Protein AF-A0A661M3M5-F1 (afdb_monomer_lite)

pLDDT: mean 86.03, std 17.31, range [30.67, 98.44]

Sequence (868 aa):
MASKERTRSYPPKNGAVYESPPLAVKIISILSEKGYLQGLFSDLDRVLALYLLRVMGHEEALSYLDKREQRIVAYLKSKNFLAIFRKFARQEGPCRNLLEFWYGSILVKEGVLSPNEFLDKDQVQDTETSFERYMKFAKQFTGTEELLRAYLTLSALLTDESFHGIVEESDLDQFLRNFQLLSASFLNEFLDTLKSRFHEGLFGVKCRIAKLYETFDSLSKEYEAAAKELAGHGKIPSNHLFHRTESAATEFNAIREKIFRVCKALKGFQHKARDYDTLEDLVGLIEEIEKFRGKKAIAKRERAMRILETAEKLHIDGDQKAIPGLFFEKLLETKKELKSSEKLAEELIIGKHPISTLINLIEENKEPSKTILGNLLESLSNYCGSEAANALFASFMKGELTLGKEEKSPSAGRELNGMKRPDDSKDKSKEHHEGGEYKHDVGEERQEEEKRVLPSESGARKRVEKPERCLKTISEVLPSHSPASLALESGGDVVWRSLIWALVYEDDLPAAYWLAQSLKDKIWCPWLLAAVQGASWIVPESETFISDLLEIARNHQPGDDEVQMILGLSAALRASLVAPASGMIGWLRTPPNLPQLGKLTEPVRNFAKLGFAISAEDLDGVSGVDNLRGSLEEAAENTKQWLKDARSRRLQFKTATEVWRRLLSPENELYEMLNLIASNELSKLERVEELNSLLRDREYIEKRIDTITRDISKPKPRRIVGSPRNHLRRCIDEARNLGSRWCNLARRYAELTSRGNWLYEQVSRLRASVEEALSELAGIVQEAVDPSQPAPFAAAFACLARSVNQILSDLAIGRKLECKIPLNSWPWITVDATDLQAGMCRRLLLAPEISFSDDGQPKDKSDSITKA

Radius of gyration: 38.05 Å; chains: 1; bounding box: 105×125×90 Å

Structure (mmCIF, N/CA/C/O backbone):
data_AF-A0A661M3M5-F1
#
_entry.id   AF-A0A661M3M5-F1
#
loop_
_atom_site.group_PDB
_atom_site.id
_atom_site.type_symbol
_atom_site.label_atom_id
_atom_site.label_alt_id
_atom_site.label_comp_id
_atom_site.label_asym_id
_atom_site.label_entity_id
_atom_site.label_seq_id
_atom_site.pdbx_PDB_ins_code
_atom_site.Cartn_x
_atom_site.Cartn_y
_atom_site.Cartn_z
_atom_site.occupancy
_atom_site.B_iso_or_equiv
_atom_site.auth_seq_id
_atom_site.auth_comp_id
_atom_site.auth_asym_id
_atom_site.auth_atom_id
_atom_site.pdbx_PDB_model_num
ATOM 1 N N . MET A 1 1 ? -3.303 62.095 -31.418 1.00 37.84 1 MET A N 1
ATOM 2 C CA . MET A 1 1 ? -2.281 62.927 -30.747 1.00 37.84 1 MET A CA 1
ATOM 3 C C . MET A 1 1 ? -1.305 61.995 -30.050 1.00 37.84 1 MET A C 1
ATOM 5 O O . MET A 1 1 ? -1.695 61.325 -29.107 1.00 37.84 1 MET A O 1
ATOM 9 N N . ALA A 1 2 ? -0.095 61.859 -30.592 1.00 36.94 2 ALA A N 1
ATOM 10 C CA . ALA A 1 2 ? 0.934 60.947 -30.102 1.00 36.94 2 ALA A CA 1
ATOM 11 C C . ALA A 1 2 ? 1.912 61.708 -29.192 1.00 36.94 2 ALA A C 1
ATOM 13 O O . ALA A 1 2 ? 2.622 62.589 -29.675 1.00 36.94 2 ALA A O 1
ATOM 14 N N . SER A 1 3 ? 1.966 61.375 -27.900 1.00 31.56 3 SER A N 1
ATOM 15 C CA . SER A 1 3 ? 3.011 61.860 -26.991 1.00 31.56 3 SER A CA 1
ATOM 16 C C . SER A 1 3 ? 4.093 60.792 -26.837 1.00 31.56 3 SER A C 1
ATOM 18 O O . SER A 1 3 ? 3.882 59.750 -26.221 1.00 31.56 3 SER A O 1
ATOM 20 N N . LYS A 1 4 ? 5.266 61.056 -27.421 1.00 40.75 4 LYS A N 1
ATOM 21 C CA . LYS A 1 4 ? 6.504 60.308 -27.172 1.00 40.75 4 LYS A CA 1
ATOM 22 C C . LYS A 1 4 ? 7.002 60.627 -25.758 1.00 40.75 4 LYS A C 1
ATOM 24 O O . LYS A 1 4 ? 7.622 61.669 -25.557 1.00 40.75 4 LYS A O 1
ATOM 29 N N . GLU A 1 5 ? 6.780 59.732 -24.802 1.00 36.34 5 GLU A N 1
ATOM 30 C CA . GLU A 1 5 ? 7.523 59.748 -23.539 1.00 36.34 5 GLU A CA 1
ATOM 31 C C . GLU A 1 5 ? 8.952 59.250 -23.790 1.00 36.34 5 GLU A C 1
ATOM 33 O O . GLU A 1 5 ? 9.195 58.090 -24.117 1.00 36.34 5 GLU A O 1
ATOM 38 N N . ARG A 1 6 ? 9.916 60.169 -23.680 1.00 34.00 6 ARG A N 1
ATOM 39 C CA . ARG A 1 6 ? 11.346 59.855 -23.640 1.00 34.00 6 ARG A CA 1
ATOM 40 C C . ARG A 1 6 ? 11.685 59.334 -22.245 1.00 34.00 6 ARG A C 1
ATOM 42 O O . ARG A 1 6 ? 11.820 60.119 -21.309 1.00 34.00 6 ARG A O 1
ATOM 49 N N . THR A 1 7 ? 11.881 58.028 -22.115 1.00 34.75 7 THR A N 1
ATOM 50 C CA . THR A 1 7 ? 12.533 57.422 -20.950 1.00 34.75 7 THR A CA 1
ATOM 51 C C . THR A 1 7 ? 13.979 57.912 -20.859 1.00 34.75 7 THR A C 1
ATOM 53 O O . THR A 1 7 ? 14.803 57.615 -21.725 1.00 34.75 7 THR A O 1
ATOM 56 N N . ARG A 1 8 ? 14.289 58.693 -19.816 1.00 33.78 8 ARG A N 1
ATOM 57 C CA . ARG A 1 8 ? 15.660 59.074 -19.453 1.00 33.78 8 ARG A CA 1
ATOM 58 C C . ARG A 1 8 ? 16.412 57.829 -18.977 1.00 33.78 8 ARG A C 1
ATOM 60 O O . ARG A 1 8 ? 16.106 57.283 -17.923 1.00 33.78 8 ARG A O 1
ATOM 67 N N . SER A 1 9 ? 17.389 57.399 -19.769 1.00 31.44 9 SER A N 1
ATOM 68 C CA . SER A 1 9 ? 18.417 56.436 -19.371 1.00 31.44 9 SER A CA 1
ATOM 69 C C . SER A 1 9 ? 19.346 57.113 -18.359 1.00 31.44 9 SER A C 1
ATOM 71 O O . SER A 1 9 ? 20.005 58.100 -18.682 1.00 31.44 9 SER A O 1
ATOM 73 N N . TYR A 1 10 ? 19.361 56.612 -17.124 1.00 34.22 10 TYR A N 1
ATOM 74 C CA . TYR A 1 10 ? 20.444 56.875 -16.180 1.00 34.22 10 TYR A CA 1
ATOM 75 C C . TYR A 1 10 ? 21.512 55.789 -16.372 1.00 34.22 10 TYR A C 1
ATOM 77 O O . TYR A 1 10 ? 21.146 54.614 -16.471 1.00 34.22 10 TYR A O 1
ATOM 85 N N . PRO A 1 11 ? 22.810 56.135 -16.423 1.00 37.81 11 PRO A N 1
ATOM 86 C CA . PRO A 1 11 ? 23.864 55.132 -16.431 1.00 37.81 11 PRO A CA 1
ATOM 87 C C . PRO A 1 11 ? 23.862 54.381 -15.086 1.00 37.81 11 PRO A C 1
ATOM 89 O O . PRO A 1 11 ? 23.717 55.020 -14.036 1.00 37.81 11 PRO A O 1
ATOM 92 N N . PRO A 1 12 ? 23.989 53.043 -15.086 1.00 45.94 12 PRO A N 1
ATOM 93 C CA . PRO A 1 12 ? 24.015 52.271 -13.854 1.00 45.94 12 PRO A CA 1
ATOM 94 C C . PRO A 1 12 ? 25.252 52.643 -13.032 1.00 45.94 12 PRO A C 1
ATOM 96 O O . PRO A 1 12 ? 26.365 52.734 -13.550 1.00 45.94 12 PRO A O 1
ATOM 99 N N . LYS A 1 13 ? 25.048 52.879 -11.732 1.00 49.69 13 LYS A N 1
ATOM 100 C CA . LYS A 1 13 ? 26.139 53.029 -10.768 1.00 49.69 13 LYS A CA 1
ATOM 101 C C . LYS A 1 13 ? 26.906 51.704 -10.701 1.00 49.69 13 LYS A C 1
ATOM 103 O O . LYS A 1 13 ? 26.310 50.656 -10.470 1.00 49.69 13 LYS A O 1
ATOM 108 N N . ASN A 1 14 ? 28.215 51.780 -10.922 1.00 49.91 14 ASN A N 1
ATOM 109 C CA . ASN A 1 14 ? 29.146 50.654 -10.919 1.00 49.91 14 ASN A CA 1
ATOM 110 C C . ASN A 1 14 ? 29.024 49.819 -9.630 1.00 49.91 14 ASN A C 1
ATOM 112 O O . ASN A 1 14 ? 29.210 50.359 -8.541 1.00 49.91 14 ASN A O 1
ATOM 116 N N . GLY A 1 15 ? 28.753 48.515 -9.766 1.00 56.19 15 GLY A N 1
ATOM 117 C CA . GLY A 1 15 ? 28.936 47.523 -8.695 1.00 56.19 15 GLY A CA 1
ATOM 118 C C . GLY A 1 15 ? 27.721 46.678 -8.292 1.00 56.19 15 GLY A C 1
ATOM 119 O O . GLY A 1 15 ? 27.880 45.804 -7.448 1.00 56.19 15 GLY A O 1
ATOM 120 N N . ALA A 1 16 ? 26.528 46.885 -8.862 1.00 56.03 16 ALA A N 1
ATOM 121 C CA . ALA A 1 16 ? 25.397 45.995 -8.589 1.00 56.03 16 ALA A CA 1
ATOM 122 C C . ALA A 1 16 ? 25.599 44.651 -9.309 1.00 56.03 16 ALA A C 1
ATOM 124 O O . ALA A 1 16 ? 25.611 44.602 -10.541 1.00 56.03 16 ALA A O 1
ATOM 125 N N . VAL A 1 17 ? 25.772 43.570 -8.546 1.00 63.59 17 VAL A N 1
ATOM 126 C CA . VAL A 1 17 ? 25.662 42.202 -9.065 1.00 63.59 17 VAL A CA 1
ATOM 127 C C . VAL A 1 17 ? 24.239 42.066 -9.603 1.00 63.59 17 VAL A C 1
ATOM 129 O O . VAL A 1 17 ? 23.280 42.166 -8.843 1.00 63.59 17 VAL A O 1
ATOM 132 N N . TYR A 1 18 ? 24.091 41.946 -10.922 1.00 69.62 18 TYR A N 1
ATOM 133 C CA . TYR A 1 18 ? 22.787 41.720 -11.538 1.00 69.62 18 TYR A CA 1
ATOM 134 C C . TYR A 1 18 ? 22.333 40.310 -11.165 1.00 69.62 18 TYR A C 1
ATOM 136 O O . TYR A 1 18 ? 22.787 39.334 -11.760 1.00 69.62 18 TYR A O 1
ATOM 144 N N . GLU A 1 19 ? 21.469 40.207 -10.158 1.00 85.19 19 GLU A N 1
ATOM 145 C CA . GLU A 1 19 ? 20.791 38.955 -9.841 1.00 85.19 19 GLU A CA 1
ATOM 146 C C . GLU A 1 19 ? 19.987 38.502 -11.065 1.00 85.19 19 GLU A C 1
ATOM 148 O O . GLU A 1 19 ? 19.267 39.285 -11.699 1.00 85.19 19 GLU A O 1
ATOM 153 N N . SER A 1 20 ? 20.167 37.235 -11.439 1.00 88.62 20 SER A N 1
ATOM 154 C CA . SER A 1 20 ? 19.424 36.613 -12.533 1.00 88.62 20 SER A CA 1
ATOM 155 C C . SER A 1 20 ? 17.926 36.700 -12.217 1.00 88.62 20 SER A C 1
ATOM 157 O O . SER A 1 20 ? 17.541 36.392 -11.089 1.00 88.62 20 SER A O 1
ATOM 159 N N . PRO A 1 21 ? 17.063 37.116 -13.162 1.00 92.94 21 PRO A N 1
ATOM 160 C CA . PRO A 1 21 ? 15.637 37.222 -12.882 1.00 92.94 21 PRO A CA 1
ATOM 161 C C . PRO A 1 21 ? 15.054 35.854 -12.472 1.00 92.94 21 PRO A C 1
ATOM 163 O O . PRO A 1 21 ? 15.493 34.829 -13.008 1.00 92.94 21 PRO A O 1
ATOM 166 N N . PRO A 1 22 ? 14.046 35.813 -11.581 1.00 94.56 22 PRO A N 1
ATOM 167 C CA . PRO A 1 22 ? 13.404 34.564 -11.174 1.00 94.56 22 PRO A CA 1
ATOM 168 C C . PRO A 1 22 ? 12.825 33.775 -12.354 1.00 94.56 22 PRO A C 1
ATOM 170 O O . PRO A 1 22 ? 12.451 34.353 -13.382 1.00 94.56 22 PRO A O 1
ATOM 173 N N . LEU A 1 23 ? 12.714 32.450 -12.209 1.00 94.94 23 LEU A N 1
ATOM 174 C CA . LEU A 1 23 ? 12.281 31.546 -13.282 1.00 94.94 23 LEU A CA 1
ATOM 175 C C . LEU A 1 23 ? 10.922 31.950 -13.874 1.00 94.94 23 LEU A C 1
ATOM 177 O O . LEU A 1 23 ? 10.799 32.066 -15.094 1.00 94.94 23 LEU A O 1
ATOM 181 N N . ALA A 1 24 ? 9.932 32.251 -13.029 1.00 96.69 24 ALA A N 1
ATOM 182 C CA . ALA A 1 24 ? 8.611 32.686 -13.482 1.00 96.69 24 ALA A CA 1
ATOM 183 C C . ALA A 1 24 ? 8.693 33.946 -14.364 1.00 96.69 24 ALA A C 1
ATOM 185 O O . ALA A 1 24 ? 8.051 34.019 -15.410 1.00 96.69 24 ALA A O 1
ATOM 186 N N . VAL A 1 25 ? 9.541 34.916 -14.001 1.00 97.19 25 VAL A N 1
ATOM 187 C CA . VAL A 1 25 ? 9.754 36.146 -14.784 1.00 97.19 25 VAL A CA 1
ATOM 188 C C . VAL A 1 25 ? 10.404 35.831 -16.135 1.00 97.19 25 VAL A C 1
ATOM 190 O O . VAL A 1 25 ? 9.976 36.368 -17.158 1.00 97.19 25 VAL A O 1
ATOM 193 N N . LYS A 1 26 ? 11.393 34.926 -16.171 1.00 96.75 26 LYS A N 1
ATOM 194 C CA . LYS A 1 26 ? 12.029 34.468 -17.422 1.00 96.75 26 LYS A CA 1
ATOM 195 C C . LYS A 1 26 ? 11.010 33.815 -18.364 1.00 96.75 26 LYS A C 1
ATOM 197 O O . LYS A 1 26 ? 10.957 34.167 -19.542 1.00 96.75 26 LYS A O 1
ATOM 202 N N . ILE A 1 27 ? 10.165 32.924 -17.844 1.00 96.75 27 ILE A N 1
ATOM 203 C CA . ILE A 1 27 ? 9.110 32.230 -18.603 1.00 96.75 27 ILE A CA 1
ATOM 204 C C . ILE A 1 27 ? 8.098 33.233 -19.167 1.00 96.75 27 ILE A C 1
ATOM 206 O O . ILE A 1 27 ? 7.797 33.212 -20.362 1.00 96.75 27 ILE A O 1
ATOM 210 N N . ILE A 1 28 ? 7.620 34.164 -18.338 1.00 97.44 28 ILE A N 1
ATOM 211 C CA . ILE A 1 28 ? 6.695 35.218 -18.764 1.00 97.44 28 ILE A CA 1
ATOM 212 C C . ILE A 1 28 ? 7.324 36.142 -19.821 1.00 97.44 28 ILE A C 1
ATOM 214 O O . ILE A 1 28 ? 6.625 36.546 -20.754 1.00 97.44 28 ILE A O 1
ATOM 218 N N . SER A 1 29 ? 8.624 36.449 -19.732 1.00 96.25 29 SER A N 1
ATOM 219 C CA . SER A 1 29 ? 9.333 37.217 -20.770 1.00 96.25 29 SER A CA 1
ATOM 220 C C . SER A 1 29 ? 9.302 36.488 -22.113 1.00 96.25 29 SER A C 1
ATOM 222 O O . SER A 1 29 ? 8.896 37.081 -23.112 1.00 96.25 29 SER A O 1
ATOM 224 N N . ILE A 1 30 ? 9.616 35.185 -22.124 1.00 96.06 30 ILE A N 1
ATOM 225 C CA . ILE A 1 30 ? 9.567 34.347 -23.334 1.00 96.06 30 ILE A CA 1
ATOM 226 C C . ILE A 1 30 ? 8.154 34.353 -23.937 1.00 96.06 30 ILE A C 1
ATOM 228 O O . ILE A 1 30 ? 7.987 34.580 -25.137 1.00 96.06 30 ILE A O 1
ATOM 232 N N . LEU A 1 31 ? 7.117 34.168 -23.112 1.00 95.81 31 LEU A N 1
ATOM 233 C CA . LEU A 1 31 ? 5.721 34.209 -23.564 1.00 95.81 31 LEU A CA 1
ATOM 234 C C . LEU A 1 31 ? 5.323 35.581 -24.119 1.00 95.81 31 LEU A C 1
ATOM 236 O O . LEU A 1 31 ? 4.575 35.659 -25.096 1.00 95.81 31 LEU A O 1
ATOM 240 N N . SER A 1 32 ? 5.802 36.666 -23.504 1.00 94.81 32 SER A N 1
ATOM 241 C CA . SER A 1 32 ? 5.544 38.031 -23.964 1.00 94.81 32 SER A CA 1
ATOM 242 C C . SER A 1 32 ? 6.203 38.301 -25.315 1.00 94.81 32 SER A C 1
ATOM 244 O O . SER A 1 32 ? 5.562 38.867 -26.197 1.00 94.81 32 SER A O 1
ATOM 246 N N . GLU A 1 33 ? 7.463 37.898 -25.484 1.00 95.50 33 GLU A N 1
ATOM 247 C CA . GLU A 1 33 ? 8.237 38.070 -26.721 1.00 95.50 33 GLU A CA 1
ATOM 248 C C . GLU A 1 33 ? 7.633 37.286 -27.890 1.00 95.50 33 GLU A C 1
ATOM 250 O O . GLU A 1 33 ? 7.596 37.780 -29.015 1.00 95.50 33 GLU A O 1
ATOM 255 N N . LYS A 1 34 ? 7.094 36.093 -27.618 1.00 95.12 34 LYS A N 1
ATOM 256 C CA . LYS A 1 34 ? 6.420 35.247 -28.614 1.00 95.12 34 LYS A CA 1
ATOM 257 C C . LYS A 1 34 ? 4.950 35.618 -28.856 1.00 95.12 34 LYS A C 1
ATOM 259 O O . LYS A 1 34 ? 4.314 35.033 -29.726 1.00 95.12 34 LYS A O 1
ATOM 264 N N . GLY A 1 35 ? 4.394 36.574 -28.107 1.00 95.44 35 GLY A N 1
ATOM 265 C CA . GLY A 1 35 ? 2.999 37.006 -28.249 1.00 95.44 35 GLY A CA 1
ATOM 266 C C . GLY A 1 35 ? 1.957 36.034 -27.677 1.00 95.44 35 GLY A C 1
ATOM 267 O O . GLY A 1 35 ? 0.771 36.175 -27.967 1.00 95.44 35 GLY A O 1
ATOM 268 N N . TYR A 1 36 ? 2.360 35.077 -26.838 1.00 95.56 36 TYR A N 1
ATOM 269 C CA . TYR A 1 36 ? 1.475 34.038 -26.293 1.00 95.56 36 TYR A CA 1
ATOM 270 C C . TYR A 1 36 ? 0.667 34.475 -25.063 1.00 95.56 36 TYR A C 1
ATOM 272 O O . TYR A 1 36 ? -0.348 33.854 -24.748 1.00 95.56 36 TYR A O 1
ATOM 280 N N . LEU A 1 37 ? 1.050 35.568 -24.389 1.00 94.62 37 LEU A N 1
ATOM 281 C CA . LEU A 1 37 ? 0.359 36.029 -23.174 1.00 94.62 37 LEU A CA 1
ATOM 282 C C . LEU A 1 37 ? -1.138 36.294 -23.379 1.00 94.62 37 LEU A C 1
ATOM 284 O O . LEU A 1 37 ? -1.933 36.040 -22.480 1.00 94.62 37 LEU A O 1
ATOM 288 N N . GLN A 1 38 ? -1.544 36.793 -24.550 1.00 93.31 38 GLN A N 1
ATOM 289 C CA . GLN A 1 38 ? -2.959 37.064 -24.812 1.00 93.31 38 GLN A CA 1
ATOM 290 C C . GLN A 1 38 ? -3.793 35.775 -24.853 1.00 93.31 38 GLN A C 1
ATOM 292 O O . GLN A 1 38 ? -4.890 35.760 -24.297 1.00 93.31 38 GLN A O 1
ATOM 297 N N . GLY A 1 39 ? -3.257 34.708 -25.457 1.00 92.75 39 GLY A N 1
ATOM 298 C CA . GLY A 1 39 ? -3.891 33.387 -25.479 1.00 92.75 39 GLY A CA 1
ATOM 299 C C . GLY A 1 39 ? -4.006 32.782 -24.078 1.00 92.75 39 GLY A C 1
ATOM 300 O O . GLY A 1 39 ? -5.035 32.217 -23.718 1.00 92.75 39 GLY A O 1
ATOM 301 N N . LEU A 1 40 ? -2.985 32.996 -23.245 1.00 94.00 40 LEU A N 1
ATOM 302 C CA . LEU A 1 40 ? -2.978 32.514 -21.868 1.00 94.00 40 LEU A CA 1
ATOM 303 C C . LEU A 1 40 ? -4.102 33.145 -21.029 1.00 94.00 40 LEU A C 1
ATOM 305 O O . LEU A 1 40 ? -4.821 32.436 -20.331 1.00 94.00 40 LEU A O 1
ATOM 309 N N . PHE A 1 41 ? -4.327 34.458 -21.161 1.00 94.06 41 PHE A N 1
ATOM 310 C CA . PHE A 1 41 ? -5.442 35.128 -20.482 1.00 94.06 41 PHE A CA 1
ATOM 311 C C . PHE A 1 41 ? -6.818 34.707 -21.007 1.00 94.06 41 PHE A C 1
ATOM 313 O O . PHE A 1 41 ? -7.771 34.689 -20.230 1.00 94.06 41 PHE A O 1
ATOM 320 N N . SER A 1 42 ? -6.953 34.383 -22.299 1.00 91.88 42 SER A N 1
ATOM 321 C CA . SER A 1 42 ? -8.223 33.869 -22.832 1.00 91.88 42 SER A CA 1
ATOM 322 C C . SER A 1 42 ? -8.533 32.445 -22.373 1.00 91.88 42 SER A C 1
ATOM 324 O O . SER A 1 42 ? -9.704 32.075 -22.321 1.00 91.88 42 SER A O 1
ATOM 326 N N . ASP A 1 43 ? -7.504 31.676 -22.013 1.00 93.94 43 ASP A N 1
ATOM 327 C CA . ASP A 1 43 ? -7.643 30.306 -21.524 1.00 93.94 43 ASP A CA 1
ATOM 328 C C . ASP A 1 43 ? -7.959 30.225 -20.019 1.00 93.94 43 ASP A C 1
ATOM 330 O O . ASP A 1 43 ? -8.306 29.140 -19.547 1.00 93.94 43 ASP A O 1
ATOM 334 N N . LEU A 1 44 ? -7.911 31.335 -19.275 1.00 96.06 44 LEU A N 1
ATOM 335 C CA . LEU A 1 44 ? -8.249 31.347 -17.851 1.00 96.06 44 LEU A CA 1
ATOM 336 C C . LEU A 1 44 ? -9.737 31.066 -17.605 1.00 96.06 44 LEU A C 1
ATOM 338 O O . LEU A 1 44 ? -10.623 31.634 -18.251 1.00 96.06 44 LEU A O 1
ATOM 342 N N . ASP A 1 45 ? -10.007 30.232 -16.603 1.00 96.50 45 ASP A N 1
ATOM 343 C CA . ASP A 1 45 ? -11.318 30.137 -15.984 1.00 96.50 45 ASP A CA 1
ATOM 344 C C . ASP A 1 45 ? -11.696 31.499 -15.392 1.00 96.50 45 ASP A C 1
ATOM 346 O O . ASP A 1 45 ? -10.862 32.261 -14.899 1.00 96.50 45 ASP A O 1
ATOM 350 N N . ARG A 1 46 ? -12.980 31.836 -15.464 1.00 95.50 46 ARG A N 1
ATOM 351 C CA . ARG A 1 46 ? -13.442 33.187 -15.142 1.00 95.50 46 ARG A CA 1
ATOM 352 C C . ARG A 1 46 ? -13.367 33.486 -13.655 1.00 95.50 46 ARG A C 1
ATOM 354 O O . ARG A 1 46 ? -13.112 34.636 -13.307 1.00 95.50 46 ARG A O 1
ATOM 361 N N . VAL A 1 47 ? -13.576 32.486 -12.800 1.00 95.31 47 VAL A N 1
ATOM 362 C CA . VAL A 1 47 ? -13.424 32.636 -11.351 1.00 95.31 47 VAL A CA 1
ATOM 363 C C . VAL A 1 47 ? -11.950 32.870 -11.047 1.00 95.31 47 VAL A C 1
ATOM 365 O O . VAL A 1 47 ? -11.606 33.890 -10.451 1.00 95.31 47 VAL A O 1
ATOM 368 N N . LEU A 1 48 ? -11.065 32.015 -11.562 1.00 96.06 48 LEU A N 1
ATOM 369 C CA . LEU A 1 48 ? -9.620 32.148 -11.352 1.00 96.06 48 LEU A CA 1
ATOM 370 C C . LEU A 1 48 ? -9.058 33.463 -11.922 1.00 96.06 48 LEU A C 1
ATOM 372 O O . LEU A 1 48 ? -8.205 34.095 -11.301 1.00 96.06 48 LEU A O 1
ATOM 376 N N . ALA A 1 49 ? -9.598 33.957 -13.039 1.00 96.44 49 ALA A N 1
ATOM 377 C CA . ALA A 1 49 ? -9.243 35.260 -13.596 1.00 96.44 49 ALA A CA 1
ATOM 378 C C . ALA A 1 49 ? -9.598 36.433 -12.658 1.00 96.44 49 ALA A C 1
ATOM 380 O O . ALA A 1 49 ? -8.839 37.403 -12.576 1.00 96.44 49 ALA A O 1
ATOM 381 N N . LEU A 1 50 ? -10.723 36.364 -11.933 1.00 96.75 50 LEU A N 1
ATOM 382 C CA . LEU A 1 50 ? -11.086 37.373 -10.926 1.00 96.75 50 LEU A CA 1
ATOM 383 C C . LEU A 1 50 ? -10.136 37.332 -9.720 1.00 96.75 50 LEU A C 1
ATOM 385 O O . LEU A 1 50 ? -9.727 38.389 -9.235 1.00 96.75 50 LEU A O 1
ATOM 389 N N . TYR A 1 51 ? -9.729 36.141 -9.275 1.00 96.06 51 TYR A N 1
ATOM 390 C CA . TYR A 1 51 ? -8.733 35.994 -8.207 1.00 96.06 51 TYR A CA 1
ATOM 391 C C . TYR A 1 51 ? -7.353 36.505 -8.628 1.00 96.06 51 TYR A C 1
ATOM 393 O O . TYR A 1 51 ? -6.713 37.232 -7.868 1.00 96.06 51 TYR A O 1
ATOM 401 N N . LEU A 1 52 ? -6.923 36.227 -9.860 1.00 95.56 52 LEU A N 1
ATOM 402 C CA . LEU A 1 52 ? -5.687 36.783 -10.404 1.00 95.56 52 LEU A CA 1
ATOM 403 C C . LEU A 1 52 ? -5.720 38.322 -10.442 1.00 95.56 52 LEU A C 1
ATOM 405 O O . LEU A 1 52 ? -4.734 38.968 -10.090 1.00 95.56 52 LEU A O 1
ATOM 409 N N . LEU A 1 53 ? -6.846 38.935 -10.830 1.00 96.25 53 LEU A N 1
ATOM 410 C CA . LEU A 1 53 ? -7.003 40.396 -10.786 1.00 96.25 53 LEU A CA 1
ATOM 411 C C . LEU A 1 53 ? -6.860 40.945 -9.366 1.00 96.25 53 LEU A C 1
ATOM 413 O O . LEU A 1 53 ? -6.171 41.948 -9.176 1.00 96.25 53 LEU A O 1
ATOM 417 N N . ARG A 1 54 ? -7.459 40.275 -8.377 1.00 95.50 54 ARG A N 1
ATOM 418 C CA . ARG A 1 54 ? -7.320 40.640 -6.964 1.00 95.50 54 ARG A CA 1
ATOM 419 C C . ARG A 1 54 ? -5.856 40.631 -6.527 1.00 95.50 54 ARG A C 1
ATOM 421 O O . ARG A 1 54 ? -5.381 41.617 -5.977 1.00 95.50 54 ARG A O 1
ATOM 428 N N . VAL A 1 55 ? -5.125 39.565 -6.854 1.00 91.94 55 VAL A N 1
ATOM 429 C CA . VAL A 1 55 ? -3.680 39.439 -6.594 1.00 91.94 55 VAL A CA 1
ATOM 430 C C . VAL A 1 55 ? -2.872 40.577 -7.235 1.00 91.94 55 VAL A C 1
ATOM 432 O O . VAL A 1 55 ? -1.862 41.007 -6.685 1.00 91.94 55 VAL A O 1
ATOM 435 N N . MET A 1 56 ? -3.329 41.113 -8.369 1.00 93.25 56 MET A N 1
ATOM 436 C CA . MET A 1 56 ? -2.733 42.279 -9.036 1.00 93.25 56 MET A CA 1
ATOM 437 C C . MET A 1 56 ? -3.246 43.634 -8.503 1.00 93.25 56 MET A C 1
ATOM 439 O O . MET A 1 56 ? -3.040 44.666 -9.144 1.00 93.25 56 MET A O 1
ATOM 443 N N . GLY A 1 57 ? -3.916 43.656 -7.346 1.00 93.25 57 GLY A N 1
ATOM 444 C CA . GLY A 1 57 ? -4.373 44.871 -6.664 1.00 93.25 57 GLY A CA 1
ATOM 445 C C . GLY A 1 57 ? -5.774 45.358 -7.049 1.00 93.25 57 GLY A C 1
ATOM 446 O O . GLY A 1 57 ? -6.146 46.471 -6.681 1.00 93.25 57 GLY A O 1
ATOM 447 N N . HIS A 1 58 ? -6.561 44.561 -7.777 1.00 95.31 58 HIS A N 1
ATOM 448 C CA . HIS A 1 58 ? -7.964 44.863 -8.086 1.00 95.31 58 HIS A CA 1
ATOM 449 C C . HIS A 1 58 ? -8.911 44.147 -7.115 1.00 95.31 58 HIS A C 1
ATOM 451 O O . HIS A 1 58 ? -9.613 43.210 -7.496 1.00 95.31 58 HIS A O 1
ATOM 457 N N . GLU A 1 59 ? -8.928 44.573 -5.849 1.00 94.56 59 GLU A N 1
ATOM 458 C CA . GLU A 1 59 ? -9.758 43.968 -4.789 1.00 94.56 59 GLU A CA 1
ATOM 459 C C . GLU A 1 59 ? -11.252 43.922 -5.148 1.00 94.56 59 GLU A C 1
ATOM 461 O O . GLU A 1 59 ? -11.974 43.005 -4.755 1.00 94.56 59 GLU A O 1
ATOM 466 N N . GLU A 1 60 ? -11.729 44.867 -5.965 1.00 96.00 60 GLU A N 1
ATOM 467 C CA . GLU A 1 60 ? -13.121 44.905 -6.401 1.00 96.00 60 GLU A CA 1
ATOM 468 C C . GLU A 1 60 ? -13.516 43.722 -7.299 1.00 96.00 60 GLU A C 1
ATOM 470 O O . GLU A 1 60 ? -14.711 43.463 -7.465 1.00 96.00 60 GLU A O 1
ATOM 475 N N . ALA A 1 61 ? -12.549 42.994 -7.872 1.00 96.31 61 ALA A N 1
ATOM 476 C CA . ALA A 1 61 ? -12.801 41.857 -8.755 1.00 96.31 61 ALA A CA 1
ATOM 477 C C . ALA A 1 61 ? -13.595 40.743 -8.059 1.00 96.31 61 ALA A C 1
ATOM 479 O O . ALA A 1 61 ? -14.488 40.158 -8.670 1.00 96.31 61 ALA A O 1
ATOM 480 N N . LEU A 1 62 ? -13.357 40.498 -6.766 1.00 95.69 62 LEU A N 1
ATOM 481 C CA . LEU A 1 62 ? -14.073 39.449 -6.034 1.00 95.69 62 LEU A CA 1
ATOM 482 C C . LEU A 1 62 ? -15.566 39.743 -5.853 1.00 95.69 62 LEU A C 1
ATOM 484 O O . LEU A 1 62 ? -16.368 38.817 -5.783 1.00 95.69 62 LEU A O 1
ATOM 488 N N . SER A 1 63 ? -15.977 41.016 -5.878 1.00 95.88 63 SER A N 1
ATOM 489 C CA . SER A 1 63 ? -17.402 41.387 -5.820 1.00 95.88 63 SER A CA 1
ATOM 490 C C . SER A 1 63 ? -18.214 40.900 -7.034 1.00 95.88 63 SER A C 1
ATOM 492 O O . SER A 1 63 ? -19.448 40.989 -7.038 1.00 95.88 63 SER A O 1
ATOM 494 N N . TYR A 1 64 ? -17.531 40.396 -8.072 1.00 96.38 64 TYR A N 1
ATOM 495 C CA . TYR A 1 64 ? -18.137 39.841 -9.276 1.00 96.38 64 TYR A CA 1
ATOM 496 C C . TYR A 1 64 ? -18.400 38.332 -9.211 1.00 96.38 64 TYR A C 1
ATOM 498 O O . TYR A 1 64 ? -19.105 37.847 -10.093 1.00 96.38 64 TYR A O 1
ATOM 506 N N . LEU A 1 65 ? -17.919 37.612 -8.187 1.00 93.81 65 LEU A N 1
ATOM 507 C CA . LEU A 1 65 ? -18.118 36.159 -8.057 1.00 93.81 65 LEU A CA 1
ATOM 508 C C . LEU A 1 65 ? -19.604 35.769 -8.038 1.00 93.81 65 LEU A C 1
ATOM 510 O O . LEU A 1 65 ? -20.005 34.847 -8.739 1.00 93.81 65 LEU A O 1
ATOM 514 N N . ASP A 1 66 ? -20.438 36.550 -7.346 1.00 92.81 66 ASP A N 1
ATOM 515 C CA . ASP A 1 66 ? -21.885 36.299 -7.242 1.00 92.81 66 ASP A CA 1
ATOM 516 C C . ASP A 1 66 ? -22.704 36.914 -8.392 1.00 92.81 66 ASP A C 1
ATOM 518 O O . ASP A 1 66 ? -23.939 36.970 -8.354 1.00 92.81 66 ASP A O 1
ATOM 522 N N . LYS A 1 67 ? -22.050 37.492 -9.408 1.00 96.06 67 LYS A N 1
ATOM 523 C CA . LYS A 1 67 ? -22.749 38.163 -10.513 1.00 96.06 67 LYS A CA 1
ATOM 524 C C . LYS A 1 67 ? -23.034 37.181 -11.641 1.00 96.06 67 LYS A C 1
ATOM 526 O O . LYS A 1 67 ? -22.326 36.210 -11.864 1.00 96.06 67 LYS A O 1
ATOM 531 N N . ARG A 1 68 ? -24.075 37.488 -12.425 1.00 94.19 68 ARG A N 1
ATOM 532 C CA . ARG A 1 68 ? -24.398 36.726 -13.641 1.00 94.19 68 ARG A CA 1
ATOM 533 C C . ARG A 1 68 ? -23.188 36.668 -14.573 1.00 94.19 68 ARG A C 1
ATOM 535 O O . ARG A 1 68 ? -22.516 37.678 -14.778 1.00 94.19 68 ARG A O 1
ATOM 542 N N . GLU A 1 69 ? -23.012 35.527 -15.222 1.00 92.75 69 GLU A N 1
ATOM 543 C CA . GLU A 1 69 ? -21.916 35.205 -16.140 1.00 92.75 69 GLU A CA 1
ATOM 544 C C . GLU A 1 69 ? -21.585 36.325 -17.147 1.00 92.75 69 GLU A C 1
ATOM 546 O O . GLU A 1 69 ? -20.433 36.725 -17.303 1.00 92.75 69 GLU A O 1
ATOM 551 N N . GLN A 1 70 ? -22.608 36.915 -17.772 1.00 95.69 70 GLN A N 1
ATOM 552 C CA . GLN A 1 70 ? -22.459 38.018 -18.729 1.00 95.69 70 GLN A CA 1
ATOM 553 C C . GLN A 1 70 ? -21.775 39.252 -18.118 1.00 95.69 70 GLN A C 1
ATOM 555 O O . GLN A 1 70 ? -21.001 39.930 -18.793 1.00 95.69 70 GLN A O 1
ATOM 560 N N . ARG A 1 71 ? -22.040 39.543 -16.836 1.00 95.44 71 ARG A N 1
ATOM 561 C CA . ARG A 1 71 ? -21.409 40.657 -16.114 1.00 95.44 71 ARG A CA 1
ATOM 562 C C . ARG A 1 71 ? -19.956 40.354 -15.779 1.00 95.44 71 ARG A C 1
ATOM 564 O O . ARG A 1 71 ? -19.136 41.257 -15.900 1.00 95.44 71 ARG A O 1
ATOM 571 N N . ILE A 1 72 ? -19.639 39.109 -15.421 1.00 94.06 72 ILE A N 1
ATOM 572 C CA . ILE A 1 72 ? -18.253 38.669 -15.210 1.00 94.06 72 ILE A CA 1
ATOM 573 C C . ILE A 1 72 ? -17.465 38.837 -16.513 1.00 94.06 72 ILE A C 1
ATOM 575 O O . ILE A 1 72 ? -16.433 39.500 -16.531 1.00 94.06 72 ILE A O 1
ATOM 579 N N . VAL A 1 73 ? -17.995 38.342 -17.636 1.00 92.38 73 VAL A N 1
ATOM 580 C CA . VAL A 1 73 ? -17.350 38.474 -18.954 1.00 92.38 73 VAL A CA 1
ATOM 581 C C . VAL A 1 73 ? -17.172 39.942 -19.357 1.00 92.38 73 VAL A C 1
ATOM 583 O O . VAL A 1 73 ? -16.105 40.316 -19.845 1.00 92.38 73 VAL A O 1
ATOM 586 N N . ALA A 1 74 ? -18.184 40.791 -19.148 1.00 94.81 74 ALA A N 1
ATOM 587 C CA . ALA A 1 74 ? -18.088 42.222 -19.440 1.00 94.81 74 ALA A CA 1
ATOM 588 C C . ALA A 1 74 ? -17.018 42.915 -18.578 1.00 94.81 74 ALA A C 1
ATOM 590 O O . ALA A 1 74 ? -16.222 43.700 -19.097 1.00 94.81 74 ALA A O 1
ATOM 591 N N . TYR A 1 75 ? -16.960 42.584 -17.286 1.00 96.62 75 TYR A N 1
ATOM 592 C CA . TYR A 1 75 ? -15.945 43.097 -16.372 1.00 96.62 75 TYR A CA 1
ATOM 593 C C . TYR A 1 75 ? -14.536 42.671 -16.803 1.00 96.62 75 TYR A C 1
ATOM 595 O O . TYR A 1 75 ? -13.683 43.535 -17.007 1.00 96.62 75 TYR A O 1
ATOM 603 N N . LEU A 1 76 ? -14.307 41.376 -17.048 1.00 93.75 76 LEU A N 1
ATOM 604 C CA . LEU A 1 76 ? -13.009 40.850 -17.487 1.00 93.75 76 LEU A CA 1
ATOM 605 C C . LEU A 1 76 ? -12.543 41.503 -18.801 1.00 93.75 76 LEU A C 1
ATOM 607 O O . LEU A 1 76 ? -11.385 41.910 -18.911 1.00 93.75 76 LEU A O 1
ATOM 611 N N . LYS A 1 77 ? -13.453 41.700 -19.769 1.00 93.69 77 LYS A N 1
ATOM 612 C CA . LYS A 1 77 ? -13.158 42.422 -21.022 1.00 93.69 77 LYS A CA 1
ATOM 613 C C . LYS A 1 77 ? -12.757 43.881 -20.783 1.00 93.69 77 LYS A C 1
ATOM 615 O O . LYS A 1 77 ? -11.861 44.378 -21.461 1.00 93.69 77 LYS A O 1
ATOM 620 N N . SER A 1 78 ? -13.387 44.561 -19.823 1.00 95.44 78 SER A N 1
ATOM 621 C CA . SER A 1 78 ? -13.115 45.978 -19.528 1.00 95.44 78 SER A CA 1
ATOM 622 C C . SER A 1 78 ? -11.736 46.231 -18.906 1.00 95.44 78 SER A C 1
ATOM 624 O O . SER A 1 78 ? -11.188 47.321 -19.058 1.00 95.44 78 SER A O 1
ATOM 626 N N . LYS A 1 79 ? -11.158 45.239 -18.218 1.00 93.50 79 LYS A N 1
ATOM 627 C CA . LYS A 1 79 ? -9.922 45.415 -17.445 1.00 93.50 79 LYS A CA 1
ATOM 628 C C . LYS A 1 79 ? -8.639 45.370 -18.274 1.00 93.50 79 LYS A C 1
ATOM 630 O O . LYS A 1 79 ? -7.631 45.880 -17.807 1.00 93.50 79 LYS A O 1
ATOM 635 N N . ASN A 1 80 ? -8.666 44.846 -19.503 1.00 92.12 80 ASN A N 1
ATOM 636 C CA . ASN A 1 80 ? -7.472 44.678 -20.346 1.00 92.12 80 ASN A CA 1
ATOM 637 C C . ASN A 1 80 ? -6.308 44.027 -19.565 1.00 92.12 80 ASN A C 1
ATOM 639 O O . ASN A 1 80 ? -5.314 44.676 -19.230 1.00 92.12 80 ASN A O 1
ATOM 643 N N . PHE A 1 81 ? -6.455 42.730 -19.269 1.00 90.94 81 PHE A N 1
ATOM 644 C CA . PHE A 1 81 ? -5.507 41.931 -18.478 1.00 90.94 81 PHE A CA 1
ATOM 645 C C . PHE A 1 81 ? -4.049 42.143 -18.875 1.00 90.94 81 PHE A C 1
ATOM 647 O O . PHE A 1 81 ? -3.202 42.345 -18.012 1.00 90.94 81 PHE A O 1
ATOM 654 N N . LEU A 1 82 ? -3.761 42.169 -20.177 1.00 91.81 82 LEU A N 1
ATOM 655 C CA . LEU A 1 82 ? -2.404 42.343 -20.681 1.00 91.81 82 LEU A CA 1
ATOM 656 C C . LEU A 1 82 ? -1.804 43.699 -20.275 1.00 91.81 82 LEU A C 1
ATOM 658 O O . LEU A 1 82 ? -0.631 43.773 -19.914 1.00 91.81 82 LEU A O 1
ATOM 662 N N . ALA A 1 83 ? -2.593 44.776 -20.314 1.00 93.50 83 ALA A N 1
ATOM 663 C CA . ALA A 1 83 ? -2.136 46.103 -19.907 1.00 93.50 83 ALA A CA 1
ATOM 664 C C . ALA A 1 83 ? -1.899 46.201 -18.391 1.00 93.50 83 ALA A C 1
ATOM 666 O O . ALA A 1 83 ? -0.937 46.846 -17.972 1.00 93.50 83 ALA A O 1
ATOM 667 N N . ILE A 1 84 ? -2.744 45.551 -17.583 1.00 93.25 84 ILE A N 1
ATOM 668 C CA . ILE A 1 84 ? -2.560 45.466 -16.126 1.00 93.25 84 ILE A CA 1
ATOM 669 C C . ILE A 1 84 ? -1.303 44.650 -15.818 1.00 93.25 84 ILE A C 1
ATOM 671 O O . ILE A 1 84 ? -0.385 45.152 -15.172 1.00 93.25 84 ILE A O 1
ATOM 675 N N . PHE A 1 85 ? -1.224 43.427 -16.342 1.00 93.75 85 PHE A N 1
ATOM 676 C CA . PHE A 1 85 ? -0.161 42.476 -16.039 1.00 93.75 85 PHE A CA 1
ATOM 677 C C . PHE A 1 85 ? 1.226 42.964 -16.479 1.00 93.75 85 PHE A C 1
ATOM 679 O O . PHE A 1 85 ? 2.206 42.722 -15.783 1.00 93.75 85 PHE A O 1
ATOM 686 N N . ARG A 1 86 ? 1.340 43.750 -17.561 1.00 94.00 86 ARG A N 1
ATOM 687 C CA . ARG A 1 86 ? 2.616 44.381 -17.968 1.00 94.00 86 ARG A CA 1
ATOM 688 C C . ARG A 1 86 ? 3.271 45.224 -16.868 1.00 94.00 86 ARG A C 1
ATOM 690 O O . ARG A 1 86 ? 4.492 45.349 -16.867 1.00 94.00 86 ARG A O 1
ATOM 697 N N . LYS A 1 87 ? 2.494 45.779 -15.929 1.00 94.69 87 LYS A N 1
ATOM 698 C CA . LYS A 1 87 ? 3.029 46.513 -14.766 1.00 94.69 87 LYS A CA 1
ATOM 699 C C . LYS A 1 87 ? 3.695 45.585 -13.743 1.00 94.69 87 LYS A C 1
ATOM 701 O O . LYS A 1 87 ? 4.567 46.025 -13.000 1.00 94.69 87 LYS A O 1
ATOM 706 N N . PHE A 1 88 ? 3.301 44.315 -13.740 1.00 94.31 88 PHE A N 1
ATOM 707 C CA . PHE A 1 88 ? 3.723 43.279 -12.801 1.00 94.31 88 PHE A CA 1
ATOM 708 C C . PHE A 1 88 ? 4.646 42.224 -13.422 1.00 94.31 88 PHE A C 1
ATOM 710 O O . PHE A 1 88 ? 5.211 41.424 -12.692 1.00 94.31 88 PHE A O 1
ATOM 717 N N . ALA A 1 89 ? 4.873 42.250 -14.739 1.00 92.94 89 ALA A N 1
ATOM 718 C CA . ALA A 1 89 ? 5.650 41.243 -15.475 1.00 92.94 89 ALA A CA 1
ATOM 719 C C . ALA A 1 89 ? 7.129 41.109 -15.048 1.00 92.94 89 ALA A C 1
ATOM 721 O O . ALA A 1 89 ? 7.831 40.235 -15.538 1.00 92.94 89 ALA A O 1
ATOM 722 N N . ARG A 1 90 ? 7.619 41.987 -14.162 1.00 95.12 90 ARG A N 1
ATOM 723 C CA . ARG A 1 90 ? 8.965 41.921 -13.563 1.00 95.12 90 ARG A CA 1
ATOM 724 C C . ARG A 1 90 ? 8.967 41.408 -12.121 1.00 95.12 90 ARG A C 1
ATOM 726 O O . ARG A 1 90 ? 10.029 41.314 -11.522 1.00 95.12 90 ARG A O 1
ATOM 733 N N . GLN A 1 91 ? 7.794 41.146 -11.553 1.00 94.88 91 GLN A N 1
ATOM 734 C CA . GLN A 1 91 ? 7.624 40.663 -10.189 1.00 94.88 91 GLN A CA 1
ATOM 735 C C . GLN A 1 91 ? 7.334 39.163 -10.229 1.00 94.88 91 GLN A C 1
ATOM 737 O O . GLN A 1 91 ? 6.478 38.716 -10.993 1.00 94.88 91 GLN A O 1
ATOM 742 N N . GLU A 1 92 ? 8.026 38.392 -9.396 1.00 94.25 92 GLU A N 1
ATOM 743 C CA . GLU A 1 92 ? 7.909 36.933 -9.373 1.00 94.25 92 GLU A CA 1
ATOM 744 C C . GLU A 1 92 ? 6.513 36.456 -8.973 1.00 94.25 92 GLU A C 1
ATOM 746 O O . GLU A 1 92 ? 5.904 35.698 -9.722 1.00 94.25 92 GLU A O 1
ATOM 751 N N . GLY A 1 93 ? 5.974 36.955 -7.854 1.00 93.75 93 GLY A N 1
ATOM 752 C CA . GLY A 1 93 ? 4.670 36.533 -7.328 1.00 93.75 93 GLY A CA 1
ATOM 753 C C . GLY A 1 93 ? 3.540 36.601 -8.366 1.00 93.75 93 GLY A C 1
ATOM 754 O O . GLY A 1 93 ? 2.905 35.584 -8.633 1.00 93.75 93 GLY A O 1
ATOM 755 N N . PRO A 1 94 ? 3.304 37.751 -9.026 1.00 95.38 94 PRO A N 1
ATOM 756 C CA . PRO A 1 94 ? 2.313 37.851 -10.098 1.00 95.38 94 PRO A CA 1
ATOM 757 C C . PRO A 1 94 ? 2.576 36.919 -11.289 1.00 95.38 94 PRO A C 1
ATOM 759 O O . PRO A 1 94 ? 1.626 36.370 -11.845 1.00 95.38 94 PRO A O 1
ATOM 762 N N . CYS A 1 95 ? 3.840 36.724 -11.684 1.00 96.69 95 CYS A N 1
ATOM 763 C CA . CYS A 1 95 ? 4.197 35.818 -12.780 1.00 96.69 95 CYS A CA 1
ATOM 764 C C . CYS A 1 95 ? 3.906 34.355 -12.430 1.00 96.69 95 CYS A C 1
ATOM 766 O O . CYS A 1 95 ? 3.339 33.639 -13.253 1.00 96.69 95 CYS A O 1
ATOM 768 N N . ARG A 1 96 ? 4.237 33.932 -11.206 1.00 95.94 96 ARG A N 1
ATOM 769 C CA . ARG A 1 96 ? 3.923 32.598 -10.688 1.00 95.94 96 ARG A CA 1
ATOM 770 C C . ARG A 1 96 ? 2.416 32.375 -10.605 1.00 95.94 96 ARG A C 1
ATOM 772 O O . ARG A 1 96 ? 1.917 31.422 -11.188 1.00 95.94 96 ARG A O 1
ATOM 779 N N . ASN A 1 97 ? 1.689 33.304 -9.984 1.00 94.69 97 ASN A N 1
ATOM 780 C CA . ASN A 1 97 ? 0.235 33.206 -9.833 1.00 94.69 97 ASN A CA 1
ATOM 781 C C . ASN A 1 97 ? -0.480 33.125 -11.193 1.00 94.69 97 ASN A C 1
ATOM 783 O O . ASN A 1 97 ? -1.496 32.451 -11.316 1.00 94.69 97 ASN A O 1
ATOM 787 N N . LEU A 1 98 ? 0.044 33.780 -12.238 1.00 96.75 98 LEU A N 1
ATOM 788 C CA . LEU A 1 98 ? -0.491 33.644 -13.596 1.00 96.75 98 LEU A CA 1
ATOM 789 C C . LEU A 1 98 ? -0.360 32.209 -14.134 1.00 96.75 98 LEU A C 1
ATOM 791 O O . LEU A 1 98 ? -1.323 31.689 -14.695 1.00 96.75 98 LEU A O 1
ATOM 795 N N . LEU A 1 99 ? 0.809 31.583 -13.976 1.00 97.06 99 LEU A N 1
ATOM 796 C CA . LEU A 1 99 ? 1.052 30.201 -14.408 1.00 97.06 99 LEU A CA 1
ATOM 797 C C . LEU A 1 99 ? 0.199 29.210 -13.605 1.00 97.06 99 LEU A C 1
ATOM 799 O O . LEU A 1 99 ? -0.443 28.338 -14.189 1.00 97.06 99 LEU A O 1
ATOM 803 N N . GLU A 1 100 ? 0.138 29.397 -12.286 1.00 94.81 100 GLU A N 1
ATOM 804 C CA . GLU A 1 100 ? -0.650 28.585 -11.357 1.00 94.81 100 GLU A CA 1
ATOM 805 C C . GLU A 1 100 ? -2.153 28.660 -11.672 1.00 94.81 100 GLU A C 1
ATOM 807 O O . GLU A 1 100 ? -2.787 27.630 -11.895 1.00 94.81 100 GLU A O 1
ATOM 812 N N . PHE A 1 101 ? -2.733 29.862 -11.793 1.00 95.62 101 PHE A N 1
ATOM 813 C CA . PHE A 1 101 ? -4.153 30.011 -12.134 1.00 95.62 101 PHE A CA 1
ATOM 814 C C . PHE A 1 101 ? -4.481 29.529 -13.549 1.00 95.62 101 PHE A C 1
ATOM 816 O O . PHE A 1 101 ? -5.589 29.040 -13.789 1.00 95.62 101 PHE A O 1
ATOM 823 N N . TRP A 1 102 ? -3.542 29.634 -14.493 1.00 96.62 102 TRP A N 1
ATOM 824 C CA . TRP A 1 102 ? -3.716 29.050 -15.820 1.00 96.62 102 TRP A CA 1
ATOM 825 C C . TRP A 1 102 ? -3.778 27.521 -15.762 1.00 96.62 102 TRP A C 1
ATOM 827 O O . TRP A 1 102 ? -4.699 26.934 -16.330 1.00 96.62 102 TRP A O 1
ATOM 837 N N . TYR A 1 103 ? -2.882 26.878 -15.013 1.00 95.62 103 TYR A N 1
ATOM 838 C CA . TYR A 1 103 ? -2.943 25.433 -14.800 1.00 95.62 103 TYR A CA 1
ATOM 839 C C . TYR A 1 103 ? -4.219 25.016 -14.053 1.00 95.62 103 TYR A C 1
ATOM 841 O O . TYR A 1 103 ? -4.917 24.100 -14.489 1.00 95.62 103 TYR A O 1
ATOM 849 N N . GLY A 1 104 ? -4.607 25.747 -13.004 1.00 91.88 104 GLY A N 1
ATOM 850 C CA . GLY A 1 104 ? -5.881 25.537 -12.312 1.00 91.88 104 GLY A CA 1
ATOM 851 C C . GLY A 1 104 ? -7.086 25.620 -13.251 1.00 91.88 104 GLY A C 1
ATOM 852 O O . GLY A 1 104 ? -8.026 24.839 -13.136 1.00 91.88 104 GLY A O 1
ATOM 853 N N . SER A 1 105 ? -7.031 26.496 -14.257 1.00 95.12 105 SER A N 1
ATOM 854 C CA . SER A 1 105 ? -8.085 26.614 -15.271 1.00 95.12 105 SER A CA 1
ATOM 855 C C . SER A 1 105 ? -8.198 25.372 -16.158 1.00 95.12 105 SER A C 1
ATOM 857 O O . SER A 1 105 ? -9.301 25.039 -16.588 1.00 95.12 105 SER A O 1
ATOM 859 N N . ILE A 1 106 ? -7.089 24.672 -16.419 1.00 92.88 106 ILE A N 1
ATOM 860 C CA . ILE A 1 106 ? -7.104 23.371 -17.104 1.00 92.88 106 ILE A CA 1
ATOM 861 C C . ILE A 1 106 ? -7.787 22.332 -16.218 1.00 92.88 106 ILE A C 1
ATOM 863 O O . ILE A 1 106 ? -8.710 21.664 -16.676 1.00 92.88 106 ILE A O 1
ATOM 867 N N . LEU A 1 107 ? -7.398 22.244 -14.942 1.00 88.94 107 LEU A N 1
ATOM 868 C CA . LEU A 1 107 ? -7.997 21.291 -13.999 1.00 88.94 107 LEU A CA 1
ATOM 869 C C . LEU A 1 107 ? -9.514 21.477 -13.872 1.00 88.94 107 LEU A C 1
ATOM 871 O O . LEU A 1 107 ? -10.250 20.491 -13.843 1.00 88.94 107 LEU A O 1
ATOM 875 N N . VAL A 1 108 ? -9.977 22.730 -13.852 1.00 91.25 108 VAL A N 1
ATOM 876 C CA . VAL A 1 108 ? -11.407 23.067 -13.818 1.00 91.25 108 VAL A CA 1
ATOM 877 C C . VAL A 1 108 ? -12.127 22.640 -15.094 1.00 91.25 108 VAL A C 1
ATOM 879 O O . VAL A 1 108 ? -13.192 22.031 -15.025 1.00 91.25 108 VAL A O 1
ATOM 882 N N . LYS A 1 109 ? -11.557 22.930 -16.268 1.00 92.56 109 LYS A N 1
ATOM 883 C CA . LYS A 1 109 ? -12.169 22.581 -17.562 1.00 92.56 109 LYS A CA 1
ATOM 884 C C . LYS A 1 109 ? -12.290 21.074 -17.773 1.00 92.56 109 LYS A C 1
ATOM 886 O O . LYS A 1 109 ? -13.274 20.627 -18.352 1.00 92.56 109 LYS A O 1
ATOM 891 N N . GLU A 1 110 ? -11.326 20.314 -17.269 1.00 89.50 110 GLU A N 1
ATOM 892 C CA . GLU A 1 110 ? -11.302 18.850 -17.339 1.00 89.50 110 GLU A CA 1
ATOM 893 C C . GLU A 1 110 ? -12.145 18.185 -16.234 1.00 89.50 110 GLU A C 1
ATOM 895 O O . GLU A 1 110 ? -12.202 16.960 -16.147 1.00 89.50 110 GLU A O 1
ATOM 900 N N . GLY A 1 111 ? -12.796 18.975 -15.369 1.00 87.69 111 GLY A N 1
ATOM 901 C CA . GLY A 1 111 ? -13.635 18.470 -14.281 1.00 87.69 111 GLY A CA 1
ATOM 902 C C . GLY A 1 111 ? -12.857 17.755 -13.174 1.00 87.69 111 GLY A C 1
ATOM 903 O O . GLY A 1 111 ? -13.444 16.979 -12.426 1.00 87.69 111 GLY A O 1
ATOM 904 N N . VAL A 1 112 ? -11.544 17.991 -13.070 1.00 84.12 112 VAL A N 1
ATOM 905 C CA . VAL A 1 112 ? -10.694 17.396 -12.025 1.00 84.12 112 VAL A CA 1
ATOM 906 C C . VAL A 1 112 ? -10.908 18.093 -10.685 1.00 84.12 112 VAL A C 1
ATOM 908 O O . VAL A 1 112 ? -10.859 17.436 -9.649 1.00 84.12 112 VAL A O 1
ATOM 911 N N . LEU A 1 113 ? -11.124 19.410 -10.707 1.00 86.94 113 LEU A N 1
ATOM 912 C CA . LEU A 1 113 ? -11.393 20.239 -9.531 1.00 86.94 113 LEU A CA 1
ATOM 913 C C . LEU A 1 113 ? -12.449 21.291 -9.864 1.00 86.94 113 LEU A C 1
ATOM 915 O O . LEU A 1 113 ? -12.518 21.785 -10.985 1.00 86.94 113 LEU A O 1
ATOM 919 N N . SER A 1 114 ? -13.226 21.708 -8.876 1.00 89.81 114 SER A N 1
ATOM 920 C CA . SER A 1 114 ? -13.986 22.951 -8.942 1.00 89.81 114 SER A CA 1
ATOM 921 C C . SER A 1 114 ? -13.073 24.166 -8.700 1.00 89.81 114 SER A C 1
ATOM 923 O O . SER A 1 114 ? -12.031 24.047 -8.049 1.00 89.81 114 SER A O 1
ATOM 925 N N . PRO A 1 115 ? -13.454 25.375 -9.162 1.00 90.44 115 PRO A N 1
ATOM 926 C CA . PRO A 1 115 ? -12.681 26.586 -8.884 1.00 90.44 115 PRO A CA 1
ATOM 927 C C . PRO A 1 115 ? -12.453 26.832 -7.389 1.00 90.44 115 PRO A C 1
ATOM 929 O O . PRO A 1 115 ? -11.389 27.300 -7.003 1.00 90.44 115 PRO A O 1
ATOM 932 N N . ASN A 1 116 ? -13.436 26.500 -6.548 1.00 87.62 116 ASN A N 1
ATOM 933 C CA . ASN A 1 116 ? -13.335 26.689 -5.103 1.00 87.62 116 ASN A CA 1
ATOM 934 C C . ASN A 1 116 ? -12.372 25.684 -4.463 1.00 87.62 116 ASN A C 1
ATOM 936 O O . ASN A 1 116 ? -11.584 26.087 -3.620 1.00 87.62 116 ASN A O 1
ATOM 940 N N . GLU A 1 117 ? -12.378 24.421 -4.902 1.00 84.94 117 GLU A N 1
ATOM 941 C CA . GLU A 1 117 ? -11.405 23.415 -4.442 1.00 84.94 117 GLU A CA 1
ATOM 942 C C . GLU A 1 117 ? -9.970 23.778 -4.840 1.00 84.94 117 GLU A C 1
ATOM 944 O O . GLU A 1 117 ? -9.041 23.480 -4.103 1.00 84.94 117 GLU A O 1
ATOM 949 N N . PHE A 1 118 ? -9.770 24.443 -5.984 1.00 88.06 118 PHE A N 1
ATOM 950 C CA . PHE A 1 118 ? -8.447 24.948 -6.366 1.00 88.06 118 PHE A CA 1
ATOM 951 C C . PHE A 1 118 ? -7.980 26.116 -5.479 1.00 88.06 118 PHE A C 1
ATOM 953 O O . PHE A 1 118 ? -6.790 26.276 -5.228 1.00 88.06 118 PHE A O 1
ATOM 960 N N . LEU A 1 119 ? -8.911 26.961 -5.032 1.00 87.81 119 LEU A N 1
ATOM 961 C CA . LEU A 1 119 ? -8.617 28.152 -4.228 1.00 87.81 119 LEU A CA 1
ATOM 962 C C . LEU A 1 119 ? -8.507 27.863 -2.727 1.00 87.81 119 LEU A C 1
ATOM 964 O O . LEU A 1 119 ? -7.946 28.682 -1.994 1.00 87.81 119 LEU A O 1
ATOM 968 N N . ASP A 1 120 ? -9.053 26.737 -2.274 1.00 85.25 120 ASP A N 1
ATOM 969 C CA . ASP A 1 120 ? -8.956 26.275 -0.898 1.00 85.25 120 ASP A CA 1
ATOM 970 C C . ASP A 1 120 ? -7.552 25.722 -0.624 1.00 85.25 120 ASP A C 1
ATOM 972 O O . ASP A 1 120 ? -7.257 24.545 -0.831 1.00 85.25 120 ASP A O 1
ATOM 976 N N . LYS A 1 121 ? -6.662 26.607 -0.165 1.00 69.00 121 LYS A N 1
ATOM 977 C CA . LYS A 1 121 ? -5.283 26.251 0.192 1.00 69.00 121 LYS A CA 1
ATOM 978 C C . LYS A 1 121 ? -5.201 25.279 1.373 1.00 69.00 121 LYS A C 1
ATOM 980 O O . LYS A 1 121 ? -4.170 24.627 1.517 1.00 69.00 121 LYS A O 1
ATOM 985 N N . ASP A 1 122 ? -6.257 25.170 2.184 1.00 57.97 122 ASP A N 1
ATOM 986 C CA . ASP A 1 122 ? -6.293 24.297 3.361 1.00 57.97 122 ASP A CA 1
ATOM 987 C C . ASP A 1 122 ? -6.636 22.846 2.984 1.00 57.97 122 ASP A C 1
ATOM 989 O O . ASP A 1 122 ? -6.246 21.911 3.690 1.00 57.97 122 ASP A O 1
ATOM 993 N N . GLN A 1 123 ? -7.250 22.617 1.815 1.00 62.81 123 GLN A N 1
ATOM 994 C CA . GLN A 1 123 ? -7.210 21.312 1.151 1.00 62.81 123 GLN A CA 1
ATOM 995 C C . GLN A 1 123 ? -5.838 21.108 0.510 1.00 62.81 123 GLN A C 1
ATOM 997 O O . GLN A 1 123 ? -5.693 21.060 -0.711 1.00 62.81 123 GLN A O 1
ATOM 1002 N N . VAL A 1 124 ? -4.809 20.997 1.354 1.00 51.94 124 VAL A N 1
ATOM 1003 C CA . VAL A 1 124 ? -3.427 20.774 0.931 1.00 51.94 124 VAL A CA 1
ATOM 1004 C C . VAL A 1 124 ? -3.364 19.468 0.148 1.00 51.94 124 VAL A C 1
ATOM 1006 O O . VAL A 1 124 ? -3.239 18.382 0.728 1.00 51.94 124 VAL A O 1
ATOM 1009 N N . GLN A 1 125 ? -3.442 19.581 -1.178 1.00 64.06 125 GLN A N 1
ATOM 1010 C CA . GLN A 1 125 ? -3.287 18.458 -2.083 1.00 64.06 125 GLN A CA 1
ATOM 1011 C C . GLN A 1 125 ? -1.942 17.809 -1.785 1.00 64.06 125 GLN A C 1
ATOM 1013 O O . GLN A 1 125 ? -0.917 18.478 -1.639 1.00 64.06 125 GLN A O 1
ATOM 1018 N N . ASP A 1 126 ? -1.971 16.496 -1.601 1.00 78.81 126 ASP A N 1
ATOM 1019 C CA . ASP A 1 126 ? -0.767 15.699 -1.449 1.00 78.81 126 ASP A CA 1
ATOM 1020 C C . ASP A 1 126 ? 0.219 16.030 -2.587 1.00 78.81 126 ASP A C 1
ATOM 1022 O O . ASP A 1 126 ? -0.148 16.000 -3.762 1.00 78.81 126 ASP A O 1
ATOM 1026 N N . THR A 1 127 ? 1.456 16.398 -2.236 1.00 80.75 127 THR A N 1
ATOM 1027 C CA . THR A 1 127 ? 2.482 16.867 -3.181 1.00 80.75 127 THR A CA 1
ATOM 1028 C C . THR A 1 127 ? 2.760 15.823 -4.264 1.00 80.75 127 THR A C 1
ATOM 1030 O O . THR A 1 127 ? 3.008 16.177 -5.415 1.00 80.75 127 THR A O 1
ATOM 1033 N N . GLU A 1 128 ? 2.669 14.535 -3.918 1.00 81.12 128 GLU A N 1
ATOM 1034 C CA . GLU A 1 128 ? 2.804 13.417 -4.856 1.00 81.12 128 GLU A CA 1
ATOM 1035 C C . GLU A 1 128 ? 1.627 13.370 -5.839 1.00 81.12 128 GLU A C 1
ATOM 1037 O O . GLU A 1 128 ? 1.834 13.332 -7.053 1.00 81.12 128 GLU A O 1
ATOM 1042 N N . THR A 1 129 ? 0.399 13.516 -5.346 1.00 84.38 129 THR A N 1
ATOM 1043 C CA . THR A 1 129 ? -0.798 13.652 -6.185 1.00 84.38 129 THR A CA 1
ATOM 1044 C C . THR A 1 129 ? -0.733 14.876 -7.110 1.00 84.38 129 THR A C 1
ATOM 1046 O O . THR A 1 129 ? -1.074 14.774 -8.291 1.00 84.38 129 THR A O 1
ATOM 1049 N N . SER A 1 130 ? -0.283 16.032 -6.615 1.00 87.00 130 SER A N 1
ATOM 1050 C CA . SER A 1 130 ? -0.122 17.250 -7.422 1.00 87.00 130 SER A CA 1
ATOM 1051 C C . SER A 1 130 ? 0.921 17.063 -8.521 1.00 87.00 130 SER A C 1
ATOM 1053 O O . SER A 1 130 ? 0.644 17.379 -9.680 1.00 87.00 130 SER A O 1
ATOM 1055 N N . PHE A 1 131 ? 2.081 16.484 -8.189 1.00 90.88 131 PHE A N 1
ATOM 1056 C CA . PHE A 1 131 ? 3.123 16.152 -9.160 1.00 90.88 131 PHE A CA 1
ATOM 1057 C C . PHE A 1 131 ? 2.586 15.243 -10.268 1.00 90.88 131 PHE A C 1
ATOM 1059 O O . PHE A 1 131 ? 2.704 15.566 -11.447 1.00 90.88 131 PHE A O 1
ATOM 1066 N N . GLU A 1 132 ? 1.923 14.144 -9.905 1.00 90.38 132 GLU A N 1
ATOM 1067 C CA . GLU A 1 132 ? 1.374 13.193 -10.876 1.00 90.38 132 GLU A CA 1
ATOM 1068 C C . GLU A 1 132 ? 0.320 13.828 -11.790 1.00 90.38 132 GLU A C 1
ATOM 1070 O O . GLU A 1 132 ? 0.255 13.509 -12.979 1.00 90.38 132 GLU A O 1
ATOM 1075 N N . ARG A 1 133 ? -0.468 14.788 -11.287 1.00 91.44 133 ARG A N 1
ATOM 1076 C CA . ARG A 1 133 ? -1.391 15.569 -12.127 1.00 91.44 133 ARG A CA 1
ATOM 1077 C C . ARG A 1 133 ? -0.636 16.427 -13.142 1.00 91.44 133 ARG A C 1
ATOM 1079 O O . ARG A 1 133 ? -0.961 16.350 -14.329 1.00 91.44 133 ARG A O 1
ATOM 1086 N N . TYR A 1 134 ? 0.391 17.173 -12.718 1.00 93.62 134 TYR A N 1
ATOM 1087 C CA . TYR A 1 134 ? 1.225 17.959 -13.638 1.00 93.62 134 TYR A CA 1
ATOM 1088 C C . TYR A 1 134 ? 1.846 17.064 -14.716 1.00 93.62 134 TYR A C 1
ATOM 1090 O O . TYR A 1 134 ? 1.768 17.375 -15.907 1.00 93.62 134 TYR A O 1
ATOM 1098 N N . MET A 1 135 ? 2.398 15.916 -14.314 1.00 94.75 135 MET A N 1
ATOM 1099 C CA . MET A 1 135 ? 3.021 14.955 -15.223 1.00 94.75 135 MET A CA 1
ATOM 1100 C C . MET A 1 135 ? 2.019 14.347 -16.203 1.00 94.75 135 MET A C 1
ATOM 1102 O O . MET A 1 135 ? 2.313 14.250 -17.397 1.00 94.75 135 MET A O 1
ATOM 1106 N N . LYS A 1 136 ? 0.825 13.971 -15.731 1.00 94.19 136 LYS A N 1
ATOM 1107 C CA . LYS A 1 136 ? -0.256 13.441 -16.569 1.00 94.19 136 LYS A CA 1
ATOM 1108 C C . LYS A 1 136 ? -0.658 14.443 -17.648 1.00 94.19 136 LYS A C 1
ATOM 1110 O O . LYS A 1 136 ? -0.677 14.078 -18.822 1.00 94.19 136 LYS A O 1
ATOM 1115 N N . PHE A 1 137 ? -0.939 15.691 -17.274 1.00 93.88 137 PHE A N 1
ATOM 1116 C CA . PHE A 1 137 ? -1.361 16.715 -18.232 1.00 93.88 137 PHE A CA 1
ATOM 1117 C C . PHE A 1 137 ? -0.242 17.111 -19.192 1.00 93.88 137 PHE A C 1
ATOM 1119 O O . PHE A 1 137 ? -0.483 17.216 -20.393 1.00 93.88 137 PHE A O 1
ATOM 1126 N N . ALA A 1 138 ? 0.997 17.247 -18.713 1.00 94.81 138 ALA A N 1
ATOM 1127 C CA . ALA A 1 138 ? 2.129 17.524 -19.590 1.00 94.81 138 ALA A CA 1
ATOM 1128 C C . ALA A 1 138 ? 2.336 16.399 -20.622 1.00 94.81 138 ALA A C 1
ATOM 1130 O O . ALA A 1 138 ? 2.513 16.688 -21.806 1.00 94.81 138 ALA A O 1
ATOM 1131 N N . LYS A 1 139 ? 2.231 15.122 -20.219 1.00 93.81 139 LYS A N 1
ATOM 1132 C CA . LYS A 1 139 ? 2.289 13.976 -21.148 1.00 93.81 139 LYS A CA 1
ATOM 1133 C C . LYS A 1 139 ? 1.110 13.959 -22.121 1.00 93.81 139 LYS A C 1
ATOM 1135 O O . LYS A 1 139 ? 1.323 13.740 -23.311 1.00 93.81 139 LYS A O 1
ATOM 1140 N N . GLN A 1 140 ? -0.105 14.240 -21.648 1.00 94.75 140 GLN A N 1
ATOM 1141 C CA . GLN A 1 140 ? -1.297 14.330 -22.494 1.00 94.75 140 GLN A CA 1
ATOM 1142 C C . GLN A 1 140 ? -1.133 15.403 -23.580 1.00 94.75 140 GLN A C 1
ATOM 1144 O O . GLN A 1 140 ? -1.277 15.086 -24.757 1.00 94.75 140 GLN A O 1
ATOM 1149 N N . PHE A 1 141 ? -0.754 16.632 -23.210 1.00 95.56 141 PHE A N 1
ATOM 1150 C CA . PHE A 1 141 ? -0.537 17.719 -24.171 1.00 95.56 141 PHE A CA 1
ATOM 1151 C C . PHE A 1 141 ? 0.628 17.446 -25.125 1.00 95.56 141 PHE A C 1
ATOM 1153 O O . PHE A 1 141 ? 0.572 17.834 -26.289 1.00 95.56 141 PHE A O 1
ATOM 1160 N N . THR A 1 142 ? 1.671 16.755 -24.659 1.00 94.81 142 THR A N 1
ATOM 1161 C CA . THR A 1 142 ? 2.768 16.318 -25.535 1.00 94.81 142 THR A CA 1
ATOM 1162 C C . THR A 1 142 ? 2.269 15.311 -26.574 1.00 94.81 142 THR A C 1
ATOM 1164 O O . THR A 1 142 ? 2.627 15.418 -27.744 1.00 94.81 142 THR A O 1
ATOM 1167 N N . GLY A 1 143 ? 1.401 14.374 -26.174 1.00 92.38 143 GLY A N 1
ATOM 1168 C CA . GLY A 1 143 ? 0.800 13.376 -27.064 1.00 92.38 143 GLY A CA 1
ATOM 1169 C C . GLY A 1 143 ? -0.203 13.943 -28.075 1.00 92.38 143 GLY A C 1
ATOM 1170 O O . GLY A 1 143 ? -0.368 13.363 -29.143 1.00 92.38 143 GLY A O 1
ATOM 1171 N N . THR A 1 144 ? -0.844 15.077 -27.774 1.00 94.56 144 THR A N 1
ATOM 1172 C CA . THR A 1 144 ? -1.763 15.783 -28.690 1.00 94.56 144 THR A CA 1
ATOM 1173 C C . THR A 1 144 ? -1.092 16.918 -29.471 1.00 94.56 144 THR A C 1
ATOM 1175 O O . THR A 1 144 ? -1.790 17.742 -30.054 1.00 94.56 144 THR A O 1
ATOM 1178 N N . GLU A 1 145 ? 0.243 17.001 -29.455 1.00 94.00 145 GLU A N 1
ATOM 1179 C CA . GLU A 1 145 ? 1.043 18.061 -30.095 1.00 94.00 145 GLU A CA 1
ATOM 1180 C C . GLU A 1 145 ? 0.731 19.499 -29.610 1.00 94.00 145 GLU A C 1
ATOM 1182 O O . GLU A 1 145 ? 1.149 20.487 -30.217 1.00 94.00 145 GLU A O 1
ATOM 1187 N N . GLU A 1 146 ? 0.076 19.660 -28.455 1.00 95.62 146 GLU A N 1
ATOM 1188 C CA . GLU A 1 146 ? -0.190 20.959 -27.820 1.00 95.62 146 GLU A CA 1
ATOM 1189 C C . GLU A 1 146 ? 1.027 21.433 -26.999 1.00 95.62 146 GLU A C 1
ATOM 1191 O O . GLU A 1 146 ? 0.941 21.729 -25.804 1.00 95.62 146 GLU A O 1
ATOM 1196 N N . LEU A 1 147 ? 2.197 21.514 -27.644 1.00 95.94 147 LEU A N 1
ATOM 1197 C CA . LEU A 1 147 ? 3.495 21.665 -26.971 1.00 95.94 147 LEU A CA 1
ATOM 1198 C C . LEU A 1 147 ? 3.575 22.902 -26.069 1.00 95.94 147 LEU A C 1
ATOM 1200 O O . LEU A 1 147 ? 4.090 22.814 -24.958 1.00 95.94 147 LEU A O 1
ATOM 1204 N N . LEU A 1 148 ? 3.018 24.044 -26.486 1.00 95.69 148 LEU A N 1
ATOM 1205 C CA . LEU A 1 148 ? 2.987 25.249 -25.647 1.00 95.69 148 LEU A CA 1
ATOM 1206 C C . LEU A 1 148 ? 2.280 24.988 -24.308 1.00 95.69 148 LEU A C 1
ATOM 1208 O O . LEU A 1 148 ? 2.780 25.407 -23.267 1.00 95.69 148 LEU A O 1
ATOM 1212 N N . ARG A 1 149 ? 1.152 24.268 -24.314 1.00 95.81 149 ARG A N 1
ATOM 1213 C CA . ARG A 1 149 ? 0.415 23.930 -23.088 1.00 95.81 149 ARG A CA 1
ATOM 1214 C C . ARG A 1 149 ? 1.172 22.930 -22.228 1.00 95.81 149 ARG A C 1
ATOM 1216 O O . ARG A 1 149 ? 1.179 23.068 -21.007 1.00 95.81 149 ARG A O 1
ATOM 1223 N N . ALA A 1 150 ? 1.860 21.978 -22.848 1.00 96.06 150 ALA A N 1
ATOM 1224 C CA . ALA A 1 150 ? 2.712 21.036 -22.135 1.00 96.06 150 ALA A CA 1
ATOM 1225 C C . ALA A 1 150 ? 3.862 21.760 -21.401 1.00 96.06 150 ALA A C 1
ATOM 1227 O O . ALA A 1 150 ? 4.056 21.570 -20.200 1.00 96.06 150 ALA A O 1
ATOM 1228 N N . TYR A 1 151 ? 4.554 22.681 -22.080 1.00 96.81 151 TYR A N 1
ATOM 1229 C CA . TYR A 1 151 ? 5.588 23.512 -21.460 1.00 96.81 151 TYR A CA 1
ATOM 1230 C C . TYR A 1 151 ? 5.039 24.469 -20.397 1.00 96.81 151 TYR A C 1
ATOM 1232 O O . TYR A 1 151 ? 5.702 24.683 -19.387 1.00 96.81 151 TYR A O 1
ATOM 1240 N N . LEU A 1 152 ? 3.854 25.050 -20.590 1.00 96.38 152 LEU A N 1
ATOM 1241 C CA . LEU A 1 152 ? 3.210 25.897 -19.580 1.00 96.38 152 LEU A CA 1
ATOM 1242 C C . LEU A 1 152 ? 2.805 25.095 -18.335 1.00 96.38 152 LEU A C 1
ATOM 1244 O O . LEU A 1 152 ? 2.962 25.584 -17.221 1.00 96.38 152 LEU A O 1
ATOM 1248 N N . THR A 1 153 ? 2.356 23.851 -18.515 1.00 96.19 153 THR A N 1
ATOM 1249 C CA . THR A 1 153 ? 2.043 22.929 -17.411 1.00 96.19 153 THR A CA 1
ATOM 1250 C C . THR A 1 153 ? 3.295 22.639 -16.588 1.00 96.19 153 THR A C 1
ATOM 1252 O O . THR A 1 153 ? 3.272 22.748 -15.366 1.00 96.19 153 THR A O 1
ATOM 1255 N N . LEU A 1 154 ? 4.423 22.360 -17.251 1.00 96.69 154 LEU A N 1
ATOM 1256 C CA . LEU A 1 154 ? 5.704 22.212 -16.561 1.00 96.69 154 LEU A CA 1
ATOM 1257 C C . LEU A 1 154 ? 6.229 23.519 -15.982 1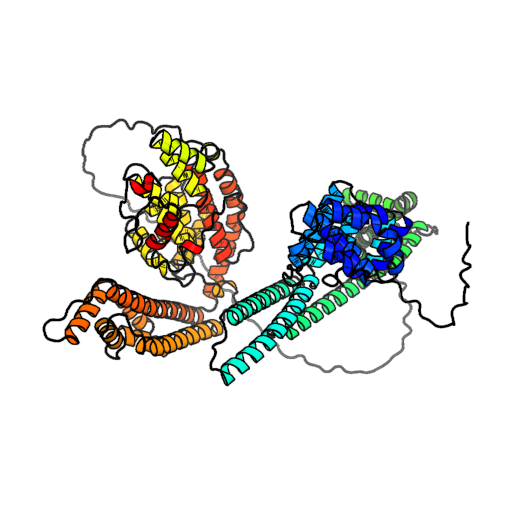.00 96.69 154 LEU A C 1
ATOM 1259 O O . LEU A 1 154 ? 6.836 23.508 -14.924 1.00 96.69 154 LEU A O 1
ATOM 1263 N N . SER A 1 155 ? 5.978 24.649 -16.633 1.00 96.69 155 SER A N 1
ATOM 1264 C CA . SER A 1 155 ? 6.347 25.957 -16.098 1.00 96.69 155 SER A CA 1
ATOM 1265 C C . SER A 1 155 ? 5.652 26.209 -14.764 1.00 96.69 155 SER A C 1
ATOM 1267 O O . SER A 1 155 ? 6.313 26.627 -13.823 1.00 96.69 155 SER A O 1
ATOM 1269 N N . ALA A 1 156 ? 4.355 25.900 -14.668 1.00 96.44 156 ALA A N 1
ATOM 1270 C CA . ALA A 1 156 ? 3.605 25.984 -13.420 1.00 96.44 156 ALA A CA 1
ATOM 1271 C C . ALA A 1 156 ? 4.217 25.073 -12.342 1.00 96.44 156 ALA A C 1
ATOM 1273 O O . ALA A 1 156 ? 4.557 25.578 -11.275 1.00 96.44 156 ALA A O 1
ATOM 1274 N N . LEU A 1 157 ? 4.482 23.796 -12.663 1.00 94.81 157 LEU A N 1
ATOM 1275 C CA . LEU A 1 157 ? 5.162 22.848 -11.767 1.00 94.81 157 LEU A CA 1
ATOM 1276 C C . LEU A 1 157 ? 6.522 23.370 -11.272 1.00 94.81 157 LEU A C 1
ATOM 1278 O O . LEU A 1 157 ? 6.809 23.321 -10.084 1.00 94.81 157 LEU A O 1
ATOM 1282 N N . LEU A 1 158 ? 7.374 23.861 -12.175 1.00 94.88 158 LEU A N 1
ATOM 1283 C CA . LEU A 1 158 ? 8.739 24.294 -11.852 1.00 94.88 158 LEU A CA 1
ATOM 1284 C C . LEU A 1 158 ? 8.790 25.610 -11.066 1.00 94.88 158 LEU A C 1
ATOM 1286 O O . LEU A 1 158 ? 9.810 25.907 -10.450 1.00 94.88 158 LEU A O 1
ATOM 1290 N N . THR A 1 159 ? 7.727 26.414 -11.122 1.00 94.56 159 THR A N 1
ATOM 1291 C CA . THR A 1 159 ? 7.608 27.665 -10.353 1.00 94.56 159 THR A CA 1
ATOM 1292 C C . THR A 1 159 ? 6.859 27.502 -9.034 1.00 94.56 159 THR A C 1
ATOM 1294 O O . THR A 1 159 ? 6.770 28.463 -8.272 1.00 94.56 159 THR A O 1
ATOM 1297 N N . ASP A 1 160 ? 6.294 26.325 -8.779 1.00 91.62 160 ASP A N 1
ATOM 1298 C CA . ASP A 1 160 ? 5.640 25.994 -7.519 1.00 91.62 160 ASP A CA 1
ATOM 1299 C C . ASP A 1 160 ? 6.710 25.712 -6.453 1.00 91.62 160 ASP A C 1
ATOM 1301 O O . ASP A 1 160 ? 7.623 24.900 -6.638 1.00 91.62 160 ASP A O 1
ATOM 1305 N N . GLU A 1 161 ? 6.598 26.419 -5.327 1.00 86.44 161 GLU A N 1
ATOM 1306 C CA . GLU A 1 161 ? 7.559 26.363 -4.222 1.00 86.44 161 GLU A CA 1
ATOM 1307 C C . GLU A 1 161 ? 7.690 24.946 -3.649 1.00 86.44 161 GLU A C 1
ATOM 1309 O O . GLU A 1 161 ? 8.774 24.553 -3.218 1.00 86.44 161 GLU A O 1
ATOM 1314 N N . SER A 1 162 ? 6.622 24.146 -3.728 1.00 80.19 162 SER A N 1
ATOM 1315 C CA . SER A 1 162 ? 6.585 22.751 -3.269 1.00 80.19 162 SER A CA 1
ATOM 1316 C C . SER A 1 162 ? 7.527 21.839 -4.061 1.00 80.19 162 SER A C 1
ATOM 1318 O O . SER A 1 162 ? 7.856 20.742 -3.605 1.00 80.19 162 SER A O 1
ATOM 1320 N N . PHE A 1 163 ? 7.949 22.276 -5.252 1.00 84.56 163 PHE A N 1
ATOM 1321 C CA . PHE A 1 163 ? 8.811 21.530 -6.166 1.00 84.56 163 PHE A CA 1
ATOM 1322 C C . PHE A 1 163 ? 10.179 22.192 -6.389 1.00 84.56 163 PHE A C 1
ATOM 1324 O O . PHE A 1 163 ? 10.978 21.716 -7.201 1.00 84.56 163 PHE A O 1
ATOM 1331 N N . HIS A 1 164 ? 10.502 23.252 -5.639 1.00 84.75 164 HIS A N 1
ATOM 1332 C CA . HIS A 1 164 ? 11.819 23.882 -5.688 1.00 84.75 164 HIS A CA 1
ATOM 1333 C C . HIS A 1 164 ? 12.926 22.892 -5.310 1.00 84.75 164 HIS A C 1
ATOM 1335 O O . HIS A 1 164 ? 12.970 22.401 -4.189 1.00 84.75 164 HIS A O 1
ATOM 1341 N N . GLY A 1 165 ? 13.855 22.635 -6.235 1.00 80.75 165 GLY A N 1
ATOM 1342 C CA . GLY A 1 165 ? 14.979 21.709 -6.038 1.00 80.75 165 GLY A CA 1
ATOM 1343 C C . GLY A 1 165 ? 14.811 20.340 -6.701 1.00 80.75 165 GLY A C 1
ATOM 1344 O O . GLY A 1 165 ? 15.752 19.551 -6.694 1.00 80.75 165 GLY A O 1
ATOM 1345 N N . ILE A 1 166 ? 13.666 20.064 -7.338 1.00 84.56 166 ILE A N 1
ATOM 1346 C CA . ILE A 1 166 ? 13.505 18.871 -8.187 1.00 84.56 166 ILE A CA 1
ATOM 1347 C C . ILE A 1 166 ? 14.377 18.938 -9.460 1.00 84.56 166 ILE A C 1
ATOM 1349 O O . ILE A 1 166 ? 14.737 17.913 -10.047 1.00 84.56 166 ILE A O 1
ATOM 1353 N N . VAL A 1 167 ? 14.744 20.155 -9.880 1.00 86.81 167 VAL A N 1
ATOM 1354 C CA . VAL A 1 167 ? 15.529 20.446 -11.087 1.00 86.81 167 VAL A CA 1
ATOM 1355 C C . VAL A 1 167 ? 16.778 21.245 -10.735 1.00 86.81 167 VAL A C 1
ATOM 1357 O O . VAL A 1 167 ? 16.712 22.183 -9.943 1.00 86.81 167 VAL A O 1
ATOM 1360 N N . GLU A 1 168 ? 17.909 20.884 -11.343 1.00 85.31 168 GLU A N 1
ATOM 1361 C CA . GLU A 1 168 ? 19.166 21.624 -11.218 1.00 85.31 168 GLU A CA 1
ATOM 1362 C C . GLU A 1 168 ? 19.148 22.892 -12.089 1.00 85.31 168 GLU A C 1
ATOM 1364 O O . GLU A 1 168 ? 18.434 22.977 -13.088 1.00 85.31 168 GLU A O 1
ATOM 1369 N N . GLU A 1 169 ? 19.970 23.890 -11.759 1.00 85.56 169 GLU A N 1
ATOM 1370 C CA . GLU A 1 169 ? 20.007 25.158 -12.506 1.00 85.56 169 GLU A CA 1
ATOM 1371 C C . GLU A 1 169 ? 20.368 24.962 -13.994 1.00 85.56 169 GLU A C 1
ATOM 1373 O O . GLU A 1 169 ? 19.787 25.602 -14.871 1.00 85.56 169 GLU A O 1
ATOM 1378 N N . SER A 1 170 ? 21.250 24.003 -14.304 1.00 83.94 170 SER A N 1
ATOM 1379 C CA . SER A 1 170 ? 21.612 23.632 -15.681 1.00 83.94 170 SER A CA 1
ATOM 1380 C C . SER A 1 170 ? 20.431 23.107 -16.497 1.00 83.94 170 SER A C 1
ATOM 1382 O O . SER A 1 170 ? 20.296 23.428 -17.682 1.00 83.94 170 SER A O 1
ATOM 1384 N N . ASP A 1 171 ? 19.573 22.317 -15.861 1.00 87.62 171 ASP A N 1
ATOM 1385 C CA . ASP A 1 171 ? 18.387 21.738 -16.479 1.00 87.62 171 ASP A CA 1
ATOM 1386 C C . ASP A 1 171 ? 17.309 22.808 -16.692 1.00 87.62 171 ASP A C 1
ATOM 1388 O O . ASP A 1 171 ? 16.636 22.804 -17.721 1.00 87.62 171 ASP A O 1
ATOM 1392 N N . LEU A 1 172 ? 17.183 23.773 -15.769 1.00 92.06 172 LEU A N 1
ATOM 1393 C CA . LEU A 1 172 ? 16.308 24.939 -15.941 1.00 92.06 172 LEU A CA 1
ATOM 1394 C C . LEU A 1 172 ? 16.751 25.799 -17.128 1.00 92.06 172 LEU A C 1
ATOM 1396 O O . LEU A 1 172 ? 15.925 26.209 -17.944 1.00 92.06 172 LEU A O 1
ATOM 1400 N N . ASP A 1 173 ? 18.053 26.030 -17.277 1.00 90.38 173 ASP A N 1
ATOM 1401 C CA . ASP A 1 173 ? 18.599 26.743 -18.430 1.00 90.38 173 ASP A CA 1
ATOM 1402 C C . ASP A 1 173 ? 18.340 25.991 -19.744 1.00 90.38 173 ASP A C 1
ATOM 1404 O O . ASP A 1 173 ? 17.999 26.598 -20.766 1.00 90.38 173 ASP A O 1
ATOM 1408 N N . GLN A 1 174 ? 18.476 24.662 -19.740 1.00 89.81 174 GLN A N 1
ATOM 1409 C CA . GLN A 1 174 ? 18.152 23.831 -20.899 1.00 89.81 174 GLN A CA 1
ATOM 1410 C C . GLN A 1 174 ? 16.649 23.849 -21.204 1.00 89.81 174 GLN A C 1
ATOM 1412 O O . GLN A 1 174 ? 16.273 23.963 -22.374 1.00 89.81 174 GLN A O 1
ATOM 1417 N N . PHE A 1 175 ? 15.801 23.803 -20.176 1.00 95.38 175 PHE A N 1
ATOM 1418 C CA . PHE A 1 175 ? 14.354 23.934 -20.297 1.00 95.38 175 PHE A CA 1
ATOM 1419 C C . PHE A 1 175 ? 13.977 25.272 -20.932 1.00 95.38 175 PHE A C 1
ATOM 1421 O O . PHE A 1 175 ? 13.254 25.282 -21.924 1.00 95.38 175 PHE A O 1
ATOM 1428 N N . LEU A 1 176 ? 14.529 26.391 -20.453 1.00 95.12 176 LEU A N 1
ATOM 1429 C CA . LEU A 1 176 ? 14.256 27.724 -20.999 1.00 95.12 176 LEU A CA 1
ATOM 1430 C C . LEU A 1 176 ? 14.707 27.868 -22.458 1.00 95.12 176 LEU A C 1
ATOM 1432 O O . LEU A 1 176 ? 13.972 28.436 -23.269 1.00 95.12 176 LEU A O 1
ATOM 1436 N N . ARG A 1 177 ? 15.877 27.324 -22.824 1.00 92.56 177 ARG A N 1
ATOM 1437 C CA . ARG A 1 177 ? 16.341 27.299 -24.224 1.00 92.56 177 ARG A CA 1
ATOM 1438 C C . ARG A 1 177 ? 15.386 26.511 -25.119 1.00 92.56 177 ARG A C 1
ATOM 1440 O O . ARG A 1 177 ? 14.996 26.995 -26.178 1.00 92.56 177 ARG A O 1
ATOM 1447 N N . ASN A 1 178 ? 14.976 25.319 -24.687 1.00 93.12 178 ASN A N 1
ATOM 1448 C CA . ASN A 1 178 ? 14.073 24.473 -25.467 1.00 93.12 178 ASN A CA 1
ATOM 1449 C C . ASN A 1 178 ? 12.634 24.995 -25.475 1.00 93.12 178 ASN A C 1
ATOM 1451 O O . ASN A 1 178 ? 11.931 24.799 -26.462 1.00 93.12 178 ASN A O 1
ATOM 1455 N N . PHE A 1 179 ? 12.206 25.722 -24.444 1.00 93.19 179 PHE A N 1
ATOM 1456 C CA . PHE A 1 179 ? 10.891 26.353 -24.401 1.00 93.19 179 PHE A CA 1
ATOM 1457 C C . PHE A 1 179 ? 10.716 27.392 -25.517 1.00 93.19 179 PHE A C 1
ATOM 1459 O O . PHE A 1 179 ? 9.638 27.516 -26.092 1.00 93.19 179 PHE A O 1
ATOM 1466 N N . GLN A 1 180 ? 11.790 28.084 -25.911 1.00 91.44 180 GLN A N 1
ATOM 1467 C CA . GLN A 1 180 ? 11.758 29.013 -27.048 1.00 91.44 180 GLN A CA 1
ATOM 1468 C C . GLN A 1 180 ? 11.571 28.319 -28.408 1.00 91.44 180 GLN A C 1
ATOM 1470 O O . GLN A 1 180 ? 11.123 28.975 -29.359 1.00 91.44 180 GLN A O 1
ATOM 1475 N N . LEU A 1 181 ? 11.939 27.035 -28.492 1.00 91.31 181 LEU A N 1
ATOM 1476 C CA . LEU A 1 181 ? 11.892 26.191 -29.690 1.00 91.31 181 LEU A CA 1
ATOM 1477 C C . LEU A 1 181 ? 10.699 25.224 -29.701 1.00 91.31 181 LEU A C 1
ATOM 1479 O O . LEU A 1 181 ? 10.379 24.698 -30.759 1.00 91.31 181 LEU A O 1
ATOM 1483 N N . LEU A 1 182 ? 10.046 25.012 -28.551 1.00 93.50 182 LEU A N 1
ATOM 1484 C CA . LEU A 1 182 ? 8.954 24.055 -28.345 1.00 93.50 182 LEU A CA 1
ATOM 1485 C C . LEU A 1 182 ? 9.323 22.635 -28.820 1.00 93.50 182 LEU A C 1
ATOM 1487 O O . LEU A 1 182 ? 8.644 22.050 -29.655 1.00 93.50 182 LEU A O 1
ATOM 1491 N N . SER A 1 183 ? 10.419 22.075 -28.299 1.00 93.75 183 SER A N 1
ATOM 1492 C CA . SER A 1 183 ? 10.920 20.751 -28.701 1.00 93.75 183 SER A CA 1
ATOM 1493 C C . SER A 1 183 ? 10.188 19.599 -27.993 1.00 93.75 183 SER A C 1
ATOM 1495 O O . SER A 1 183 ? 10.345 19.401 -26.789 1.00 93.75 183 SER A O 1
ATOM 1497 N N . ALA A 1 184 ? 9.428 18.790 -28.742 1.00 92.81 184 ALA A N 1
ATOM 1498 C CA . ALA A 1 184 ? 8.705 17.632 -28.199 1.00 92.81 184 ALA A CA 1
ATOM 1499 C C . ALA A 1 184 ? 9.630 16.508 -27.692 1.00 92.81 184 ALA A C 1
ATOM 1501 O O . ALA A 1 184 ? 9.347 15.884 -26.669 1.00 92.81 184 ALA A O 1
ATOM 1502 N N . SER A 1 185 ? 10.745 16.247 -28.386 1.00 90.88 185 SER A N 1
ATOM 1503 C CA . SER A 1 185 ? 11.703 15.206 -27.984 1.00 90.88 185 SER A CA 1
ATOM 1504 C C . SER A 1 185 ? 12.379 15.548 -26.661 1.00 90.88 185 SER A C 1
ATOM 1506 O O . SER A 1 185 ? 12.428 14.704 -25.768 1.00 90.88 185 SER A O 1
ATOM 1508 N N . PHE A 1 186 ? 12.811 16.804 -26.506 1.00 93.31 186 PHE A N 1
ATOM 1509 C CA . PHE A 1 186 ? 13.356 17.297 -25.244 1.00 93.31 186 PHE A CA 1
ATOM 1510 C C . PHE A 1 186 ? 12.324 17.180 -24.123 1.00 93.31 186 PHE A C 1
ATOM 1512 O O . PHE A 1 186 ? 12.658 16.747 -23.026 1.00 93.31 186 PHE A O 1
ATOM 1519 N N . LEU A 1 187 ? 11.069 17.547 -24.393 1.00 93.94 187 LEU A N 1
ATOM 1520 C CA . LEU A 1 187 ? 10.025 17.545 -23.378 1.00 93.94 187 LEU A CA 1
ATOM 1521 C C . LEU A 1 187 ? 9.763 16.140 -22.818 1.00 93.94 187 LEU A C 1
ATOM 1523 O O . LEU A 1 187 ? 9.653 15.992 -21.606 1.00 93.94 187 LEU A O 1
ATOM 1527 N N . ASN A 1 188 ? 9.726 15.110 -23.666 1.00 92.31 188 ASN A N 1
ATOM 1528 C CA . ASN A 1 188 ? 9.571 13.725 -23.210 1.00 92.31 188 ASN A CA 1
ATOM 1529 C C . ASN A 1 188 ? 10.752 13.260 -22.342 1.00 92.31 188 ASN A C 1
ATOM 1531 O O . ASN A 1 188 ? 10.529 12.729 -21.255 1.00 92.31 188 ASN A O 1
ATOM 1535 N N . GLU A 1 189 ? 11.995 13.522 -22.765 1.00 91.12 189 GLU A N 1
ATOM 1536 C CA . GLU A 1 189 ? 13.189 13.186 -21.970 1.00 91.12 189 GLU A CA 1
ATOM 1537 C C . GLU A 1 189 ? 13.199 13.937 -20.628 1.00 91.12 189 GLU A C 1
ATOM 1539 O O . GLU A 1 189 ? 13.498 13.366 -19.575 1.00 91.12 189 GLU A O 1
ATOM 1544 N N . PHE A 1 190 ? 12.809 15.212 -20.646 1.00 93.50 190 PHE A N 1
ATOM 1545 C CA . PHE A 1 190 ? 12.726 16.047 -19.455 1.00 93.50 190 PHE A CA 1
ATOM 1546 C C . PHE A 1 190 ? 11.635 15.561 -18.490 1.00 93.50 190 PHE A C 1
ATOM 1548 O O . PHE A 1 190 ? 11.868 15.496 -17.285 1.00 93.50 190 PHE A O 1
ATOM 1555 N N . LEU A 1 191 ? 10.472 15.146 -19.002 1.00 93.25 191 LEU A N 1
ATOM 1556 C CA . LEU A 1 191 ? 9.395 14.563 -18.200 1.00 93.25 191 LEU A CA 1
ATOM 1557 C C . LEU A 1 191 ? 9.828 13.258 -17.524 1.00 93.25 191 LEU A C 1
ATOM 1559 O O . LEU A 1 191 ? 9.550 13.051 -16.343 1.00 93.25 191 LEU A O 1
ATOM 1563 N N . ASP A 1 192 ? 10.520 12.379 -18.242 1.00 89.00 192 ASP A N 1
ATOM 1564 C CA . ASP A 1 192 ? 10.996 11.124 -17.661 1.00 89.00 192 ASP A CA 1
ATOM 1565 C C . ASP A 1 192 ? 12.105 11.365 -16.625 1.00 89.00 192 ASP A C 1
ATOM 1567 O O . ASP A 1 192 ? 12.112 10.728 -15.570 1.00 89.00 192 ASP A O 1
ATOM 1571 N N . THR A 1 193 ? 12.959 12.369 -16.853 1.00 88.06 193 THR A N 1
ATOM 1572 C CA . THR A 1 193 ? 13.959 12.828 -15.874 1.00 88.06 193 THR A CA 1
ATOM 1573 C C . THR A 1 193 ? 13.298 13.358 -14.601 1.00 88.06 193 THR A C 1
ATOM 1575 O O . THR A 1 193 ? 13.666 12.946 -13.501 1.00 88.06 193 THR A O 1
ATOM 1578 N N . LEU A 1 194 ? 12.290 14.230 -14.727 1.00 89.44 194 LEU A N 1
ATOM 1579 C CA . LEU A 1 194 ? 11.518 14.739 -13.590 1.00 89.44 194 LEU A CA 1
ATOM 1580 C C . LEU A 1 194 ? 10.852 13.605 -12.814 1.00 89.44 194 LEU A C 1
ATOM 1582 O O . LEU A 1 194 ? 10.924 13.572 -11.587 1.00 89.44 194 LEU A O 1
ATOM 1586 N N . LYS A 1 195 ? 10.232 12.658 -13.527 1.00 88.50 195 LYS A N 1
ATOM 1587 C CA . LYS A 1 195 ? 9.553 11.513 -12.919 1.00 88.50 195 LYS A CA 1
ATOM 1588 C C . LYS A 1 195 ? 10.525 10.638 -12.125 1.00 88.50 195 LYS A C 1
ATOM 1590 O O . LYS A 1 195 ? 10.244 10.311 -10.973 1.00 88.50 195 LYS A O 1
ATOM 1595 N N . SER A 1 196 ? 11.674 10.298 -12.711 1.00 82.69 196 SER A N 1
ATOM 1596 C CA . SER A 1 196 ? 12.731 9.547 -12.022 1.00 82.69 196 SER A CA 1
ATOM 1597 C C . SER A 1 196 ? 13.212 10.304 -10.781 1.00 82.69 196 SER A C 1
ATOM 1599 O O . SER A 1 196 ? 13.188 9.754 -9.682 1.00 82.69 196 SER A O 1
ATOM 1601 N N . ARG A 1 197 ? 13.528 11.601 -10.894 1.00 84.25 197 ARG A N 1
ATOM 1602 C CA . ARG A 1 197 ? 13.975 12.406 -9.743 1.00 84.25 197 ARG A C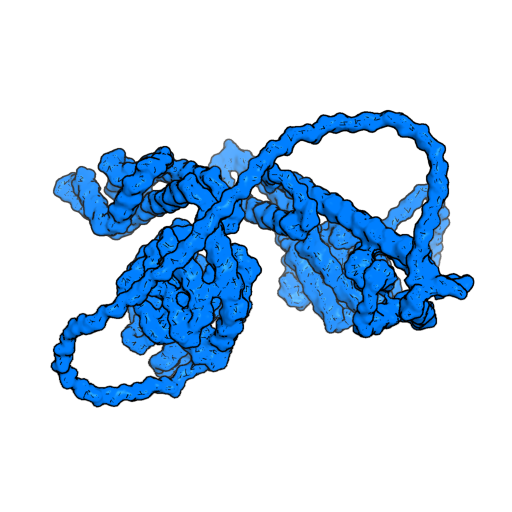A 1
ATOM 1603 C C . ARG A 1 197 ? 12.931 12.522 -8.639 1.00 84.25 197 ARG A C 1
ATOM 1605 O O . ARG A 1 197 ? 13.301 12.538 -7.467 1.00 84.25 197 ARG A O 1
ATOM 1612 N N . PHE A 1 198 ? 11.649 12.577 -8.983 1.00 84.25 198 PHE A N 1
ATOM 1613 C CA . PHE A 1 198 ? 10.585 12.655 -7.991 1.00 84.25 198 PHE A CA 1
ATOM 1614 C C . PHE A 1 198 ? 10.388 11.337 -7.231 1.00 84.25 198 PHE A C 1
ATOM 1616 O O . PHE A 1 198 ? 10.371 11.343 -6.000 1.00 84.25 198 PHE A O 1
ATOM 1623 N N . HIS A 1 199 ? 10.260 10.206 -7.940 1.00 76.62 199 HIS A N 1
ATOM 1624 C CA . HIS A 1 199 ? 9.944 8.917 -7.305 1.00 76.62 199 HIS A CA 1
ATOM 1625 C C . HIS A 1 199 ? 11.168 8.177 -6.760 1.00 76.62 199 HIS A C 1
ATOM 1627 O O . HIS A 1 199 ? 11.070 7.527 -5.720 1.00 76.62 199 HIS A O 1
ATOM 1633 N N . GLU A 1 200 ? 12.308 8.254 -7.448 1.00 72.62 200 GLU A N 1
ATOM 1634 C CA . GLU A 1 200 ? 13.556 7.574 -7.062 1.00 72.62 200 GLU A CA 1
ATOM 1635 C C . GLU A 1 200 ? 14.457 8.470 -6.193 1.00 72.62 200 GLU A C 1
ATOM 1637 O O . GLU A 1 200 ? 15.421 8.016 -5.553 1.00 72.62 200 GLU A O 1
ATOM 1642 N N . GLY A 1 201 ? 14.166 9.771 -6.179 1.00 74.75 201 GLY A N 1
ATOM 1643 C CA . GLY A 1 201 ? 14.858 10.754 -5.363 1.00 74.75 201 GLY A CA 1
ATOM 1644 C C . GLY A 1 201 ? 14.291 10.891 -3.955 1.00 74.75 201 GLY A C 1
ATOM 1645 O O . GLY A 1 201 ? 13.213 10.415 -3.610 1.00 74.75 201 GLY A O 1
ATOM 1646 N N . LEU A 1 202 ? 15.054 11.601 -3.126 1.00 85.19 202 LEU A N 1
ATOM 1647 C CA . LEU A 1 202 ? 14.645 11.988 -1.776 1.00 85.19 202 LEU A CA 1
ATOM 1648 C C . LEU A 1 202 ? 13.837 13.292 -1.773 1.00 85.19 202 LEU A C 1
ATOM 1650 O O . LEU A 1 202 ? 13.409 13.738 -0.717 1.00 85.19 202 LEU A O 1
ATOM 1654 N N . PHE A 1 203 ? 13.596 13.890 -2.943 1.00 83.00 203 PHE A N 1
ATOM 1655 C CA . PHE A 1 203 ? 12.904 15.167 -3.062 1.00 83.00 203 PHE A CA 1
ATOM 1656 C C . PHE A 1 203 ? 11.463 15.095 -2.540 1.00 83.00 203 PHE A C 1
ATOM 1658 O O . PHE A 1 203 ? 11.121 15.791 -1.589 1.00 83.00 203 PHE A O 1
ATOM 1665 N N . GLY A 1 204 ? 10.646 14.178 -3.073 1.00 79.12 204 GLY A N 1
ATOM 1666 C CA . GLY A 1 204 ? 9.271 13.999 -2.591 1.00 79.12 204 GLY A CA 1
ATOM 1667 C C . GLY A 1 204 ? 9.209 13.618 -1.106 1.00 79.12 204 GLY A C 1
ATOM 1668 O O . GLY A 1 204 ? 8.276 13.989 -0.402 1.00 79.12 204 GLY A O 1
ATOM 1669 N N . VAL A 1 205 ? 10.240 12.931 -0.604 1.00 85.62 205 VAL A N 1
ATOM 1670 C CA . VAL A 1 205 ? 10.379 12.602 0.820 1.00 85.62 205 VAL A CA 1
ATOM 1671 C C . VAL A 1 205 ? 10.647 13.857 1.659 1.00 85.62 205 VAL A C 1
ATOM 1673 O O . VAL A 1 205 ? 9.984 14.050 2.674 1.00 85.62 205 VAL A O 1
ATOM 1676 N N . LYS A 1 206 ? 11.555 14.741 1.227 1.00 88.69 206 LYS A N 1
ATOM 1677 C CA . LYS A 1 206 ? 11.834 16.023 1.895 1.00 88.69 206 LYS A CA 1
ATOM 1678 C C . LYS A 1 206 ? 10.591 16.909 1.975 1.00 88.69 206 LYS A C 1
ATOM 1680 O O . LYS A 1 206 ? 10.323 17.459 3.039 1.00 88.69 206 LYS A O 1
ATOM 1685 N N . CYS A 1 207 ? 9.807 17.004 0.899 1.00 82.88 207 CYS A N 1
ATOM 1686 C CA . CYS A 1 207 ? 8.565 17.785 0.910 1.00 82.88 207 CYS A CA 1
ATOM 1687 C C . CYS A 1 207 ? 7.553 17.228 1.920 1.00 82.88 207 CYS A C 1
ATOM 1689 O O . CYS A 1 207 ? 6.949 17.987 2.676 1.00 82.88 207 CYS A O 1
ATOM 1691 N N . ARG A 1 208 ? 7.413 15.897 1.992 1.00 86.75 208 ARG A N 1
ATOM 1692 C CA . ARG A 1 208 ? 6.546 15.242 2.983 1.00 86.75 208 ARG A CA 1
ATOM 1693 C C . ARG A 1 208 ? 7.034 15.468 4.415 1.00 86.75 208 ARG A C 1
ATOM 1695 O O . ARG A 1 208 ? 6.216 15.748 5.283 1.00 86.75 208 ARG A O 1
ATOM 1702 N N . ILE A 1 209 ? 8.348 15.439 4.654 1.00 91.19 209 ILE A N 1
ATOM 1703 C CA . ILE A 1 209 ? 8.938 15.791 5.956 1.00 91.19 209 ILE A CA 1
ATOM 1704 C C . ILE A 1 209 ? 8.623 17.244 6.334 1.00 91.19 209 ILE A C 1
ATOM 1706 O O . ILE A 1 209 ? 8.183 17.489 7.453 1.00 91.19 209 ILE A O 1
ATOM 1710 N N . ALA A 1 210 ? 8.795 18.201 5.416 1.00 88.12 210 ALA A N 1
ATOM 1711 C CA . ALA A 1 210 ? 8.484 19.611 5.667 1.00 88.12 210 ALA A CA 1
ATOM 1712 C C . ALA A 1 210 ? 7.000 19.816 6.026 1.00 88.12 210 ALA A C 1
ATOM 1714 O O . ALA A 1 210 ? 6.685 20.460 7.024 1.00 88.12 210 ALA A O 1
ATOM 1715 N N . LYS A 1 211 ? 6.088 19.172 5.287 1.00 86.38 211 LYS A N 1
ATOM 1716 C CA . LYS A 1 211 ? 4.652 19.174 5.606 1.00 86.38 211 LYS A CA 1
ATOM 1717 C C . LYS A 1 211 ? 4.364 18.548 6.974 1.00 86.38 211 LYS A C 1
ATOM 1719 O O . LYS A 1 211 ? 3.471 18.996 7.696 1.00 86.38 211 LYS A O 1
ATOM 1724 N N . LEU A 1 212 ? 5.111 17.512 7.352 1.00 91.69 212 LEU A N 1
ATOM 1725 C CA . LEU A 1 212 ? 4.951 16.872 8.652 1.00 91.69 212 LEU A CA 1
ATOM 1726 C C . LEU A 1 212 ? 5.448 17.765 9.798 1.00 91.69 212 LEU A C 1
ATOM 1728 O O . LEU A 1 212 ? 4.798 17.808 10.838 1.00 91.69 212 LEU A O 1
ATOM 1732 N N . TYR A 1 213 ? 6.514 18.546 9.590 1.00 93.75 213 TYR A N 1
ATOM 1733 C CA . TYR A 1 213 ? 6.935 19.597 10.524 1.00 93.75 213 TYR A CA 1
ATOM 1734 C C . TYR A 1 213 ? 5.833 20.633 10.756 1.00 93.75 213 TYR A C 1
ATOM 1736 O O . TYR A 1 213 ? 5.500 20.921 11.904 1.00 93.75 213 TYR A O 1
ATOM 1744 N N . GLU A 1 214 ? 5.222 21.147 9.686 1.00 89.75 214 GLU A N 1
ATOM 1745 C CA . GLU A 1 214 ? 4.092 22.083 9.786 1.00 89.75 214 GLU A CA 1
ATOM 1746 C C . GLU A 1 214 ? 2.898 21.454 10.515 1.00 89.75 214 GLU A C 1
ATOM 1748 O O . GLU A 1 214 ? 2.256 22.090 11.353 1.00 89.75 214 GLU A O 1
ATOM 1753 N N . THR A 1 215 ? 2.629 20.174 10.241 1.00 90.56 215 THR A N 1
ATOM 1754 C CA . THR A 1 215 ? 1.552 19.419 10.891 1.00 90.56 215 THR A CA 1
ATOM 1755 C C . THR A 1 215 ? 1.809 19.257 12.388 1.00 90.56 215 THR A C 1
ATOM 1757 O O . THR A 1 215 ? 0.895 19.475 13.184 1.00 90.56 215 THR A O 1
ATOM 1760 N N . PHE A 1 216 ? 3.035 18.915 12.795 1.00 94.00 216 PHE A N 1
ATOM 1761 C CA . PHE A 1 216 ? 3.397 18.803 14.208 1.00 94.00 216 PHE A CA 1
ATOM 1762 C C . PHE A 1 216 ? 3.401 20.158 14.923 1.00 94.00 216 PHE A C 1
ATOM 1764 O O . PHE A 1 216 ? 2.953 20.223 16.066 1.00 94.00 216 PHE A O 1
ATOM 1771 N N . ASP A 1 217 ? 3.824 21.242 14.267 1.00 93.38 217 ASP A N 1
ATOM 1772 C CA . ASP A 1 217 ? 3.745 22.600 14.822 1.00 93.38 217 ASP A CA 1
ATOM 1773 C C . ASP A 1 217 ? 2.283 23.043 15.031 1.00 93.38 217 ASP A C 1
ATOM 1775 O O . ASP A 1 217 ? 1.918 23.536 16.102 1.00 93.38 217 ASP A O 1
ATOM 1779 N N . SER A 1 218 ? 1.409 22.787 14.048 1.00 93.75 218 SER A N 1
ATOM 1780 C CA . SER A 1 218 ? -0.043 23.000 14.166 1.00 93.75 218 SER A CA 1
ATOM 1781 C C . SER A 1 218 ? -0.645 22.174 15.306 1.00 93.75 218 SER A C 1
ATOM 1783 O O . SER A 1 218 ? -1.339 22.732 16.157 1.00 93.75 218 SER A O 1
ATOM 1785 N N . LEU A 1 219 ? -0.344 20.872 15.372 1.00 95.25 219 LEU A N 1
ATOM 1786 C CA . LEU A 1 219 ? -0.810 19.992 16.445 1.00 95.25 219 LEU A CA 1
ATOM 1787 C C . LEU A 1 219 ? -0.320 20.461 17.817 1.00 95.25 219 LEU A C 1
ATOM 1789 O O . LEU A 1 219 ? -1.096 20.465 18.767 1.00 95.25 219 LEU A O 1
ATOM 1793 N N . SER A 1 220 ? 0.939 20.891 17.930 1.00 95.88 220 SER A N 1
ATOM 1794 C CA . SER A 1 220 ? 1.513 21.391 19.183 1.00 95.88 220 SER A CA 1
ATOM 1795 C C . SER A 1 220 ? 0.726 22.590 19.723 1.00 95.88 220 SER A C 1
ATOM 1797 O O . SER A 1 220 ? 0.320 22.588 20.888 1.00 95.88 220 SER A O 1
ATOM 1799 N N . LYS A 1 221 ? 0.411 23.563 18.857 1.00 96.19 221 LYS A N 1
ATOM 1800 C CA . LYS A 1 221 ? -0.409 24.737 19.206 1.00 96.19 221 LYS A CA 1
ATOM 1801 C C . LYS A 1 221 ? -1.826 24.348 19.630 1.00 96.19 221 LYS A C 1
ATOM 1803 O O . LYS A 1 221 ? -2.362 24.908 20.587 1.00 96.19 221 LYS A O 1
ATOM 1808 N N . GLU A 1 222 ? -2.432 23.381 18.947 1.00 95.44 222 GLU A N 1
ATOM 1809 C CA . GLU A 1 222 ? -3.775 22.891 19.275 1.00 95.44 222 GLU A CA 1
ATOM 1810 C C . GLU A 1 222 ? -3.813 22.121 20.600 1.00 95.44 222 GLU A C 1
ATOM 1812 O O . GLU A 1 222 ? -4.722 22.334 21.405 1.00 95.44 222 GLU A O 1
ATOM 1817 N N . TYR A 1 223 ? -2.809 21.287 20.881 1.00 95.88 223 TYR A N 1
ATOM 1818 C CA . TYR A 1 223 ? -2.672 20.615 22.173 1.00 95.88 223 TYR A CA 1
ATOM 1819 C C . TYR A 1 223 ? -2.426 21.606 23.311 1.00 95.88 223 TYR A C 1
ATOM 1821 O O . TYR A 1 223 ? -2.996 21.439 24.389 1.00 95.88 223 TYR A O 1
ATOM 1829 N N . GLU A 1 224 ? -1.636 22.661 23.090 1.00 96.62 224 GLU A N 1
ATOM 1830 C CA . GLU A 1 224 ? -1.441 23.721 24.084 1.00 96.62 224 GLU A CA 1
ATOM 1831 C C . GLU A 1 224 ? -2.762 24.447 24.394 1.00 96.62 224 GLU A C 1
ATOM 1833 O O . GLU A 1 224 ? -3.089 24.686 25.561 1.00 96.62 224 GLU A O 1
ATOM 1838 N N . ALA A 1 225 ? -3.554 24.763 23.364 1.00 95.19 225 ALA A N 1
ATOM 1839 C CA . ALA A 1 225 ? -4.878 25.356 23.529 1.00 95.19 225 ALA A CA 1
ATOM 1840 C C . ALA A 1 225 ? -5.828 24.414 24.287 1.00 95.19 225 ALA A C 1
ATOM 1842 O O . ALA A 1 225 ? -6.447 24.821 25.273 1.00 95.19 225 ALA A O 1
ATOM 1843 N N . ALA A 1 226 ? -5.881 23.139 23.897 1.00 94.56 226 ALA A N 1
ATOM 1844 C CA . ALA A 1 226 ? -6.710 22.130 24.548 1.00 94.56 226 ALA A CA 1
ATOM 1845 C C . ALA A 1 226 ? -6.303 21.895 26.014 1.00 94.56 226 ALA A C 1
ATOM 1847 O O . ALA A 1 226 ? -7.165 21.751 26.881 1.00 94.56 226 ALA A O 1
ATOM 1848 N N . ALA A 1 227 ? -5.003 21.921 26.325 1.00 94.69 227 ALA A N 1
ATOM 1849 C CA . ALA A 1 227 ? -4.498 21.817 27.691 1.00 94.69 227 ALA A CA 1
ATOM 1850 C C . ALA A 1 227 ? -4.933 23.012 28.557 1.00 94.69 227 ALA A C 1
ATOM 1852 O O . ALA A 1 227 ? -5.346 22.822 29.704 1.00 94.69 227 ALA A O 1
ATOM 1853 N N . LYS A 1 228 ? -4.905 24.236 28.008 1.00 96.06 228 LYS A N 1
ATOM 1854 C CA . LYS A 1 228 ? -5.413 25.440 28.692 1.00 96.06 228 LYS A CA 1
ATOM 1855 C C . LYS A 1 228 ? -6.920 25.352 28.950 1.00 96.06 228 LYS A C 1
ATOM 1857 O O . LYS A 1 228 ? -7.365 25.691 30.046 1.00 96.06 228 LYS A O 1
ATOM 1862 N N . GLU A 1 229 ? -7.701 24.862 27.987 1.00 95.2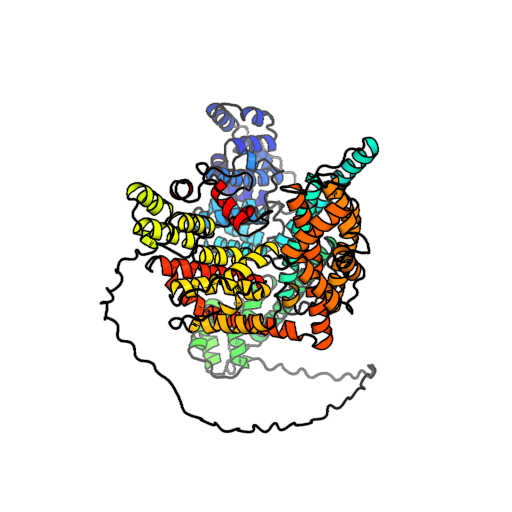5 229 GLU A N 1
ATOM 1863 C CA . GLU A 1 229 ? -9.146 24.659 28.159 1.00 95.25 229 GLU A CA 1
ATOM 1864 C C . GLU A 1 229 ? -9.476 23.575 29.190 1.00 95.25 229 GLU A C 1
ATOM 1866 O O . GLU A 1 229 ? -10.387 23.752 30.006 1.00 95.25 229 GLU A O 1
ATOM 1871 N N . LEU A 1 230 ? -8.722 22.475 29.196 1.00 92.50 230 LEU A N 1
ATOM 1872 C CA . LEU A 1 230 ? -8.875 21.406 30.177 1.00 92.50 230 LEU A CA 1
ATOM 1873 C C . LEU A 1 230 ? -8.561 21.915 31.590 1.00 92.50 230 LEU A C 1
ATOM 1875 O O . LEU A 1 230 ? -9.346 21.684 32.509 1.00 92.50 230 LEU A O 1
ATOM 1879 N N . ALA A 1 231 ? -7.463 22.661 31.754 1.00 94.50 231 ALA A N 1
ATOM 1880 C CA . ALA A 1 231 ? -7.070 23.244 33.034 1.00 94.50 231 ALA A CA 1
ATOM 1881 C C . ALA A 1 231 ? -8.068 24.300 33.539 1.00 94.50 231 ALA A C 1
ATOM 1883 O O . ALA A 1 231 ? -8.337 24.372 34.737 1.00 94.50 231 ALA A O 1
ATOM 1884 N N . GLY A 1 232 ? -8.626 25.119 32.641 1.00 94.75 232 GLY A N 1
ATOM 1885 C CA . GLY A 1 232 ? -9.540 26.196 33.013 1.00 94.75 232 GLY A CA 1
ATOM 1886 C C . GLY A 1 232 ? -10.989 25.755 33.216 1.00 94.75 232 GLY A C 1
ATOM 1887 O O . GLY A 1 232 ? -11.687 26.315 34.061 1.00 94.75 232 GLY A O 1
ATOM 1888 N N . HIS A 1 233 ? -11.490 24.831 32.394 1.00 88.00 233 HIS A N 1
ATOM 1889 C CA . HIS A 1 233 ? -12.928 24.552 32.266 1.00 88.00 233 HIS A CA 1
ATOM 1890 C C . HIS A 1 233 ? -13.275 23.060 32.355 1.00 88.00 233 HIS A C 1
ATOM 1892 O O . HIS A 1 233 ? -14.450 22.709 32.254 1.00 88.00 233 HIS A O 1
ATOM 1898 N N . GLY A 1 234 ? -12.287 22.172 32.520 1.00 90.75 234 GLY A N 1
ATOM 1899 C CA . GLY A 1 234 ? -12.507 20.723 32.550 1.00 90.75 234 GLY A CA 1
ATOM 1900 C C . GLY A 1 234 ? -13.025 20.151 31.226 1.00 90.75 234 GLY A C 1
ATOM 1901 O O . GLY A 1 234 ? -13.588 19.057 31.213 1.00 90.75 234 GLY A O 1
ATOM 1902 N N . LYS A 1 235 ? -12.880 20.885 30.112 1.00 92.94 235 LYS A N 1
ATOM 1903 C CA . LYS A 1 235 ? -13.288 20.411 28.786 1.00 92.94 235 LYS A CA 1
ATOM 1904 C C . LYS A 1 235 ? -12.295 19.372 28.284 1.00 92.94 235 LYS A C 1
ATOM 1906 O O . LYS A 1 235 ? -11.107 19.652 28.166 1.00 92.94 235 LYS A O 1
ATOM 1911 N N . ILE A 1 236 ? -12.798 18.182 27.976 1.00 89.06 236 ILE A N 1
ATOM 1912 C CA . ILE A 1 236 ? -12.000 17.105 27.389 1.00 89.06 236 ILE A CA 1
ATOM 1913 C C . ILE A 1 236 ? -11.674 17.483 25.932 1.00 89.06 236 ILE A C 1
ATOM 1915 O O . ILE A 1 236 ? -12.596 17.876 25.208 1.00 89.06 236 ILE A O 1
ATOM 1919 N N . PRO A 1 237 ? -10.407 17.369 25.487 1.00 89.94 237 PRO A N 1
ATOM 1920 C CA . PRO A 1 237 ? -10.039 17.600 24.096 1.00 89.94 237 PRO A CA 1
ATOM 1921 C C . PRO A 1 237 ? -10.845 16.699 23.154 1.00 89.94 237 PRO A C 1
ATOM 1923 O O . PRO A 1 237 ? -11.058 15.520 23.425 1.00 89.94 237 PRO A O 1
ATOM 1926 N N . SER A 1 238 ? -11.307 17.244 22.035 1.00 88.88 238 SER A N 1
ATOM 1927 C CA . SER A 1 238 ? -12.086 16.479 21.056 1.00 88.88 238 SER A CA 1
ATOM 1928 C C . SER A 1 238 ? -11.243 15.438 20.309 1.00 88.88 238 SER A C 1
ATOM 1930 O O . SER A 1 238 ? -10.077 15.687 20.004 1.00 88.88 238 SER A O 1
ATOM 1932 N N . ASN A 1 239 ? -11.878 14.331 19.905 1.00 88.06 239 ASN A N 1
ATOM 1933 C CA . ASN A 1 239 ? -11.251 13.200 19.200 1.00 88.06 239 ASN A CA 1
ATOM 1934 C C . ASN A 1 239 ? -10.502 13.571 17.904 1.00 88.06 239 ASN A C 1
ATOM 1936 O O . ASN A 1 239 ? -9.678 12.788 17.440 1.00 88.06 239 ASN A O 1
ATOM 1940 N N . HIS A 1 240 ? -10.745 14.747 17.312 1.00 89.69 240 HIS A N 1
ATOM 1941 C CA . HIS A 1 240 ? -10.024 15.162 16.105 1.00 89.69 240 HIS A CA 1
ATOM 1942 C C . HIS A 1 240 ? -8.505 15.285 16.335 1.00 89.69 240 HIS A C 1
ATOM 1944 O O . HIS A 1 240 ? -7.746 14.969 15.424 1.00 89.69 240 HIS A O 1
ATOM 1950 N N . LEU A 1 241 ? -8.052 15.677 17.537 1.00 93.50 241 LEU A N 1
ATOM 1951 C CA . LEU A 1 241 ? -6.617 15.769 17.850 1.00 93.50 241 LEU A CA 1
ATOM 1952 C C . LEU A 1 241 ? -5.954 14.393 17.851 1.00 93.50 241 LEU A C 1
ATOM 1954 O O . LEU A 1 241 ? -4.864 14.236 17.303 1.00 93.50 241 LEU A O 1
ATOM 1958 N N . PHE A 1 242 ? -6.644 13.388 18.398 1.00 87.06 242 PHE A N 1
ATOM 1959 C CA . PHE A 1 242 ? -6.200 11.996 18.366 1.00 87.06 242 PHE A CA 1
ATOM 1960 C C . PHE A 1 242 ? -6.059 11.506 16.921 1.00 87.06 242 PHE A C 1
ATOM 1962 O O . PHE A 1 242 ? -4.973 11.095 16.526 1.00 87.06 242 PHE A O 1
ATOM 1969 N N . HIS A 1 243 ? -7.106 11.652 16.103 1.00 84.56 243 HIS A N 1
ATOM 1970 C CA . HIS A 1 243 ? -7.072 11.207 14.706 1.00 84.56 243 HIS A CA 1
ATOM 1971 C C . HIS A 1 243 ? -6.011 11.930 13.868 1.00 84.56 243 HIS A C 1
ATOM 1973 O O . HIS A 1 243 ? -5.325 11.299 13.068 1.00 84.56 243 HIS A O 1
ATOM 1979 N N . ARG A 1 244 ? -5.821 13.243 14.059 1.00 91.44 244 ARG A N 1
ATOM 1980 C CA . ARG A 1 244 ? -4.748 13.977 13.368 1.00 91.44 244 ARG A CA 1
ATOM 1981 C C . ARG A 1 244 ? -3.358 13.523 13.814 1.00 91.44 244 ARG A C 1
ATOM 1983 O O . ARG A 1 244 ? -2.456 13.454 12.985 1.00 91.44 244 ARG A O 1
ATOM 1990 N N . THR A 1 245 ? -3.193 13.183 15.091 1.00 93.69 245 THR A N 1
ATOM 1991 C CA . THR A 1 245 ? -1.927 12.669 15.638 1.00 93.69 245 THR A CA 1
ATOM 1992 C C . THR A 1 245 ? -1.619 11.273 15.098 1.00 93.69 245 THR A C 1
ATOM 1994 O O . THR A 1 245 ? -0.505 11.023 14.651 1.00 93.69 245 THR A O 1
ATOM 1997 N N . GLU A 1 246 ? -2.613 10.386 15.069 1.00 88.69 246 GLU A N 1
ATOM 1998 C CA . GLU A 1 246 ? -2.512 9.046 14.480 1.00 88.69 246 GLU A CA 1
ATOM 1999 C C . GLU A 1 246 ? -2.192 9.110 12.977 1.00 88.69 246 GLU A C 1
ATOM 2001 O O . GLU A 1 246 ? -1.305 8.405 12.489 1.00 88.69 246 GLU A O 1
ATOM 2006 N N . SER A 1 247 ? -2.844 10.022 12.248 1.00 85.31 247 SER A N 1
ATOM 2007 C CA . SER A 1 247 ? -2.547 10.279 10.837 1.00 85.31 247 SER A CA 1
ATOM 2008 C C . SER A 1 247 ? -1.111 10.775 10.635 1.00 85.31 247 SER A C 1
ATOM 2010 O O . SER A 1 247 ? -0.436 10.302 9.723 1.00 85.31 247 SER A O 1
ATOM 2012 N N . ALA A 1 248 ? -0.625 11.694 11.477 1.00 91.12 248 ALA A N 1
ATOM 2013 C CA . ALA A 1 248 ? 0.749 12.193 11.408 1.00 91.12 248 ALA A CA 1
ATOM 2014 C C . ALA A 1 248 ? 1.780 11.096 11.734 1.00 91.12 248 ALA A C 1
ATOM 2016 O O . ALA A 1 248 ? 2.801 10.992 11.058 1.00 91.12 248 ALA A O 1
ATOM 2017 N N . ALA A 1 249 ? 1.500 10.233 12.716 1.00 90.12 249 ALA A N 1
ATOM 2018 C CA . ALA A 1 249 ? 2.356 9.096 13.059 1.00 90.12 249 ALA A CA 1
ATOM 2019 C C . ALA A 1 249 ? 2.415 8.049 11.932 1.00 90.12 249 ALA A C 1
ATOM 2021 O O . ALA A 1 249 ? 3.481 7.522 11.611 1.00 90.12 249 ALA A O 1
ATOM 2022 N N . THR A 1 250 ? 1.279 7.775 11.288 1.00 85.38 250 THR A N 1
ATOM 2023 C CA . THR A 1 250 ? 1.213 6.879 10.124 1.00 85.38 250 THR A CA 1
ATOM 2024 C C . THR A 1 250 ? 2.046 7.429 8.965 1.00 85.38 250 THR A C 1
ATOM 2026 O O . THR A 1 250 ? 2.828 6.698 8.355 1.00 85.38 250 THR A O 1
ATOM 2029 N N . GLU A 1 251 ? 1.933 8.732 8.701 1.00 88.19 251 GLU A N 1
ATOM 2030 C CA . GLU A 1 251 ? 2.698 9.425 7.664 1.00 88.19 251 GLU A CA 1
ATOM 2031 C C . GLU A 1 251 ? 4.207 9.439 7.963 1.00 88.19 251 GLU A C 1
ATOM 2033 O O . GLU A 1 251 ? 5.010 9.140 7.076 1.00 88.19 251 GLU A O 1
ATOM 2038 N N . PHE A 1 252 ? 4.602 9.685 9.219 1.00 94.19 252 PHE A N 1
ATOM 2039 C CA . PHE A 1 252 ? 5.991 9.569 9.677 1.00 94.19 252 PHE A CA 1
ATOM 2040 C C . PHE A 1 252 ? 6.579 8.187 9.357 1.00 94.19 252 PHE A C 1
ATOM 2042 O O . PHE A 1 252 ? 7.641 8.079 8.740 1.00 94.19 252 PHE A O 1
ATOM 2049 N N . ASN A 1 253 ? 5.862 7.120 9.721 1.00 88.69 253 ASN A N 1
ATOM 2050 C CA . ASN A 1 253 ? 6.307 5.748 9.487 1.00 88.69 253 ASN A CA 1
ATOM 2051 C C . ASN A 1 253 ? 6.399 5.417 7.991 1.00 88.69 253 ASN A C 1
ATOM 2053 O O . ASN A 1 253 ? 7.354 4.770 7.559 1.00 88.69 253 ASN A O 1
ATOM 2057 N N . ALA A 1 254 ? 5.458 5.906 7.177 1.00 83.69 254 ALA A N 1
ATOM 2058 C CA . ALA A 1 254 ? 5.503 5.737 5.727 1.00 83.69 254 ALA A CA 1
ATOM 2059 C C . ALA A 1 254 ? 6.733 6.422 5.098 1.00 83.69 254 ALA A C 1
ATOM 2061 O O . ALA A 1 254 ? 7.397 5.840 4.233 1.00 83.69 254 ALA A O 1
ATOM 2062 N N . ILE A 1 255 ? 7.068 7.635 5.553 1.00 89.50 255 ILE A N 1
ATOM 2063 C CA . ILE A 1 255 ? 8.278 8.368 5.151 1.00 89.50 255 ILE A CA 1
ATOM 2064 C C . ILE A 1 255 ? 9.534 7.585 5.552 1.00 89.50 255 ILE A C 1
ATOM 2066 O O . ILE A 1 255 ? 10.411 7.365 4.711 1.00 89.50 255 ILE A O 1
ATOM 2070 N N . ARG A 1 256 ? 9.601 7.123 6.806 1.00 93.56 256 ARG A N 1
ATOM 2071 C CA . ARG A 1 256 ? 10.725 6.344 7.342 1.00 93.56 256 ARG A CA 1
ATOM 2072 C C . ARG A 1 256 ? 10.990 5.087 6.513 1.00 93.56 256 ARG A C 1
ATOM 2074 O O . ARG A 1 256 ? 12.110 4.877 6.046 1.00 93.56 256 ARG A O 1
ATOM 2081 N N . GLU A 1 257 ? 9.951 4.301 6.238 1.00 87.94 257 GLU A N 1
ATOM 2082 C CA . GLU A 1 257 ? 10.046 3.102 5.398 1.00 87.94 257 GLU A CA 1
ATOM 2083 C C . GLU A 1 257 ? 10.524 3.416 3.975 1.00 87.94 257 GLU A C 1
ATOM 2085 O O . GLU A 1 257 ? 11.367 2.706 3.415 1.00 87.94 257 GLU A O 1
ATOM 2090 N N . LYS A 1 258 ? 10.035 4.510 3.376 1.00 87.31 258 LYS A N 1
ATOM 2091 C CA . LYS A 1 258 ? 10.471 4.939 2.040 1.00 87.31 258 LYS A CA 1
ATOM 2092 C C . LYS A 1 258 ? 11.964 5.286 2.027 1.00 87.31 258 LYS A C 1
ATOM 2094 O O . LYS A 1 258 ? 12.670 4.842 1.119 1.00 87.31 258 LYS A O 1
ATOM 2099 N N . ILE A 1 259 ? 12.466 5.995 3.040 1.00 90.94 259 ILE A N 1
ATOM 2100 C CA . ILE A 1 259 ? 13.900 6.306 3.175 1.00 90.94 259 ILE A CA 1
ATOM 2101 C C . ILE A 1 259 ? 14.718 5.020 3.321 1.00 90.94 259 ILE A C 1
ATOM 2103 O O . ILE A 1 259 ? 15.714 4.845 2.616 1.00 90.94 259 ILE A O 1
ATOM 2107 N N . PHE A 1 260 ? 14.283 4.072 4.154 1.00 89.81 260 PHE A N 1
ATOM 2108 C CA . PHE A 1 260 ? 15.003 2.810 4.329 1.00 89.81 260 PHE A CA 1
ATOM 2109 C C . PHE A 1 260 ? 15.043 1.947 3.071 1.00 89.81 260 PHE A C 1
ATOM 2111 O O . PHE A 1 260 ? 16.071 1.321 2.797 1.00 89.81 260 PHE A O 1
ATOM 2118 N N . ARG A 1 261 ? 13.989 1.949 2.249 1.00 87.00 261 ARG A N 1
ATOM 2119 C CA . ARG A 1 261 ? 14.036 1.308 0.924 1.00 87.00 261 ARG A CA 1
ATOM 2120 C C . ARG A 1 261 ? 15.098 1.946 0.028 1.00 87.00 261 ARG A C 1
ATOM 2122 O O . ARG A 1 261 ? 15.853 1.218 -0.617 1.00 87.00 261 ARG A O 1
ATOM 2129 N N . VAL A 1 262 ? 15.214 3.278 0.034 1.00 86.81 262 VAL A N 1
ATOM 2130 C CA . VAL A 1 262 ? 16.272 3.990 -0.704 1.00 86.81 262 VAL A CA 1
ATOM 2131 C C . VAL A 1 262 ? 17.658 3.617 -0.170 1.00 86.81 262 VAL A C 1
ATOM 2133 O O . VAL A 1 262 ? 18.548 3.323 -0.968 1.00 86.81 262 VAL A O 1
ATOM 2136 N N . CYS A 1 263 ? 17.843 3.544 1.152 1.00 90.00 263 CYS A N 1
ATOM 2137 C CA . CYS A 1 263 ? 19.092 3.078 1.761 1.00 90.00 263 CYS A CA 1
ATOM 2138 C C . CYS A 1 263 ? 19.462 1.662 1.299 1.00 90.00 263 CYS A C 1
ATOM 2140 O O . CYS A 1 263 ? 20.588 1.442 0.859 1.00 90.00 263 CYS A O 1
ATOM 2142 N N . LYS A 1 264 ? 18.512 0.714 1.349 1.00 88.31 264 LYS A N 1
ATOM 2143 C CA . LYS A 1 264 ? 18.719 -0.688 0.939 1.00 88.31 264 LYS A CA 1
ATOM 2144 C C . LYS A 1 264 ? 19.079 -0.814 -0.548 1.00 88.31 264 LYS A C 1
ATOM 2146 O O . LYS A 1 264 ? 19.895 -1.658 -0.911 1.00 88.31 264 LYS A O 1
ATOM 2151 N N . ALA A 1 265 ? 18.516 0.037 -1.408 1.00 86.12 265 ALA A N 1
ATOM 2152 C CA . ALA A 1 265 ? 18.814 0.042 -2.842 1.00 86.12 265 ALA A CA 1
ATOM 2153 C C . ALA A 1 265 ? 20.218 0.594 -3.176 1.00 86.12 265 ALA A C 1
ATOM 2155 O O . ALA A 1 265 ? 20.798 0.269 -4.220 1.00 86.12 265 ALA A O 1
ATOM 2156 N N . LEU A 1 266 ? 20.803 1.420 -2.303 1.00 88.00 266 LEU A N 1
ATOM 2157 C CA . LEU A 1 266 ? 22.106 2.043 -2.527 1.00 88.00 266 LEU A CA 1
ATOM 2158 C C . LEU A 1 266 ? 23.259 1.099 -2.164 1.00 88.00 266 LEU A C 1
ATOM 2160 O O . LEU A 1 266 ? 23.776 1.096 -1.049 1.00 88.00 266 LEU A O 1
ATOM 2164 N N . LYS A 1 267 ? 23.742 0.341 -3.158 1.00 89.94 267 LYS A N 1
ATOM 2165 C CA . LYS A 1 267 ? 24.936 -0.516 -3.018 1.00 89.94 267 LYS A CA 1
ATOM 2166 C C . LYS A 1 267 ? 26.122 0.255 -2.417 1.00 89.94 267 LYS A C 1
ATOM 2168 O O . LYS A 1 267 ? 26.598 1.222 -3.022 1.00 89.94 267 LYS A O 1
ATOM 2173 N N . GLY A 1 268 ? 26.617 -0.232 -1.276 1.00 90.44 268 GLY A N 1
ATOM 2174 C CA . GLY A 1 268 ? 27.772 0.308 -0.552 1.00 90.44 268 GLY A CA 1
ATOM 2175 C C . GLY A 1 268 ? 27.451 1.396 0.479 1.00 90.44 268 GLY A C 1
ATOM 2176 O O . GLY A 1 268 ? 28.372 1.871 1.137 1.00 90.44 268 GLY A O 1
ATOM 2177 N N . PHE A 1 269 ? 26.184 1.794 0.634 1.00 92.81 269 PHE A N 1
ATOM 2178 C CA . PHE A 1 269 ? 25.773 2.705 1.698 1.00 92.81 269 PHE A CA 1
ATOM 2179 C C . PHE A 1 269 ? 25.547 1.919 2.996 1.00 92.81 269 PHE A C 1
ATOM 2181 O O . PHE A 1 269 ? 24.672 1.060 3.067 1.00 92.81 269 PHE A O 1
ATOM 2188 N N . GLN A 1 270 ? 26.352 2.201 4.020 1.00 88.25 270 GLN A N 1
ATOM 2189 C CA . GLN A 1 270 ? 26.159 1.690 5.375 1.00 88.25 270 GLN A CA 1
ATOM 2190 C C . GLN A 1 270 ? 25.773 2.864 6.266 1.00 88.25 270 GLN A C 1
ATOM 2192 O O . GLN A 1 270 ? 26.549 3.809 6.413 1.00 88.25 270 GLN A O 1
ATOM 2197 N N . HIS A 1 271 ? 24.579 2.802 6.842 1.00 86.56 271 HIS A N 1
ATOM 2198 C CA . HIS A 1 271 ? 24.146 3.742 7.864 1.00 86.56 271 HIS A CA 1
ATOM 2199 C C . HIS A 1 271 ? 24.374 3.115 9.244 1.00 86.56 271 HIS A C 1
ATOM 2201 O O . HIS A 1 271 ? 24.458 1.892 9.379 1.00 86.56 271 HIS A O 1
ATOM 2207 N N . LYS A 1 272 ? 24.545 3.946 10.273 1.00 83.62 272 LYS A N 1
ATOM 2208 C CA . LYS A 1 272 ? 24.723 3.453 11.645 1.00 83.62 272 LYS A CA 1
ATOM 2209 C C . LYS A 1 272 ? 23.389 2.901 12.144 1.00 83.62 272 LYS A C 1
ATOM 2211 O O . LYS A 1 272 ? 22.364 3.508 11.866 1.00 83.62 272 LYS A O 1
ATOM 2216 N N . ALA A 1 273 ? 23.415 1.806 12.905 1.00 68.00 273 ALA A N 1
ATOM 2217 C CA . ALA A 1 273 ? 22.252 1.339 13.656 1.00 68.00 273 ALA A CA 1
ATOM 2218 C C . ALA A 1 273 ? 21.900 2.402 14.710 1.00 68.00 273 ALA A C 1
ATOM 2220 O O . ALA A 1 273 ? 22.469 2.436 15.799 1.00 68.00 273 ALA A O 1
ATOM 2221 N N . ARG A 1 274 ? 21.070 3.358 14.309 1.00 77.56 274 ARG A N 1
ATOM 2222 C CA . ARG A 1 274 ? 20.435 4.361 15.150 1.00 77.56 274 ARG A CA 1
ATOM 2223 C C . ARG A 1 274 ? 18.941 4.182 14.986 1.00 77.56 274 ARG A C 1
ATOM 2225 O O . ARG A 1 274 ? 18.482 3.856 13.891 1.00 77.56 274 ARG A O 1
ATOM 2232 N N . ASP A 1 275 ? 18.216 4.445 16.055 1.00 78.50 275 ASP A N 1
ATOM 2233 C CA . ASP A 1 275 ? 16.767 4.505 16.012 1.00 78.50 275 ASP A CA 1
ATOM 2234 C C . ASP A 1 275 ? 16.394 5.839 15.345 1.00 78.50 275 ASP A C 1
ATOM 2236 O O . ASP A 1 275 ? 16.674 6.915 15.872 1.00 78.50 275 ASP A O 1
ATOM 2240 N N . TYR A 1 276 ? 15.893 5.784 14.106 1.00 89.19 276 TYR A N 1
ATOM 2241 C CA . TYR A 1 276 ? 15.490 6.964 13.329 1.00 89.19 276 TYR A CA 1
ATOM 2242 C C . TYR A 1 276 ? 14.056 7.356 13.700 1.00 89.19 276 TYR A C 1
ATOM 2244 O O . TYR A 1 276 ? 13.127 7.209 12.899 1.00 89.19 276 TYR A O 1
ATOM 2252 N N . ASP A 1 277 ? 13.888 7.794 14.946 1.00 91.56 277 ASP A N 1
ATOM 2253 C CA . ASP A 1 277 ? 12.579 8.009 15.571 1.00 91.56 277 ASP A CA 1
ATOM 2254 C C . ASP A 1 277 ? 12.128 9.476 15.563 1.00 91.56 277 ASP A C 1
ATOM 2256 O O . ASP A 1 277 ? 10.993 9.774 15.936 1.00 91.56 277 ASP A O 1
ATOM 2260 N N . THR A 1 278 ? 12.973 10.401 15.096 1.00 94.81 278 THR A N 1
ATOM 2261 C CA . THR A 1 278 ? 12.631 11.826 14.951 1.00 94.81 278 THR A CA 1
ATOM 2262 C C . THR A 1 278 ? 12.675 12.293 13.496 1.00 94.81 278 THR A C 1
ATOM 2264 O O . THR A 1 278 ? 13.321 11.681 12.643 1.00 94.81 278 THR A O 1
ATOM 2267 N N . LEU A 1 279 ? 11.987 13.401 13.188 1.00 93.94 279 LEU A N 1
ATOM 2268 C CA . LEU A 1 279 ? 12.065 14.018 11.860 1.00 93.94 279 LEU A CA 1
ATOM 2269 C C . LEU A 1 279 ? 13.484 14.517 11.560 1.00 93.94 279 LEU A C 1
ATOM 2271 O O . LEU A 1 279 ? 13.955 14.363 10.434 1.00 93.94 279 LEU A O 1
ATOM 2275 N N . GLU A 1 280 ? 14.189 15.033 12.569 1.00 94.50 280 GLU A N 1
ATOM 2276 C CA . GLU A 1 280 ? 15.584 15.461 12.468 1.00 94.50 280 GLU A CA 1
ATOM 2277 C C . GLU A 1 280 ? 16.502 14.300 12.071 1.00 94.50 280 GLU A C 1
ATOM 2279 O O . GLU A 1 280 ? 17.370 14.468 11.212 1.00 94.50 280 GLU A O 1
ATOM 2284 N N . ASP A 1 281 ? 16.289 13.111 12.644 1.00 93.88 281 ASP A N 1
ATOM 2285 C CA . ASP A 1 281 ? 17.061 11.915 12.296 1.00 93.88 281 ASP A CA 1
ATOM 2286 C C . ASP A 1 281 ? 16.831 11.506 10.836 1.00 93.88 281 ASP A C 1
ATOM 2288 O O . ASP A 1 281 ? 17.782 11.146 10.134 1.00 93.88 281 ASP A O 1
ATOM 2292 N N . LEU A 1 282 ? 15.587 11.596 10.348 1.00 94.75 282 LEU A N 1
ATOM 2293 C CA . LEU A 1 282 ? 15.254 11.303 8.950 1.00 94.75 282 LEU A CA 1
ATOM 2294 C C . LEU A 1 282 ? 15.866 12.326 7.987 1.00 94.75 282 LEU A C 1
ATOM 2296 O O . LEU A 1 282 ? 16.388 11.935 6.941 1.00 94.75 282 LEU A O 1
ATOM 2300 N N . VAL A 1 283 ? 15.861 13.616 8.338 1.00 93.81 283 VAL A N 1
ATOM 2301 C CA . VAL A 1 283 ? 16.549 14.663 7.562 1.00 93.81 283 VAL A CA 1
ATOM 2302 C C . VAL A 1 283 ? 18.053 14.399 7.527 1.00 93.81 283 VAL A C 1
ATOM 2304 O O . VAL A 1 283 ? 18.642 14.389 6.446 1.00 93.81 283 VAL A O 1
ATOM 2307 N N . GLY A 1 284 ? 18.668 14.098 8.674 1.00 93.75 284 GLY A N 1
ATOM 2308 C CA . GLY A 1 284 ? 20.090 13.762 8.751 1.00 93.75 284 GLY A CA 1
ATOM 2309 C C . GLY A 1 284 ? 20.452 12.536 7.907 1.00 93.75 284 GLY A C 1
ATOM 2310 O O . GLY A 1 284 ? 21.453 12.546 7.190 1.00 93.75 284 GLY A O 1
ATOM 2311 N N . LEU A 1 285 ? 19.608 11.499 7.909 1.00 94.31 285 LEU A N 1
ATOM 2312 C CA . LEU A 1 285 ? 19.792 10.325 7.053 1.00 94.31 285 LEU A CA 1
ATOM 2313 C C . LEU A 1 285 ? 19.713 10.683 5.564 1.00 94.31 285 LEU A C 1
ATOM 2315 O O . LEU A 1 285 ? 20.527 10.212 4.768 1.00 94.31 285 LEU A O 1
ATOM 2319 N N . ILE A 1 286 ? 18.763 11.535 5.179 1.00 93.19 286 ILE A N 1
ATOM 2320 C CA . ILE A 1 286 ? 18.635 12.028 3.805 1.00 93.19 286 ILE A CA 1
ATOM 2321 C C . ILE A 1 286 ? 19.900 12.780 3.371 1.00 93.19 286 ILE A C 1
ATOM 2323 O O . ILE A 1 286 ? 20.418 12.519 2.284 1.00 93.19 286 ILE A O 1
ATOM 2327 N N . GLU A 1 287 ? 20.441 13.654 4.220 1.00 92.38 287 GLU A N 1
ATOM 2328 C CA . GLU A 1 287 ? 21.692 14.373 3.947 1.00 92.38 287 GLU A CA 1
ATOM 2329 C C . GLU A 1 287 ? 22.889 13.421 3.801 1.00 92.38 287 GLU A C 1
ATOM 2331 O O . GLU A 1 287 ? 23.729 13.593 2.909 1.00 92.38 287 GLU A O 1
ATOM 2336 N N . GLU A 1 288 ? 22.973 12.378 4.634 1.00 94.19 288 GLU A N 1
ATOM 2337 C CA . GLU A 1 288 ? 24.000 11.338 4.516 1.00 94.19 288 GLU A CA 1
ATOM 2338 C C . GLU A 1 288 ? 23.900 10.587 3.180 1.00 94.19 288 GLU A C 1
ATOM 2340 O O . GLU A 1 288 ? 24.925 10.360 2.520 1.00 94.19 288 GLU A O 1
ATOM 2345 N N . ILE A 1 289 ? 22.681 10.249 2.746 1.00 91.94 289 ILE A N 1
ATOM 2346 C CA . ILE A 1 289 ? 22.430 9.608 1.451 1.00 91.94 289 ILE A CA 1
ATOM 2347 C C . ILE A 1 289 ? 22.841 10.530 0.300 1.00 91.94 289 ILE A C 1
ATOM 2349 O O . ILE A 1 289 ? 23.523 10.088 -0.628 1.00 91.94 289 ILE A O 1
ATOM 2353 N N . GLU A 1 290 ? 22.456 11.805 0.335 1.00 89.25 290 GLU A N 1
ATOM 2354 C CA . GLU A 1 290 ? 22.803 12.777 -0.707 1.00 89.25 290 GLU A CA 1
ATOM 2355 C C . GLU A 1 290 ? 24.313 12.989 -0.793 1.00 89.25 290 GLU A C 1
ATOM 2357 O O . GLU A 1 290 ? 24.893 12.938 -1.881 1.00 89.25 290 GLU A O 1
ATOM 2362 N N . LYS A 1 291 ? 24.987 13.107 0.353 1.00 91.75 291 LYS A N 1
ATOM 2363 C CA . LYS A 1 291 ? 26.449 13.178 0.425 1.00 91.75 291 LYS A CA 1
ATOM 2364 C C . LYS A 1 291 ? 27.106 11.926 -0.154 1.00 91.75 291 LYS A C 1
ATOM 2366 O O . LYS A 1 291 ? 28.128 12.028 -0.836 1.00 91.75 291 LYS A O 1
ATOM 2371 N N . PHE A 1 292 ? 26.545 10.744 0.099 1.00 92.00 292 PHE A N 1
ATOM 2372 C CA . PHE A 1 292 ? 27.031 9.494 -0.482 1.00 92.00 292 PHE A CA 1
ATOM 2373 C C . PHE A 1 292 ? 26.831 9.447 -2.003 1.00 92.00 292 PHE A C 1
ATOM 2375 O O . PHE A 1 292 ? 27.777 9.124 -2.727 1.00 92.00 292 PHE A O 1
ATOM 2382 N N . ARG A 1 293 ? 25.645 9.826 -2.502 1.00 88.88 293 ARG A N 1
ATOM 2383 C CA . ARG A 1 293 ? 25.357 9.937 -3.943 1.00 88.88 293 ARG A CA 1
ATOM 2384 C C . ARG A 1 293 ? 26.318 10.917 -4.618 1.00 88.88 293 ARG A C 1
ATOM 2386 O O . ARG A 1 293 ? 26.935 10.551 -5.614 1.00 88.88 293 ARG A O 1
ATOM 2393 N N . GLY A 1 294 ? 26.548 12.087 -4.020 1.00 87.00 294 GLY A N 1
ATOM 2394 C CA . GLY A 1 294 ? 27.505 13.081 -4.511 1.00 87.00 294 GLY A CA 1
ATOM 2395 C C . GLY A 1 294 ? 28.936 12.540 -4.596 1.00 87.00 294 GLY A C 1
ATOM 2396 O O . GLY A 1 294 ? 29.580 12.652 -5.637 1.00 87.00 294 GLY A O 1
ATOM 2397 N N . LYS A 1 295 ? 29.425 11.860 -3.549 1.00 91.62 295 LYS A N 1
ATOM 2398 C CA . LYS A 1 295 ? 30.745 11.197 -3.577 1.00 91.62 295 LYS A CA 1
ATOM 2399 C C . LYS A 1 295 ? 30.838 10.136 -4.675 1.00 91.62 295 LYS A C 1
ATOM 2401 O O . LYS A 1 295 ? 31.856 10.049 -5.357 1.00 91.62 295 LYS A O 1
ATOM 2406 N N . LYS A 1 296 ? 29.784 9.336 -4.859 1.00 91.00 296 LYS A N 1
ATOM 2407 C CA . LYS A 1 296 ? 29.727 8.300 -5.897 1.00 91.00 296 LYS A CA 1
ATOM 2408 C C . LYS A 1 296 ? 29.709 8.906 -7.301 1.00 91.00 296 LYS A C 1
ATOM 2410 O O . LYS A 1 296 ? 30.399 8.388 -8.173 1.00 91.00 296 LYS A O 1
ATOM 2415 N N . ALA A 1 297 ? 28.986 10.006 -7.507 1.00 86.44 297 ALA A N 1
ATOM 2416 C CA . ALA A 1 297 ? 28.967 10.746 -8.766 1.00 86.44 297 ALA A CA 1
ATOM 2417 C C . ALA A 1 297 ? 30.345 11.348 -9.091 1.00 86.44 297 ALA A C 1
ATOM 2419 O O . ALA A 1 297 ? 30.824 11.206 -10.215 1.00 86.44 297 ALA A O 1
ATOM 2420 N N . ILE A 1 298 ? 31.034 11.933 -8.102 1.00 89.81 298 ILE A N 1
ATOM 2421 C CA . ILE A 1 298 ? 32.417 12.418 -8.263 1.00 89.81 298 ILE A CA 1
ATOM 2422 C C . ILE A 1 298 ? 33.350 11.260 -8.639 1.00 89.81 298 ILE A C 1
ATOM 2424 O O . ILE A 1 298 ? 34.050 11.350 -9.643 1.00 89.81 298 ILE A O 1
ATOM 2428 N N . ALA A 1 299 ? 33.304 10.140 -7.910 1.00 92.62 299 ALA A N 1
ATOM 2429 C CA . ALA A 1 299 ? 34.134 8.969 -8.203 1.00 92.62 299 ALA A CA 1
ATOM 2430 C C . ALA A 1 299 ? 33.848 8.370 -9.595 1.00 92.62 299 ALA A C 1
ATOM 2432 O O . ALA A 1 299 ? 34.772 7.952 -10.297 1.00 92.62 299 ALA A O 1
ATOM 2433 N N . LYS A 1 300 ? 32.576 8.352 -10.024 1.00 92.75 300 LYS A N 1
ATOM 2434 C CA . LYS A 1 300 ? 32.184 7.988 -11.394 1.00 92.75 300 LYS A CA 1
ATOM 2435 C C . LYS A 1 300 ? 32.827 8.944 -12.405 1.00 92.75 300 LYS A C 1
ATOM 2437 O O . LYS A 1 300 ? 33.497 8.483 -13.324 1.00 92.75 300 LYS A O 1
ATOM 2442 N N . ARG A 1 301 ? 32.689 10.261 -12.225 1.00 93.50 301 ARG A N 1
ATOM 2443 C CA . ARG A 1 301 ? 33.287 11.262 -13.128 1.00 93.50 301 ARG A CA 1
ATOM 2444 C C . ARG A 1 301 ? 34.806 11.146 -13.195 1.00 93.50 301 ARG A C 1
ATOM 2446 O O . ARG A 1 301 ? 35.353 11.194 -14.287 1.00 93.50 301 ARG A O 1
ATOM 2453 N N . GLU A 1 302 ? 35.484 10.927 -12.072 1.00 95.75 302 GLU A N 1
ATOM 2454 C CA . GLU A 1 302 ? 36.931 10.688 -12.049 1.00 95.75 302 GLU A CA 1
ATOM 2455 C C . GLU A 1 302 ? 37.314 9.428 -12.831 1.00 95.75 302 GLU A C 1
ATOM 2457 O O . GLU A 1 302 ? 38.272 9.446 -13.600 1.00 95.75 302 GLU A O 1
ATOM 2462 N N . ARG A 1 303 ? 36.559 8.331 -12.680 1.00 95.88 303 ARG A N 1
ATOM 2463 C CA . ARG A 1 303 ? 36.797 7.100 -13.445 1.00 95.88 303 ARG A CA 1
ATOM 2464 C C . ARG A 1 303 ? 36.567 7.310 -14.941 1.00 95.88 303 ARG A C 1
ATOM 2466 O O . ARG A 1 303 ? 37.392 6.882 -15.738 1.00 95.88 303 ARG A O 1
ATOM 2473 N N . ALA A 1 304 ? 35.481 7.981 -15.313 1.00 96.81 304 ALA A N 1
ATOM 2474 C CA . ALA A 1 304 ? 35.191 8.332 -16.697 1.00 96.81 304 ALA A CA 1
ATOM 2475 C C . ALA A 1 304 ? 36.263 9.269 -17.283 1.00 96.81 304 ALA A C 1
ATOM 2477 O O . ALA A 1 304 ? 36.693 9.072 -18.415 1.00 96.81 304 ALA A O 1
ATOM 2478 N N . MET A 1 305 ? 36.767 10.228 -16.499 1.00 97.50 305 MET A N 1
ATOM 2479 C CA . MET A 1 305 ? 37.848 11.122 -16.920 1.00 97.50 305 MET A CA 1
ATOM 2480 C C . MET A 1 305 ? 39.132 10.344 -17.218 1.00 97.50 305 MET A C 1
ATOM 2482 O O . MET A 1 305 ? 39.746 10.592 -18.248 1.00 97.50 305 MET A O 1
ATOM 2486 N N . ARG A 1 306 ? 39.489 9.341 -16.400 1.00 96.69 306 ARG A N 1
ATOM 2487 C CA . ARG A 1 306 ? 40.642 8.462 -16.679 1.00 96.69 306 ARG A CA 1
ATOM 2488 C C . ARG A 1 306 ? 40.493 7.689 -17.990 1.00 96.69 306 ARG A C 1
ATOM 2490 O O . ARG A 1 306 ? 41.485 7.494 -18.685 1.00 96.69 306 ARG A O 1
ATOM 2497 N N . ILE A 1 307 ? 39.277 7.269 -18.353 1.00 97.06 307 ILE A N 1
ATOM 2498 C CA . ILE A 1 307 ? 39.010 6.640 -19.660 1.00 97.06 307 ILE A CA 1
ATOM 2499 C C . ILE A 1 307 ? 39.299 7.645 -20.783 1.00 97.06 307 ILE A C 1
ATOM 2501 O O . ILE A 1 307 ? 40.000 7.316 -21.734 1.00 97.06 307 ILE A O 1
ATOM 2505 N N . LEU A 1 308 ? 38.835 8.892 -20.656 1.00 97.00 308 LEU A N 1
ATOM 2506 C CA . LEU A 1 308 ? 39.106 9.936 -21.652 1.00 97.00 308 LEU A CA 1
ATOM 2507 C C . LEU A 1 308 ? 40.596 10.324 -21.719 1.00 97.00 308 LEU A C 1
ATOM 2509 O O . LEU A 1 308 ? 41.111 10.560 -22.803 1.00 97.00 308 LEU A O 1
ATOM 2513 N N . GLU A 1 309 ? 41.310 10.364 -20.592 1.00 95.69 309 GLU A N 1
ATOM 2514 C CA . GLU A 1 309 ? 42.771 10.567 -20.543 1.00 95.69 309 GLU A CA 1
ATOM 2515 C C . GLU A 1 309 ? 43.541 9.389 -21.153 1.00 95.69 309 GLU A C 1
ATOM 2517 O O . GLU A 1 309 ? 44.586 9.578 -21.767 1.00 95.69 309 GLU A O 1
ATOM 2522 N N . THR A 1 310 ? 43.018 8.169 -21.027 1.00 95.81 310 THR A N 1
ATOM 2523 C CA . THR A 1 310 ? 43.574 6.985 -21.698 1.00 95.81 310 THR A CA 1
ATOM 2524 C C . THR A 1 310 ? 43.358 7.075 -23.209 1.00 95.81 310 THR A C 1
ATOM 2526 O O . THR A 1 310 ? 44.277 6.791 -23.973 1.00 95.81 310 THR A O 1
ATOM 2529 N N . ALA A 1 311 ? 42.195 7.574 -23.645 1.00 95.62 311 ALA A N 1
ATOM 2530 C CA . ALA A 1 311 ? 41.911 7.850 -25.055 1.00 95.62 311 ALA A CA 1
ATOM 2531 C C . ALA A 1 311 ? 42.884 8.877 -25.658 1.00 95.62 311 ALA A C 1
ATOM 2533 O O . ALA A 1 311 ? 43.251 8.765 -26.823 1.00 95.62 311 ALA A O 1
ATOM 2534 N N . GLU A 1 312 ? 43.327 9.865 -24.872 1.00 94.75 312 GLU A N 1
ATOM 2535 C CA . GLU A 1 312 ? 44.306 10.861 -25.327 1.00 94.75 312 GLU A CA 1
ATOM 2536 C C . GLU A 1 312 ? 45.685 10.266 -25.623 1.00 94.75 312 GLU A C 1
ATOM 2538 O O . GLU A 1 312 ? 46.434 10.831 -26.415 1.00 94.75 312 GLU A O 1
ATOM 2543 N N . LYS A 1 313 ? 46.014 9.123 -25.010 1.00 94.00 313 LYS A N 1
ATOM 2544 C CA . LYS A 1 313 ? 47.279 8.405 -25.220 1.00 94.00 313 LYS A CA 1
ATOM 2545 C C . LYS A 1 313 ? 47.246 7.472 -26.435 1.00 94.00 313 LYS A C 1
ATOM 2547 O O . LYS A 1 313 ? 48.221 6.754 -26.660 1.00 94.00 313 LYS A O 1
ATOM 2552 N N . LEU A 1 314 ? 46.143 7.416 -27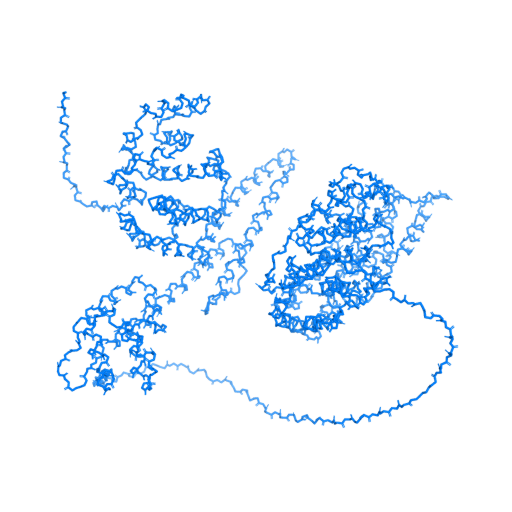.183 1.00 93.88 314 LEU A N 1
ATOM 2553 C CA . LEU A 1 314 ? 46.079 6.615 -28.403 1.00 93.88 314 LEU A CA 1
ATOM 2554 C C . LEU A 1 314 ? 47.100 7.137 -29.423 1.00 93.88 314 LEU A C 1
ATOM 2556 O O . LEU A 1 314 ? 47.279 8.343 -29.586 1.00 93.88 314 LEU A O 1
ATOM 2560 N N . HIS A 1 315 ? 47.754 6.219 -30.130 1.00 90.38 315 HIS A N 1
ATOM 2561 C CA . HIS A 1 315 ? 48.646 6.520 -31.249 1.00 90.38 315 HIS A CA 1
ATOM 2562 C C . HIS A 1 315 ? 48.554 5.416 -32.306 1.00 90.38 315 HIS A C 1
ATOM 2564 O O . HIS A 1 315 ? 48.144 4.296 -32.001 1.00 90.38 315 HIS A O 1
ATOM 2570 N N . ILE A 1 316 ? 48.879 5.758 -33.554 1.00 89.94 316 ILE A N 1
ATOM 2571 C CA . ILE A 1 316 ? 48.895 4.827 -34.686 1.00 89.94 316 ILE A CA 1
ATOM 2572 C C . ILE A 1 316 ? 50.364 4.523 -35.000 1.00 89.94 316 ILE A C 1
ATOM 2574 O O . ILE A 1 316 ? 51.112 5.417 -35.397 1.00 89.94 316 ILE A O 1
ATOM 2578 N N . ASP A 1 317 ? 50.784 3.278 -34.790 1.00 84.31 317 ASP A N 1
ATOM 2579 C CA . ASP A 1 317 ? 52.138 2.811 -35.073 1.00 84.31 317 ASP A CA 1
ATOM 2580 C C . ASP A 1 317 ? 52.425 2.856 -36.584 1.00 84.31 317 ASP A C 1
ATOM 2582 O O . ASP A 1 317 ? 51.680 2.316 -37.400 1.00 84.31 317 ASP A O 1
ATOM 2586 N N . GLY A 1 318 ? 53.547 3.477 -36.966 1.00 71.81 318 GLY A N 1
ATOM 2587 C CA . GLY A 1 318 ? 54.086 3.416 -38.331 1.00 71.81 318 GLY A CA 1
ATOM 2588 C C . GLY A 1 318 ? 53.726 4.569 -39.275 1.00 71.81 318 GLY A C 1
ATOM 2589 O O . GLY A 1 318 ? 54.315 4.645 -40.353 1.00 71.81 318 GLY A O 1
ATOM 2590 N N . ASP A 1 319 ? 52.857 5.504 -38.882 1.00 59.03 319 ASP A N 1
ATOM 2591 C CA . ASP A 1 319 ? 52.579 6.719 -39.659 1.00 59.03 319 ASP A CA 1
ATOM 2592 C C . ASP A 1 319 ? 52.730 7.956 -38.755 1.00 59.03 319 ASP A C 1
ATOM 2594 O O . ASP A 1 319 ? 52.139 8.036 -37.684 1.00 59.03 319 ASP A O 1
ATOM 2598 N N . GLN A 1 320 ? 53.516 8.959 -39.172 1.00 56.41 320 GLN A N 1
ATOM 2599 C CA . GLN A 1 320 ? 53.587 10.250 -38.457 1.00 56.41 320 GLN A CA 1
ATOM 2600 C C . GLN A 1 320 ? 52.270 11.037 -38.547 1.00 56.41 320 GLN A C 1
ATOM 2602 O O . GLN A 1 320 ? 52.147 12.128 -37.983 1.00 56.41 320 GLN A O 1
ATOM 2607 N N . LYS A 1 321 ? 51.280 10.518 -39.279 1.00 56.28 321 LYS A N 1
ATOM 2608 C CA . LYS A 1 321 ? 49.943 11.088 -39.312 1.00 56.28 321 LYS A CA 1
ATOM 2609 C C . LYS A 1 321 ? 49.292 10.918 -37.948 1.00 56.28 321 LYS A C 1
ATOM 2611 O O . LYS A 1 321 ? 48.917 9.824 -37.540 1.00 56.28 321 LYS A O 1
ATOM 2616 N N . ALA A 1 322 ? 49.158 12.051 -37.266 1.00 68.38 322 ALA A N 1
ATOM 2617 C CA . ALA A 1 322 ? 48.359 12.185 -36.065 1.00 68.38 322 ALA A CA 1
ATOM 2618 C C . ALA A 1 322 ? 46.976 11.545 -36.269 1.00 68.38 322 ALA A C 1
ATOM 2620 O O . ALA A 1 322 ? 46.398 11.632 -37.357 1.00 68.38 322 ALA A O 1
ATOM 2621 N N . ILE A 1 323 ? 46.446 10.935 -35.206 1.00 78.38 323 ILE A N 1
ATOM 2622 C CA . ILE A 1 323 ? 45.034 10.546 -35.106 1.00 78.38 323 ILE A CA 1
ATOM 2623 C C . ILE A 1 323 ? 44.154 11.656 -35.699 1.00 78.38 323 ILE A C 1
ATOM 2625 O O . ILE A 1 323 ? 44.462 12.836 -35.486 1.00 78.38 323 ILE A O 1
ATOM 2629 N N . PRO A 1 324 ? 43.067 11.312 -36.421 1.00 85.38 324 PRO A N 1
ATOM 2630 C CA . PRO A 1 324 ? 42.209 12.302 -37.058 1.00 85.38 324 PRO A CA 1
ATOM 2631 C C . PRO A 1 324 ? 41.861 13.447 -36.101 1.00 85.38 324 PRO A C 1
ATOM 2633 O O . PRO A 1 324 ? 41.280 13.212 -35.041 1.00 85.38 324 PRO A O 1
ATOM 2636 N N . GLY A 1 325 ? 42.205 14.688 -36.467 1.00 87.12 325 GLY A N 1
ATOM 2637 C CA . GLY A 1 325 ? 42.058 15.848 -35.574 1.00 87.12 325 GLY A CA 1
ATOM 2638 C C . GLY A 1 325 ? 40.633 16.028 -35.038 1.00 87.12 325 GLY A C 1
ATOM 2639 O O . GLY A 1 325 ? 40.448 16.400 -33.883 1.00 87.12 325 GLY A O 1
ATOM 2640 N N . LEU A 1 326 ? 39.634 15.647 -35.840 1.00 90.38 326 LEU A N 1
ATOM 2641 C CA . LEU A 1 326 ? 38.219 15.689 -35.475 1.00 90.38 326 LEU A CA 1
ATOM 2642 C C . LEU A 1 326 ? 37.865 14.756 -34.299 1.00 90.38 326 LEU A C 1
ATOM 2644 O O . LEU A 1 326 ? 36.983 15.077 -33.507 1.00 90.38 326 LEU A O 1
ATOM 2648 N N . PHE A 1 327 ? 38.567 13.627 -34.134 1.00 94.44 327 PHE A N 1
ATOM 2649 C CA . PHE A 1 327 ? 38.382 12.755 -32.969 1.00 94.44 327 PHE A CA 1
ATOM 2650 C C . PHE A 1 327 ? 38.856 13.434 -31.682 1.00 94.44 327 PHE A C 1
ATOM 2652 O O . PHE A 1 327 ? 38.134 13.423 -30.688 1.00 94.44 327 PHE A O 1
ATOM 2659 N N . PHE A 1 328 ? 40.033 14.067 -31.700 1.00 92.69 328 PHE A N 1
ATOM 2660 C CA . PHE A 1 328 ? 40.549 14.785 -30.532 1.00 92.69 328 PHE A CA 1
ATOM 2661 C C . PHE A 1 328 ? 39.718 16.020 -30.182 1.00 92.69 328 PHE A C 1
ATOM 2663 O O . PHE A 1 328 ? 39.501 16.297 -29.005 1.00 92.69 328 PHE A O 1
ATOM 2670 N N . GLU A 1 329 ? 39.213 16.741 -31.183 1.00 93.94 329 GLU A N 1
ATOM 2671 C CA . GLU A 1 329 ? 38.294 17.859 -30.963 1.00 93.94 329 GLU A CA 1
ATOM 2672 C C . GLU A 1 329 ? 37.033 17.394 -30.218 1.00 93.94 329 GLU A C 1
ATOM 2674 O O . GLU A 1 329 ? 36.693 17.936 -29.163 1.00 93.94 329 GLU A O 1
ATOM 2679 N N . LYS A 1 330 ? 36.406 16.309 -30.690 1.00 96.69 330 LYS A N 1
ATOM 2680 C CA . LYS A 1 330 ? 35.239 15.704 -30.032 1.00 96.69 330 LYS A CA 1
ATOM 2681 C C . LYS A 1 330 ? 35.563 15.153 -28.645 1.00 96.69 330 LYS A C 1
ATOM 2683 O O . LYS A 1 330 ? 34.756 15.300 -27.722 1.00 96.69 330 LYS A O 1
ATOM 2688 N N . LEU A 1 331 ? 36.755 14.588 -28.458 1.00 96.31 331 LEU A N 1
ATOM 2689 C CA . LEU A 1 331 ? 37.234 14.109 -27.162 1.00 96.31 331 LEU A CA 1
ATOM 2690 C C . LEU A 1 331 ? 37.323 15.252 -26.139 1.00 96.31 331 LEU A C 1
ATOM 2692 O O . LEU A 1 331 ? 36.871 15.100 -25.002 1.00 96.31 331 LEU A O 1
ATOM 2696 N N . LEU A 1 332 ? 37.837 16.417 -26.544 1.00 95.00 332 LEU A N 1
ATOM 2697 C CA . LEU A 1 332 ? 37.904 17.614 -25.699 1.00 95.00 332 LEU A CA 1
ATOM 2698 C C . LEU A 1 332 ? 36.511 18.173 -25.370 1.00 95.00 332 LEU A C 1
ATOM 2700 O O . LEU A 1 332 ? 36.265 18.563 -24.223 1.00 95.00 332 LEU A O 1
ATOM 2704 N N . GLU A 1 333 ? 35.583 18.173 -26.331 1.00 94.56 333 GLU A N 1
ATOM 2705 C CA . GLU A 1 333 ? 34.175 18.520 -26.083 1.00 94.56 333 GLU A CA 1
ATOM 2706 C C . GLU A 1 333 ? 33.546 17.575 -25.052 1.00 94.56 333 GLU A C 1
ATOM 2708 O O . GLU A 1 333 ? 32.940 18.027 -24.080 1.00 94.56 333 GLU A O 1
ATOM 2713 N N . THR A 1 334 ? 33.791 16.272 -25.196 1.00 96.00 334 THR A N 1
ATOM 2714 C CA . THR A 1 334 ? 33.287 15.231 -24.287 1.00 96.00 334 THR A CA 1
ATOM 2715 C C . THR A 1 334 ? 33.858 15.404 -22.880 1.00 96.00 334 THR A C 1
ATOM 2717 O O . THR A 1 334 ? 33.129 15.308 -21.896 1.00 96.00 334 THR A O 1
ATOM 2720 N N . LYS A 1 335 ? 35.146 15.757 -22.746 1.00 96.44 335 LYS A N 1
ATOM 2721 C CA . LYS A 1 335 ? 35.753 16.109 -21.449 1.00 96.44 335 LYS A CA 1
ATOM 2722 C C . LYS A 1 335 ? 35.098 17.330 -20.805 1.00 96.44 335 LYS A C 1
ATOM 2724 O O . LYS A 1 335 ? 34.967 17.384 -19.579 1.00 96.44 335 LYS A O 1
ATOM 2729 N N . LYS A 1 336 ? 34.711 18.329 -21.604 1.00 93.56 336 LYS A N 1
ATOM 2730 C CA . LYS A 1 336 ? 34.012 19.523 -21.114 1.00 93.56 336 LYS A CA 1
ATOM 2731 C C . LYS A 1 336 ? 32.600 19.171 -20.646 1.00 93.56 336 LYS A C 1
ATOM 2733 O O . LYS A 1 336 ? 32.212 19.605 -19.565 1.00 93.56 336 LYS A O 1
ATOM 2738 N N . GLU A 1 337 ? 31.882 18.361 -21.414 1.00 91.94 337 GLU A N 1
ATOM 2739 C CA . GLU A 1 337 ? 30.530 17.897 -21.097 1.00 91.94 337 GLU A CA 1
ATOM 2740 C C . GLU A 1 337 ? 30.494 16.964 -19.877 1.00 91.94 337 GLU A C 1
ATOM 2742 O O . GLU A 1 337 ? 29.590 17.062 -19.046 1.00 91.94 337 GLU A O 1
ATOM 2747 N N . LEU A 1 338 ? 31.521 16.126 -19.694 1.00 93.88 338 LEU A N 1
ATOM 2748 C CA . LEU A 1 338 ? 31.640 15.206 -18.557 1.00 93.88 338 LEU A CA 1
ATOM 2749 C C . LEU A 1 338 ? 31.623 15.929 -17.199 1.00 93.88 338 LEU A C 1
ATOM 2751 O O . LEU A 1 338 ? 31.233 15.348 -16.185 1.00 93.88 338 LEU A O 1
ATOM 2755 N N . LYS A 1 339 ? 32.008 17.212 -17.162 1.00 89.25 339 LYS A N 1
ATOM 2756 C CA . LYS A 1 339 ? 31.939 18.029 -15.940 1.00 89.25 339 LYS A CA 1
ATOM 2757 C C . LYS A 1 339 ? 30.502 18.230 -15.453 1.00 89.25 339 LYS A C 1
ATOM 2759 O O . LYS A 1 339 ? 30.299 18.357 -14.248 1.00 89.25 339 LYS A O 1
ATOM 2764 N N . SER A 1 340 ? 29.532 18.234 -16.365 1.00 83.88 340 SER A N 1
ATOM 2765 C CA . SER A 1 340 ? 28.112 18.470 -16.084 1.00 83.88 340 SER A CA 1
ATOM 2766 C C . SER A 1 340 ? 27.220 17.243 -16.300 1.00 83.88 340 SER A C 1
ATOM 2768 O O . SER A 1 340 ? 26.150 17.184 -15.712 1.00 83.88 340 SER A O 1
ATOM 2770 N N . SER A 1 341 ? 27.637 16.244 -17.086 1.00 86.88 341 SER A N 1
ATOM 2771 C CA . SER A 1 341 ? 26.789 15.100 -17.458 1.00 86.88 341 SER A CA 1
ATOM 2772 C C . SER A 1 341 ? 27.132 13.823 -16.678 1.00 86.88 341 SER A C 1
ATOM 2774 O O . SER A 1 341 ? 28.176 13.204 -16.891 1.00 86.88 341 SER A O 1
ATOM 2776 N N . GLU A 1 342 ? 26.247 13.395 -15.766 1.00 85.94 342 GLU A N 1
ATOM 2777 C CA . GLU A 1 342 ? 26.378 12.090 -15.088 1.00 85.94 342 GLU A CA 1
ATOM 2778 C C . GLU A 1 342 ? 26.075 10.915 -16.034 1.00 85.94 342 GLU A C 1
ATOM 2780 O O . GLU A 1 342 ? 26.764 9.896 -15.976 1.00 85.94 342 GLU A O 1
ATOM 2785 N N . LYS A 1 343 ? 25.113 11.083 -16.951 1.00 87.81 343 LYS A N 1
ATOM 2786 C CA . LYS A 1 343 ? 24.757 10.084 -17.974 1.00 87.81 343 LYS A CA 1
ATOM 2787 C C . LYS A 1 343 ? 25.968 9.715 -18.832 1.00 87.81 343 LYS A C 1
ATOM 2789 O O . LYS A 1 343 ? 26.280 8.537 -18.980 1.00 87.81 343 LYS A O 1
ATOM 2794 N N . LEU A 1 344 ? 26.714 10.719 -19.296 1.00 93.00 344 LEU A N 1
ATOM 2795 C CA . LEU A 1 344 ? 27.947 10.515 -20.058 1.00 93.00 344 LEU A CA 1
ATOM 2796 C C . LEU A 1 344 ? 29.011 9.760 -19.244 1.00 93.00 344 LEU A C 1
ATOM 2798 O O . LEU A 1 344 ? 29.677 8.866 -19.767 1.00 93.00 344 LEU A O 1
ATOM 2802 N N . ALA A 1 345 ? 29.157 10.075 -17.950 1.00 94.25 345 ALA A N 1
ATOM 2803 C CA . ALA A 1 345 ? 30.075 9.352 -17.069 1.00 94.25 345 ALA A CA 1
ATOM 2804 C C . ALA A 1 345 ? 29.702 7.867 -16.957 1.00 94.25 345 ALA A C 1
ATOM 2806 O O . ALA A 1 345 ? 30.574 7.000 -16.969 1.00 94.25 345 ALA A O 1
ATOM 2807 N N . GLU A 1 346 ? 28.410 7.565 -16.857 1.00 93.06 346 GLU A N 1
ATOM 2808 C CA . GLU A 1 346 ? 27.911 6.196 -16.781 1.00 93.06 346 GLU A CA 1
ATOM 2809 C C . GLU A 1 346 ? 28.078 5.433 -18.101 1.00 93.06 346 GLU A C 1
ATOM 2811 O O . GLU A 1 346 ? 28.552 4.297 -18.083 1.00 93.06 346 GLU A O 1
ATOM 2816 N N . GLU A 1 347 ? 27.786 6.057 -19.243 1.00 95.12 347 GLU A N 1
ATOM 2817 C CA . GLU A 1 347 ? 28.006 5.465 -20.568 1.00 95.12 347 GLU A CA 1
ATOM 2818 C C . GLU A 1 347 ? 29.482 5.138 -20.825 1.00 95.12 347 GLU A C 1
ATOM 2820 O O . GLU A 1 347 ? 29.789 4.073 -21.373 1.00 95.12 347 GLU A O 1
ATOM 2825 N N . LEU A 1 348 ? 30.396 6.013 -20.388 1.00 97.12 348 LEU A N 1
ATOM 2826 C CA . LEU A 1 348 ? 31.838 5.770 -20.434 1.00 97.12 348 LEU A CA 1
ATOM 2827 C C . LEU A 1 348 ? 32.245 4.608 -19.521 1.00 97.12 348 LEU A C 1
ATOM 2829 O O . LEU A 1 348 ? 33.005 3.753 -19.946 1.00 97.12 348 LEU A O 1
ATOM 2833 N N . ILE A 1 349 ? 31.738 4.524 -18.287 1.00 95.12 349 ILE A N 1
ATOM 2834 C CA . ILE A 1 349 ? 32.120 3.448 -17.350 1.00 95.12 349 ILE A CA 1
ATOM 2835 C C . ILE A 1 349 ? 31.570 2.081 -17.772 1.00 95.12 349 ILE A C 1
ATOM 2837 O O . ILE A 1 349 ? 32.249 1.073 -17.589 1.00 95.12 349 ILE A O 1
ATOM 2841 N N . ILE A 1 350 ? 30.338 2.029 -18.289 1.00 94.19 350 ILE A N 1
ATOM 2842 C CA . ILE A 1 350 ? 29.684 0.777 -18.712 1.00 94.19 350 ILE A CA 1
ATOM 2843 C C . ILE A 1 350 ? 30.225 0.298 -20.073 1.00 94.19 350 ILE A C 1
ATOM 2845 O O . ILE A 1 350 ? 29.979 -0.839 -20.466 1.00 94.19 350 ILE A O 1
ATOM 2849 N N . GLY A 1 351 ? 30.983 1.133 -20.793 1.00 94.81 351 GLY A N 1
ATOM 2850 C CA . GLY A 1 351 ? 31.527 0.785 -22.106 1.00 94.81 351 GLY A CA 1
ATOM 2851 C C . GLY A 1 351 ? 30.525 0.918 -23.251 1.00 94.81 351 GLY A C 1
ATOM 2852 O O . GLY A 1 351 ? 30.731 0.320 -24.305 1.00 94.81 351 GLY A O 1
ATOM 2853 N N . LYS A 1 352 ? 29.443 1.685 -23.053 1.00 94.94 352 LYS A N 1
ATOM 2854 C CA . LYS A 1 352 ? 28.461 2.010 -24.102 1.00 94.94 352 LYS A CA 1
ATOM 2855 C C . LYS A 1 352 ? 28.923 3.159 -24.994 1.00 94.94 352 LYS A C 1
ATOM 2857 O O . LYS A 1 352 ? 28.543 3.212 -26.157 1.00 94.94 352 LYS A O 1
ATOM 2862 N N . HIS A 1 353 ? 29.718 4.079 -24.451 1.00 97.56 353 HIS A N 1
ATOM 2863 C CA . HIS A 1 353 ? 30.262 5.190 -25.222 1.00 97.56 353 HIS A CA 1
ATOM 2864 C C . HIS A 1 353 ? 31.354 4.689 -26.191 1.00 97.56 353 HIS A C 1
ATOM 2866 O O . HIS A 1 353 ? 32.242 3.957 -25.738 1.00 97.56 353 HIS A O 1
ATOM 2872 N N . PRO A 1 354 ? 31.383 5.127 -27.470 1.00 97.38 354 PRO A N 1
ATOM 2873 C CA . PRO A 1 354 ? 32.303 4.598 -28.487 1.00 97.38 354 PRO A CA 1
ATOM 2874 C C . PRO A 1 354 ? 33.784 4.669 -28.087 1.00 97.38 354 PRO A C 1
ATOM 2876 O O . PRO A 1 354 ? 34.541 3.744 -28.369 1.00 97.38 354 PRO A O 1
ATOM 2879 N N . ILE A 1 355 ? 34.195 5.723 -27.369 1.00 97.75 355 ILE A N 1
ATOM 2880 C CA . ILE A 1 355 ? 35.559 5.840 -26.817 1.00 97.75 355 ILE A CA 1
ATOM 2881 C C . ILE A 1 355 ? 35.890 4.692 -25.857 1.00 97.75 355 ILE A C 1
ATOM 2883 O O . ILE A 1 355 ? 36.953 4.087 -25.969 1.00 97.75 355 ILE A O 1
ATOM 2887 N N . SER A 1 356 ? 35.004 4.392 -24.902 1.00 97.44 356 SER A N 1
ATOM 2888 C CA . SER A 1 356 ? 35.276 3.332 -23.930 1.00 97.44 356 SER A CA 1
ATOM 2889 C C . SER A 1 356 ? 35.244 1.961 -24.592 1.00 97.44 356 SER A C 1
ATOM 2891 O O . SER A 1 356 ? 36.092 1.132 -24.280 1.00 97.44 356 SER A O 1
ATOM 2893 N N . THR A 1 357 ? 34.329 1.738 -25.540 1.00 96.94 357 THR A N 1
ATOM 2894 C CA . THR A 1 357 ? 34.299 0.502 -26.328 1.00 96.94 357 THR A CA 1
ATOM 2895 C C . THR A 1 357 ? 35.617 0.295 -27.079 1.00 96.94 357 THR A C 1
ATOM 2897 O O . THR A 1 357 ? 36.176 -0.795 -27.022 1.00 96.94 357 THR A O 1
ATOM 2900 N N . LEU A 1 358 ? 36.152 1.341 -27.723 1.00 97.06 358 LEU A N 1
ATOM 2901 C CA . LEU A 1 358 ? 37.439 1.282 -28.421 1.00 97.06 358 LEU A CA 1
ATOM 2902 C C . LEU A 1 358 ? 38.601 0.965 -27.465 1.00 97.06 358 LEU A C 1
ATOM 2904 O O . LEU A 1 358 ? 39.395 0.077 -27.761 1.00 97.06 358 LEU A O 1
ATOM 2908 N N . ILE A 1 359 ? 38.683 1.639 -26.312 1.00 97.38 359 ILE A N 1
ATOM 2909 C CA . ILE A 1 359 ? 39.740 1.394 -25.312 1.00 97.38 359 ILE A CA 1
ATOM 2910 C C . ILE A 1 359 ? 39.682 -0.038 -24.786 1.00 97.38 359 ILE A C 1
ATOM 2912 O O . ILE A 1 359 ? 40.701 -0.722 -24.793 1.00 97.38 359 ILE A O 1
ATOM 2916 N N . ASN A 1 360 ? 38.499 -0.512 -24.387 1.00 96.06 360 ASN A N 1
ATOM 2917 C CA . ASN A 1 360 ? 38.342 -1.860 -23.841 1.00 96.06 360 ASN A CA 1
ATOM 2918 C C . ASN A 1 360 ? 38.783 -2.924 -24.860 1.00 96.06 360 ASN A C 1
ATOM 2920 O O . ASN A 1 360 ? 39.434 -3.896 -24.493 1.00 96.06 360 ASN A O 1
ATOM 2924 N N . LEU A 1 361 ? 38.486 -2.726 -26.149 1.00 96.50 361 LEU A N 1
ATOM 2925 C CA . LEU A 1 361 ? 38.909 -3.646 -27.207 1.00 96.50 361 LEU A CA 1
ATOM 2926 C C . LEU A 1 361 ? 40.426 -3.661 -27.429 1.00 96.50 361 LEU A C 1
ATOM 2928 O O . LEU A 1 361 ? 40.985 -4.721 -27.708 1.00 96.50 361 LEU A O 1
ATOM 2932 N N . ILE A 1 362 ? 41.091 -2.512 -27.292 1.00 95.62 362 ILE A N 1
ATOM 2933 C CA . ILE A 1 362 ? 42.556 -2.420 -27.371 1.00 95.62 362 ILE A CA 1
ATOM 2934 C C . ILE A 1 362 ? 43.201 -3.100 -26.153 1.00 95.62 362 ILE A C 1
ATOM 2936 O O . ILE A 1 362 ? 44.185 -3.819 -26.304 1.00 95.62 362 ILE A O 1
ATOM 2940 N N . GLU A 1 363 ? 42.646 -2.907 -24.953 1.00 94.81 363 GLU A N 1
ATOM 2941 C CA . GLU A 1 363 ? 43.178 -3.481 -23.710 1.00 94.81 363 GLU A CA 1
ATOM 2942 C C . GLU A 1 363 ? 42.962 -4.998 -23.600 1.00 94.81 363 GLU A C 1
ATOM 2944 O O . GLU A 1 363 ? 43.846 -5.714 -23.127 1.00 94.81 363 GLU A O 1
ATOM 2949 N N . GLU A 1 364 ? 41.806 -5.512 -24.032 1.00 94.12 364 GLU A N 1
ATOM 2950 C CA . GLU A 1 364 ? 41.474 -6.935 -23.900 1.00 94.12 364 GLU A CA 1
ATOM 2951 C C . GLU A 1 364 ? 42.280 -7.838 -24.841 1.00 94.12 364 GLU A C 1
ATOM 2953 O O . GLU A 1 364 ? 42.427 -9.027 -24.548 1.00 94.12 364 GLU A O 1
ATOM 2958 N N . ASN A 1 365 ? 42.803 -7.298 -25.950 1.00 87.56 365 ASN A N 1
ATOM 2959 C CA . ASN A 1 365 ? 43.590 -8.017 -26.962 1.00 87.56 365 ASN A CA 1
ATOM 2960 C C . ASN A 1 365 ? 42.954 -9.354 -27.419 1.00 87.56 365 ASN A C 1
ATOM 2962 O O . ASN A 1 365 ? 43.644 -10.326 -27.733 1.00 87.56 365 ASN A O 1
ATOM 2966 N N . LYS A 1 366 ? 41.619 -9.425 -27.406 1.00 89.12 366 LYS A N 1
ATOM 2967 C CA . LYS A 1 366 ? 40.818 -10.562 -27.880 1.00 89.12 366 LYS A CA 1
ATOM 2968 C C . LYS A 1 366 ? 40.180 -10.198 -29.210 1.00 89.12 366 LYS A C 1
ATOM 2970 O O . LYS A 1 366 ? 39.774 -9.056 -29.386 1.00 89.12 366 LYS A O 1
ATOM 2975 N N . GLU A 1 367 ? 40.028 -11.169 -30.112 1.00 91.38 367 GLU A N 1
ATOM 2976 C CA . GLU A 1 367 ? 39.297 -10.960 -31.368 1.00 91.38 367 GLU A CA 1
ATOM 2977 C C . GLU A 1 367 ? 37.818 -10.628 -31.081 1.00 91.38 367 GLU A C 1
ATOM 2979 O O . GLU A 1 367 ? 37.081 -11.483 -30.575 1.00 91.38 367 GLU A O 1
ATOM 2984 N N . PRO A 1 368 ? 37.351 -9.401 -31.377 1.00 92.19 368 PRO A N 1
ATOM 2985 C CA . PRO A 1 368 ? 35.965 -9.029 -31.139 1.00 92.19 368 PRO A CA 1
ATOM 2986 C C . PRO A 1 368 ? 35.023 -9.676 -32.153 1.00 92.19 368 PRO A C 1
ATOM 2988 O O . PRO A 1 368 ? 35.364 -9.911 -33.313 1.00 92.19 368 PRO A O 1
ATOM 2991 N N . SER A 1 369 ? 33.778 -9.909 -31.737 1.00 95.50 369 SER A N 1
ATOM 2992 C CA . SER A 1 369 ? 32.745 -10.385 -32.660 1.00 95.50 369 SER A CA 1
ATOM 2993 C C . SER A 1 369 ? 32.441 -9.348 -33.752 1.00 95.50 369 SER A C 1
ATOM 2995 O O . SER A 1 369 ? 32.481 -8.137 -33.514 1.00 95.50 369 SER A O 1
ATOM 2997 N N . LYS A 1 370 ? 32.051 -9.820 -34.945 1.00 95.81 370 LYS A N 1
ATOM 2998 C CA . LYS A 1 370 ? 31.660 -8.953 -36.076 1.00 95.81 370 LYS A CA 1
ATOM 2999 C C . LYS A 1 370 ? 30.561 -7.948 -35.710 1.00 95.81 370 LYS A C 1
ATOM 3001 O O . LYS A 1 370 ? 30.575 -6.829 -36.209 1.00 95.81 370 LYS A O 1
ATOM 3006 N N . THR A 1 371 ? 29.637 -8.329 -34.829 1.00 95.75 371 THR A N 1
ATOM 3007 C CA . THR A 1 371 ? 28.547 -7.459 -34.366 1.00 95.75 371 THR A CA 1
ATOM 3008 C C . THR A 1 371 ? 29.069 -6.287 -33.536 1.00 95.75 371 THR A C 1
ATOM 3010 O O . THR A 1 371 ? 28.661 -5.152 -33.756 1.00 95.75 371 THR A O 1
ATOM 3013 N N . ILE A 1 372 ? 30.010 -6.542 -32.620 1.00 95.06 372 ILE A N 1
ATOM 3014 C CA . ILE A 1 372 ? 30.632 -5.489 -31.798 1.00 95.06 372 ILE A CA 1
ATOM 3015 C C . ILE A 1 372 ? 31.400 -4.511 -32.691 1.00 95.06 372 ILE A C 1
ATOM 3017 O O . ILE A 1 372 ? 31.272 -3.302 -32.529 1.00 95.06 372 ILE A O 1
ATOM 3021 N N . LEU A 1 373 ? 32.142 -5.037 -33.667 1.00 96.75 373 LEU A N 1
ATOM 3022 C CA . LEU A 1 373 ? 32.875 -4.236 -34.646 1.00 96.75 373 LEU A CA 1
ATOM 3023 C C . LEU A 1 373 ? 31.955 -3.335 -35.483 1.00 96.75 373 LEU A C 1
ATOM 3025 O O . LEU A 1 373 ? 32.255 -2.155 -35.654 1.00 96.75 373 LEU A O 1
ATOM 3029 N N . GLY A 1 374 ? 30.828 -3.867 -35.967 1.00 96.19 374 GLY A N 1
ATOM 3030 C CA . GLY A 1 374 ? 29.837 -3.087 -36.716 1.00 96.19 374 GLY A CA 1
ATOM 3031 C C . GLY A 1 374 ? 29.251 -1.942 -35.887 1.00 96.19 374 GLY A C 1
ATOM 3032 O O . GLY A 1 374 ? 29.274 -0.793 -36.325 1.00 96.19 374 GLY A O 1
ATOM 3033 N N . ASN A 1 375 ? 28.820 -2.240 -34.658 1.00 96.00 375 ASN A N 1
ATOM 3034 C CA . ASN A 1 375 ? 28.252 -1.242 -33.748 1.00 96.00 375 ASN A CA 1
ATOM 3035 C C . ASN A 1 375 ? 29.273 -0.164 -33.357 1.00 96.00 375 ASN A C 1
ATOM 3037 O O . ASN A 1 375 ? 28.919 1.010 -33.236 1.00 96.00 375 ASN A O 1
ATOM 3041 N N . LEU A 1 376 ? 30.540 -0.548 -33.158 1.00 97.19 376 LEU A N 1
ATOM 3042 C CA . LEU A 1 376 ? 31.619 0.391 -32.862 1.00 97.19 376 LEU A CA 1
ATOM 3043 C C . LEU A 1 376 ? 31.848 1.354 -34.027 1.00 97.19 376 LEU A C 1
ATOM 3045 O O . LEU A 1 376 ? 31.952 2.556 -33.796 1.00 97.19 376 LEU A O 1
ATOM 3049 N N . LEU A 1 377 ? 31.917 0.844 -35.260 1.00 97.56 377 LEU A N 1
ATOM 3050 C CA . LEU A 1 377 ? 32.136 1.671 -36.445 1.00 97.56 377 LEU A CA 1
ATOM 3051 C C . LEU A 1 377 ? 31.001 2.684 -36.640 1.00 97.56 377 LEU A C 1
ATOM 3053 O O . LEU A 1 377 ? 31.266 3.865 -36.860 1.00 97.56 377 LEU A O 1
ATOM 3057 N N . GLU A 1 378 ? 29.750 2.240 -36.510 1.00 97.19 378 GLU A N 1
ATOM 3058 C CA . GLU A 1 378 ? 28.578 3.115 -36.592 1.00 97.19 378 GLU A CA 1
ATOM 3059 C C . GLU A 1 378 ? 28.606 4.192 -35.496 1.00 97.19 378 GLU A C 1
ATOM 3061 O O . GLU A 1 378 ? 28.464 5.384 -35.777 1.00 97.19 378 GLU A O 1
ATOM 3066 N N . SER A 1 379 ? 28.881 3.793 -34.252 1.00 96.31 379 SER A N 1
ATOM 3067 C CA . SER A 1 379 ? 28.934 4.712 -33.109 1.00 96.31 379 SER A CA 1
ATOM 3068 C C . SER A 1 379 ? 30.083 5.720 -33.222 1.00 96.31 379 SER A C 1
ATOM 3070 O O . SER A 1 379 ? 29.892 6.899 -32.928 1.00 96.31 379 SER A O 1
ATOM 3072 N N . LEU A 1 380 ? 31.264 5.294 -33.686 1.00 97.19 380 LEU A N 1
ATOM 3073 C CA . LEU A 1 380 ? 32.389 6.192 -33.963 1.00 97.19 380 LEU A CA 1
ATOM 3074 C C . LEU A 1 380 ? 32.063 7.153 -35.107 1.00 97.19 380 LEU A C 1
ATOM 3076 O O . LEU A 1 380 ? 32.372 8.337 -35.004 1.00 97.19 380 LEU A O 1
ATOM 3080 N N . SER A 1 381 ? 31.405 6.676 -36.167 1.00 96.56 381 SER A N 1
ATOM 3081 C CA . SER A 1 381 ? 31.004 7.518 -37.299 1.00 96.56 381 SER A CA 1
ATOM 3082 C C . SER A 1 381 ? 30.034 8.615 -36.866 1.00 96.56 381 SER A C 1
ATOM 3084 O O . SER A 1 381 ? 30.187 9.763 -37.280 1.00 96.56 381 SER A O 1
ATOM 3086 N N . ASN A 1 382 ? 29.080 8.293 -35.990 1.00 95.31 382 ASN A N 1
ATOM 3087 C CA . ASN A 1 382 ? 28.164 9.280 -35.415 1.00 95.31 382 ASN A CA 1
ATOM 3088 C C . ASN A 1 382 ? 28.879 10.267 -34.480 1.00 95.31 382 ASN A C 1
ATOM 3090 O O . ASN A 1 382 ? 28.486 11.427 -34.387 1.00 95.31 382 ASN A O 1
ATOM 3094 N N . TYR A 1 383 ? 29.935 9.818 -33.800 1.00 96.69 383 TYR A N 1
ATOM 3095 C CA . TYR A 1 383 ? 30.668 10.612 -32.820 1.00 96.69 383 TYR A CA 1
ATOM 3096 C C . TYR A 1 383 ? 31.673 11.593 -33.448 1.00 96.69 383 TYR A C 1
ATOM 3098 O O . TYR A 1 383 ? 31.647 12.782 -33.135 1.00 96.69 383 TYR A O 1
ATOM 3106 N N . CYS A 1 384 ? 32.557 11.118 -34.332 1.00 96.56 384 CYS A N 1
ATOM 3107 C CA . CYS A 1 384 ? 33.644 11.915 -34.917 1.00 96.56 384 CYS A CA 1
ATOM 3108 C C . CYS A 1 384 ? 33.610 12.010 -36.450 1.00 96.56 384 CYS A C 1
ATOM 3110 O O . CYS A 1 384 ? 34.562 12.508 -37.043 1.00 96.56 384 CYS A O 1
ATOM 3112 N N . GLY A 1 385 ? 32.526 11.578 -37.099 1.00 96.56 385 GLY A N 1
ATOM 3113 C CA . GLY A 1 385 ? 32.385 11.590 -38.555 1.00 96.56 385 GLY A CA 1
ATOM 3114 C C . GLY A 1 385 ? 32.986 10.353 -39.228 1.00 96.56 385 GLY A C 1
ATOM 3115 O O . GLY A 1 385 ? 33.921 9.727 -38.729 1.00 96.56 385 GLY A O 1
ATOM 3116 N N . SER A 1 386 ? 32.455 9.999 -40.401 1.00 95.38 386 SER A N 1
ATOM 3117 C CA . SER A 1 386 ? 32.781 8.743 -41.091 1.00 95.38 386 SER A CA 1
ATOM 3118 C C . SER A 1 386 ? 34.252 8.619 -41.491 1.00 95.38 386 SER A C 1
ATOM 3120 O O . SER A 1 386 ? 34.806 7.528 -41.448 1.00 95.38 386 SER A O 1
ATOM 3122 N N . GLU A 1 387 ? 34.905 9.718 -41.877 1.00 94.75 387 GLU A N 1
ATOM 3123 C CA . GLU A 1 387 ? 36.318 9.702 -42.279 1.00 94.75 387 GLU A CA 1
ATOM 3124 C C . GLU A 1 387 ? 37.238 9.379 -41.094 1.00 94.75 387 GLU A C 1
ATOM 3126 O O . GLU A 1 387 ? 38.042 8.449 -41.169 1.00 94.75 387 GLU A O 1
ATOM 3131 N N . ALA A 1 388 ? 37.063 10.085 -39.971 1.00 94.62 388 ALA A N 1
ATOM 3132 C CA . ALA A 1 388 ? 37.826 9.846 -38.750 1.00 94.62 388 ALA A CA 1
ATOM 3133 C C . ALA A 1 388 ? 37.535 8.458 -38.161 1.00 94.62 388 ALA A C 1
ATOM 3135 O O . ALA A 1 388 ? 38.460 7.756 -37.750 1.00 94.62 388 ALA A O 1
ATOM 3136 N N . ALA A 1 389 ? 36.267 8.040 -38.171 1.00 96.50 389 ALA A N 1
ATOM 3137 C CA . ALA A 1 389 ? 35.853 6.724 -37.707 1.00 96.50 389 ALA A CA 1
ATOM 3138 C C . ALA A 1 389 ? 36.468 5.594 -38.541 1.00 96.50 389 ALA A C 1
ATOM 3140 O O . ALA A 1 389 ? 37.035 4.665 -37.973 1.00 96.50 389 ALA A O 1
ATOM 3141 N N . ASN A 1 390 ? 36.424 5.691 -39.875 1.00 95.50 390 ASN A N 1
ATOM 3142 C CA . ASN A 1 390 ? 37.024 4.699 -40.768 1.00 95.50 390 ASN A CA 1
ATOM 3143 C C . ASN A 1 390 ? 38.543 4.613 -40.587 1.00 95.50 390 ASN A C 1
ATOM 3145 O O . ASN A 1 390 ? 39.089 3.513 -40.602 1.00 95.50 390 ASN A O 1
ATOM 3149 N N . ALA A 1 391 ? 39.223 5.748 -40.395 1.00 93.81 391 ALA A N 1
ATOM 3150 C CA . ALA A 1 391 ? 40.661 5.773 -40.142 1.00 93.81 391 ALA A CA 1
ATOM 3151 C C . ALA A 1 391 ? 41.017 5.076 -38.817 1.00 93.81 391 ALA A C 1
ATOM 3153 O O . ALA A 1 391 ? 41.841 4.163 -38.810 1.00 93.81 391 ALA A O 1
ATOM 3154 N N . LEU A 1 392 ? 40.344 5.439 -37.717 1.00 94.56 392 LEU A N 1
ATOM 3155 C CA . LEU A 1 392 ? 40.535 4.805 -36.406 1.00 94.56 392 LEU A CA 1
ATOM 3156 C C . LEU A 1 392 ? 40.235 3.305 -36.446 1.00 94.56 392 LEU A C 1
ATOM 3158 O O . LEU A 1 392 ? 41.009 2.499 -35.934 1.00 94.56 392 LEU A O 1
ATOM 3162 N N . PHE A 1 393 ? 39.127 2.929 -37.082 1.00 95.81 393 PHE A N 1
ATOM 3163 C CA . PHE A 1 393 ? 38.702 1.541 -37.196 1.00 95.81 393 PHE A CA 1
ATOM 3164 C C . PHE A 1 393 ? 39.668 0.716 -38.056 1.00 95.81 393 PHE A C 1
ATOM 3166 O O . PHE A 1 393 ? 40.012 -0.404 -37.687 1.00 95.81 393 PHE A O 1
ATOM 3173 N N . ALA A 1 394 ? 40.161 1.266 -39.170 1.00 94.88 394 ALA A N 1
ATOM 3174 C CA . ALA A 1 394 ? 41.153 0.599 -40.008 1.00 94.88 394 ALA A CA 1
ATOM 3175 C C . ALA A 1 394 ? 42.477 0.376 -39.262 1.00 94.88 394 ALA A C 1
ATOM 3177 O O . ALA A 1 394 ? 43.021 -0.725 -39.326 1.00 94.88 394 ALA A O 1
ATOM 3178 N N . SER A 1 395 ? 42.973 1.379 -38.528 1.00 94.12 395 SER A N 1
ATOM 3179 C CA . SER A 1 395 ? 44.187 1.240 -37.712 1.00 94.12 395 SER A CA 1
ATOM 3180 C C . SER A 1 395 ? 44.004 0.247 -36.564 1.00 94.12 395 SER A C 1
ATOM 3182 O O . SER A 1 395 ? 44.898 -0.557 -36.305 1.00 94.12 395 SER A O 1
ATOM 3184 N N . PHE A 1 396 ? 42.831 0.225 -35.925 1.00 95.19 396 PHE A N 1
ATOM 3185 C CA . PHE A 1 396 ? 42.486 -0.793 -34.931 1.00 95.19 396 PHE A CA 1
ATOM 3186 C C . PHE A 1 396 ? 42.511 -2.209 -35.531 1.00 95.19 396 PHE A C 1
ATOM 3188 O O . PHE A 1 396 ? 43.185 -3.088 -35.001 1.00 95.19 396 PHE A O 1
ATOM 3195 N N . MET A 1 397 ? 41.860 -2.425 -36.680 1.00 95.44 397 MET A N 1
ATOM 3196 C CA . MET A 1 397 ? 41.800 -3.738 -37.341 1.00 95.44 397 MET A CA 1
ATOM 3197 C C . MET A 1 397 ? 43.164 -4.256 -37.814 1.00 95.44 397 MET A C 1
ATOM 3199 O O . MET A 1 397 ? 43.349 -5.465 -37.942 1.00 95.44 397 MET A O 1
ATOM 3203 N N . LYS A 1 398 ? 44.119 -3.362 -38.079 1.00 94.00 398 LYS A N 1
ATOM 3204 C CA . LYS A 1 398 ? 45.498 -3.722 -38.434 1.00 94.00 398 LYS A CA 1
ATOM 3205 C C . LYS A 1 398 ? 46.404 -3.958 -37.221 1.00 94.00 398 LYS A C 1
ATOM 3207 O O . LYS A 1 398 ? 47.552 -4.349 -37.407 1.00 94.00 398 LYS A O 1
ATOM 3212 N N . GLY A 1 399 ? 45.917 -3.705 -36.004 1.00 92.75 399 GLY A N 1
ATOM 3213 C CA . GLY A 1 399 ? 46.736 -3.723 -34.790 1.00 92.75 399 GLY A CA 1
ATOM 3214 C C . GLY A 1 399 ? 47.745 -2.572 -34.712 1.00 92.75 399 GLY A C 1
ATOM 3215 O O . GLY A 1 399 ? 48.694 -2.653 -33.942 1.00 92.75 399 GLY A O 1
ATOM 3216 N N . GLU A 1 400 ? 47.559 -1.516 -35.511 1.00 94.12 400 GLU A N 1
ATOM 3217 C CA . GLU A 1 400 ? 48.408 -0.315 -35.510 1.00 94.12 400 GLU A CA 1
ATOM 3218 C C . GLU A 1 400 ? 47.995 0.658 -34.397 1.00 94.12 400 GLU A C 1
ATOM 3220 O O . GLU A 1 400 ? 48.775 1.515 -34.002 1.00 94.12 400 GLU A O 1
ATOM 3225 N N . LEU A 1 401 ? 46.762 0.563 -33.893 1.00 93.88 401 LEU A N 1
ATOM 3226 C CA . LEU A 1 401 ? 46.269 1.444 -32.840 1.00 93.88 401 LEU A CA 1
ATOM 3227 C C . LEU A 1 401 ? 46.684 0.911 -31.464 1.00 93.88 401 LEU A C 1
ATOM 3229 O O . LEU A 1 401 ? 46.149 -0.094 -30.995 1.00 93.88 401 LEU A O 1
ATOM 3233 N N . THR A 1 402 ? 47.609 1.599 -30.803 1.00 92.69 402 THR A N 1
ATOM 3234 C CA . THR A 1 402 ? 48.139 1.192 -29.498 1.00 92.69 402 THR A CA 1
ATOM 3235 C C . THR A 1 402 ? 47.963 2.301 -28.456 1.00 92.69 402 THR A C 1
ATOM 3237 O O . THR A 1 402 ? 47.836 3.491 -28.764 1.00 92.69 402 THR A O 1
ATOM 3240 N N . LEU A 1 403 ? 47.911 1.917 -27.177 1.00 92.38 403 LEU A N 1
ATOM 3241 C CA . LEU A 1 403 ? 47.969 2.863 -26.061 1.00 92.38 403 LEU A CA 1
ATOM 3242 C C . LEU A 1 403 ? 49.436 3.194 -25.800 1.00 92.38 403 LEU A C 1
ATOM 3244 O O . LEU A 1 403 ? 50.243 2.282 -25.600 1.00 92.38 403 LEU A O 1
ATOM 3248 N N . GLY A 1 404 ? 49.787 4.483 -25.826 1.00 85.06 404 GLY A N 1
ATOM 3249 C CA . GLY A 1 404 ? 51.145 4.952 -25.561 1.00 85.06 404 GLY A CA 1
ATOM 3250 C C . GLY A 1 404 ? 51.688 4.303 -24.296 1.00 85.06 404 GLY A C 1
ATOM 3251 O O . GLY A 1 404 ? 51.122 4.482 -23.214 1.00 85.06 404 GLY A O 1
ATOM 3252 N N . LYS A 1 405 ? 52.769 3.520 -24.425 1.00 78.00 405 LYS A N 1
ATOM 3253 C CA . LYS A 1 405 ? 53.483 2.994 -23.257 1.00 78.00 405 LYS A CA 1
ATOM 3254 C C . LYS A 1 405 ? 53.908 4.207 -22.449 1.00 78.00 405 LYS A C 1
ATOM 3256 O O . LYS A 1 405 ? 54.624 5.048 -22.985 1.00 78.00 405 LYS A O 1
ATOM 3261 N N . GLU A 1 406 ? 53.453 4.316 -21.200 1.00 68.75 406 GLU A N 1
ATOM 3262 C CA . GLU A 1 406 ? 53.934 5.368 -20.309 1.00 68.75 406 GLU A CA 1
ATOM 3263 C C . GLU A 1 406 ? 55.459 5.327 -20.337 1.00 68.75 406 GLU A C 1
ATOM 3265 O O . GLU A 1 406 ? 56.069 4.341 -19.908 1.00 68.75 406 GLU A O 1
ATOM 3270 N N . GLU A 1 407 ? 56.073 6.365 -20.909 1.00 54.88 407 GLU A N 1
ATOM 3271 C CA . GLU A 1 407 ? 57.505 6.560 -20.806 1.00 54.88 407 GLU A CA 1
ATOM 3272 C C . GLU A 1 407 ? 57.796 6.589 -19.312 1.00 54.88 407 GLU A C 1
ATOM 3274 O O . GLU A 1 407 ? 57.429 7.534 -18.608 1.00 54.88 407 GLU A O 1
ATOM 3279 N N . LYS A 1 408 ? 58.384 5.500 -18.800 1.00 46.28 408 LYS A N 1
ATOM 3280 C CA . LYS A 1 408 ? 58.896 5.440 -17.436 1.00 46.28 408 LYS A CA 1
ATOM 3281 C C . LYS A 1 408 ? 59.928 6.549 -17.332 1.00 46.28 408 LYS A C 1
ATOM 3283 O O . LYS A 1 408 ? 61.089 6.361 -17.685 1.00 46.28 408 LYS A O 1
ATOM 3288 N N . SER A 1 409 ? 59.479 7.715 -16.883 1.00 41.03 409 SER A N 1
ATOM 3289 C CA . SER A 1 409 ? 60.343 8.838 -16.570 1.00 41.03 409 SER A CA 1
ATOM 3290 C C . SER A 1 409 ? 61.432 8.308 -15.633 1.00 41.03 409 SER A C 1
ATOM 3292 O O . SER A 1 409 ? 61.092 7.602 -14.676 1.00 41.03 409 SER A O 1
ATOM 3294 N N . PRO A 1 410 ? 62.725 8.571 -15.890 1.00 44.00 410 PRO A N 1
ATOM 3295 C CA . PRO A 1 410 ? 63.779 8.106 -15.009 1.00 44.00 410 PRO A CA 1
ATOM 3296 C C . PRO A 1 410 ? 63.566 8.767 -13.649 1.00 44.00 410 PRO A C 1
ATOM 3298 O O . PRO A 1 410 ? 63.771 9.969 -13.484 1.00 44.00 410 PRO A O 1
ATOM 3301 N N . SER A 1 411 ? 63.093 7.987 -12.678 1.00 41.56 411 SER A N 1
ATOM 3302 C CA . SER A 1 411 ? 62.931 8.431 -11.302 1.00 41.56 411 SER A CA 1
ATOM 3303 C C . SER A 1 411 ? 64.309 8.799 -10.766 1.00 41.56 411 SER A C 1
ATOM 3305 O O . SER A 1 411 ? 65.139 7.924 -10.509 1.00 41.56 411 SER A O 1
ATOM 3307 N N . ALA A 1 412 ? 64.559 10.098 -10.620 1.00 41.56 412 ALA A N 1
ATOM 3308 C CA . ALA A 1 412 ? 65.691 10.611 -9.874 1.00 41.56 412 ALA A CA 1
ATOM 3309 C C . ALA A 1 412 ? 65.604 10.070 -8.442 1.00 41.56 412 ALA A C 1
ATOM 3311 O O . ALA A 1 412 ? 64.688 10.406 -7.688 1.00 41.56 412 ALA A O 1
ATOM 3312 N N . GLY A 1 413 ? 66.547 9.199 -8.087 1.00 45.66 413 GLY A N 1
ATOM 3313 C CA . GLY A 1 413 ? 66.719 8.724 -6.725 1.00 45.66 413 GLY A CA 1
ATOM 3314 C C . GLY A 1 413 ? 66.973 9.905 -5.796 1.00 45.66 413 GLY A C 1
ATOM 3315 O O . GLY A 1 413 ? 67.983 10.597 -5.913 1.00 45.66 413 GLY A O 1
ATOM 3316 N N . ARG A 1 414 ? 66.056 10.127 -4.858 1.00 39.00 414 ARG A N 1
ATOM 3317 C CA . ARG A 1 414 ? 66.329 10.897 -3.651 1.00 39.00 414 ARG A CA 1
ATOM 3318 C C . ARG A 1 414 ? 65.854 10.078 -2.465 1.00 39.00 414 ARG A C 1
ATOM 3320 O O . ARG A 1 414 ? 64.659 9.906 -2.245 1.00 39.00 414 ARG A O 1
ATOM 3327 N N . GLU A 1 415 ? 66.836 9.535 -1.761 1.00 46.28 415 GLU A N 1
ATOM 3328 C CA . GLU A 1 415 ? 66.700 8.938 -0.444 1.00 46.28 415 GLU A CA 1
ATOM 3329 C C . GLU A 1 415 ? 65.971 9.907 0.490 1.00 46.28 415 GLU A C 1
ATOM 3331 O O . GLU A 1 415 ? 66.440 11.021 0.721 1.00 46.28 415 GLU A O 1
ATOM 3336 N N . LEU A 1 416 ? 64.857 9.468 1.070 1.00 37.69 416 LEU A N 1
ATOM 3337 C CA . LEU A 1 416 ? 64.412 9.957 2.367 1.00 37.69 416 LEU A CA 1
ATOM 3338 C C . LEU A 1 416 ? 63.989 8.760 3.212 1.00 37.69 416 LEU A C 1
ATOM 3340 O O . LEU A 1 416 ? 62.949 8.134 3.018 1.00 37.69 416 LEU A O 1
ATOM 3344 N N . ASN A 1 417 ? 64.890 8.457 4.140 1.00 38.59 417 ASN A N 1
ATOM 3345 C CA . ASN A 1 417 ? 64.706 7.595 5.287 1.00 38.59 417 ASN A CA 1
ATOM 3346 C C . ASN A 1 417 ? 63.483 8.003 6.120 1.00 38.59 417 ASN A C 1
ATOM 3348 O O . ASN A 1 417 ? 63.303 9.174 6.442 1.00 38.59 417 ASN A O 1
ATOM 3352 N N . GLY A 1 418 ? 62.777 6.982 6.606 1.00 41.03 418 GLY A N 1
ATOM 3353 C CA . GLY A 1 418 ? 62.295 6.945 7.983 1.00 41.03 418 GLY A CA 1
ATOM 3354 C C . GLY A 1 418 ? 60.925 7.553 8.261 1.00 41.03 418 GLY A C 1
ATOM 3355 O O . GLY A 1 418 ? 60.832 8.684 8.716 1.00 41.03 418 GLY A O 1
ATOM 3356 N N . MET A 1 419 ? 59.878 6.724 8.215 1.00 32.06 419 MET A N 1
ATOM 3357 C CA . MET A 1 419 ? 58.860 6.781 9.267 1.00 32.06 419 MET A CA 1
ATOM 3358 C C . MET A 1 419 ? 58.162 5.429 9.440 1.00 32.06 419 MET A C 1
ATOM 3360 O O . MET A 1 419 ? 57.472 4.931 8.553 1.00 32.06 419 MET A O 1
ATOM 3364 N N . LYS A 1 420 ? 58.412 4.828 10.608 1.00 38.78 420 LYS A N 1
ATOM 3365 C CA . LYS A 1 420 ? 57.820 3.586 11.112 1.00 38.78 420 LYS A CA 1
ATOM 3366 C C . LYS A 1 420 ? 56.291 3.690 11.154 1.00 38.78 420 LYS A C 1
ATOM 3368 O O . LYS A 1 420 ? 55.763 4.657 11.699 1.00 38.78 420 LYS A O 1
ATOM 3373 N N . ARG A 1 421 ? 55.600 2.650 10.683 1.00 32.22 421 ARG A N 1
ATOM 3374 C CA . ARG A 1 421 ? 54.260 2.281 11.167 1.00 32.22 421 ARG A CA 1
ATOM 3375 C C . ARG A 1 421 ? 54.405 1.116 12.153 1.00 32.22 421 ARG A C 1
ATOM 3377 O O . ARG A 1 421 ? 55.281 0.282 11.923 1.00 32.22 421 ARG A O 1
ATOM 3384 N N . PRO A 1 422 ? 53.626 1.082 13.244 1.00 37.81 422 PRO A N 1
ATOM 3385 C CA . PRO A 1 422 ? 53.715 0.019 14.229 1.00 37.81 422 PRO A CA 1
ATOM 3386 C C . PRO A 1 422 ? 52.995 -1.245 13.752 1.00 37.81 422 PRO A C 1
ATOM 3388 O O . PRO A 1 422 ? 51.957 -1.175 13.093 1.00 37.81 422 PRO A O 1
ATOM 3391 N N . ASP A 1 423 ? 53.618 -2.368 14.100 1.00 36.94 423 ASP A N 1
ATOM 3392 C CA . ASP A 1 423 ? 53.082 -3.723 14.101 1.00 36.94 423 ASP A CA 1
ATOM 3393 C C . ASP A 1 423 ? 51.728 -3.798 14.808 1.00 36.94 423 ASP A C 1
ATOM 3395 O O . ASP A 1 423 ? 51.598 -3.311 15.925 1.00 36.94 423 ASP A O 1
ATOM 3399 N N . ASP A 1 424 ? 50.788 -4.514 14.193 1.00 33.19 424 ASP A N 1
ATOM 3400 C CA . ASP A 1 424 ? 49.826 -5.349 14.908 1.00 33.19 424 ASP A CA 1
ATOM 3401 C C . ASP A 1 424 ? 49.489 -6.554 14.020 1.00 33.19 424 ASP A C 1
ATOM 3403 O O . ASP A 1 424 ? 48.592 -6.541 13.178 1.00 33.19 424 ASP A O 1
ATOM 3407 N N . SER A 1 425 ? 50.276 -7.616 14.188 1.00 35.62 425 SER A N 1
ATOM 3408 C CA . SER A 1 425 ? 49.946 -8.955 13.713 1.00 35.62 425 SER A CA 1
ATOM 3409 C C . SER A 1 425 ? 50.121 -9.932 14.866 1.00 35.62 425 SER A C 1
ATOM 3411 O O . SER A 1 425 ? 51.251 -10.196 15.279 1.00 35.62 425 SER A O 1
ATOM 3413 N N . LYS A 1 426 ? 49.007 -10.464 15.370 1.00 36.28 426 LYS A N 1
ATOM 3414 C CA . LYS A 1 426 ? 48.883 -11.759 16.052 1.00 36.28 426 LYS A CA 1
ATOM 3415 C C . LYS A 1 426 ? 47.398 -11.991 16.327 1.00 36.28 426 LYS A C 1
ATOM 3417 O O . LYS A 1 426 ? 46.880 -11.479 17.303 1.00 36.28 426 LYS A O 1
ATOM 3422 N N . ASP A 1 427 ? 46.742 -12.786 15.490 1.00 34.19 427 ASP A N 1
ATOM 3423 C CA . ASP A 1 427 ? 46.177 -14.024 16.017 1.00 34.19 427 ASP A CA 1
ATOM 3424 C C . ASP A 1 427 ? 45.970 -15.054 14.902 1.00 34.19 427 ASP A C 1
ATOM 3426 O O . ASP A 1 427 ? 45.525 -14.737 13.800 1.00 34.19 427 ASP A O 1
ATOM 3430 N N . LYS A 1 428 ? 46.390 -16.286 15.182 1.00 37.91 428 LYS A N 1
ATOM 3431 C CA . LYS A 1 428 ? 46.292 -17.455 14.304 1.00 37.91 428 LYS A CA 1
ATOM 3432 C C . LYS A 1 428 ? 45.502 -18.504 15.073 1.00 37.91 428 LYS A C 1
ATOM 3434 O O . LYS A 1 428 ? 46.091 -19.225 15.876 1.00 37.91 428 LYS A O 1
ATOM 3439 N N . SER A 1 429 ? 44.224 -18.663 14.756 1.00 34.38 429 SER A N 1
ATOM 3440 C CA . SER A 1 429 ? 43.455 -19.850 15.138 1.00 34.38 429 SER A CA 1
ATOM 3441 C C . SER A 1 429 ? 43.326 -20.750 13.916 1.00 34.38 429 SER A C 1
ATOM 3443 O O . SER A 1 429 ? 42.783 -20.370 12.883 1.00 34.38 429 SER A O 1
ATOM 3445 N N . LYS A 1 430 ? 43.922 -21.934 14.042 1.00 35.66 430 LYS A N 1
ATOM 3446 C CA . LYS A 1 430 ? 43.823 -23.066 13.125 1.00 35.66 430 LYS A CA 1
ATOM 3447 C C . LYS A 1 430 ? 42.404 -23.634 13.190 1.00 35.66 430 LYS A C 1
ATOM 3449 O O . LYS A 1 430 ? 41.959 -23.959 14.286 1.00 35.66 430 LYS A O 1
ATOM 3454 N N . GLU A 1 431 ? 41.763 -23.848 12.047 1.00 33.88 431 GLU A N 1
ATOM 3455 C CA . GLU A 1 431 ? 40.627 -24.766 11.953 1.00 33.88 431 GLU A CA 1
ATOM 3456 C C . GLU A 1 431 ? 41.092 -26.121 11.420 1.00 33.88 431 GLU A C 1
ATOM 3458 O O . GLU A 1 431 ? 41.833 -26.228 10.439 1.00 33.88 431 GLU A O 1
ATOM 3463 N N . HIS A 1 432 ? 40.693 -27.146 12.165 1.00 33.28 432 HIS A N 1
ATOM 3464 C CA . HIS A 1 432 ? 40.877 -28.555 11.884 1.00 33.28 432 HIS A CA 1
ATOM 3465 C C . HIS A 1 432 ? 39.938 -28.989 10.752 1.00 33.28 432 HIS A C 1
ATOM 3467 O O . HIS A 1 432 ? 38.731 -28.783 10.820 1.00 33.28 432 HIS A O 1
ATOM 3473 N N . HIS A 1 433 ? 40.502 -29.648 9.742 1.00 33.91 433 HIS A N 1
ATOM 3474 C CA . HIS A 1 433 ? 39.757 -30.496 8.821 1.00 33.91 433 HIS A CA 1
ATOM 3475 C C . HIS A 1 433 ? 39.426 -31.818 9.528 1.00 33.91 433 HIS A C 1
ATOM 3477 O O . HIS A 1 433 ? 40.324 -32.629 9.750 1.00 33.91 433 HIS A O 1
ATOM 3483 N N . GLU A 1 434 ? 38.151 -32.054 9.829 1.00 33.03 434 GLU A N 1
ATOM 3484 C CA . GLU A 1 434 ? 37.612 -33.403 10.015 1.00 33.03 434 GLU A CA 1
ATOM 3485 C C . GLU A 1 434 ? 36.605 -33.683 8.900 1.00 33.03 434 GLU A C 1
ATOM 3487 O O . GLU A 1 434 ? 35.583 -33.014 8.758 1.00 33.03 434 GLU A O 1
ATOM 3492 N N . GLY A 1 435 ? 36.959 -34.654 8.056 1.00 34.19 435 GLY A N 1
ATOM 3493 C CA . GLY A 1 435 ? 36.067 -35.257 7.082 1.00 34.19 435 GLY A CA 1
ATOM 3494 C C . GLY A 1 435 ? 35.213 -36.322 7.762 1.00 34.19 435 GLY A C 1
ATOM 3495 O O . GLY A 1 435 ? 35.743 -37.233 8.393 1.00 34.19 435 GLY A O 1
ATOM 3496 N N . GLY A 1 436 ? 33.897 -36.203 7.614 1.00 30.77 436 GLY A N 1
ATOM 3497 C CA . GLY A 1 436 ? 32.934 -37.239 7.967 1.00 30.77 436 GLY A CA 1
ATOM 3498 C C . GLY A 1 436 ? 32.373 -37.881 6.704 1.00 30.77 436 GLY A C 1
ATOM 3499 O O . GLY A 1 436 ? 31.563 -37.274 6.007 1.00 30.77 436 GLY A O 1
ATOM 3500 N N . GLU A 1 437 ? 32.815 -39.104 6.416 1.00 33.38 437 GLU A N 1
ATOM 3501 C CA . GLU A 1 437 ? 32.158 -40.030 5.493 1.00 33.38 437 GLU A CA 1
ATOM 3502 C C . GLU A 1 437 ? 30.768 -40.398 6.035 1.00 33.38 437 GLU A C 1
ATOM 3504 O O . GLU A 1 437 ? 30.655 -40.944 7.132 1.00 33.38 437 GLU A O 1
ATOM 3509 N N . TYR A 1 438 ? 29.710 -40.163 5.255 1.00 32.72 438 TYR A N 1
ATOM 3510 C CA . TYR A 1 438 ? 28.397 -40.766 5.492 1.00 32.72 438 TYR A CA 1
ATOM 3511 C C . TYR A 1 438 ? 28.133 -41.846 4.442 1.00 32.72 438 TYR A C 1
ATOM 3513 O O . TYR A 1 438 ? 27.992 -41.570 3.250 1.00 32.72 438 TYR A O 1
ATOM 3521 N N . LYS A 1 439 ? 28.087 -43.096 4.914 1.00 31.88 439 LYS A N 1
ATOM 3522 C CA . LYS A 1 439 ? 27.635 -44.274 4.171 1.00 31.88 439 LYS A CA 1
ATOM 3523 C C . LYS A 1 439 ? 26.115 -44.220 4.010 1.00 31.88 439 LYS A C 1
ATOM 3525 O O . LYS A 1 439 ? 25.397 -44.102 4.999 1.00 31.88 439 LYS A O 1
ATOM 3530 N N . HIS A 1 440 ? 25.644 -44.349 2.774 1.00 31.47 440 HIS A N 1
ATOM 3531 C CA . HIS A 1 440 ? 24.253 -44.664 2.467 1.00 31.47 440 HIS A CA 1
ATOM 3532 C C . HIS A 1 440 ? 24.073 -46.185 2.537 1.00 31.47 440 HIS A C 1
ATOM 3534 O O . HIS A 1 440 ? 24.614 -46.907 1.701 1.00 31.47 440 HIS A O 1
ATOM 3540 N N . ASP A 1 441 ? 23.331 -46.650 3.542 1.00 31.44 441 ASP A N 1
ATOM 3541 C CA . ASP A 1 441 ? 22.823 -48.020 3.618 1.00 31.44 441 ASP A CA 1
ATOM 3542 C C . ASP A 1 441 ? 21.543 -48.129 2.779 1.00 31.44 441 ASP A C 1
ATOM 3544 O O . ASP A 1 441 ? 20.612 -47.329 2.915 1.00 31.44 441 ASP A O 1
ATOM 3548 N N . VAL A 1 442 ? 21.529 -49.117 1.886 1.00 33.59 442 VAL A N 1
ATOM 3549 C CA . VAL A 1 442 ? 20.392 -49.518 1.053 1.00 33.59 442 VAL A CA 1
ATOM 3550 C C . VAL A 1 442 ? 19.665 -50.629 1.806 1.00 33.59 442 VAL A C 1
ATOM 3552 O O . VAL A 1 442 ? 20.213 -51.713 1.982 1.00 33.59 442 VAL A O 1
ATOM 3555 N N . GLY A 1 443 ? 18.452 -50.346 2.280 1.00 32.22 443 GLY A N 1
ATOM 3556 C CA . GLY A 1 443 ? 17.574 -51.309 2.945 1.00 32.22 443 GLY A CA 1
ATOM 3557 C C . GLY A 1 443 ? 16.424 -51.726 2.034 1.00 32.22 443 GLY A C 1
ATOM 3558 O O . GLY A 1 443 ? 15.665 -50.883 1.566 1.00 32.22 443 GLY A O 1
ATOM 3559 N N . GLU A 1 444 ? 16.355 -53.029 1.790 1.00 31.89 444 GLU A N 1
ATOM 3560 C CA . GLU A 1 444 ? 15.528 -53.754 0.827 1.00 31.89 444 GLU A CA 1
ATOM 3561 C C . GLU A 1 444 ? 14.009 -53.677 1.066 1.00 31.89 444 GLU A C 1
ATOM 3563 O O . GLU A 1 444 ? 13.512 -53.682 2.194 1.00 31.89 444 GLU A O 1
ATOM 3568 N N . GLU A 1 445 ? 13.280 -53.693 -0.052 1.00 32.84 445 GLU A N 1
ATOM 3569 C CA . GLU A 1 445 ? 11.838 -53.897 -0.159 1.00 32.84 445 GLU A CA 1
ATOM 3570 C C . GLU A 1 445 ? 11.422 -55.282 0.370 1.00 32.84 445 GLU A C 1
ATOM 3572 O O . GLU A 1 445 ? 11.943 -56.315 -0.052 1.00 32.84 445 GLU A O 1
ATOM 3577 N N . ARG A 1 446 ? 10.403 -55.320 1.236 1.00 33.34 446 ARG A N 1
ATOM 3578 C CA . ARG A 1 446 ? 9.600 -56.522 1.494 1.00 33.34 446 ARG A CA 1
ATOM 3579 C C . ARG A 1 446 ? 8.170 -56.285 1.030 1.00 33.34 446 ARG A C 1
ATOM 3581 O O . ARG A 1 446 ? 7.429 -55.513 1.631 1.00 33.34 446 ARG A O 1
ATOM 3588 N N . GLN A 1 447 ? 7.814 -56.982 -0.045 1.00 33.53 447 GLN A N 1
ATOM 3589 C CA . GLN A 1 447 ? 6.441 -57.272 -0.434 1.00 33.53 447 GLN A CA 1
ATOM 3590 C C . GLN A 1 447 ? 5.879 -58.330 0.522 1.00 33.53 447 GLN A C 1
ATOM 3592 O O . GLN A 1 447 ? 6.498 -59.377 0.701 1.00 33.53 447 GLN A O 1
ATOM 3597 N N . GLU A 1 448 ? 4.703 -58.085 1.094 1.00 33.22 448 GLU A N 1
ATOM 3598 C CA . GLU A 1 448 ? 3.841 -59.153 1.596 1.00 33.22 448 GLU A CA 1
ATOM 3599 C C . GLU A 1 448 ? 2.410 -58.921 1.108 1.00 33.22 448 GLU A C 1
ATOM 3601 O O . GLU A 1 448 ? 1.820 -57.848 1.239 1.00 33.22 448 GLU A O 1
ATOM 3606 N N . GLU A 1 449 ? 1.934 -59.967 0.448 1.00 32.72 449 GLU A N 1
ATOM 3607 C CA . GLU A 1 449 ? 0.705 -60.125 -0.306 1.00 32.72 449 GLU A CA 1
ATOM 3608 C C . GLU A 1 449 ? -0.374 -60.773 0.581 1.00 32.72 449 GLU A C 1
ATOM 3610 O O . GLU A 1 449 ? -0.050 -61.507 1.513 1.00 32.72 449 GLU A O 1
ATOM 3615 N N . GLU A 1 450 ? -1.643 -60.597 0.186 1.00 32.06 450 GLU A N 1
ATOM 3616 C CA . GLU A 1 450 ? -2.819 -61.407 0.570 1.00 32.06 450 GLU A CA 1
ATOM 3617 C C . GLU A 1 450 ? -3.348 -61.262 2.025 1.00 32.06 450 GLU A C 1
ATOM 3619 O O . GLU A 1 450 ? -2.611 -61.247 2.995 1.00 32.06 450 GLU A O 1
ATOM 3624 N N . LYS A 1 451 ? -4.656 -61.219 2.333 1.00 31.78 451 LYS A N 1
ATOM 3625 C CA . LYS A 1 451 ? -5.834 -61.871 1.729 1.00 31.78 451 LYS A CA 1
ATOM 3626 C C . LYS A 1 451 ? -7.119 -61.384 2.447 1.00 31.78 451 LYS A C 1
ATOM 3628 O O . LYS A 1 451 ? -7.040 -61.011 3.613 1.00 31.78 451 LYS A O 1
ATOM 3633 N N . ARG A 1 452 ? -8.288 -61.624 1.810 1.00 32.31 452 ARG A N 1
ATOM 3634 C CA . ARG A 1 452 ? -9.672 -61.754 2.376 1.00 32.31 452 ARG A CA 1
ATOM 3635 C C . ARG A 1 452 ? -10.448 -60.441 2.638 1.00 32.31 452 ARG A C 1
ATOM 3637 O O . ARG A 1 452 ? -9.885 -59.510 3.176 1.00 32.31 452 ARG A O 1
ATOM 3644 N N . VAL A 1 453 ? -11.743 -60.261 2.335 1.00 30.67 453 VAL A N 1
ATOM 3645 C CA . VAL A 1 453 ? -12.895 -61.109 1.941 1.00 30.67 453 VAL A CA 1
ATOM 3646 C C . VAL A 1 453 ? -13.904 -60.220 1.180 1.00 30.67 453 VAL A C 1
ATOM 3648 O O . VAL A 1 453 ? -14.172 -59.100 1.604 1.00 30.67 453 VAL A O 1
ATOM 3651 N N . LEU A 1 454 ? -14.493 -60.731 0.091 1.00 35.66 454 LEU A N 1
ATOM 3652 C CA . LEU A 1 454 ? -15.683 -60.169 -0.572 1.00 35.66 454 LEU A CA 1
ATOM 3653 C C . LEU A 1 454 ? -16.968 -60.628 0.138 1.00 35.66 454 LEU A C 1
ATOM 3655 O O . LEU A 1 454 ? -17.040 -61.789 0.548 1.00 35.66 454 LEU A O 1
ATOM 3659 N N . PRO A 1 455 ? -18.034 -59.814 0.099 1.00 42.47 455 PRO A N 1
ATOM 3660 C CA . PRO A 1 455 ? -19.347 -60.361 -0.196 1.00 42.47 455 PRO A CA 1
ATOM 3661 C C . PRO A 1 455 ? -19.952 -59.732 -1.455 1.00 42.47 455 PRO A C 1
ATOM 3663 O O . PRO A 1 455 ? -19.918 -58.527 -1.691 1.00 42.47 455 PRO A O 1
ATOM 3666 N N . SER A 1 456 ? -20.505 -60.624 -2.265 1.00 39.06 456 SER A N 1
ATOM 3667 C CA . SER A 1 456 ? -21.373 -60.378 -3.404 1.00 39.06 456 SER A CA 1
ATOM 3668 C C . SER A 1 456 ? -22.686 -59.728 -2.977 1.00 39.06 456 SER A C 1
ATOM 3670 O O . SER A 1 456 ? -23.388 -60.340 -2.180 1.00 39.06 456 SER A O 1
ATOM 3672 N N . GLU A 1 457 ? -23.093 -58.625 -3.607 1.00 34.81 457 GLU A N 1
ATOM 3673 C CA . GLU A 1 457 ? -24.516 -58.354 -3.833 1.00 34.81 457 GLU A CA 1
ATOM 3674 C C . GLU A 1 457 ? -24.762 -57.698 -5.196 1.00 34.81 457 GLU A C 1
ATOM 3676 O O . GLU A 1 457 ? -24.144 -56.721 -5.614 1.00 34.81 457 GLU A O 1
ATOM 3681 N N . SER A 1 458 ? -25.689 -58.334 -5.899 1.00 37.75 458 SER A N 1
ATOM 3682 C CA . SER A 1 458 ? -26.324 -57.962 -7.149 1.00 37.75 458 SER A CA 1
ATOM 3683 C C . SER A 1 458 ? -27.221 -56.734 -6.987 1.00 37.75 458 SER A C 1
ATOM 3685 O O . SER A 1 458 ? -28.092 -56.725 -6.122 1.00 37.75 458 SER A O 1
ATOM 3687 N N . GLY A 1 459 ? -27.119 -55.758 -7.891 1.00 33.78 459 GLY A N 1
ATOM 3688 C CA . GLY A 1 459 ? -28.071 -54.648 -7.936 1.00 33.78 459 GLY A CA 1
ATOM 3689 C C . GLY A 1 459 ? -27.972 -53.813 -9.209 1.00 33.78 459 GLY A C 1
ATOM 3690 O O . GLY A 1 459 ? -27.060 -53.014 -9.361 1.00 33.78 459 GLY A O 1
ATOM 3691 N N . ALA A 1 460 ? -28.917 -54.043 -10.123 1.00 35.53 460 ALA A N 1
ATOM 3692 C CA . ALA A 1 460 ? -29.403 -53.171 -11.197 1.00 35.53 460 ALA A CA 1
ATOM 3693 C C . ALA A 1 460 ? -28.490 -52.020 -11.686 1.00 35.53 460 ALA A C 1
ATOM 3695 O O . ALA A 1 460 ? -28.422 -50.943 -11.094 1.00 35.53 460 ALA A O 1
ATOM 3696 N N . ARG A 1 461 ? -27.913 -52.195 -12.885 1.00 33.81 461 ARG A N 1
ATOM 3697 C CA . ARG A 1 461 ? -27.338 -51.109 -13.694 1.00 33.81 461 ARG A CA 1
ATOM 3698 C C . ARG A 1 461 ? -28.416 -50.067 -14.022 1.00 33.81 461 ARG A C 1
ATOM 3700 O O . ARG A 1 461 ? -29.145 -50.218 -15.002 1.00 33.81 461 ARG A O 1
ATOM 3707 N N . LYS A 1 462 ? -28.488 -48.985 -13.241 1.00 36.16 462 LYS A N 1
ATOM 3708 C CA . LYS A 1 462 ? -29.070 -47.721 -13.703 1.00 36.16 462 LYS A CA 1
ATOM 3709 C C . LYS A 1 462 ? -28.083 -47.073 -14.669 1.00 36.16 462 LYS A C 1
ATOM 3711 O O . LYS A 1 462 ? -26.929 -46.822 -14.337 1.00 36.16 462 LYS A O 1
ATOM 3716 N N . ARG A 1 463 ? -28.557 -46.859 -15.892 1.00 32.88 463 ARG A N 1
ATOM 3717 C CA . ARG A 1 463 ? -27.909 -46.080 -16.945 1.00 32.88 463 ARG A CA 1
ATOM 3718 C C . ARG A 1 463 ? -27.632 -44.683 -16.372 1.00 32.88 463 ARG A C 1
ATOM 3720 O O . ARG A 1 463 ? -28.576 -43.956 -16.086 1.00 32.88 463 ARG A O 1
ATOM 3727 N N . VAL A 1 464 ? -26.364 -44.349 -16.141 1.00 35.97 464 VAL A N 1
ATOM 3728 C CA . VAL A 1 464 ? -25.948 -42.989 -15.780 1.00 35.97 464 VAL A CA 1
ATOM 3729 C C . VAL A 1 464 ? -26.139 -42.137 -17.031 1.00 35.97 464 VAL A C 1
ATOM 3731 O O . VAL A 1 464 ? -25.422 -42.302 -18.020 1.00 35.97 464 VAL A O 1
ATOM 3734 N N . GLU A 1 465 ? -27.174 -41.302 -17.027 1.00 35.97 465 GLU A N 1
ATOM 3735 C CA . GLU A 1 465 ? -27.350 -40.251 -18.022 1.00 35.97 465 GLU A CA 1
ATOM 3736 C C . GLU A 1 465 ? -26.161 -39.289 -17.915 1.00 35.97 465 GLU A C 1
ATOM 3738 O O . GLU A 1 465 ? -25.792 -38.844 -16.829 1.00 35.97 465 GLU A O 1
ATOM 3743 N N . LYS A 1 466 ? -25.506 -39.034 -19.053 1.00 35.88 466 LYS A N 1
ATOM 3744 C CA . LYS A 1 466 ? -24.440 -38.034 -19.177 1.00 35.88 466 LYS A CA 1
ATOM 3745 C C . LYS A 1 466 ? -24.972 -36.687 -18.664 1.00 35.88 466 LYS A C 1
ATOM 3747 O O . LYS A 1 466 ? -25.999 -36.256 -19.187 1.00 35.88 466 LYS A O 1
ATOM 3752 N N . PRO A 1 467 ? -24.296 -36.005 -17.723 1.00 40.91 467 PRO A N 1
ATOM 3753 C CA . PRO A 1 467 ? -24.754 -34.708 -17.254 1.00 40.91 467 PRO A CA 1
ATOM 3754 C C . PRO A 1 467 ? -24.690 -33.685 -18.393 1.00 40.91 467 PRO A C 1
ATOM 3756 O O . PRO A 1 467 ? -23.753 -33.660 -19.198 1.00 40.91 467 PRO A O 1
ATOM 3759 N N . GLU A 1 468 ? -25.753 -32.893 -18.468 1.00 42.78 468 GLU A N 1
ATOM 3760 C CA . GLU A 1 468 ? -26.071 -31.914 -19.499 1.00 42.78 468 GLU A CA 1
ATOM 3761 C C . GLU A 1 468 ? -24.919 -30.925 -19.738 1.00 42.78 468 GLU A C 1
ATOM 3763 O O . GLU A 1 468 ? -24.522 -30.149 -18.869 1.00 42.78 468 GLU A O 1
ATOM 3768 N N . ARG A 1 469 ? -24.386 -30.937 -20.964 1.00 48.34 469 ARG A N 1
ATOM 3769 C CA . ARG A 1 469 ? -23.475 -29.913 -21.481 1.00 48.34 469 ARG A CA 1
ATOM 3770 C C . ARG A 1 469 ? -24.282 -28.683 -21.891 1.00 48.34 469 ARG A C 1
ATOM 3772 O O . ARG A 1 469 ? -24.798 -28.664 -23.003 1.00 48.34 469 ARG A O 1
ATOM 3779 N N . CYS A 1 470 ? -24.342 -27.672 -21.026 1.00 47.41 470 CYS A N 1
ATOM 3780 C CA . CYS A 1 470 ? -24.389 -26.259 -21.431 1.00 47.41 470 CYS A CA 1
ATOM 3781 C C . CYS A 1 470 ? -24.143 -25.346 -20.214 1.00 47.41 470 CYS A C 1
ATOM 3783 O O . CYS A 1 470 ? -25.055 -24.690 -19.714 1.00 47.41 470 CYS A O 1
ATOM 3785 N N . LEU A 1 471 ? -22.915 -25.326 -19.688 1.00 67.25 471 LEU A N 1
ATOM 3786 C CA . LEU A 1 471 ? -22.509 -24.255 -18.773 1.00 67.25 471 LEU A CA 1
ATOM 3787 C C . LEU A 1 471 ? -22.087 -23.052 -19.621 1.00 67.25 471 LEU A C 1
ATOM 3789 O O . LEU A 1 471 ? -21.248 -23.201 -20.507 1.00 67.25 471 LEU A O 1
ATOM 3793 N N . LYS A 1 472 ? -22.699 -21.894 -19.362 1.00 84.00 472 LYS A N 1
ATOM 3794 C CA . LYS A 1 472 ? -22.348 -20.617 -19.993 1.00 84.00 472 LYS A CA 1
ATOM 3795 C C . LYS A 1 472 ? -20.893 -20.239 -19.693 1.00 84.00 472 LYS A C 1
ATOM 3797 O O . LYS A 1 472 ? -20.358 -20.599 -18.635 1.00 84.00 472 LYS A O 1
ATOM 3802 N N . THR A 1 473 ? -20.264 -19.510 -20.608 1.00 87.88 473 THR A N 1
ATOM 3803 C CA . THR A 1 473 ? -18.939 -18.917 -20.370 1.00 87.88 473 THR A CA 1
ATOM 3804 C C . THR A 1 473 ? -19.059 -17.763 -19.379 1.00 87.88 473 THR A C 1
ATOM 3806 O O . THR A 1 473 ? -20.127 -17.166 -19.245 1.00 87.88 473 THR A O 1
ATOM 3809 N N . ILE A 1 474 ? -17.989 -17.410 -18.663 1.00 87.06 474 ILE A N 1
ATOM 3810 C CA . ILE A 1 474 ? -18.073 -16.306 -17.692 1.00 87.06 474 ILE A CA 1
ATOM 3811 C C . ILE A 1 474 ? -18.395 -14.958 -18.375 1.00 87.06 474 ILE A C 1
ATOM 3813 O O . ILE A 1 474 ? -19.114 -14.145 -17.803 1.00 87.06 474 ILE A O 1
ATOM 3817 N N . SER A 1 475 ? -17.981 -14.751 -19.632 1.00 79.81 475 SER A N 1
ATOM 3818 C CA . SER A 1 475 ? -18.355 -13.580 -20.445 1.00 79.81 475 SER A CA 1
ATOM 3819 C C . SER A 1 475 ? -19.859 -13.441 -20.698 1.00 79.81 475 SER A C 1
ATOM 3821 O O . SER A 1 475 ? -20.350 -12.324 -20.814 1.00 79.81 475 SER A O 1
ATOM 3823 N N . GLU A 1 476 ? -20.599 -14.550 -20.766 1.00 78.94 476 GLU A N 1
ATOM 3824 C CA . GLU A 1 476 ? -22.060 -14.555 -20.940 1.00 78.94 476 GLU A CA 1
ATOM 3825 C C . GLU A 1 476 ? -22.813 -14.293 -19.630 1.00 78.94 476 GLU A C 1
ATOM 3827 O O . GLU A 1 476 ? -24.025 -14.063 -19.628 1.00 78.94 476 GLU A O 1
ATOM 3832 N N . VAL A 1 477 ? -22.106 -14.404 -18.508 1.00 76.19 477 VAL A N 1
ATOM 3833 C CA . VAL A 1 477 ? -22.661 -14.355 -17.155 1.00 76.19 477 VAL A CA 1
ATOM 3834 C C . VAL A 1 477 ? -22.281 -13.050 -16.453 1.00 76.19 477 VAL A C 1
ATOM 3836 O O . VAL A 1 477 ? -22.972 -12.624 -15.532 1.00 76.19 477 VAL A O 1
ATOM 3839 N N . LEU A 1 478 ? -21.229 -12.376 -16.915 1.00 75.19 478 LEU A N 1
ATOM 3840 C CA . LEU A 1 478 ? -20.837 -11.055 -16.446 1.00 75.19 478 LEU A CA 1
ATOM 3841 C C . LEU A 1 478 ? -21.486 -9.934 -17.262 1.00 75.19 478 LEU A C 1
ATOM 3843 O O . LEU A 1 478 ? -21.710 -10.082 -18.465 1.00 75.19 478 LEU A O 1
ATOM 3847 N N . PRO A 1 479 ? -21.688 -8.761 -16.643 1.00 84.50 479 PRO A N 1
ATOM 3848 C CA . PRO A 1 479 ? -21.624 -8.479 -15.195 1.00 84.50 479 PRO A CA 1
ATOM 3849 C C . PRO A 1 479 ? -22.832 -9.058 -14.429 1.00 84.50 479 PRO A C 1
ATOM 3851 O O . PRO A 1 479 ? -23.886 -9.266 -15.029 1.00 84.50 479 PRO A O 1
ATOM 3854 N N . SER A 1 480 ? -22.719 -9.262 -13.109 1.00 78.12 480 SER A N 1
ATOM 3855 C CA . SER A 1 480 ? -23.732 -9.942 -12.265 1.00 78.12 480 SER A CA 1
ATOM 3856 C C . SER A 1 480 ? -25.164 -9.383 -12.346 1.00 78.12 480 SER A C 1
ATOM 3858 O O . SER A 1 480 ? -26.128 -10.130 -12.166 1.00 78.12 480 SER A O 1
ATOM 3860 N N . HIS A 1 481 ? -25.350 -8.107 -12.695 1.00 76.69 481 HIS A N 1
ATOM 3861 C CA . HIS A 1 481 ? -26.681 -7.506 -12.863 1.00 76.69 481 HIS A CA 1
ATOM 3862 C C . HIS A 1 481 ? -27.478 -8.066 -14.058 1.00 76.69 481 HIS A C 1
ATOM 3864 O O . HIS A 1 481 ? -28.712 -8.068 -14.032 1.00 76.69 481 HIS A O 1
ATOM 3870 N N . SER A 1 482 ? -26.795 -8.570 -15.092 1.00 79.62 482 SER A N 1
ATOM 3871 C CA . SER A 1 482 ? -27.430 -9.198 -16.258 1.00 79.62 482 SER A CA 1
ATOM 3872 C C . SER A 1 482 ? -28.142 -10.513 -15.891 1.00 79.62 482 SER A C 1
ATOM 3874 O O . SER A 1 482 ? -29.367 -10.593 -16.050 1.00 79.62 482 SER A O 1
ATOM 3876 N N . PRO A 1 483 ? -27.461 -11.533 -15.320 1.00 69.00 483 PRO A N 1
ATOM 3877 C CA . PRO A 1 483 ? -28.128 -12.750 -14.878 1.00 69.00 483 PRO A CA 1
ATOM 3878 C C . PRO A 1 483 ? -29.095 -12.510 -13.716 1.00 69.00 483 PRO A C 1
ATOM 3880 O O . PRO A 1 483 ? -30.070 -13.246 -13.632 1.00 69.00 483 PRO A O 1
ATOM 3883 N N . ALA A 1 484 ? -28.897 -11.495 -12.866 1.00 74.81 484 ALA A N 1
ATOM 3884 C CA . ALA A 1 484 ? -29.872 -11.148 -11.827 1.00 74.81 484 ALA A CA 1
ATOM 3885 C C . ALA A 1 484 ? -31.234 -10.754 -12.422 1.00 74.81 484 ALA A C 1
ATOM 3887 O O . ALA A 1 484 ? -32.265 -11.286 -12.014 1.00 74.81 484 ALA A O 1
ATOM 3888 N N . SER A 1 485 ? -31.234 -9.902 -13.450 1.00 75.62 485 SER A N 1
ATOM 3889 C CA . SER A 1 485 ? -32.462 -9.494 -14.148 1.00 75.62 485 SER A CA 1
ATOM 3890 C C . SER A 1 485 ? -33.162 -10.696 -14.794 1.00 75.62 485 SER A C 1
ATOM 3892 O O . SER A 1 485 ? -34.356 -10.914 -14.599 1.00 75.62 485 SER A O 1
ATOM 3894 N N . LEU A 1 486 ? -32.398 -11.553 -15.482 1.00 74.19 486 LEU A N 1
ATOM 3895 C CA . LEU A 1 486 ? -32.925 -12.776 -16.096 1.00 74.19 486 LEU A CA 1
ATOM 3896 C C . LEU A 1 486 ? -33.429 -13.796 -15.064 1.00 74.19 486 LEU A C 1
ATOM 3898 O O . LEU A 1 486 ? -34.372 -14.541 -15.345 1.00 74.19 486 LEU A O 1
ATOM 3902 N N . ALA A 1 487 ? -32.798 -13.876 -13.892 1.00 76.94 487 ALA A N 1
ATOM 3903 C CA . ALA A 1 487 ? -33.192 -14.793 -12.828 1.00 76.94 487 ALA A CA 1
ATOM 3904 C C . ALA A 1 487 ? -34.555 -14.401 -12.251 1.00 76.94 487 ALA A C 1
ATOM 3906 O O . ALA A 1 487 ? -35.404 -15.270 -12.053 1.00 76.94 487 ALA A O 1
ATOM 3907 N N . LEU A 1 488 ? -34.787 -13.097 -12.071 1.00 77.19 488 LEU A N 1
ATOM 3908 C CA . LEU A 1 488 ? -36.069 -12.549 -11.630 1.00 77.19 488 LEU A CA 1
ATOM 3909 C C . LEU A 1 488 ? -37.190 -12.784 -12.654 1.00 77.19 488 LEU A C 1
ATOM 3911 O O . LEU A 1 488 ? -38.324 -13.050 -12.262 1.00 77.19 488 LEU A O 1
ATOM 3915 N N . GLU A 1 489 ? -36.885 -12.725 -13.953 1.00 80.94 489 GLU A N 1
ATOM 3916 C CA . GLU A 1 489 ? -37.874 -12.935 -15.020 1.00 80.94 489 GLU A CA 1
ATOM 3917 C C . GLU A 1 489 ? -38.211 -14.413 -15.260 1.00 80.94 489 GLU A C 1
ATOM 3919 O O . GLU A 1 489 ? -39.374 -14.770 -15.445 1.00 80.94 489 GLU A O 1
ATOM 3924 N N . SER A 1 490 ? -37.195 -15.280 -15.294 1.00 78.62 490 SER A N 1
ATOM 3925 C CA . SER A 1 490 ? -37.345 -16.673 -15.742 1.00 78.62 490 SER A CA 1
ATOM 3926 C C . SER A 1 490 ? -37.436 -17.693 -14.607 1.00 78.62 490 SER A C 1
ATOM 3928 O O . SER A 1 490 ? -37.946 -18.792 -14.823 1.00 78.62 490 SER A O 1
ATOM 3930 N N . GLY A 1 491 ? -36.921 -17.368 -13.414 1.00 78.38 491 GLY A N 1
ATOM 3931 C CA . GLY A 1 491 ? -36.914 -18.246 -12.241 1.00 78.38 491 GLY A CA 1
ATOM 3932 C C . GLY A 1 491 ? -36.174 -19.580 -12.414 1.00 78.38 491 GLY A C 1
ATOM 3933 O O . GLY A 1 491 ? -36.308 -20.453 -11.561 1.00 78.38 491 GLY A O 1
ATOM 3934 N N . GLY A 1 492 ? -35.423 -19.780 -13.504 1.00 84.25 492 GLY A N 1
ATOM 3935 C CA . GLY A 1 492 ? -34.811 -21.070 -13.829 1.00 84.25 492 GLY A CA 1
ATOM 3936 C C . GLY A 1 492 ? -33.519 -21.357 -13.055 1.00 84.25 492 GLY A C 1
ATOM 3937 O O . GLY A 1 492 ? -32.636 -20.502 -12.979 1.00 84.25 492 GLY A O 1
ATOM 3938 N N . ASP A 1 493 ? -33.351 -22.597 -12.576 1.00 85.38 493 ASP A N 1
ATOM 3939 C CA . ASP A 1 493 ? -32.170 -23.076 -11.825 1.00 85.38 493 ASP A CA 1
ATOM 3940 C C . ASP A 1 493 ? -30.827 -22.751 -12.510 1.00 85.38 493 ASP A C 1
ATOM 3942 O O . ASP A 1 493 ? -29.829 -22.447 -11.854 1.00 85.38 493 ASP A O 1
ATOM 3946 N N . VAL A 1 494 ? -30.789 -22.792 -13.846 1.00 86.62 494 VAL A N 1
ATOM 3947 C CA . VAL A 1 494 ? -29.589 -22.494 -14.650 1.00 86.62 494 VAL A CA 1
ATOM 3948 C C . VAL A 1 494 ? -29.173 -21.024 -14.531 1.00 86.62 494 VAL A C 1
ATOM 3950 O O . VAL A 1 494 ? -27.978 -20.715 -14.491 1.00 86.62 494 VAL A O 1
ATOM 3953 N N . VAL A 1 495 ? -30.140 -20.108 -14.454 1.00 87.75 495 VAL A N 1
ATOM 3954 C CA . VAL A 1 495 ? -29.865 -18.669 -14.362 1.00 87.75 495 VAL A CA 1
ATOM 3955 C C . VAL A 1 495 ? -29.385 -18.314 -12.960 1.00 87.75 495 VAL A C 1
ATOM 3957 O O . VAL A 1 495 ? -28.376 -17.626 -12.827 1.00 87.75 495 VAL A O 1
ATOM 3960 N N . TRP A 1 496 ? -30.002 -18.886 -11.922 1.00 88.62 496 TRP A N 1
ATOM 3961 C CA . TRP A 1 496 ? -29.535 -18.741 -10.541 1.00 88.62 496 TRP A CA 1
ATOM 3962 C C . TRP A 1 496 ? -28.114 -19.276 -10.339 1.00 88.62 496 TRP A C 1
ATOM 3964 O O . TRP A 1 496 ? -27.289 -18.619 -9.709 1.00 88.62 496 TRP A O 1
ATOM 3974 N N . ARG A 1 497 ? -27.788 -20.430 -10.939 1.00 90.06 497 ARG A N 1
ATOM 3975 C CA . ARG A 1 497 ? -26.411 -20.955 -10.972 1.00 90.06 497 ARG A CA 1
ATOM 3976 C C . ARG A 1 497 ? -25.447 -19.973 -11.618 1.00 90.06 497 ARG A C 1
ATOM 3978 O O . ARG A 1 497 ? -24.371 -19.742 -11.081 1.00 90.06 497 ARG A O 1
ATOM 3985 N N . SER A 1 498 ? -25.836 -19.401 -12.753 1.00 91.31 498 SER A N 1
ATOM 3986 C CA . SER A 1 498 ? -25.021 -18.406 -13.450 1.00 91.31 498 SER A CA 1
ATOM 3987 C C . SER A 1 498 ? -24.777 -17.185 -12.553 1.00 91.31 498 SER A C 1
ATOM 3989 O O . SER A 1 498 ? -23.635 -16.775 -12.382 1.00 91.31 498 SER A O 1
ATOM 3991 N N . LEU A 1 499 ? -25.816 -16.669 -11.887 1.00 92.62 499 LEU A N 1
ATOM 3992 C CA . LEU A 1 499 ? -25.686 -15.540 -10.964 1.00 92.62 499 LEU A CA 1
ATOM 3993 C C . LEU A 1 499 ? -24.726 -15.831 -9.800 1.00 92.62 499 LEU A C 1
ATOM 3995 O O . LEU A 1 499 ? -23.868 -15.001 -9.513 1.00 92.62 499 LEU A O 1
ATOM 3999 N N . ILE A 1 500 ? -24.809 -17.011 -9.173 1.00 93.81 500 ILE A N 1
ATOM 4000 C CA . ILE A 1 500 ? -23.859 -17.414 -8.118 1.00 93.81 500 ILE A CA 1
ATOM 4001 C C . ILE A 1 500 ? -22.419 -17.323 -8.637 1.00 93.81 500 ILE A C 1
ATOM 4003 O O . ILE A 1 500 ? -21.560 -16.770 -7.955 1.00 93.81 500 ILE A O 1
ATOM 4007 N N . TRP A 1 501 ? -22.148 -17.806 -9.852 1.00 94.94 501 TRP A N 1
ATOM 4008 C CA . TRP A 1 501 ? -20.798 -17.774 -10.417 1.00 94.94 501 TRP A CA 1
ATOM 4009 C C . TRP A 1 501 ? -20.302 -16.386 -10.781 1.00 94.94 501 TRP A C 1
ATOM 4011 O O . TRP A 1 501 ? -19.127 -16.106 -10.548 1.00 94.94 501 TRP A O 1
ATOM 4021 N N . ALA A 1 502 ? -21.178 -15.509 -11.275 1.00 94.25 502 ALA A N 1
ATOM 4022 C CA . ALA A 1 502 ? -20.838 -14.097 -11.424 1.00 94.25 502 ALA A CA 1
ATOM 4023 C C . ALA A 1 502 ? -20.442 -13.481 -10.078 1.00 94.25 502 ALA A C 1
ATOM 4025 O O . ALA A 1 502 ? -19.394 -12.853 -9.994 1.00 94.25 502 ALA A O 1
ATOM 4026 N N . LEU A 1 503 ? -21.226 -13.706 -9.018 1.00 94.81 503 LEU A N 1
ATOM 4027 C CA . LEU A 1 503 ? -20.939 -13.154 -7.689 1.00 94.81 503 LEU A CA 1
ATOM 4028 C C . LEU A 1 503 ? -19.607 -13.674 -7.124 1.00 94.81 503 LEU A C 1
ATOM 4030 O O . LEU A 1 503 ? -18.808 -12.892 -6.614 1.00 94.81 503 LEU A O 1
ATOM 4034 N N . VAL A 1 504 ? -19.318 -14.973 -7.269 1.00 95.75 504 VAL A N 1
ATOM 4035 C CA . VAL A 1 504 ? -18.024 -15.562 -6.868 1.00 95.75 504 VAL A CA 1
ATOM 4036 C C . VAL A 1 504 ? -16.866 -14.942 -7.663 1.00 95.75 504 VAL A C 1
ATOM 4038 O O . VAL A 1 504 ? -15.852 -14.529 -7.085 1.00 95.75 504 VAL A O 1
ATOM 4041 N N . TYR A 1 505 ? -17.029 -14.820 -8.984 1.00 95.25 505 TYR A N 1
ATOM 4042 C CA . TYR A 1 505 ? -16.038 -14.199 -9.861 1.00 95.25 505 TYR A CA 1
ATOM 4043 C C . TYR A 1 505 ? -15.814 -12.717 -9.530 1.00 95.25 505 TYR A C 1
ATOM 4045 O O . TYR A 1 505 ? -14.686 -12.246 -9.612 1.00 95.25 505 TYR A O 1
ATOM 4053 N N . GLU A 1 506 ? -16.841 -11.987 -9.099 1.00 94.00 506 GLU A N 1
ATOM 4054 C CA . GLU A 1 506 ? -16.774 -10.568 -8.719 1.00 94.00 506 GLU A CA 1
ATOM 4055 C C . GLU A 1 506 ? -16.316 -10.323 -7.267 1.00 94.00 506 GLU A C 1
ATOM 4057 O O . GLU A 1 506 ? -16.237 -9.173 -6.846 1.00 94.00 506 GLU A O 1
ATOM 4062 N N . ASP A 1 507 ? -15.970 -11.371 -6.513 1.00 95.00 507 ASP A N 1
ATOM 4063 C CA . ASP A 1 507 ? -15.583 -11.298 -5.089 1.00 95.00 507 ASP A CA 1
ATOM 4064 C C . ASP A 1 507 ? -16.715 -10.934 -4.116 1.00 95.00 507 ASP A C 1
ATOM 4066 O O . ASP A 1 507 ? -16.466 -10.509 -2.992 1.00 95.00 507 ASP A O 1
ATOM 4070 N N . ASP A 1 508 ? -17.974 -11.135 -4.504 1.00 95.69 508 ASP A N 1
ATOM 4071 C CA . ASP A 1 508 ? -19.126 -10.996 -3.608 1.00 95.69 508 ASP A CA 1
ATOM 4072 C C . ASP A 1 508 ? -19.566 -12.367 -3.067 1.00 95.69 508 ASP A C 1
ATOM 4074 O O . ASP A 1 508 ? -20.710 -12.809 -3.224 1.00 95.69 508 ASP A O 1
ATOM 4078 N N . LEU A 1 509 ? -18.626 -13.086 -2.436 1.00 95.81 509 LEU A N 1
ATOM 4079 C CA . LEU A 1 509 ? -18.906 -14.390 -1.821 1.00 95.81 509 LEU A CA 1
ATOM 4080 C C . LEU A 1 509 ? -19.992 -14.326 -0.735 1.00 95.81 509 LEU A C 1
ATOM 4082 O O . LEU A 1 509 ? -20.742 -15.299 -0.632 1.00 95.81 509 LEU A O 1
ATOM 4086 N N . PRO A 1 510 ? -20.145 -13.242 0.060 1.00 95.50 510 PRO A N 1
ATOM 4087 C CA . PRO A 1 510 ? -21.254 -13.136 0.998 1.00 95.50 510 PRO A CA 1
ATOM 4088 C C . PRO A 1 510 ? -22.619 -13.141 0.304 1.00 95.50 510 PRO A C 1
ATOM 4090 O O . PRO A 1 510 ? -23.508 -13.871 0.743 1.00 95.50 510 PRO A O 1
ATOM 4093 N N . ALA A 1 511 ? -22.792 -12.411 -0.805 1.00 94.00 511 ALA A N 1
ATOM 4094 C CA . ALA A 1 511 ? -24.029 -12.483 -1.582 1.00 94.00 511 ALA A CA 1
ATOM 4095 C C . ALA A 1 511 ? -24.217 -13.871 -2.217 1.00 94.00 511 ALA A C 1
ATOM 4097 O O . ALA A 1 511 ? -25.298 -14.454 -2.114 1.00 94.00 511 ALA A O 1
ATOM 4098 N N . ALA A 1 512 ? -23.157 -14.444 -2.801 1.00 94.75 512 ALA A N 1
ATOM 4099 C CA . ALA A 1 512 ? -23.199 -15.785 -3.389 1.00 94.75 512 ALA A CA 1
ATOM 4100 C C . ALA A 1 512 ? -23.601 -16.860 -2.363 1.00 94.75 512 ALA A C 1
ATOM 4102 O O . ALA A 1 512 ? -24.389 -17.754 -2.672 1.00 94.75 512 ALA A O 1
ATOM 4103 N N . TYR A 1 513 ? -23.092 -16.755 -1.133 1.00 95.00 513 TYR A N 1
ATOM 4104 C CA . TYR A 1 513 ? -23.430 -17.627 -0.012 1.00 95.00 513 TYR A CA 1
ATOM 4105 C C . TYR A 1 513 ? -24.915 -17.561 0.333 1.00 95.00 513 TYR A C 1
ATOM 4107 O O . TYR A 1 513 ? -25.567 -18.602 0.396 1.00 95.00 513 TYR A O 1
ATOM 4115 N N . TRP A 1 514 ? -25.462 -16.359 0.536 1.00 92.88 514 TRP A N 1
ATOM 4116 C CA . TRP A 1 514 ? -26.871 -16.204 0.900 1.00 92.88 514 TRP A CA 1
ATOM 4117 C C . TRP A 1 514 ? -27.803 -16.650 -0.217 1.00 92.88 514 TRP A C 1
ATOM 4119 O O . TRP A 1 514 ? -28.792 -17.337 0.050 1.00 92.88 514 TRP A O 1
ATOM 4129 N N . LEU A 1 515 ? -27.445 -16.354 -1.467 1.00 91.44 515 LEU A N 1
ATOM 4130 C CA . LEU A 1 515 ? -28.179 -16.846 -2.621 1.00 91.44 515 LEU A CA 1
ATOM 4131 C C . LEU A 1 515 ? -28.163 -18.380 -2.662 1.00 91.44 515 LEU A C 1
ATOM 4133 O O . LEU A 1 515 ? -29.225 -18.998 -2.733 1.00 91.44 515 LEU A O 1
ATOM 4137 N N . ALA A 1 516 ? -26.994 -19.011 -2.520 1.00 92.31 516 ALA A N 1
ATOM 4138 C CA . ALA A 1 516 ? -26.875 -20.468 -2.466 1.00 92.31 516 ALA A CA 1
ATOM 4139 C C . ALA A 1 516 ? -27.668 -21.080 -1.295 1.00 92.31 516 ALA A C 1
ATOM 4141 O O . ALA A 1 516 ? -28.321 -22.110 -1.464 1.00 92.31 516 ALA A O 1
ATOM 4142 N N . GLN A 1 517 ? -27.664 -20.428 -0.129 1.00 90.81 517 GLN A N 1
ATOM 4143 C CA . GLN A 1 517 ? -28.416 -20.846 1.054 1.00 90.81 517 GLN A CA 1
ATOM 4144 C C . GLN A 1 517 ? -29.936 -20.789 0.823 1.00 90.81 517 GLN A C 1
ATOM 4146 O O . GLN A 1 517 ? -30.665 -21.659 1.308 1.00 90.81 517 GLN A O 1
ATOM 4151 N N . SER A 1 518 ? -30.415 -19.791 0.074 1.00 88.25 518 SER A N 1
ATOM 4152 C CA . SER A 1 518 ? -31.843 -19.606 -0.218 1.00 88.25 518 SER A CA 1
ATOM 4153 C C . SER A 1 518 ? -32.410 -20.682 -1.156 1.00 88.25 518 SER A C 1
ATOM 4155 O O . SER A 1 518 ? -33.558 -21.096 -0.998 1.00 88.25 518 SER A O 1
ATOM 4157 N N . LEU A 1 519 ? -31.583 -21.211 -2.065 1.00 87.31 519 LEU A N 1
ATOM 4158 C CA . LEU A 1 519 ? -31.986 -22.145 -3.125 1.00 87.31 519 LEU A CA 1
ATOM 4159 C C . LEU A 1 519 ? -32.091 -23.624 -2.689 1.00 87.31 519 LEU A C 1
ATOM 4161 O O . LEU A 1 519 ? -32.330 -24.466 -3.549 1.00 87.31 519 LEU A O 1
ATOM 4165 N N . LYS A 1 520 ? -31.893 -23.936 -1.395 1.00 69.75 520 LYS A N 1
ATOM 4166 C CA . LYS A 1 520 ? -32.078 -25.241 -0.702 1.00 69.75 520 LYS A CA 1
ATOM 4167 C C . LYS A 1 520 ? -31.875 -26.523 -1.562 1.00 69.75 520 LYS A C 1
ATOM 4169 O O . LYS A 1 520 ? -32.706 -26.906 -2.380 1.00 69.75 520 LYS A O 1
ATOM 4174 N N . ASP A 1 521 ? -30.787 -27.248 -1.280 1.00 62.50 521 ASP A N 1
ATOM 4175 C CA . ASP A 1 521 ? -30.455 -28.641 -1.672 1.00 62.50 521 ASP A CA 1
ATOM 4176 C C . ASP A 1 521 ? -30.240 -29.006 -3.153 1.00 62.50 521 ASP A C 1
ATOM 4178 O O . ASP A 1 521 ? -29.846 -30.138 -3.435 1.00 62.50 521 ASP A O 1
ATOM 4182 N N . LYS A 1 522 ? -30.417 -28.101 -4.122 1.00 62.00 522 LYS A N 1
ATOM 4183 C CA . LYS A 1 522 ? -30.285 -28.486 -5.547 1.00 62.00 522 LYS A CA 1
ATOM 4184 C C . LYS A 1 522 ? -29.061 -27.961 -6.280 1.00 62.00 522 LYS A C 1
ATOM 4186 O O . LYS A 1 522 ? -28.844 -28.334 -7.438 1.00 62.00 522 LYS A O 1
ATOM 4191 N N . ILE A 1 523 ? -28.311 -27.036 -5.681 1.00 61.91 523 ILE A N 1
ATOM 4192 C CA . ILE A 1 523 ? -27.499 -26.143 -6.503 1.00 61.91 523 ILE A CA 1
ATOM 4193 C C . ILE A 1 523 ? -26.017 -26.094 -6.091 1.00 61.91 523 ILE A C 1
ATOM 4195 O O . ILE A 1 523 ? -25.234 -26.538 -6.919 1.00 61.91 523 ILE A O 1
ATOM 4199 N N . TRP A 1 524 ? -25.593 -25.694 -4.885 1.00 76.56 524 TRP A N 1
ATOM 4200 C CA . TRP A 1 524 ? -24.158 -25.653 -4.505 1.00 76.56 524 TRP A CA 1
ATOM 4201 C C . TRP A 1 524 ? -23.950 -25.755 -2.986 1.00 76.56 524 TRP A C 1
ATOM 4203 O O . TRP A 1 524 ? -24.912 -25.622 -2.243 1.00 76.56 524 TRP A O 1
ATOM 4213 N N . CYS A 1 525 ? -22.708 -25.986 -2.537 1.00 91.38 525 CYS A N 1
ATOM 4214 C CA . CYS A 1 525 ? -22.297 -26.104 -1.130 1.00 91.38 525 CYS A CA 1
ATOM 4215 C C . CYS A 1 525 ? -22.061 -24.720 -0.481 1.00 91.38 525 CYS A C 1
ATOM 4217 O O . CYS A 1 525 ? -20.948 -24.200 -0.597 1.00 91.38 525 CYS A O 1
ATOM 4219 N N . PRO A 1 526 ? -23.025 -24.104 0.242 1.00 94.62 526 PRO A N 1
ATOM 4220 C CA . PRO A 1 526 ? -22.846 -22.750 0.779 1.00 94.62 526 PRO A CA 1
ATOM 4221 C C . PRO A 1 526 ? -21.727 -22.707 1.828 1.00 94.62 526 PRO A C 1
ATOM 4223 O O . PRO A 1 526 ? -20.975 -21.741 1.907 1.00 94.62 526 PRO A O 1
ATOM 4226 N N . TRP A 1 527 ? -21.537 -23.797 2.577 1.00 96.25 527 TRP A N 1
ATOM 4227 C CA . TRP A 1 527 ? -20.444 -23.942 3.542 1.00 96.25 527 TRP A CA 1
ATOM 4228 C C . TRP A 1 527 ? -19.053 -23.767 2.909 1.00 96.25 527 TRP A C 1
ATOM 4230 O O . TRP A 1 527 ? -18.147 -23.272 3.573 1.00 96.25 527 TRP A O 1
ATOM 4240 N N . LEU A 1 528 ? -18.875 -24.118 1.628 1.00 97.38 528 LEU A N 1
ATOM 4241 C CA . LEU A 1 528 ? -17.596 -23.960 0.932 1.00 97.38 528 LEU A CA 1
ATOM 4242 C C . LEU A 1 528 ? -17.334 -22.486 0.603 1.00 97.38 528 LEU A C 1
ATOM 4244 O O . LEU A 1 528 ? -16.222 -22.006 0.796 1.00 97.38 528 LEU A O 1
ATOM 4248 N N . LEU A 1 529 ? -18.368 -21.744 0.193 1.00 97.25 529 LEU A N 1
ATOM 4249 C CA . LEU A 1 529 ? -18.281 -20.293 -0.012 1.00 97.25 529 LEU A CA 1
ATOM 4250 C C . LEU A 1 529 ? -17.980 -19.564 1.302 1.00 97.25 529 LEU A C 1
ATOM 4252 O O . LEU A 1 529 ? -17.125 -18.681 1.335 1.00 97.25 529 LEU A O 1
ATOM 4256 N N . ALA A 1 530 ? -18.625 -19.983 2.396 1.00 97.25 530 ALA A N 1
ATOM 4257 C CA . ALA A 1 530 ? -18.324 -19.474 3.730 1.00 97.25 530 ALA A CA 1
ATOM 4258 C C . ALA A 1 530 ? -16.867 -19.762 4.129 1.00 97.25 530 ALA A C 1
ATOM 4260 O O . ALA A 1 530 ? -16.200 -18.869 4.641 1.00 97.25 530 ALA A O 1
ATOM 4261 N N . ALA A 1 531 ? -16.340 -20.959 3.845 1.00 98.12 531 ALA A N 1
ATOM 4262 C CA . ALA A 1 531 ? -14.944 -21.296 4.125 1.00 98.12 531 ALA A CA 1
ATOM 4263 C C . ALA A 1 531 ? -13.953 -20.411 3.353 1.00 98.12 531 ALA A C 1
ATOM 4265 O O . ALA A 1 531 ? -13.007 -19.897 3.949 1.00 98.12 531 ALA A O 1
ATOM 4266 N N . VAL A 1 532 ? -14.181 -20.194 2.051 1.00 98.00 532 VAL A N 1
ATOM 4267 C CA . VAL A 1 532 ? -13.337 -19.311 1.225 1.00 98.00 532 VAL A CA 1
ATOM 4268 C C . VAL A 1 532 ? -13.374 -17.882 1.766 1.00 98.00 532 VAL A C 1
ATOM 4270 O O . VAL A 1 532 ? -12.324 -17.275 1.983 1.00 98.00 532 VAL A O 1
ATOM 4273 N N . GLN A 1 533 ? -14.570 -17.360 2.051 1.00 97.12 533 GLN A N 1
ATOM 4274 C CA . GLN A 1 533 ? -14.714 -16.008 2.580 1.00 97.12 533 GLN A CA 1
ATOM 4275 C C . GLN A 1 533 ? -14.072 -15.869 3.966 1.00 97.12 533 GLN A C 1
ATOM 4277 O O . GLN A 1 533 ? -13.312 -14.929 4.196 1.00 97.12 533 GLN A O 1
ATOM 4282 N N . GLY A 1 534 ? -14.315 -16.817 4.871 1.00 96.88 534 GLY A N 1
ATOM 4283 C CA . GLY A 1 534 ? -13.744 -16.809 6.213 1.00 96.88 534 GLY A CA 1
ATOM 4284 C C . GLY A 1 534 ? -12.220 -16.870 6.192 1.00 96.88 534 GLY A C 1
ATOM 4285 O O . GLY A 1 534 ? -11.580 -16.096 6.897 1.00 96.88 534 GLY A O 1
ATOM 4286 N N . ALA A 1 535 ? -11.625 -17.695 5.325 1.00 97.19 535 ALA A N 1
ATOM 4287 C CA . ALA A 1 535 ? -10.174 -17.749 5.146 1.00 97.19 535 ALA A CA 1
ATOM 4288 C C . ALA A 1 535 ? -9.586 -16.405 4.680 1.00 97.19 535 ALA A C 1
ATOM 4290 O O . ALA A 1 535 ? -8.516 -15.990 5.137 1.00 97.19 535 ALA A O 1
ATOM 4291 N N . SER A 1 536 ? -10.307 -15.691 3.812 1.00 96.00 536 SER A N 1
ATOM 4292 C CA . SER A 1 536 ? -9.900 -14.365 3.340 1.00 96.00 536 SER A CA 1
ATOM 4293 C C . SER A 1 536 ? -10.005 -13.278 4.423 1.00 96.00 536 SER A C 1
ATOM 4295 O O . SER A 1 536 ? -9.280 -12.288 4.354 1.00 96.00 536 SER A O 1
ATOM 4297 N N . TRP A 1 537 ? -10.862 -13.469 5.434 1.00 95.88 537 TRP A N 1
ATOM 4298 C CA . TRP A 1 537 ? -11.068 -12.542 6.554 1.00 95.88 537 TRP A CA 1
ATOM 4299 C C . TRP A 1 537 ? -10.212 -12.828 7.783 1.00 95.88 537 TRP A C 1
ATOM 4301 O O . TRP A 1 537 ? -10.218 -12.021 8.713 1.00 95.88 537 TRP A O 1
ATOM 4311 N N . ILE A 1 538 ? -9.474 -13.943 7.820 1.00 94.06 538 ILE A N 1
ATOM 4312 C CA . ILE A 1 538 ? -8.536 -14.198 8.917 1.00 94.06 538 ILE A CA 1
ATOM 4313 C C . ILE A 1 538 ? -7.558 -13.024 8.997 1.00 94.06 538 ILE A C 1
ATOM 4315 O O . ILE A 1 538 ? -6.899 -12.669 8.020 1.00 94.06 538 ILE A O 1
ATOM 4319 N N . VAL A 1 539 ? -7.443 -12.438 10.177 1.00 90.00 539 VAL A N 1
ATOM 4320 C CA . VAL A 1 539 ? -6.358 -11.516 10.498 1.00 90.00 539 VAL A CA 1
ATOM 4321 C C . VAL A 1 539 ? -5.348 -12.319 11.316 1.00 90.00 539 VAL A C 1
ATOM 4323 O O . VAL A 1 539 ? -5.785 -13.066 12.197 1.00 90.00 539 VAL A O 1
ATOM 4326 N N . PRO A 1 540 ? -4.034 -12.224 11.040 1.00 83.56 540 PRO A N 1
ATOM 4327 C CA . PRO A 1 540 ? -3.026 -12.806 11.920 1.00 83.56 540 PRO A CA 1
ATOM 4328 C C . PRO A 1 540 ? -3.311 -12.445 13.385 1.00 83.56 540 PRO A C 1
ATOM 4330 O O . PRO A 1 540 ? -3.753 -11.336 13.673 1.00 83.56 540 PRO A O 1
ATOM 4333 N N . GLU A 1 541 ? -3.116 -13.401 14.295 1.00 76.56 541 GLU A N 1
ATOM 4334 C CA . GLU A 1 541 ? -3.381 -13.269 15.743 1.00 76.56 541 GLU A CA 1
ATOM 4335 C C . GLU A 1 541 ? -4.855 -13.146 16.171 1.00 76.56 541 GLU A C 1
ATOM 4337 O O . GLU A 1 541 ? -5.151 -13.237 17.363 1.00 76.56 541 GLU A O 1
ATOM 4342 N N . SER A 1 542 ? -5.796 -13.001 15.234 1.00 82.94 542 SER A N 1
ATOM 4343 C CA . SER A 1 542 ? -7.225 -12.952 15.546 1.00 82.94 542 SER A CA 1
ATOM 4344 C C . SER A 1 542 ? -7.860 -14.341 15.539 1.00 82.94 542 SER A C 1
ATOM 4346 O O . SER A 1 542 ? -7.772 -15.080 14.558 1.00 82.94 542 SER A O 1
ATOM 4348 N N . GLU A 1 543 ? -8.575 -14.685 16.615 1.00 83.31 543 GLU A N 1
ATOM 4349 C CA . GLU A 1 543 ? -9.333 -15.940 16.703 1.00 83.31 543 GLU A CA 1
ATOM 4350 C C . GLU A 1 543 ? -10.742 -15.871 16.099 1.00 83.31 543 GLU A C 1
ATOM 4352 O O . GLU A 1 543 ? -11.383 -16.915 15.975 1.00 83.31 543 GLU A O 1
ATOM 4357 N N . THR A 1 544 ? -11.223 -14.682 15.709 1.00 86.44 544 THR A N 1
ATOM 4358 C CA . THR A 1 544 ? -12.647 -14.413 15.429 1.00 86.44 544 THR A CA 1
ATOM 4359 C C . THR A 1 544 ? -13.304 -15.435 14.501 1.00 86.44 544 THR A C 1
ATOM 4361 O O . THR A 1 544 ? -14.408 -15.884 14.776 1.00 86.44 544 THR A O 1
ATOM 4364 N N . PHE A 1 545 ? -12.628 -15.831 13.419 1.00 93.62 545 PHE A N 1
ATOM 4365 C CA . PHE A 1 545 ? -13.186 -16.751 12.417 1.00 93.62 545 PHE A CA 1
ATOM 4366 C C . PHE A 1 545 ? -12.596 -18.167 12.486 1.00 93.62 545 PHE A C 1
ATOM 4368 O O . PHE A 1 545 ? -13.039 -19.061 11.764 1.00 93.62 545 PHE A O 1
ATOM 4375 N N . ILE A 1 546 ? -11.591 -18.404 13.340 1.00 93.44 546 ILE A N 1
ATOM 4376 C CA . ILE A 1 546 ? -10.860 -19.682 13.381 1.00 93.44 546 ILE A CA 1
ATOM 4377 C C . ILE A 1 546 ? -11.776 -20.818 13.850 1.00 93.44 546 ILE A C 1
ATOM 4379 O O . ILE A 1 546 ? -11.699 -21.925 13.315 1.00 93.44 546 ILE A O 1
ATOM 4383 N N . SER A 1 547 ? -12.647 -20.563 14.833 1.00 88.81 547 SER A N 1
ATOM 4384 C CA . SER A 1 547 ? -13.590 -21.569 15.340 1.00 88.81 547 SER A CA 1
ATOM 4385 C C . SER A 1 547 ? -14.591 -22.016 14.284 1.00 88.81 547 SER A C 1
ATOM 4387 O O . SER A 1 547 ? -14.810 -23.217 14.147 1.00 88.81 547 SER A O 1
ATOM 4389 N N . ASP A 1 548 ? -15.143 -21.073 13.521 1.00 95.38 548 ASP A N 1
ATOM 4390 C CA . ASP A 1 548 ? -16.151 -21.363 12.500 1.00 95.38 548 ASP A CA 1
ATOM 4391 C C . ASP A 1 548 ? -15.531 -22.137 11.337 1.00 95.38 548 ASP A C 1
ATOM 4393 O O . ASP A 1 548 ? -16.102 -23.113 10.856 1.00 95.38 548 ASP A O 1
ATOM 4397 N N . LEU A 1 549 ? -14.314 -21.765 10.927 1.00 97.25 549 LEU A N 1
ATOM 4398 C CA . LEU A 1 549 ? -13.566 -22.511 9.915 1.00 97.25 549 LEU A CA 1
ATOM 4399 C C . LEU A 1 549 ? -13.230 -23.928 10.387 1.00 97.25 549 LEU A C 1
ATOM 4401 O O . LEU A 1 549 ? -13.381 -24.871 9.614 1.00 97.25 549 LEU A O 1
ATOM 4405 N N . LEU A 1 550 ? -12.846 -24.099 11.654 1.00 95.69 550 LEU A N 1
ATOM 4406 C CA . LEU A 1 550 ? -12.612 -25.421 12.235 1.00 95.69 550 LEU A CA 1
ATOM 4407 C C . LEU A 1 550 ? -13.888 -26.265 12.286 1.00 95.69 550 LEU A C 1
ATOM 4409 O O . LEU A 1 550 ? -13.835 -27.466 12.020 1.00 95.69 550 LEU A O 1
ATOM 4413 N N . GLU A 1 551 ? -15.029 -25.666 12.620 1.00 95.06 551 GLU A N 1
ATOM 4414 C CA . GLU A 1 551 ? -16.323 -26.346 12.582 1.00 95.06 551 GLU A CA 1
ATOM 4415 C C . GLU A 1 551 ? -16.677 -26.782 11.155 1.00 95.06 551 GLU A C 1
ATOM 4417 O O . GLU A 1 551 ? -17.014 -27.948 10.937 1.00 95.06 551 GLU A O 1
ATOM 4422 N N . ILE A 1 552 ? -16.509 -25.893 10.170 1.00 97.38 552 ILE A N 1
ATOM 4423 C CA . ILE A 1 552 ? -16.721 -26.219 8.757 1.00 97.38 552 ILE A CA 1
ATOM 4424 C C . ILE A 1 552 ? -15.788 -27.360 8.319 1.00 97.38 552 ILE A C 1
ATOM 4426 O O . ILE A 1 552 ? -16.258 -28.334 7.735 1.00 97.38 552 ILE A O 1
ATOM 4430 N N . ALA A 1 553 ? -14.493 -27.286 8.637 1.00 97.50 553 ALA A N 1
ATOM 4431 C CA . ALA A 1 553 ? -13.497 -28.292 8.261 1.00 97.50 553 ALA A CA 1
ATOM 4432 C C . ALA A 1 553 ? -13.744 -29.670 8.898 1.00 97.50 553 ALA A C 1
ATOM 4434 O O . ALA A 1 553 ? -13.368 -30.691 8.324 1.00 97.50 553 ALA A O 1
ATOM 4435 N N . ARG A 1 554 ? -14.367 -29.715 10.084 1.00 96.56 554 ARG A N 1
ATOM 4436 C CA . ARG A 1 554 ? -14.745 -30.962 10.771 1.00 96.56 554 ARG A CA 1
ATOM 4437 C C . ARG A 1 554 ? -15.990 -31.605 10.176 1.00 96.56 554 ARG A C 1
ATOM 4439 O O . ARG A 1 554 ? -16.053 -32.828 10.083 1.00 96.56 554 ARG A O 1
ATOM 4446 N N . ASN A 1 555 ? -16.973 -30.789 9.812 1.00 97.19 555 ASN A N 1
ATOM 4447 C CA . ASN A 1 555 ? -18.281 -31.264 9.367 1.00 97.19 555 ASN A CA 1
ATOM 4448 C C . ASN A 1 555 ? -18.347 -31.495 7.851 1.00 97.19 555 ASN A C 1
ATOM 4450 O O . ASN A 1 555 ? -19.241 -32.196 7.375 1.00 97.19 555 ASN A O 1
ATOM 4454 N N . HIS A 1 556 ? -17.414 -30.917 7.092 1.00 96.81 556 HIS A N 1
ATOM 4455 C CA . HIS A 1 556 ? -17.439 -30.921 5.636 1.00 96.81 556 HIS A CA 1
ATOM 4456 C C . HIS A 1 556 ? -16.060 -31.183 5.029 1.00 96.81 556 HIS A C 1
ATOM 4458 O O . HIS A 1 556 ? -15.015 -30.908 5.616 1.00 96.81 556 HIS A O 1
ATOM 4464 N N . GLN A 1 557 ? -16.067 -31.694 3.800 1.00 96.56 557 GLN A N 1
ATOM 4465 C CA . GLN A 1 557 ? -14.874 -31.878 2.986 1.00 96.56 557 GLN A CA 1
ATOM 4466 C C . GLN A 1 557 ? -15.217 -31.532 1.529 1.00 96.56 557 GLN A C 1
ATOM 4468 O O . GLN A 1 557 ? -16.283 -31.949 1.064 1.00 96.56 557 GLN A O 1
ATOM 4473 N N . PRO A 1 558 ? -14.371 -30.765 0.812 1.00 96.00 558 PRO A N 1
ATOM 4474 C CA . PRO A 1 558 ? -14.554 -30.525 -0.616 1.00 96.00 558 PRO A CA 1
ATOM 4475 C C . PRO A 1 558 ? -14.641 -31.853 -1.367 1.00 96.00 558 PRO A C 1
ATOM 4477 O O . PRO A 1 558 ? -13.857 -32.763 -1.090 1.00 96.00 558 PRO A O 1
ATOM 4480 N N . GLY A 1 559 ? -15.609 -31.971 -2.277 1.00 93.94 559 GLY A N 1
ATOM 4481 C CA . GLY A 1 559 ? -15.741 -33.152 -3.124 1.00 93.94 559 GLY A CA 1
ATOM 4482 C C . GLY A 1 559 ? -14.598 -33.276 -4.135 1.00 93.94 559 GLY A C 1
ATOM 4483 O O . GLY A 1 559 ? -13.804 -32.354 -4.310 1.00 93.94 559 GLY A O 1
ATOM 4484 N N . ASP A 1 560 ? -14.564 -34.402 -4.847 1.00 93.50 560 ASP A N 1
ATOM 4485 C CA . ASP A 1 560 ? -13.553 -34.697 -5.878 1.00 93.50 560 ASP A CA 1
ATOM 4486 C C . ASP A 1 560 ? -13.825 -33.994 -7.225 1.00 93.50 560 ASP A C 1
ATOM 4488 O O . ASP A 1 560 ? -13.151 -34.252 -8.222 1.00 93.50 560 ASP A O 1
ATOM 4492 N N . ASP A 1 561 ? -14.831 -33.118 -7.277 1.00 93.56 561 ASP A N 1
ATOM 4493 C CA . ASP A 1 561 ? -15.079 -32.246 -8.423 1.00 93.56 561 ASP A CA 1
ATOM 4494 C C . ASP A 1 561 ? -14.013 -31.144 -8.495 1.00 93.56 561 ASP A C 1
ATOM 4496 O O . ASP A 1 561 ? -13.650 -30.543 -7.483 1.00 93.56 561 ASP A O 1
ATOM 4500 N N . GLU A 1 562 ? -13.517 -30.859 -9.697 1.00 94.94 562 GLU A N 1
ATOM 4501 C CA . GLU A 1 562 ? -12.399 -29.935 -9.907 1.00 94.94 562 GLU A CA 1
ATOM 4502 C C . GLU A 1 562 ? -12.689 -28.525 -9.375 1.00 94.94 562 GLU A C 1
ATOM 4504 O O . GLU A 1 562 ? -11.840 -27.941 -8.702 1.00 94.94 562 GLU A O 1
ATOM 4509 N N . VAL A 1 563 ? -13.909 -28.011 -9.574 1.00 95.75 563 VAL A N 1
ATOM 4510 C CA . VAL A 1 563 ? -14.317 -26.685 -9.079 1.00 95.75 563 VAL A CA 1
ATOM 4511 C C . VAL A 1 563 ? -14.326 -26.664 -7.550 1.00 95.75 563 VAL A C 1
ATOM 4513 O O . VAL A 1 563 ? -13.818 -25.721 -6.939 1.00 95.75 563 VAL A O 1
ATOM 4516 N N . GLN A 1 564 ? -14.856 -27.714 -6.912 1.00 96.25 564 GLN A N 1
ATOM 4517 C CA . GLN A 1 564 ? -14.849 -27.825 -5.450 1.00 96.25 564 GLN A CA 1
ATOM 4518 C C . GLN A 1 564 ? -13.437 -27.977 -4.881 1.00 96.25 564 GLN A C 1
ATOM 4520 O O . GLN A 1 564 ? -13.138 -27.363 -3.858 1.00 96.25 564 GLN A O 1
ATOM 4525 N N . MET A 1 565 ? -12.560 -28.743 -5.537 1.00 97.06 565 MET A N 1
ATOM 4526 C CA . MET A 1 565 ? -11.160 -28.875 -5.128 1.00 97.06 565 MET A CA 1
ATOM 4527 C C . MET A 1 565 ? -10.424 -27.535 -5.207 1.00 97.06 565 MET A C 1
ATOM 4529 O O . MET A 1 565 ? -9.722 -27.179 -4.263 1.00 97.06 565 MET A O 1
ATOM 4533 N N . ILE A 1 566 ? -10.617 -26.764 -6.282 1.00 98.12 566 ILE A N 1
ATOM 4534 C CA . ILE A 1 566 ? -9.995 -25.440 -6.439 1.00 98.12 566 ILE A CA 1
ATOM 4535 C C . ILE A 1 566 ? -10.503 -24.472 -5.365 1.00 98.12 566 ILE A C 1
ATOM 4537 O O . ILE A 1 566 ? -9.688 -23.829 -4.711 1.00 98.12 566 ILE A O 1
ATOM 4541 N N . LEU A 1 567 ? -11.814 -24.410 -5.110 1.00 97.94 567 LEU A N 1
ATOM 4542 C CA . LEU A 1 567 ? -12.366 -23.585 -4.025 1.00 97.94 567 LEU A CA 1
ATOM 4543 C C . LEU A 1 567 ? -11.880 -24.044 -2.641 1.00 97.94 567 LEU A C 1
ATOM 4545 O O . LEU A 1 567 ? -11.566 -23.218 -1.784 1.00 97.94 567 LEU A O 1
ATOM 4549 N N . GLY A 1 568 ? -11.775 -25.357 -2.426 1.00 98.19 568 GLY A N 1
ATOM 4550 C CA . GLY A 1 568 ? -11.190 -25.937 -1.219 1.00 98.19 568 GLY A CA 1
ATOM 4551 C C . GLY A 1 568 ? -9.744 -25.486 -1.016 1.00 98.19 568 GLY A C 1
ATOM 4552 O O . GLY A 1 568 ? -9.383 -25.066 0.082 1.00 98.19 568 GLY A O 1
ATOM 4553 N N . LEU A 1 569 ? -8.944 -25.479 -2.087 1.00 98.25 569 LEU A N 1
ATOM 4554 C CA . LEU A 1 569 ? -7.595 -24.918 -2.079 1.00 98.25 569 LEU A CA 1
ATOM 4555 C C . LEU A 1 569 ? -7.594 -23.420 -1.779 1.00 98.25 569 LEU A C 1
ATOM 4557 O O . LEU A 1 569 ? -6.795 -22.986 -0.951 1.00 98.25 569 LEU A O 1
ATOM 4561 N N . SER A 1 570 ? -8.489 -22.640 -2.391 1.00 98.12 570 SER A N 1
ATOM 4562 C CA . SER A 1 570 ? -8.614 -21.203 -2.123 1.00 98.12 570 SER A CA 1
ATOM 4563 C C . SER A 1 570 ? -8.859 -20.925 -0.637 1.00 98.12 570 SER A C 1
ATOM 4565 O O . SER A 1 570 ? -8.226 -20.029 -0.080 1.00 98.12 570 SER A O 1
ATOM 4567 N N . ALA A 1 571 ? -9.722 -21.709 0.020 1.00 98.31 571 ALA A N 1
ATOM 4568 C CA . ALA A 1 571 ? -9.977 -21.600 1.457 1.00 98.31 571 ALA A CA 1
ATOM 4569 C C . ALA A 1 571 ? -8.778 -22.063 2.305 1.00 98.31 571 ALA A C 1
ATOM 4571 O O . ALA A 1 571 ? -8.446 -21.457 3.322 1.00 98.31 571 ALA A O 1
ATOM 4572 N N . ALA A 1 572 ? -8.114 -23.143 1.895 1.00 98.38 572 ALA A N 1
ATOM 4573 C CA . ALA A 1 572 ? -7.107 -23.803 2.713 1.00 98.38 572 ALA A CA 1
ATOM 4574 C C . ALA A 1 572 ? -5.740 -23.126 2.698 1.00 98.38 572 ALA A C 1
ATOM 4576 O O . ALA A 1 572 ? -5.061 -23.112 3.724 1.00 98.38 572 ALA A O 1
ATOM 4577 N N . LEU A 1 573 ? -5.339 -22.586 1.548 1.00 98.25 573 LEU A N 1
ATOM 4578 C CA . LEU A 1 573 ? -4.008 -22.045 1.293 1.00 98.25 573 LEU A CA 1
ATOM 4579 C C . LEU A 1 573 ? -3.578 -21.043 2.371 1.00 98.25 573 LEU A C 1
ATOM 4581 O O . LEU A 1 573 ? -2.641 -21.306 3.126 1.00 98.25 573 LEU A O 1
ATOM 4585 N N . ARG A 1 574 ? -4.290 -19.921 2.481 1.00 97.56 574 ARG A N 1
ATOM 4586 C CA . ARG A 1 574 ? -3.968 -18.877 3.455 1.00 97.56 574 ARG A CA 1
ATOM 4587 C C . ARG A 1 574 ? -4.242 -19.310 4.892 1.00 97.56 574 ARG A C 1
ATOM 4589 O O . ARG A 1 574 ? -3.400 -19.119 5.768 1.00 97.56 574 ARG A O 1
ATOM 4596 N N . ALA A 1 575 ? -5.402 -19.925 5.135 1.00 97.75 575 ALA A N 1
ATOM 4597 C CA . ALA A 1 575 ? -5.815 -20.332 6.476 1.00 97.75 575 ALA A CA 1
ATOM 4598 C C . ALA A 1 575 ? -4.812 -21.299 7.121 1.00 97.75 575 ALA A C 1
ATOM 4600 O O . ALA A 1 575 ? -4.540 -21.190 8.310 1.00 97.75 575 ALA A O 1
ATOM 4601 N N . SER A 1 576 ? -4.201 -22.193 6.341 1.00 97.94 576 SER A N 1
ATOM 4602 C CA . SER A 1 576 ? -3.201 -23.142 6.844 1.00 97.94 576 SER A CA 1
ATOM 4603 C C . SER A 1 576 ? -1.888 -22.481 7.271 1.00 97.94 576 SER A C 1
ATOM 4605 O O . SER A 1 576 ? -1.188 -23.049 8.102 1.00 97.94 576 SER A O 1
ATOM 4607 N N . LEU A 1 577 ? -1.553 -21.307 6.725 1.00 96.88 577 LEU A N 1
ATOM 4608 C CA . LEU A 1 577 ? -0.346 -20.559 7.089 1.00 96.88 577 LEU A CA 1
ATOM 4609 C C . LEU A 1 577 ? -0.591 -19.591 8.245 1.00 96.88 577 LEU A C 1
ATOM 4611 O O . LEU A 1 577 ? 0.239 -19.488 9.137 1.00 96.88 577 LEU A O 1
ATOM 4615 N N . VAL A 1 578 ? -1.717 -18.877 8.236 1.00 95.75 578 VAL A N 1
ATOM 4616 C CA . VAL A 1 578 ? -1.991 -17.806 9.211 1.00 95.75 578 VAL A CA 1
ATOM 4617 C C . VAL A 1 578 ? -2.746 -18.326 10.438 1.00 95.75 578 VAL A C 1
ATOM 4619 O O . VAL A 1 578 ? -2.605 -17.795 11.535 1.00 95.75 578 VAL A O 1
ATOM 4622 N N . ALA A 1 579 ? -3.527 -19.396 10.284 1.00 94.38 579 ALA A N 1
ATOM 4623 C CA . ALA A 1 579 ? -4.302 -20.008 11.359 1.00 94.38 579 ALA A CA 1
ATOM 4624 C C . ALA A 1 579 ? -4.364 -21.544 11.218 1.00 94.38 579 ALA A C 1
ATOM 4626 O O . ALA A 1 579 ? -5.444 -22.094 10.967 1.00 94.38 579 ALA A O 1
ATOM 4627 N N . PRO A 1 580 ? -3.249 -22.278 11.424 1.00 94.00 580 PRO A N 1
ATOM 4628 C CA . PRO A 1 580 ? -3.214 -23.742 11.287 1.00 94.00 580 PRO A CA 1
ATOM 4629 C C . PRO A 1 580 ? -4.290 -24.472 12.114 1.00 94.00 580 PRO A C 1
ATOM 4631 O O . PRO A 1 580 ? -4.806 -25.515 11.711 1.00 94.00 580 PRO A O 1
ATOM 4634 N N . ALA A 1 581 ? -4.692 -23.885 13.248 1.00 90.75 581 ALA A N 1
ATOM 4635 C CA . ALA A 1 581 ? -5.750 -24.387 14.127 1.00 90.75 581 ALA A CA 1
ATOM 4636 C C . ALA A 1 581 ? -7.163 -24.386 13.501 1.00 90.75 581 ALA A C 1
ATOM 4638 O O . ALA A 1 581 ? -8.077 -24.969 14.083 1.00 90.75 581 ALA A O 1
ATOM 4639 N N . SER A 1 582 ? -7.352 -23.775 12.326 1.00 95.06 582 SER A N 1
ATOM 4640 C CA . SER A 1 582 ? -8.599 -23.824 11.547 1.00 95.06 582 SER A CA 1
ATOM 4641 C C . SER A 1 582 ? -8.904 -25.211 10.966 1.00 95.06 582 SER A C 1
ATOM 4643 O O . SER A 1 582 ? -9.983 -25.422 10.429 1.00 95.06 582 SER A O 1
ATOM 4645 N N . GLY A 1 583 ? -7.966 -26.166 11.023 1.00 95.25 583 GLY A N 1
ATOM 4646 C CA . GLY A 1 583 ? -8.167 -27.526 10.506 1.00 95.25 583 GLY A CA 1
ATOM 4647 C C . GLY A 1 583 ? -8.144 -27.640 8.976 1.00 95.25 583 GLY A C 1
ATOM 4648 O O . GLY A 1 583 ? -8.258 -28.743 8.442 1.00 95.25 583 GLY A O 1
ATOM 4649 N N . MET A 1 584 ? -7.929 -26.532 8.263 1.00 97.69 584 MET A N 1
ATOM 4650 C CA . MET A 1 584 ? -7.978 -26.482 6.799 1.00 97.69 584 MET A CA 1
ATOM 4651 C C . MET A 1 584 ? -6.784 -27.151 6.098 1.00 97.69 584 MET A C 1
ATOM 4653 O O . MET A 1 584 ? -6.817 -27.358 4.888 1.00 97.69 584 MET A O 1
ATOM 4657 N N . ILE A 1 585 ? -5.753 -27.580 6.835 1.00 97.62 585 ILE A N 1
ATOM 4658 C CA . ILE A 1 585 ? -4.571 -28.267 6.278 1.00 97.62 585 ILE A CA 1
ATOM 4659 C C . ILE A 1 585 ? -4.977 -29.509 5.463 1.00 97.62 585 ILE A C 1
ATOM 4661 O O . ILE A 1 585 ? -4.397 -29.789 4.414 1.00 97.62 585 ILE A O 1
ATOM 4665 N N . GLY A 1 586 ? -6.012 -30.237 5.904 1.00 96.69 586 GLY A N 1
ATOM 4666 C CA . GLY A 1 586 ? -6.518 -31.433 5.215 1.00 96.69 586 GLY A CA 1
ATOM 4667 C C . GLY A 1 586 ? -7.174 -31.160 3.854 1.00 96.69 586 GLY A C 1
ATOM 4668 O O . GLY A 1 586 ? -7.414 -32.097 3.087 1.00 96.69 586 GLY A O 1
ATOM 4669 N N . TRP A 1 587 ? -7.460 -29.892 3.549 1.00 98.06 587 TRP A N 1
ATOM 4670 C CA . TRP A 1 587 ? -8.066 -29.446 2.295 1.00 98.06 587 TRP A CA 1
ATOM 4671 C C . TRP A 1 587 ? -7.028 -28.980 1.263 1.00 98.06 587 TRP A C 1
ATOM 4673 O O . TRP A 1 587 ? -7.393 -28.732 0.118 1.00 98.06 587 TRP A O 1
ATOM 4683 N N . LEU A 1 588 ? -5.736 -28.919 1.618 1.00 97.62 588 LEU A N 1
ATOM 4684 C CA . LEU A 1 588 ? -4.631 -28.605 0.702 1.00 97.62 588 LEU A CA 1
ATOM 4685 C C . LEU A 1 588 ? -4.381 -29.747 -0.299 1.00 97.62 588 LEU A C 1
ATOM 4687 O O . LEU A 1 588 ? -3.310 -30.345 -0.279 1.00 97.62 588 LEU A O 1
ATOM 4691 N N . ARG A 1 589 ? -5.358 -30.120 -1.131 1.00 95.75 589 ARG A N 1
ATOM 4692 C CA . ARG A 1 589 ? -5.289 -31.234 -2.092 1.00 95.75 589 ARG A CA 1
ATOM 4693 C C . ARG A 1 589 ? -5.012 -30.724 -3.502 1.00 95.75 589 ARG A C 1
ATOM 4695 O O . ARG A 1 589 ? -5.736 -29.873 -4.000 1.00 95.75 589 ARG A O 1
ATOM 4702 N N . THR A 1 590 ? -3.995 -31.269 -4.161 1.00 95.75 590 THR A N 1
ATOM 4703 C CA . THR A 1 590 ? -3.689 -30.943 -5.558 1.00 95.75 590 THR A CA 1
ATOM 4704 C C . THR A 1 590 ? -4.689 -31.639 -6.490 1.00 95.75 590 THR A C 1
ATOM 4706 O O . THR A 1 590 ? -4.766 -32.870 -6.442 1.00 95.75 590 THR A O 1
ATOM 4709 N N . PRO A 1 591 ? -5.438 -30.908 -7.340 1.00 94.81 591 PRO A N 1
ATOM 4710 C CA . PRO A 1 591 ? -6.303 -31.525 -8.336 1.00 94.81 591 PRO A CA 1
ATOM 4711 C C . PRO A 1 591 ? -5.467 -32.381 -9.300 1.00 94.81 591 PRO A C 1
ATOM 4713 O O . PRO A 1 591 ? -4.424 -31.916 -9.768 1.00 94.81 591 PRO A O 1
ATOM 4716 N N . PRO A 1 592 ? -5.900 -33.607 -9.645 1.00 93.94 592 PRO A N 1
ATOM 4717 C CA . PRO A 1 592 ? -5.110 -34.519 -10.477 1.00 93.94 592 PRO A CA 1
ATOM 4718 C C . PRO A 1 592 ? -4.842 -33.970 -11.886 1.00 93.94 592 PRO A C 1
ATOM 4720 O O . PRO A 1 592 ? -3.808 -34.274 -12.475 1.00 93.94 592 PRO A O 1
ATOM 4723 N N . ASN A 1 593 ? -5.738 -33.124 -12.404 1.00 93.88 593 ASN A N 1
ATOM 4724 C CA . ASN A 1 593 ? -5.601 -32.484 -13.715 1.00 93.88 593 ASN A CA 1
ATOM 4725 C C . ASN A 1 593 ? -4.668 -31.259 -13.703 1.00 93.88 593 ASN A C 1
ATOM 4727 O O . ASN A 1 593 ? -4.305 -30.761 -14.765 1.00 93.88 593 ASN A O 1
ATOM 4731 N N . LEU A 1 594 ? -4.276 -30.772 -12.521 1.00 95.38 594 LEU A N 1
ATOM 4732 C CA . LEU A 1 594 ? -3.499 -29.544 -12.335 1.00 95.38 594 LEU A CA 1
ATOM 4733 C C . LEU A 1 594 ? -2.304 -29.790 -11.395 1.00 95.38 594 LEU A C 1
ATOM 4735 O O . LEU A 1 594 ? -2.197 -29.155 -10.340 1.00 95.38 594 LEU A O 1
ATOM 4739 N N . PRO A 1 595 ? -1.381 -30.710 -11.740 1.00 95.62 595 PRO A N 1
ATOM 4740 C CA . PRO A 1 595 ? -0.249 -31.070 -10.883 1.00 95.62 595 PRO A CA 1
ATOM 4741 C C . PRO A 1 595 ? 0.687 -29.892 -10.572 1.00 95.62 595 PRO A C 1
ATOM 4743 O O . PRO A 1 595 ? 1.389 -29.918 -9.564 1.00 95.62 595 PRO A O 1
ATOM 4746 N N . GLN A 1 596 ? 0.678 -28.835 -11.389 1.00 95.00 596 GLN A N 1
ATOM 4747 C CA . GLN A 1 596 ? 1.453 -27.610 -11.172 1.00 95.00 596 GLN A CA 1
ATOM 4748 C C . GLN A 1 596 ? 1.035 -26.891 -9.883 1.00 95.00 596 GLN A C 1
ATOM 4750 O O . GLN A 1 596 ? 1.885 -26.327 -9.197 1.00 95.00 596 GLN A O 1
ATOM 4755 N N . LEU A 1 597 ? -0.242 -26.993 -9.483 1.00 96.44 597 LEU A N 1
ATOM 4756 C CA . LEU A 1 597 ? -0.700 -26.502 -8.178 1.00 96.44 597 LEU A CA 1
ATOM 4757 C C . LEU A 1 597 ? 0.003 -27.222 -7.021 1.00 96.44 597 LEU A C 1
ATOM 4759 O O . LEU A 1 597 ? 0.175 -26.634 -5.957 1.00 96.44 597 LEU A O 1
ATOM 4763 N N . GLY A 1 598 ? 0.490 -28.447 -7.243 1.00 96.81 598 GLY A N 1
ATOM 4764 C CA . GLY A 1 598 ? 1.283 -29.220 -6.288 1.00 96.81 598 GLY A CA 1
ATOM 4765 C C . GLY A 1 598 ? 2.536 -28.488 -5.814 1.00 96.81 598 GLY A C 1
ATOM 4766 O O . GLY A 1 598 ? 2.861 -28.549 -4.628 1.00 96.81 598 GLY A O 1
ATOM 4767 N N . LYS A 1 599 ? 3.182 -27.724 -6.707 1.00 96.50 599 LYS A N 1
ATOM 4768 C CA . LYS A 1 599 ? 4.372 -26.920 -6.386 1.00 96.50 599 LYS A CA 1
ATOM 4769 C C . LYS A 1 599 ? 4.083 -25.814 -5.373 1.00 96.50 599 LYS A C 1
ATOM 4771 O O . LYS A 1 599 ? 4.974 -25.442 -4.623 1.00 96.50 599 LYS A O 1
ATOM 4776 N N . LEU A 1 600 ? 2.845 -25.320 -5.320 1.00 97.38 600 LEU A N 1
ATOM 4777 C CA . LEU A 1 600 ? 2.404 -24.360 -4.309 1.00 97.38 600 LEU A CA 1
ATOM 4778 C C . LEU A 1 600 ? 1.866 -25.060 -3.059 1.00 97.38 600 LEU A C 1
ATOM 4780 O O . LEU A 1 600 ? 2.212 -24.697 -1.937 1.00 97.38 600 LEU A O 1
ATOM 4784 N N . THR A 1 601 ? 0.999 -26.057 -3.240 1.00 97.56 601 THR A N 1
ATOM 4785 C CA . THR A 1 601 ? 0.261 -26.654 -2.124 1.00 97.56 601 THR A CA 1
ATOM 4786 C C . THR A 1 601 ? 1.152 -27.485 -1.210 1.00 97.56 601 THR A C 1
ATOM 4788 O O . THR A 1 601 ? 0.907 -27.514 -0.008 1.00 97.56 601 THR A O 1
ATOM 4791 N N . GLU A 1 602 ? 2.180 -28.154 -1.740 1.00 98.00 602 GLU A N 1
ATOM 4792 C CA . GLU A 1 602 ? 3.029 -29.048 -0.946 1.00 98.00 602 GLU A CA 1
ATOM 4793 C C . GLU A 1 602 ? 3.970 -28.293 0.016 1.00 98.00 602 GLU A C 1
ATOM 4795 O O . GLU A 1 602 ? 3.982 -28.641 1.199 1.00 98.00 602 GLU A O 1
ATOM 4800 N N . PRO A 1 603 ? 4.678 -27.215 -0.389 1.00 98.12 603 PRO A N 1
ATOM 4801 C CA . PRO A 1 603 ? 5.423 -26.376 0.554 1.00 98.12 603 PRO A CA 1
ATOM 4802 C C . PRO A 1 603 ? 4.533 -25.777 1.648 1.00 98.12 603 PRO A C 1
ATOM 4804 O O . PRO A 1 603 ? 4.883 -25.845 2.827 1.00 98.12 603 PRO A O 1
ATOM 4807 N N . VAL A 1 604 ? 3.353 -25.262 1.277 1.00 98.25 604 VAL A N 1
ATOM 4808 C CA . VAL A 1 604 ? 2.375 -24.710 2.230 1.00 98.25 604 VAL A CA 1
ATOM 4809 C C . VAL A 1 604 ? 1.914 -25.780 3.217 1.00 98.25 604 VAL A C 1
ATOM 4811 O O . VAL A 1 604 ? 1.905 -25.548 4.423 1.00 98.25 604 VAL A O 1
ATOM 4814 N N . ARG A 1 605 ? 1.589 -26.982 2.729 1.00 98.19 605 ARG A N 1
ATOM 4815 C CA . ARG A 1 605 ? 1.184 -28.118 3.564 1.00 98.19 605 ARG A CA 1
ATOM 4816 C C . ARG A 1 605 ? 2.300 -28.539 4.519 1.00 98.19 605 ARG A C 1
ATOM 4818 O O . ARG A 1 605 ? 2.026 -28.805 5.687 1.00 98.19 605 ARG A O 1
ATOM 4825 N N . ASN A 1 606 ? 3.539 -28.615 4.042 1.00 97.62 606 ASN A N 1
ATOM 4826 C CA . ASN A 1 606 ? 4.677 -29.037 4.856 1.00 97.62 606 ASN A CA 1
ATOM 4827 C C . ASN A 1 606 ? 5.026 -28.020 5.939 1.00 97.62 606 ASN A C 1
ATOM 4829 O O . ASN A 1 606 ? 5.288 -28.428 7.068 1.00 97.62 606 ASN A O 1
ATOM 4833 N N . PHE A 1 607 ? 4.928 -26.725 5.639 1.00 97.06 607 PHE A N 1
ATOM 4834 C CA . PHE A 1 607 ? 5.041 -25.688 6.659 1.00 97.06 607 PHE A CA 1
ATOM 4835 C C . PHE A 1 607 ? 3.881 -25.755 7.664 1.00 97.06 607 PHE A C 1
ATOM 4837 O O . PHE A 1 607 ? 4.105 -25.782 8.870 1.00 97.06 607 PHE A O 1
ATOM 4844 N N . ALA A 1 608 ? 2.636 -25.862 7.192 1.00 96.12 608 ALA A N 1
ATOM 4845 C CA . ALA A 1 608 ? 1.460 -25.883 8.061 1.00 96.12 608 ALA A CA 1
ATOM 4846 C C . ALA A 1 608 ? 1.443 -27.076 9.037 1.00 96.12 608 ALA A C 1
ATOM 4848 O O . ALA A 1 608 ? 0.970 -26.944 10.166 1.00 96.12 608 ALA A O 1
ATOM 4849 N N . LYS A 1 609 ? 2.009 -28.232 8.649 1.00 96.19 609 LYS A N 1
ATOM 4850 C CA . LYS A 1 609 ? 2.196 -29.401 9.535 1.00 96.19 609 LYS A CA 1
ATOM 4851 C C . LYS A 1 609 ? 3.069 -29.108 10.758 1.00 96.19 609 LYS A C 1
ATOM 4853 O O . LYS A 1 609 ? 2.971 -29.837 11.739 1.00 96.19 609 LYS A O 1
ATOM 4858 N N . LEU A 1 610 ? 3.900 -28.064 10.715 1.00 92.81 610 LEU A N 1
ATOM 4859 C CA . LEU A 1 610 ? 4.679 -27.624 11.872 1.00 92.81 610 LEU A CA 1
ATOM 4860 C C . LEU A 1 610 ? 3.783 -27.018 12.966 1.00 92.81 610 LEU A C 1
ATOM 4862 O O . LEU A 1 610 ? 4.211 -26.910 14.108 1.00 92.81 610 LEU A O 1
ATOM 4866 N N . GLY A 1 611 ? 2.545 -26.634 12.631 1.00 90.88 611 GLY A N 1
ATOM 4867 C CA . GLY A 1 611 ? 1.568 -26.105 13.583 1.00 90.88 611 GLY A CA 1
ATOM 4868 C C . GLY A 1 611 ? 1.808 -24.652 13.999 1.00 90.88 611 GLY A C 1
ATOM 4869 O O . GLY A 1 611 ? 1.145 -24.172 14.918 1.00 90.88 611 GLY A O 1
ATOM 4870 N N . PHE A 1 612 ? 2.722 -23.941 13.332 1.00 89.25 612 PHE A N 1
ATOM 4871 C CA . PHE A 1 612 ? 2.984 -22.523 13.574 1.00 89.25 612 PHE A CA 1
ATOM 4872 C C . PHE A 1 612 ? 2.213 -21.655 12.583 1.00 89.25 612 PHE A C 1
ATOM 4874 O O . PHE A 1 612 ? 2.263 -21.884 11.376 1.00 89.25 612 PHE A O 1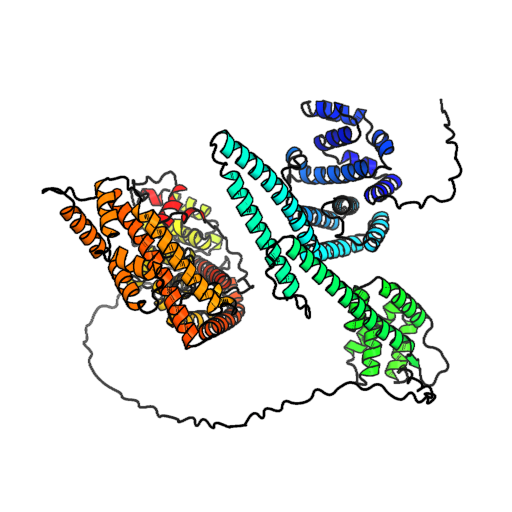
ATOM 4881 N N . ALA A 1 613 ? 1.508 -20.649 13.103 1.00 91.56 613 ALA A N 1
ATOM 4882 C CA . ALA A 1 613 ? 1.048 -19.536 12.284 1.00 91.56 613 ALA A CA 1
ATOM 4883 C C . ALA A 1 613 ? 2.261 -18.713 11.828 1.00 91.56 613 ALA A C 1
ATOM 4885 O O . ALA A 1 613 ? 3.216 -18.609 12.594 1.00 91.56 613 ALA A O 1
ATOM 4886 N N . ILE A 1 614 ? 2.222 -18.113 10.643 1.00 91.69 614 ILE A N 1
ATOM 4887 C CA . ILE A 1 614 ? 3.202 -17.105 10.212 1.00 91.69 614 ILE A CA 1
ATOM 4888 C C . ILE A 1 614 ? 2.803 -15.754 10.804 1.00 91.69 614 ILE A C 1
ATOM 4890 O O . ILE A 1 614 ? 1.637 -15.368 10.718 1.00 91.69 614 ILE A O 1
ATOM 4894 N N . SER A 1 615 ? 3.758 -15.037 11.393 1.00 86.50 615 SER A N 1
ATOM 4895 C CA . SER A 1 615 ? 3.609 -13.617 11.723 1.00 86.50 615 SER A CA 1
ATOM 4896 C C . SER A 1 615 ? 4.638 -12.762 10.980 1.00 86.50 615 SER A C 1
ATOM 4898 O O . SER A 1 615 ? 5.575 -13.283 10.370 1.00 86.50 615 SER A O 1
ATOM 4900 N N . ALA A 1 616 ? 4.459 -11.439 11.014 1.00 84.31 616 ALA A N 1
ATOM 4901 C CA . ALA A 1 616 ? 5.360 -10.502 10.345 1.00 84.31 616 ALA A CA 1
ATOM 4902 C C . ALA A 1 616 ? 6.801 -10.615 10.874 1.00 84.31 616 ALA A C 1
ATOM 4904 O O . ALA A 1 616 ? 7.759 -10.543 10.107 1.00 84.31 616 ALA A O 1
ATOM 4905 N N . GLU A 1 617 ? 6.950 -10.892 12.168 1.00 80.50 617 GLU A N 1
ATOM 4906 C CA . GLU A 1 617 ? 8.232 -11.070 12.847 1.00 80.50 617 GLU A CA 1
ATOM 4907 C C . GLU A 1 617 ? 9.034 -12.240 12.260 1.00 80.50 617 GLU A C 1
ATOM 4909 O O . GLU A 1 617 ? 10.264 -12.178 12.195 1.00 80.50 617 GLU A O 1
ATOM 4914 N N . ASP A 1 618 ? 8.368 -13.295 11.788 1.00 85.25 618 ASP A N 1
ATOM 4915 C CA . ASP A 1 618 ? 9.041 -14.477 11.247 1.00 85.25 618 ASP A CA 1
ATOM 4916 C C . ASP A 1 618 ? 9.675 -14.208 9.864 1.00 85.25 618 ASP A C 1
ATOM 4918 O O . ASP A 1 618 ? 10.507 -14.990 9.399 1.00 85.25 618 ASP A O 1
ATOM 4922 N N . LEU A 1 619 ? 9.298 -13.110 9.193 1.00 87.44 619 LEU A N 1
ATOM 4923 C CA . LEU A 1 619 ? 9.729 -12.778 7.829 1.00 87.44 619 LEU A CA 1
ATOM 4924 C C . LEU A 1 619 ? 11.061 -12.030 7.777 1.00 87.44 619 LEU A C 1
ATOM 4926 O O . LEU A 1 619 ? 11.799 -12.179 6.799 1.00 87.44 619 LEU A O 1
ATOM 4930 N N . ASP A 1 620 ? 11.356 -11.221 8.795 1.00 77.56 620 ASP A N 1
ATOM 4931 C CA . ASP A 1 620 ? 12.494 -10.300 8.772 1.00 77.56 620 ASP A CA 1
ATOM 4932 C C . ASP A 1 620 ? 13.811 -10.957 9.191 1.00 77.56 620 ASP A C 1
ATOM 4934 O O . ASP A 1 620 ? 14.876 -10.395 8.948 1.00 77.56 620 ASP A O 1
ATOM 4938 N N . GLY A 1 621 ? 13.779 -12.126 9.841 1.00 69.12 621 GLY A N 1
ATOM 4939 C CA . GLY A 1 621 ? 14.978 -12.821 10.343 1.00 69.12 621 GLY A CA 1
ATOM 4940 C C . GLY A 1 621 ? 15.763 -12.063 11.421 1.00 69.12 621 GLY A C 1
ATOM 4941 O O . GLY A 1 621 ? 16.710 -12.600 11.989 1.00 69.12 621 GLY A O 1
ATOM 4942 N N . VAL A 1 622 ? 15.353 -10.826 11.713 1.00 55.78 622 VAL A N 1
ATOM 4943 C CA . VAL A 1 622 ? 15.885 -9.922 12.741 1.00 55.78 622 VAL A CA 1
ATOM 4944 C C . VAL A 1 622 ? 15.107 -10.056 14.051 1.00 55.78 622 VAL A C 1
ATOM 4946 O O . VAL A 1 622 ? 15.511 -9.492 15.064 1.00 55.78 622 VAL A O 1
ATOM 4949 N N . SER A 1 623 ? 14.028 -10.842 14.069 1.00 58.41 623 SER A N 1
ATOM 4950 C CA . SER A 1 623 ? 13.269 -11.170 15.277 1.00 58.41 623 SER A CA 1
ATOM 4951 C C . SER A 1 623 ? 14.080 -12.092 16.175 1.00 58.41 623 SER A C 1
ATOM 4953 O O . SER A 1 623 ? 13.863 -13.299 16.253 1.00 58.41 623 SER A O 1
ATOM 4955 N N . GLY A 1 624 ? 15.073 -11.497 16.829 1.00 68.25 624 GLY A N 1
ATOM 4956 C CA . GLY A 1 624 ? 15.856 -12.138 17.859 1.00 68.25 624 GLY A CA 1
ATOM 4957 C C . GLY A 1 624 ? 14.969 -12.526 19.036 1.00 68.25 624 GLY A C 1
ATOM 4958 O O . GLY A 1 624 ? 13.866 -12.010 19.228 1.00 68.25 624 GLY A O 1
ATOM 4959 N N . VAL A 1 625 ? 15.507 -13.417 19.864 1.00 81.69 625 VAL A N 1
ATOM 4960 C CA . VAL A 1 625 ? 14.936 -13.830 21.154 1.00 81.69 625 VAL A CA 1
ATOM 4961 C C . VAL A 1 625 ? 14.482 -12.623 21.991 1.00 81.69 625 VAL A C 1
ATOM 4963 O O . VAL A 1 625 ? 13.487 -12.719 22.707 1.00 81.69 625 VAL A O 1
ATOM 4966 N N . ASP A 1 626 ? 15.156 -11.479 21.858 1.00 82.00 626 ASP A N 1
ATOM 4967 C CA . ASP A 1 626 ? 14.825 -10.241 22.563 1.00 82.00 626 ASP A CA 1
ATOM 4968 C C . ASP A 1 626 ? 13.513 -9.591 22.089 1.00 82.00 626 ASP A C 1
ATOM 4970 O O . ASP A 1 626 ? 12.745 -9.133 22.931 1.00 82.00 626 ASP A O 1
ATOM 4974 N N . ASN A 1 627 ? 13.185 -9.624 20.790 1.00 83.06 627 ASN A N 1
ATOM 4975 C CA . ASN A 1 627 ? 11.905 -9.100 20.292 1.00 83.06 627 ASN A CA 1
ATOM 4976 C C . ASN A 1 627 ? 10.736 -9.952 20.794 1.00 83.06 627 ASN A C 1
ATOM 4978 O O . ASN A 1 627 ? 9.766 -9.417 21.322 1.00 83.06 627 ASN A O 1
ATOM 4982 N N . LEU A 1 628 ? 10.856 -11.284 20.708 1.00 87.88 628 LEU A N 1
ATOM 4983 C CA . LEU A 1 628 ? 9.842 -12.192 21.257 1.00 87.88 628 LEU A CA 1
ATOM 4984 C C . LEU A 1 628 ? 9.694 -12.037 22.773 1.00 87.88 628 LEU A C 1
ATOM 4986 O O . LEU A 1 628 ? 8.579 -12.114 23.287 1.00 87.88 628 LEU A O 1
ATOM 4990 N N . ARG A 1 629 ? 10.799 -11.805 23.495 1.00 91.31 629 ARG A N 1
ATOM 4991 C CA . ARG A 1 629 ? 10.748 -11.484 24.926 1.00 91.31 629 ARG A CA 1
ATOM 4992 C C . ARG A 1 629 ? 9.973 -10.188 25.164 1.00 91.31 629 ARG A C 1
ATOM 4994 O O . ARG A 1 629 ? 9.090 -10.188 26.014 1.00 91.31 629 ARG A O 1
ATOM 5001 N N . GLY A 1 630 ? 10.243 -9.141 24.385 1.00 90.12 630 GLY A N 1
ATOM 5002 C CA . GLY A 1 630 ? 9.494 -7.886 24.433 1.00 90.12 630 GLY A CA 1
ATOM 5003 C C . GLY A 1 630 ? 7.996 -8.088 24.191 1.00 90.12 630 GLY A C 1
ATOM 5004 O O . GLY A 1 630 ? 7.185 -7.625 24.986 1.00 90.12 630 GLY A O 1
ATOM 5005 N N . SER A 1 631 ? 7.608 -8.861 23.171 1.00 89.50 631 SER A N 1
ATOM 5006 C CA . SER A 1 631 ? 6.196 -9.181 22.902 1.00 89.50 631 SER A CA 1
ATOM 5007 C C . SER A 1 631 ? 5.541 -10.002 24.020 1.00 89.50 631 SER A C 1
ATOM 5009 O O . SER A 1 631 ? 4.360 -9.818 24.310 1.00 89.50 631 SER A O 1
ATOM 5011 N N . LEU A 1 632 ? 6.284 -10.905 24.671 1.00 94.69 632 LEU A N 1
ATOM 5012 C CA . LEU A 1 632 ? 5.809 -11.642 25.849 1.00 94.69 632 LEU A CA 1
ATOM 5013 C C . LEU A 1 632 ? 5.587 -10.719 27.051 1.00 94.69 632 LEU A C 1
ATOM 5015 O O . LEU A 1 632 ? 4.566 -10.838 27.729 1.00 94.69 632 LEU A O 1
ATOM 5019 N N . GLU A 1 633 ? 6.520 -9.802 27.308 1.00 95.88 633 GLU A N 1
ATOM 5020 C CA . GLU A 1 633 ? 6.404 -8.790 28.363 1.00 95.88 633 GLU A CA 1
ATOM 5021 C C . GLU A 1 633 ? 5.223 -7.851 28.101 1.00 95.88 633 GLU A C 1
ATOM 5023 O O . GLU A 1 633 ? 4.429 -7.586 29.004 1.00 95.88 633 GLU A O 1
ATOM 5028 N N . GLU A 1 634 ? 5.044 -7.422 26.852 1.00 93.25 634 GLU A N 1
ATOM 5029 C CA . GLU A 1 634 ? 3.906 -6.613 26.428 1.00 93.25 634 GLU A CA 1
ATOM 5030 C C . GLU A 1 634 ? 2.583 -7.371 26.611 1.00 93.25 634 GLU A C 1
ATOM 5032 O O . GLU A 1 634 ? 1.634 -6.838 27.184 1.00 93.25 634 GLU A O 1
ATOM 5037 N N . ALA A 1 635 ? 2.507 -8.638 26.189 1.00 94.56 635 ALA A N 1
ATOM 5038 C CA . ALA A 1 635 ? 1.322 -9.472 26.382 1.00 94.56 635 ALA A CA 1
ATOM 5039 C C . ALA A 1 635 ? 0.989 -9.667 27.872 1.00 94.56 635 ALA A C 1
ATOM 5041 O O . ALA A 1 635 ? -0.187 -9.619 28.256 1.00 94.56 635 ALA A O 1
ATOM 5042 N N . ALA A 1 636 ? 2.005 -9.842 28.720 1.00 97.75 636 ALA A N 1
ATOM 5043 C CA . ALA A 1 636 ? 1.842 -9.948 30.165 1.00 97.75 636 ALA A CA 1
ATOM 5044 C C . ALA A 1 636 ? 1.330 -8.635 30.783 1.00 97.75 636 ALA A C 1
ATOM 5046 O O . ALA A 1 636 ? 0.349 -8.656 31.534 1.00 97.75 636 ALA A O 1
ATOM 5047 N N . GLU A 1 637 ? 1.914 -7.483 30.434 1.00 97.19 637 GLU A N 1
ATOM 5048 C CA . GLU A 1 637 ? 1.479 -6.180 30.958 1.00 97.19 637 GLU A CA 1
ATOM 5049 C C . GLU A 1 637 ? 0.084 -5.796 30.441 1.00 97.19 637 GLU A C 1
ATOM 5051 O O . GLU A 1 637 ? -0.762 -5.356 31.222 1.00 97.19 637 GLU A O 1
ATOM 5056 N N . ASN A 1 638 ? -0.216 -6.066 29.167 1.00 94.50 638 ASN A N 1
ATOM 5057 C CA . ASN A 1 638 ? -1.556 -5.906 28.597 1.00 94.50 638 ASN A CA 1
ATOM 5058 C C . ASN A 1 638 ? -2.583 -6.753 29.359 1.00 94.50 638 ASN A C 1
ATOM 5060 O O . ASN A 1 638 ? -3.654 -6.262 29.718 1.00 94.50 638 ASN A O 1
ATOM 5064 N N . THR A 1 639 ? -2.248 -8.007 29.674 1.00 98.00 639 THR A N 1
ATOM 5065 C CA . THR A 1 639 ? -3.127 -8.897 30.447 1.00 98.00 639 THR A CA 1
ATOM 5066 C C . THR A 1 639 ? -3.325 -8.398 31.874 1.00 98.00 639 THR A C 1
ATOM 5068 O O . THR A 1 639 ? -4.439 -8.418 32.398 1.00 98.00 639 THR A O 1
ATOM 5071 N N . LYS A 1 640 ? -2.268 -7.888 32.506 1.00 98.12 640 LYS A N 1
ATOM 5072 C CA . LYS A 1 640 ? -2.313 -7.304 33.850 1.00 98.12 640 LYS A CA 1
ATOM 5073 C C . LYS A 1 640 ? -3.186 -6.049 33.904 1.00 98.12 640 LYS A C 1
ATOM 5075 O O . LYS A 1 640 ? -4.012 -5.916 34.813 1.00 98.12 640 LYS A O 1
ATOM 5080 N N . GLN A 1 641 ? -3.047 -5.155 32.927 1.00 97.25 641 GLN A N 1
ATOM 5081 C CA . GLN A 1 641 ? -3.876 -3.960 32.806 1.00 97.25 641 GLN A CA 1
ATOM 5082 C C . GLN A 1 641 ? -5.335 -4.335 32.507 1.00 97.25 641 GLN A C 1
ATOM 5084 O O . GLN A 1 641 ? -6.242 -3.870 33.201 1.00 97.25 641 GLN A O 1
ATOM 5089 N N . TRP A 1 642 ? -5.566 -5.268 31.579 1.00 97.31 642 TRP A N 1
ATOM 5090 C CA . TRP A 1 642 ? -6.900 -5.794 31.292 1.00 97.31 642 TRP A CA 1
ATOM 5091 C C . TRP A 1 642 ? -7.547 -6.395 32.545 1.00 97.31 642 TRP A C 1
ATOM 5093 O O . TRP A 1 642 ? -8.698 -6.092 32.845 1.00 97.31 642 TRP A O 1
ATOM 5103 N N . LEU A 1 643 ? -6.812 -7.181 33.340 1.00 97.62 643 LEU A N 1
ATOM 5104 C CA . LEU A 1 643 ? -7.310 -7.803 34.571 1.00 97.62 643 LEU A CA 1
ATOM 5105 C C . LEU A 1 643 ? -7.714 -6.760 35.629 1.00 97.62 643 LEU A C 1
ATOM 5107 O O . LEU A 1 643 ? -8.720 -6.934 36.328 1.00 97.62 643 LEU A O 1
ATOM 5111 N N . LYS A 1 644 ? -6.962 -5.657 35.735 1.00 96.81 644 LYS A N 1
ATOM 5112 C CA . LYS A 1 644 ? -7.287 -4.516 36.605 1.00 96.81 644 LYS A CA 1
ATOM 5113 C C . LYS A 1 644 ? -8.594 -3.847 36.175 1.00 96.81 644 LYS A C 1
ATOM 5115 O O . LYS A 1 644 ? -9.478 -3.642 37.012 1.00 96.81 644 LYS A O 1
ATOM 5120 N N . ASP A 1 645 ? -8.747 -3.573 34.884 1.00 96.62 645 ASP A N 1
ATOM 5121 C CA . ASP A 1 645 ? -9.928 -2.902 34.339 1.00 96.62 645 ASP A CA 1
ATOM 5122 C C . ASP A 1 645 ? -11.162 -3.812 34.386 1.00 96.62 645 ASP A C 1
ATOM 5124 O O . ASP A 1 645 ? -12.236 -3.404 34.843 1.00 96.62 645 ASP A O 1
ATOM 5128 N N . ALA A 1 646 ? -10.994 -5.085 34.024 1.00 95.56 646 ALA A N 1
ATOM 5129 C CA . ALA A 1 646 ? -12.024 -6.114 34.023 1.00 95.56 646 ALA A CA 1
ATOM 5130 C C . ALA A 1 646 ? -12.684 -6.293 35.396 1.00 95.56 646 ALA A C 1
ATOM 5132 O O . ALA A 1 646 ? -13.905 -6.440 35.472 1.00 95.56 646 ALA A O 1
ATOM 5133 N N . ARG A 1 647 ? -11.921 -6.200 36.494 1.00 95.06 647 ARG A N 1
ATOM 5134 C CA . ARG A 1 647 ? -12.458 -6.259 37.870 1.00 95.06 647 ARG A CA 1
ATOM 5135 C C . ARG A 1 647 ? -13.404 -5.101 38.202 1.00 95.06 647 ARG A C 1
ATOM 5137 O O . ARG A 1 647 ? -14.322 -5.263 39.010 1.00 95.06 647 ARG A O 1
ATOM 5144 N N . SER A 1 648 ? -13.193 -3.938 37.587 1.00 94.81 648 SER A N 1
ATOM 5145 C CA . SER A 1 648 ? -14.027 -2.746 37.779 1.00 94.81 648 SER A CA 1
ATOM 5146 C C . SER A 1 648 ? -15.220 -2.672 36.814 1.00 94.81 648 SER A C 1
ATOM 5148 O O . SER A 1 648 ? -16.183 -1.943 37.082 1.00 94.81 648 SER A O 1
ATOM 5150 N N . ARG A 1 649 ? -15.189 -3.459 35.726 1.00 95.31 649 ARG A N 1
ATOM 5151 C CA . ARG A 1 649 ? -16.201 -3.475 34.662 1.00 95.31 649 ARG A CA 1
ATOM 5152 C C . ARG A 1 649 ? -17.594 -3.763 35.234 1.00 95.31 649 ARG A C 1
ATOM 5154 O O . ARG A 1 649 ? -17.810 -4.716 35.986 1.00 95.31 649 ARG A O 1
ATOM 5161 N N . ARG A 1 650 ? -18.564 -2.918 34.870 1.00 95.06 650 ARG A N 1
ATOM 5162 C CA . ARG A 1 650 ? -19.983 -3.092 35.210 1.00 95.06 650 ARG A CA 1
ATOM 5163 C C . ARG A 1 650 ? -20.730 -3.594 33.983 1.00 95.06 650 ARG A C 1
ATOM 5165 O O . ARG A 1 650 ? -20.678 -2.963 32.934 1.00 95.06 650 ARG A O 1
ATOM 5172 N N . LEU A 1 651 ? -21.439 -4.709 34.127 1.00 94.81 651 LEU A N 1
ATOM 5173 C CA . LEU A 1 651 ? -22.329 -5.225 33.091 1.00 94.81 651 LEU A CA 1
ATOM 5174 C C . LEU A 1 651 ? -23.729 -4.630 33.277 1.00 94.81 651 LEU A C 1
ATOM 5176 O O . LEU A 1 651 ? -24.101 -4.218 34.376 1.00 94.81 651 LEU A O 1
ATOM 5180 N N . GLN A 1 652 ? -24.536 -4.630 32.214 1.00 89.56 652 GLN A N 1
ATOM 5181 C CA . GLN A 1 652 ? -25.895 -4.061 32.232 1.00 89.56 652 GLN A CA 1
ATOM 5182 C C . GLN A 1 652 ? -26.806 -4.680 33.309 1.00 89.56 652 GLN A C 1
ATOM 5184 O O . GLN A 1 652 ? -27.747 -4.040 33.770 1.00 89.56 652 GLN A O 1
ATOM 5189 N N . PHE A 1 653 ? -26.526 -5.915 33.736 1.00 94.88 653 PHE A N 1
ATOM 5190 C CA . PHE A 1 653 ? -27.284 -6.610 34.772 1.00 94.88 653 PHE A CA 1
ATOM 5191 C C . PHE A 1 653 ? -26.449 -6.789 36.046 1.00 94.88 653 PHE A C 1
ATOM 5193 O O . PHE A 1 653 ? -25.312 -7.268 35.995 1.00 94.88 653 PHE A O 1
ATOM 5200 N N . LYS A 1 654 ? -27.025 -6.452 37.210 1.00 95.31 654 LYS A N 1
ATOM 5201 C CA . LYS A 1 654 ? -26.330 -6.531 38.508 1.00 95.31 654 LYS A CA 1
ATOM 5202 C C . LYS A 1 654 ? -25.824 -7.945 38.803 1.00 95.31 654 LYS A C 1
ATOM 5204 O O . LYS A 1 654 ? -24.647 -8.106 39.099 1.00 95.31 654 LYS A O 1
ATOM 5209 N N . THR A 1 655 ? -26.672 -8.964 38.648 1.00 95.44 655 THR A N 1
ATOM 5210 C CA . THR A 1 655 ? -26.271 -10.361 38.885 1.00 95.44 655 THR A CA 1
ATOM 5211 C C . THR A 1 655 ? -25.192 -10.807 37.902 1.00 95.44 655 THR A C 1
ATOM 5213 O O . THR A 1 655 ? -24.269 -11.496 38.303 1.00 95.44 655 THR A O 1
ATOM 5216 N N . ALA A 1 656 ? -25.233 -10.364 36.638 1.00 96.56 656 ALA A N 1
ATOM 5217 C CA . ALA A 1 656 ? -24.161 -10.665 35.686 1.00 96.56 656 ALA A CA 1
ATOM 5218 C C . ALA A 1 656 ? -22.837 -10.015 36.114 1.00 96.56 656 ALA A C 1
ATOM 5220 O O . ALA A 1 656 ? -21.793 -10.648 36.037 1.00 96.56 656 ALA A O 1
ATOM 5221 N N . THR A 1 657 ? -22.881 -8.786 36.637 1.00 97.44 657 THR A N 1
ATOM 5222 C CA . THR A 1 657 ? -21.699 -8.117 37.208 1.00 97.44 657 THR A CA 1
ATOM 5223 C C . THR A 1 657 ? -21.145 -8.877 38.420 1.00 97.44 657 THR A C 1
ATOM 5225 O O . THR A 1 657 ? -19.934 -8.982 38.580 1.00 97.44 657 THR A O 1
ATOM 5228 N N . GLU A 1 658 ? -22.009 -9.425 39.277 1.00 97.31 658 GLU A N 1
ATOM 5229 C CA . GLU A 1 658 ? -21.595 -10.249 40.422 1.00 97.31 658 GLU A CA 1
ATOM 5230 C C . GLU A 1 658 ? -20.985 -11.587 39.975 1.00 97.31 658 GLU A C 1
ATOM 5232 O O . GLU A 1 658 ? -19.927 -11.960 40.481 1.00 97.31 658 GLU A O 1
ATOM 5237 N N . VAL A 1 659 ? -21.580 -12.257 38.978 1.00 97.81 659 VAL A N 1
ATOM 5238 C CA . VAL A 1 659 ? -21.000 -13.457 38.346 1.00 97.81 659 VAL A CA 1
ATOM 5239 C C . VAL A 1 659 ? -19.628 -13.146 37.755 1.00 97.81 659 VAL A C 1
ATOM 5241 O O . VAL A 1 659 ? -18.681 -13.883 38.005 1.00 97.81 659 VAL A O 1
ATOM 5244 N N . TRP A 1 660 ? -19.496 -12.037 37.022 1.00 98.06 660 TRP A N 1
ATOM 5245 C CA . TRP A 1 660 ? -18.231 -11.607 36.425 1.00 98.06 660 TRP A CA 1
ATOM 5246 C C . TRP A 1 660 ? -17.132 -11.397 37.471 1.00 98.06 660 TRP A C 1
ATOM 5248 O O . TRP A 1 660 ? -16.035 -11.935 37.345 1.00 98.06 660 TRP A O 1
ATOM 5258 N N . ARG A 1 661 ? -17.440 -10.687 38.563 1.00 97.88 661 ARG A N 1
ATOM 5259 C CA . ARG A 1 661 ? -16.494 -10.504 39.675 1.00 97.88 661 ARG A CA 1
ATOM 5260 C C . ARG A 1 661 ? -16.091 -11.823 40.319 1.00 97.88 661 ARG A C 1
ATOM 5262 O O . ARG A 1 661 ? -14.942 -11.957 40.728 1.00 97.88 661 ARG A O 1
ATOM 5269 N N . ARG A 1 662 ? -17.020 -12.779 40.422 1.00 97.94 662 ARG A N 1
ATOM 5270 C CA . ARG A 1 662 ? -16.720 -14.105 40.965 1.00 97.94 662 ARG A CA 1
ATOM 5271 C C . ARG A 1 662 ? -15.836 -14.907 40.011 1.00 97.94 662 ARG A C 1
ATOM 5273 O O . ARG A 1 662 ? -14.885 -15.499 40.489 1.00 97.94 662 ARG A O 1
ATOM 5280 N N . LEU A 1 663 ? -16.072 -14.867 38.698 1.00 98.19 663 LEU A N 1
ATOM 5281 C CA . LEU A 1 663 ? -15.194 -15.499 37.699 1.00 98.19 663 LEU A CA 1
ATOM 5282 C C . LEU A 1 663 ? -13.750 -14.969 37.759 1.00 98.19 663 LEU A C 1
ATOM 5284 O O . LEU A 1 663 ? -12.816 -15.722 37.516 1.00 98.19 663 LEU A O 1
ATOM 5288 N N . LEU A 1 664 ? -13.567 -13.696 38.123 1.00 98.06 664 LEU A N 1
ATOM 5289 C CA . LEU A 1 664 ? -12.255 -13.059 38.298 1.00 98.06 664 LEU A CA 1
ATOM 5290 C C . LEU A 1 664 ? -11.690 -13.156 39.731 1.00 98.06 664 LEU A C 1
ATOM 5292 O O . LEU A 1 664 ? -10.756 -12.419 40.070 1.00 98.06 664 LEU A O 1
ATOM 5296 N N . SER A 1 665 ? -12.256 -14.007 40.594 1.00 97.12 665 SER A N 1
ATOM 5297 C CA . SER A 1 665 ? -11.728 -14.228 41.945 1.00 97.12 665 SER A CA 1
ATOM 5298 C C . SER A 1 665 ? -10.611 -15.283 41.953 1.00 97.12 665 SER A C 1
ATOM 5300 O O . SER A 1 665 ? -10.626 -16.167 41.097 1.00 97.12 665 SER A O 1
ATOM 5302 N N . PRO A 1 666 ? -9.674 -15.245 42.924 1.00 97.25 666 PRO A N 1
ATOM 5303 C CA . PRO A 1 666 ? -8.519 -16.150 42.977 1.00 97.25 666 PRO A CA 1
ATOM 5304 C C . PRO A 1 666 ? -8.825 -17.649 42.947 1.00 97.25 666 PRO A C 1
ATOM 5306 O O . PRO A 1 666 ? -7.963 -18.437 42.583 1.00 97.25 666 PRO A O 1
ATOM 5309 N N . GLU A 1 667 ? -10.038 -18.050 43.323 1.00 95.88 667 GLU A N 1
ATOM 5310 C CA . GLU A 1 667 ? -10.462 -19.452 43.356 1.00 95.88 667 GLU A CA 1
ATOM 5311 C C . GLU A 1 667 ? -11.012 -19.961 42.011 1.00 95.88 667 GLU A C 1
ATOM 5313 O O . GLU A 1 667 ? -11.482 -21.094 41.943 1.00 95.88 667 GLU A O 1
ATOM 5318 N N . ASN A 1 668 ? -11.033 -19.127 40.966 1.00 97.69 668 ASN A N 1
ATOM 5319 C CA . ASN A 1 668 ? -11.604 -19.464 39.663 1.00 97.69 668 ASN A CA 1
ATOM 5320 C C . ASN A 1 668 ? -10.539 -19.601 38.572 1.00 97.69 668 ASN A C 1
ATOM 5322 O O . ASN A 1 668 ? -9.530 -18.899 38.546 1.00 97.69 668 ASN A O 1
ATOM 5326 N N . GLU A 1 669 ? -10.845 -20.467 37.613 1.00 98.00 669 GLU A N 1
ATOM 5327 C CA . GLU A 1 669 ? -9.953 -20.924 36.546 1.00 98.00 669 GLU A CA 1
ATOM 5328 C C . GLU A 1 669 ? -9.581 -19.778 35.588 1.00 98.00 669 GLU A C 1
ATOM 5330 O O . GLU A 1 669 ? -8.446 -19.679 35.127 1.00 98.00 669 GLU A O 1
ATOM 5335 N N . LEU A 1 670 ? -10.525 -18.860 35.338 1.00 97.81 670 LEU A N 1
ATOM 5336 C CA . LEU A 1 670 ? -10.301 -17.672 34.509 1.00 97.81 670 LEU A CA 1
ATOM 5337 C C . LEU A 1 670 ? -9.271 -16.723 35.134 1.00 97.81 670 LEU A C 1
ATOM 5339 O O . LEU A 1 670 ? -8.402 -16.206 34.436 1.00 97.81 670 LEU A O 1
ATOM 5343 N N . TYR A 1 671 ? -9.359 -16.496 36.448 1.00 98.25 671 TYR A N 1
ATOM 5344 C CA . TYR A 1 671 ? -8.384 -15.674 37.156 1.00 98.25 671 TYR A CA 1
ATOM 5345 C C . TYR A 1 671 ? -7.015 -16.348 37.210 1.00 98.25 671 TYR A C 1
ATOM 5347 O O . TYR A 1 671 ? -6.017 -15.680 36.962 1.00 98.25 671 TYR A O 1
ATOM 5355 N N . GLU A 1 672 ? -6.969 -17.647 37.524 1.00 98.31 672 GLU A N 1
ATOM 5356 C CA . GLU A 1 672 ? -5.730 -18.433 37.559 1.00 98.31 672 GLU A CA 1
ATOM 5357 C C . GLU A 1 672 ? -4.961 -18.282 36.240 1.00 98.31 672 GLU A C 1
ATOM 5359 O O . GLU A 1 672 ? -3.799 -17.878 36.253 1.00 98.31 672 GLU A O 1
ATOM 5364 N N . MET A 1 673 ? -5.638 -18.494 35.106 1.00 98.44 673 MET A N 1
ATOM 5365 C CA . MET A 1 673 ? -5.050 -18.361 33.772 1.00 98.44 673 MET A CA 1
ATOM 5366 C C . MET A 1 673 ? -4.473 -16.959 33.538 1.00 98.44 673 MET A C 1
ATOM 5368 O O . MET A 1 673 ? -3.299 -16.814 33.201 1.00 98.44 673 MET A O 1
ATOM 5372 N N . LEU A 1 674 ? -5.282 -15.918 33.754 1.00 98.31 674 LEU A N 1
ATOM 5373 C CA . LEU A 1 674 ? -4.870 -14.530 33.525 1.00 98.31 674 LEU A CA 1
ATOM 5374 C C . LEU A 1 674 ? -3.747 -14.090 34.465 1.00 98.31 674 LEU A C 1
ATOM 5376 O O . LEU A 1 674 ? -2.896 -13.300 34.069 1.00 98.31 674 LEU A O 1
ATOM 5380 N N . ASN A 1 675 ? -3.724 -14.595 35.698 1.00 98.31 675 ASN A N 1
ATOM 5381 C CA . ASN A 1 675 ? -2.673 -14.290 36.658 1.00 98.31 675 ASN A CA 1
ATOM 5382 C C . ASN A 1 675 ? -1.334 -14.919 36.243 1.00 98.31 675 ASN A C 1
ATOM 5384 O O . ASN A 1 675 ? -0.317 -14.238 36.307 1.00 98.31 675 ASN A O 1
ATOM 5388 N N . LEU A 1 676 ? -1.332 -16.171 35.769 1.00 98.44 676 LEU A N 1
ATOM 5389 C CA . LEU A 1 676 ? -0.123 -16.827 35.246 1.00 98.44 676 LEU A CA 1
ATOM 5390 C C . LEU A 1 676 ? 0.470 -16.063 34.049 1.00 98.44 676 LEU A C 1
ATOM 5392 O O . LEU A 1 676 ? 1.683 -15.862 33.984 1.00 98.44 676 LEU A O 1
ATOM 5396 N N . ILE A 1 677 ? -0.392 -15.580 33.147 1.00 98.31 677 ILE A N 1
ATOM 5397 C CA . ILE A 1 677 ? 0.003 -14.761 31.990 1.00 98.31 677 ILE A CA 1
ATOM 5398 C C . ILE A 1 677 ? 0.531 -13.394 32.439 1.00 98.31 677 ILE A C 1
ATOM 5400 O O . ILE A 1 677 ? 1.598 -12.974 32.003 1.00 98.31 677 ILE A O 1
ATOM 5404 N N . ALA A 1 678 ? -0.181 -12.707 33.338 1.00 98.12 678 ALA A N 1
ATOM 5405 C CA . ALA A 1 678 ? 0.216 -11.398 33.862 1.00 98.12 678 ALA A CA 1
ATOM 5406 C C . ALA A 1 678 ? 1.556 -11.435 34.621 1.00 98.12 678 ALA A C 1
ATOM 5408 O O . ALA A 1 678 ? 2.267 -10.433 34.667 1.00 98.12 678 ALA A O 1
ATOM 5409 N N . SER A 1 679 ? 1.901 -12.582 35.209 1.00 97.88 679 SER A N 1
ATOM 5410 C CA . SER A 1 679 ? 3.198 -12.846 35.842 1.00 97.88 679 SER A CA 1
ATOM 5411 C C . SER A 1 679 ? 4.263 -13.381 34.872 1.00 97.88 679 SER A C 1
ATOM 5413 O O . SER A 1 679 ? 5.401 -13.587 35.288 1.00 97.88 679 SER A O 1
ATOM 5415 N N . ASN A 1 680 ? 3.914 -13.581 33.596 1.00 97.62 680 ASN A N 1
ATOM 5416 C CA . ASN A 1 680 ? 4.764 -14.125 32.536 1.00 97.62 680 ASN A CA 1
ATOM 5417 C C . ASN A 1 680 ? 5.480 -15.438 32.928 1.00 97.62 680 ASN A C 1
ATOM 5419 O O . ASN A 1 680 ? 6.666 -15.632 32.652 1.00 97.62 680 ASN A O 1
ATOM 5423 N N . GLU A 1 681 ? 4.776 -16.351 33.607 1.00 96.56 681 GLU A N 1
ATOM 5424 C CA . GLU A 1 681 ? 5.350 -17.611 34.101 1.00 96.56 681 GLU A CA 1
ATOM 5425 C C . GLU A 1 681 ? 5.512 -18.655 32.978 1.00 96.56 681 GLU A C 1
ATOM 5427 O O . GLU A 1 681 ? 4.732 -19.599 32.863 1.00 96.56 681 GLU A O 1
ATOM 5432 N N . LEU A 1 682 ? 6.561 -18.529 32.154 1.00 96.69 682 LEU A N 1
ATOM 5433 C CA . LEU A 1 682 ? 6.814 -19.427 31.009 1.00 96.69 682 LEU A CA 1
ATOM 5434 C C . LEU A 1 682 ? 6.908 -20.918 31.388 1.00 96.69 682 LEU A C 1
ATOM 5436 O O . LEU A 1 682 ? 6.548 -21.785 30.595 1.00 96.69 682 LEU A O 1
ATOM 5440 N N . SER A 1 683 ? 7.341 -21.233 32.612 1.00 96.75 683 SER A N 1
ATOM 5441 C CA . SER A 1 683 ? 7.401 -22.610 33.129 1.00 96.75 683 SER A CA 1
ATOM 5442 C C . SER A 1 683 ? 6.024 -23.243 33.365 1.00 96.75 683 SER A C 1
ATOM 5444 O O . SER A 1 683 ? 5.937 -24.441 33.631 1.00 96.75 683 SER A O 1
ATOM 5446 N N . LYS A 1 684 ? 4.947 -22.454 33.280 1.00 97.81 684 LYS A N 1
ATOM 5447 C CA . LYS A 1 684 ? 3.552 -22.877 33.447 1.00 97.81 684 LYS A CA 1
ATOM 5448 C C . LYS A 1 684 ? 2.766 -22.868 32.134 1.00 97.81 684 LYS A C 1
ATOM 5450 O O . LYS A 1 684 ? 1.540 -22.913 32.181 1.00 97.81 684 LYS A O 1
ATOM 5455 N N . LEU A 1 685 ? 3.444 -22.849 30.981 1.00 96.94 685 LEU A N 1
ATOM 5456 C CA . LEU A 1 685 ? 2.808 -22.838 29.658 1.00 96.94 685 LEU A CA 1
ATOM 5457 C C . LEU A 1 685 ? 1.715 -23.908 29.508 1.00 96.94 685 LEU A C 1
ATOM 5459 O O . LEU A 1 685 ? 0.577 -23.563 29.199 1.00 96.94 685 LEU A O 1
ATOM 5463 N N . GLU A 1 686 ? 2.025 -25.171 29.811 1.00 97.06 686 GLU A N 1
ATOM 5464 C CA . GLU A 1 686 ? 1.072 -26.291 29.705 1.00 97.06 686 GLU A CA 1
ATOM 5465 C C . GLU A 1 686 ? -0.195 -26.051 30.540 1.00 97.06 686 GLU A C 1
ATOM 5467 O O . GLU A 1 686 ? -1.311 -26.312 30.095 1.00 97.06 686 GLU A O 1
ATOM 5472 N N . ARG A 1 687 ? -0.047 -25.466 31.735 1.00 97.81 687 ARG A N 1
ATOM 5473 C CA . ARG A 1 687 ? -1.181 -25.160 32.613 1.00 97.81 687 ARG A CA 1
ATOM 5474 C C . ARG A 1 687 ? -2.075 -24.064 32.036 1.00 97.81 687 ARG A C 1
ATOM 5476 O O . ARG A 1 687 ? -3.298 -24.158 32.132 1.00 97.81 687 ARG A O 1
ATOM 5483 N N . VAL A 1 688 ? -1.483 -23.024 31.448 1.00 97.75 688 VAL A N 1
ATOM 5484 C CA . VAL A 1 688 ? -2.250 -21.969 30.770 1.00 97.75 688 VAL A CA 1
ATOM 5485 C C . VAL A 1 688 ? -2.994 -22.560 29.570 1.00 97.75 688 VAL A C 1
ATOM 5487 O O . VAL A 1 688 ? -4.171 -22.261 29.394 1.00 97.75 688 VAL A O 1
ATOM 5490 N N . GLU A 1 689 ? -2.368 -23.458 28.805 1.00 95.06 689 GLU A N 1
ATOM 5491 C CA . GLU A 1 689 ? -3.008 -24.151 27.678 1.00 95.06 689 GLU A CA 1
ATOM 5492 C C . GLU A 1 689 ? -4.192 -25.029 28.116 1.00 95.06 689 GLU A C 1
ATOM 5494 O O . GLU A 1 689 ? -5.257 -24.972 27.497 1.00 95.06 689 GLU A O 1
ATOM 5499 N N . GLU A 1 690 ? -4.054 -25.791 29.206 1.00 96.94 690 GLU A N 1
ATOM 5500 C CA . GLU A 1 690 ? -5.146 -26.577 29.797 1.00 96.94 690 GLU A CA 1
ATOM 5501 C C . GLU A 1 690 ? -6.342 -25.699 30.184 1.00 96.94 690 GLU A C 1
ATOM 5503 O O . GLU A 1 690 ? -7.483 -25.995 29.817 1.00 96.94 690 GLU A O 1
ATOM 5508 N N . LEU A 1 691 ? -6.087 -24.606 30.915 1.00 97.44 691 LEU A N 1
ATOM 5509 C CA . LEU A 1 691 ? -7.121 -23.664 31.351 1.00 97.44 691 LEU A CA 1
ATOM 5510 C C . LEU A 1 691 ? -7.795 -22.996 30.151 1.00 97.44 691 LEU A C 1
ATOM 5512 O O . LEU A 1 691 ? -9.021 -22.896 30.105 1.00 97.44 691 LEU A O 1
ATOM 5516 N N . ASN A 1 692 ? -7.006 -22.599 29.154 1.00 94.81 692 ASN A N 1
ATOM 5517 C CA . ASN A 1 692 ? -7.500 -21.989 27.928 1.00 94.81 692 ASN A CA 1
ATOM 5518 C C . ASN A 1 692 ? -8.382 -22.966 27.130 1.00 94.81 692 ASN A C 1
ATOM 5520 O O . ASN A 1 692 ? -9.449 -22.591 26.644 1.00 94.81 692 ASN A O 1
ATOM 5524 N N . SER A 1 693 ? -7.993 -24.245 27.052 1.00 91.56 693 SER A N 1
ATOM 5525 C CA . SER A 1 693 ? -8.791 -25.306 26.424 1.00 91.56 693 SER A CA 1
ATOM 5526 C C . SER A 1 693 ? -10.088 -25.587 27.187 1.00 91.56 693 SER A C 1
ATOM 5528 O O . SER A 1 693 ? -11.139 -25.757 26.571 1.00 91.56 693 SER A O 1
ATOM 5530 N N . LEU A 1 694 ? -10.045 -25.610 28.521 1.00 95.19 694 LEU A N 1
ATOM 5531 C CA . LEU A 1 694 ? -11.229 -25.786 29.364 1.00 95.19 694 LEU A CA 1
ATOM 5532 C C . LEU A 1 694 ? -12.222 -24.629 29.179 1.00 95.19 694 LEU A C 1
ATOM 5534 O O . LEU A 1 694 ? -13.419 -24.848 29.008 1.00 95.19 694 LEU A O 1
ATOM 5538 N N . LEU A 1 695 ? -11.717 -23.394 29.159 1.00 95.19 695 LEU A N 1
ATOM 5539 C CA . LEU A 1 695 ? -12.503 -22.181 28.924 1.00 95.19 695 LEU A CA 1
ATOM 5540 C C . LEU A 1 695 ? -12.964 -22.039 27.468 1.00 95.19 695 LEU A C 1
ATOM 5542 O O . LEU A 1 695 ? -13.792 -21.184 27.179 1.00 95.19 695 LEU A O 1
ATOM 5546 N N . ARG A 1 696 ? -12.473 -22.867 26.543 1.00 89.38 696 ARG A N 1
ATOM 5547 C CA . ARG A 1 696 ? -12.990 -22.949 25.172 1.00 89.38 696 ARG A CA 1
ATOM 5548 C C . ARG A 1 696 ? -14.254 -23.806 25.078 1.00 89.38 696 ARG A C 1
ATOM 5550 O O . ARG A 1 696 ? -15.042 -23.624 24.150 1.00 89.38 696 ARG A O 1
ATOM 5557 N N . ASP A 1 697 ? -14.466 -24.729 26.015 1.00 90.12 697 ASP A N 1
ATOM 5558 C CA . ASP A 1 697 ? -15.669 -25.557 26.044 1.00 90.12 697 ASP A CA 1
ATOM 5559 C C . ASP A 1 697 ? -16.888 -24.718 26.462 1.00 90.12 697 ASP A C 1
ATOM 5561 O O . ASP A 1 697 ? -17.052 -24.280 27.607 1.00 90.12 697 ASP A O 1
ATOM 5565 N N . ARG A 1 698 ? -17.788 -24.509 25.498 1.00 89.25 698 ARG A N 1
ATOM 5566 C CA . ARG A 1 698 ? -19.020 -23.750 25.697 1.00 89.25 698 ARG A CA 1
ATOM 5567 C C . ARG A 1 698 ? -19.903 -24.375 26.772 1.00 89.25 698 ARG A C 1
ATOM 5569 O O . ARG A 1 698 ? -20.494 -23.639 27.557 1.00 89.25 698 ARG A O 1
ATOM 5576 N N . GLU A 1 699 ? -20.024 -25.697 26.829 1.00 92.44 699 GLU A N 1
ATOM 5577 C CA . GLU A 1 699 ? -20.871 -26.351 27.827 1.00 92.44 699 GLU A CA 1
ATOM 5578 C C . GLU A 1 699 ? -20.312 -26.139 29.240 1.00 92.44 699 GLU A C 1
ATOM 5580 O O . GLU A 1 699 ? -21.070 -25.873 30.182 1.00 92.44 699 GLU A O 1
ATOM 5585 N N . TYR A 1 700 ? -18.985 -26.174 29.372 1.00 96.38 700 TYR A N 1
ATOM 5586 C CA . TYR A 1 700 ? -18.293 -25.860 30.615 1.00 96.38 700 TYR A CA 1
ATOM 5587 C C . TYR A 1 700 ? -18.566 -24.422 31.079 1.00 96.38 700 TYR A C 1
ATOM 5589 O O . TYR A 1 700 ? -19.038 -24.230 32.206 1.00 96.38 700 TYR A O 1
ATOM 5597 N N . ILE A 1 701 ? -18.360 -23.415 30.216 1.00 96.00 701 ILE A N 1
ATOM 5598 C CA . ILE A 1 701 ? -18.627 -22.002 30.552 1.00 96.00 701 ILE A CA 1
ATOM 5599 C C . ILE A 1 701 ? -20.075 -21.819 31.017 1.00 96.00 701 ILE A C 1
ATOM 5601 O O . ILE A 1 701 ? -20.346 -21.154 32.019 1.00 96.00 701 ILE A O 1
ATOM 5605 N N . GLU A 1 702 ? -21.021 -22.430 30.309 1.00 94.81 702 GLU A N 1
ATOM 5606 C CA . GLU A 1 702 ? -22.444 -22.313 30.609 1.00 94.81 702 GLU A CA 1
ATOM 5607 C C . GLU A 1 702 ? -22.796 -22.884 31.983 1.00 94.81 702 GLU A C 1
ATOM 5609 O O . GLU A 1 702 ? -23.477 -22.223 32.777 1.00 94.81 702 GLU A O 1
ATOM 5614 N N . LYS A 1 703 ? -22.290 -24.083 32.292 1.00 96.81 703 LYS A N 1
ATOM 5615 C CA . LYS A 1 703 ? -22.446 -24.709 33.610 1.00 96.81 703 LYS A CA 1
ATOM 5616 C C . LYS A 1 703 ? -21.772 -23.884 34.701 1.00 96.81 703 LYS A C 1
ATOM 5618 O O . LYS A 1 703 ? -22.324 -23.762 35.798 1.00 96.81 703 LYS A O 1
ATOM 5623 N N . ARG A 1 704 ? -20.612 -23.285 34.415 1.00 97.50 704 ARG A N 1
ATOM 5624 C CA . ARG A 1 704 ? -19.878 -22.447 35.369 1.00 97.50 704 ARG A CA 1
ATOM 5625 C C . ARG A 1 704 ? -20.642 -21.168 35.704 1.00 97.50 704 ARG A C 1
ATOM 5627 O O . ARG A 1 704 ? -20.831 -20.877 36.884 1.00 97.50 704 ARG A O 1
ATOM 5634 N N . ILE A 1 705 ? -21.167 -20.466 34.696 1.00 97.19 705 ILE A N 1
ATOM 5635 C CA . ILE A 1 705 ? -22.029 -19.287 34.879 1.00 97.19 705 ILE A CA 1
ATOM 5636 C C . ILE A 1 705 ? -23.263 -19.648 35.714 1.00 97.19 705 ILE A C 1
ATOM 5638 O O . ILE A 1 705 ? -23.591 -18.930 36.661 1.00 97.19 705 ILE A O 1
ATOM 5642 N N . ASP A 1 706 ? -23.942 -20.756 35.400 1.00 96.25 706 ASP A N 1
ATOM 5643 C CA . ASP A 1 706 ? -25.142 -21.183 36.130 1.00 96.25 706 ASP A CA 1
ATOM 5644 C C . ASP A 1 706 ? -24.827 -21.569 37.589 1.00 96.25 706 ASP A C 1
ATOM 5646 O O . ASP A 1 706 ? -25.583 -21.211 38.496 1.00 96.25 706 ASP A O 1
ATOM 5650 N N . THR A 1 707 ? -23.687 -22.224 37.834 1.00 96.62 707 THR A N 1
ATOM 5651 C CA . THR A 1 707 ? -23.217 -22.585 39.184 1.00 96.62 707 THR A CA 1
ATOM 5652 C C . THR A 1 707 ? -22.952 -21.338 40.020 1.00 96.62 707 THR A C 1
ATOM 5654 O O . THR A 1 707 ? -23.553 -21.173 41.078 1.00 96.62 707 THR A O 1
ATOM 5657 N N . ILE A 1 708 ? -22.153 -20.401 39.501 1.00 97.19 708 ILE A N 1
ATOM 5658 C CA . ILE A 1 708 ? -21.850 -19.142 40.192 1.00 97.19 708 ILE A CA 1
ATOM 5659 C C . ILE A 1 708 ? -23.129 -18.336 40.441 1.00 97.19 708 ILE A C 1
ATOM 5661 O O . ILE A 1 708 ? -23.311 -17.792 41.527 1.00 97.19 708 ILE A O 1
ATOM 5665 N N . THR A 1 709 ? -24.042 -18.286 39.463 1.00 96.44 709 THR A N 1
ATOM 5666 C CA . THR A 1 709 ? -25.336 -17.596 39.601 1.00 96.44 709 THR A CA 1
ATOM 5667 C C . THR A 1 709 ? -26.157 -18.173 40.755 1.00 96.44 709 THR A C 1
ATOM 5669 O O . THR A 1 709 ? -26.793 -17.415 41.493 1.00 96.44 709 THR A O 1
ATOM 5672 N N . ARG A 1 710 ? -26.157 -19.502 40.919 1.00 95.44 710 ARG A N 1
ATOM 5673 C CA . ARG A 1 710 ? -26.849 -20.184 42.017 1.00 95.44 710 ARG A CA 1
ATOM 5674 C C . ARG A 1 710 ? -26.215 -19.866 43.369 1.00 95.44 710 ARG A C 1
ATOM 5676 O O . ARG A 1 710 ? -26.960 -19.626 44.311 1.00 95.44 710 ARG A O 1
ATOM 5683 N N . ASP A 1 711 ? -24.890 -19.805 43.436 1.00 94.75 711 ASP A N 1
ATOM 5684 C CA . ASP A 1 711 ? -24.151 -19.577 44.682 1.00 94.75 711 ASP A CA 1
ATOM 5685 C C . ASP A 1 711 ? -24.306 -18.141 45.212 1.00 94.75 711 ASP A C 1
ATOM 5687 O O . ASP A 1 711 ? -24.389 -17.929 46.420 1.00 94.75 711 ASP A O 1
ATOM 5691 N N . ILE A 1 712 ? -24.387 -17.142 44.323 1.00 94.75 712 ILE A N 1
ATOM 5692 C CA . ILE A 1 712 ? -24.572 -15.730 44.716 1.00 94.75 712 ILE A CA 1
ATOM 5693 C C . ILE A 1 712 ? -26.038 -15.359 44.986 1.00 94.75 712 ILE A C 1
ATOM 5695 O O . ILE A 1 712 ? -26.323 -14.338 45.615 1.00 94.75 712 ILE A O 1
ATOM 5699 N N . SER A 1 713 ? -26.989 -16.149 44.484 1.00 89.38 713 SER A N 1
ATOM 5700 C CA . SER A 1 713 ? -28.413 -15.819 44.545 1.00 89.38 713 SER A CA 1
ATOM 5701 C C . SER A 1 713 ? -29.102 -16.432 45.766 1.00 89.38 713 SER A C 1
ATOM 5703 O O . SER A 1 713 ? -28.854 -17.563 46.165 1.00 89.38 713 SER A O 1
ATOM 5705 N N . LYS A 1 714 ? -30.069 -15.694 46.323 1.00 80.56 714 LYS A N 1
ATOM 5706 C CA . LYS A 1 714 ? -31.045 -16.181 47.323 1.00 80.56 714 LYS A CA 1
ATOM 5707 C C . LYS A 1 714 ? -31.825 -17.412 46.799 1.00 80.56 714 LYS A C 1
ATOM 5709 O O . LYS A 1 714 ? -31.850 -17.596 45.584 1.00 80.56 714 LYS A O 1
ATOM 5714 N N . PRO A 1 715 ? -32.522 -18.205 47.652 1.00 77.19 715 PRO A N 1
ATOM 5715 C CA . PRO A 1 715 ? -32.990 -19.586 47.379 1.00 77.19 715 PRO A CA 1
ATOM 5716 C C . PRO A 1 715 ? -33.822 -19.881 46.109 1.00 77.19 715 PRO A C 1
ATOM 5718 O O . PRO A 1 715 ? -34.177 -21.034 45.883 1.00 77.19 715 PRO A O 1
ATOM 5721 N N . LYS A 1 716 ? -34.133 -18.894 45.259 1.00 79.25 716 LYS A N 1
ATOM 5722 C CA . LYS A 1 716 ? -34.689 -19.081 43.908 1.00 79.25 716 LYS A CA 1
ATOM 5723 C C . LYS A 1 716 ? -33.979 -18.155 42.897 1.00 79.25 716 LYS A C 1
ATOM 5725 O O . LYS A 1 716 ? -34.533 -17.106 42.557 1.00 79.25 716 LYS A O 1
ATOM 5730 N N . PRO A 1 717 ? -32.762 -18.501 42.429 1.00 80.38 717 PRO A N 1
ATOM 5731 C CA . PRO A 1 717 ? -32.041 -17.714 41.430 1.00 80.38 717 PRO A CA 1
ATOM 5732 C C . PRO A 1 717 ? -32.845 -17.622 40.132 1.00 80.38 717 PRO A C 1
ATOM 5734 O O . PRO A 1 717 ? -33.297 -18.641 39.608 1.00 80.38 717 PRO A O 1
ATOM 5737 N N . ARG A 1 718 ? -32.986 -16.420 39.564 1.00 88.94 718 ARG A N 1
ATOM 5738 C CA . ARG A 1 718 ? -33.367 -16.303 38.151 1.00 88.94 718 ARG A CA 1
ATOM 5739 C C . ARG A 1 718 ? -32.127 -16.597 37.315 1.00 88.94 718 ARG A C 1
ATOM 5741 O O . ARG A 1 718 ? -31.094 -15.963 37.516 1.00 88.94 718 ARG A O 1
ATOM 5748 N N . ARG A 1 719 ? -32.230 -17.546 36.384 1.00 92.38 719 ARG A N 1
ATOM 5749 C CA . ARG A 1 719 ? -31.147 -17.853 35.445 1.00 92.38 719 ARG A CA 1
ATOM 5750 C C . ARG A 1 719 ? -30.826 -16.612 34.610 1.00 92.38 719 ARG A C 1
ATOM 5752 O O . ARG A 1 719 ? -31.740 -15.952 34.116 1.00 92.38 719 ARG A O 1
ATOM 5759 N N . ILE A 1 720 ? -29.541 -16.305 34.436 1.00 93.50 720 ILE A N 1
ATOM 5760 C CA . ILE A 1 720 ? -29.108 -15.258 33.505 1.00 93.50 720 ILE A CA 1
ATOM 5761 C C . ILE A 1 720 ? -29.319 -15.795 32.088 1.00 93.50 720 ILE A C 1
ATOM 5763 O O . ILE A 1 720 ? -28.754 -16.830 31.736 1.00 93.50 720 ILE A O 1
ATOM 5767 N N . VAL A 1 721 ? -30.131 -15.109 31.288 1.00 93.69 721 VAL A N 1
ATOM 5768 C CA . VAL A 1 721 ? -30.479 -15.482 29.906 1.00 93.69 721 VAL A CA 1
ATOM 5769 C C . VAL A 1 721 ? -30.335 -14.275 28.974 1.00 93.69 721 VAL A C 1
ATOM 5771 O O . VAL A 1 721 ? -30.295 -13.138 29.441 1.00 93.69 721 VAL A O 1
ATOM 5774 N N . GLY A 1 722 ? -30.265 -14.513 27.662 1.00 91.94 722 GLY A N 1
ATOM 5775 C CA . GLY A 1 722 ? -30.237 -13.457 26.642 1.00 91.94 722 GLY A CA 1
ATOM 5776 C C . GLY A 1 722 ? -28.976 -12.583 26.673 1.00 91.94 722 GLY A C 1
ATOM 5777 O O . GLY A 1 722 ? -27.874 -13.067 26.941 1.00 91.94 722 GLY A O 1
ATOM 5778 N N . SER A 1 723 ? -29.148 -11.284 26.402 1.00 89.19 723 SER A N 1
ATOM 5779 C CA . SER A 1 723 ? -28.054 -10.310 26.227 1.00 89.19 723 SER A CA 1
ATOM 5780 C C . SER A 1 723 ? -27.022 -10.286 27.375 1.00 89.19 723 SER A C 1
ATOM 5782 O O . SER A 1 723 ? -25.831 -10.410 27.086 1.00 89.19 723 SER A O 1
ATOM 5784 N N . PRO A 1 724 ? -27.400 -10.247 28.674 1.00 93.38 724 PRO A N 1
ATOM 5785 C CA . PRO A 1 724 ? -26.419 -10.274 29.764 1.00 93.38 724 PRO A CA 1
ATOM 5786 C C . PRO A 1 724 ? -25.530 -11.524 29.782 1.00 93.38 724 PRO A C 1
ATOM 5788 O O . PRO A 1 724 ? -24.358 -11.441 30.143 1.00 93.38 724 PRO A O 1
ATOM 5791 N N . ARG A 1 725 ? -26.073 -12.683 29.384 1.00 94.50 725 ARG A N 1
ATOM 5792 C CA . ARG A 1 725 ? -25.308 -13.933 29.300 1.00 94.50 725 ARG A CA 1
ATOM 5793 C C . ARG A 1 725 ? -24.338 -13.904 28.122 1.00 94.50 725 ARG A C 1
ATOM 5795 O O . ARG A 1 725 ? -23.190 -14.302 28.272 1.00 94.50 725 ARG A O 1
ATOM 5802 N N . ASN A 1 726 ? -24.778 -13.382 26.979 1.00 87.56 726 ASN A N 1
ATOM 5803 C CA . ASN A 1 726 ? -23.916 -13.199 25.812 1.00 87.56 726 ASN A CA 1
ATOM 5804 C C . ASN A 1 726 ? -22.779 -12.209 26.102 1.00 87.56 726 ASN A C 1
ATOM 5806 O O . ASN A 1 726 ? -21.655 -12.440 25.678 1.00 87.56 726 ASN A O 1
ATOM 5810 N N . HIS A 1 727 ? -23.039 -11.152 26.879 1.00 92.06 727 HIS A N 1
ATOM 5811 C CA . HIS A 1 727 ? -21.995 -10.227 27.322 1.00 92.06 727 HIS A CA 1
ATOM 5812 C C . HIS A 1 727 ? -20.958 -10.938 28.208 1.00 92.06 727 HIS A C 1
ATOM 5814 O O . HIS A 1 727 ? -19.765 -10.777 27.986 1.00 92.06 727 HIS A O 1
ATOM 5820 N N . LEU A 1 728 ? -21.385 -11.784 29.155 1.00 95.81 728 LEU A N 1
ATOM 5821 C CA . LEU A 1 728 ? -20.449 -12.602 29.939 1.00 95.81 728 LEU A CA 1
ATOM 5822 C C . LEU A 1 728 ? -19.569 -13.483 29.047 1.00 95.81 728 LEU A C 1
ATOM 5824 O O . LEU A 1 728 ? -18.364 -13.520 29.264 1.00 95.81 728 LEU A O 1
ATOM 5828 N N . ARG A 1 729 ? -20.149 -14.144 28.037 1.00 92.12 729 ARG A N 1
ATOM 5829 C CA . ARG A 1 729 ? -19.378 -14.949 27.076 1.00 92.12 729 ARG A CA 1
ATOM 5830 C C . ARG A 1 729 ? -18.334 -14.112 26.351 1.00 92.12 729 ARG A C 1
ATOM 5832 O O . ARG A 1 729 ? -17.169 -14.463 26.415 1.00 92.12 729 ARG A O 1
ATOM 5839 N N . ARG A 1 730 ? -18.725 -12.961 25.794 1.00 88.50 730 ARG A N 1
ATOM 5840 C CA . ARG A 1 730 ? -17.790 -12.042 25.126 1.00 88.50 730 ARG A CA 1
ATOM 5841 C C . ARG A 1 730 ? -16.626 -11.641 26.034 1.00 88.50 730 ARG A C 1
ATOM 5843 O O . ARG A 1 730 ? -15.484 -11.709 25.608 1.00 88.50 730 ARG A O 1
ATOM 5850 N N . CYS A 1 731 ? -16.890 -11.303 27.298 1.00 93.94 731 CYS A N 1
ATOM 5851 C CA . CYS A 1 731 ? -15.824 -10.981 28.252 1.00 93.94 731 CYS A CA 1
ATOM 5852 C C . CYS A 1 731 ? -14.894 -12.178 28.546 1.00 93.94 731 CYS A C 1
ATOM 5854 O O . CYS A 1 731 ? -13.708 -11.980 28.799 1.00 93.94 731 CYS A O 1
ATOM 5856 N N . ILE A 1 732 ? -15.420 -13.408 28.560 1.00 95.38 732 ILE A N 1
ATOM 5857 C CA . ILE A 1 732 ? -14.618 -14.630 28.736 1.00 95.38 732 ILE A CA 1
ATOM 5858 C C . ILE A 1 732 ? -13.795 -14.912 27.474 1.00 95.38 732 ILE A C 1
ATOM 5860 O O . ILE A 1 732 ? -12.619 -15.242 27.589 1.00 95.38 732 ILE A O 1
ATOM 5864 N N . ASP A 1 733 ? -14.376 -14.733 26.288 1.00 88.62 733 ASP A N 1
ATOM 5865 C CA . ASP A 1 733 ? -13.681 -14.877 25.008 1.00 88.62 733 ASP A CA 1
ATOM 5866 C C . ASP A 1 733 ? -12.547 -13.845 24.870 1.00 88.62 733 ASP A C 1
ATOM 5868 O O . ASP A 1 733 ? -11.445 -14.207 24.470 1.00 88.62 733 ASP A O 1
ATOM 5872 N N . GLU A 1 734 ? -12.761 -12.590 25.290 1.00 90.25 734 GLU A N 1
ATOM 5873 C CA . GLU A 1 734 ? -11.704 -11.565 25.376 1.00 90.25 734 GLU A CA 1
ATOM 5874 C C . GLU A 1 734 ? -10.510 -12.055 26.214 1.00 90.25 734 GLU A C 1
ATOM 5876 O O . GLU A 1 734 ? -9.362 -11.955 25.785 1.00 90.25 734 GLU A O 1
ATOM 5881 N N . ALA A 1 735 ? -10.772 -12.626 27.393 1.00 95.06 735 ALA A N 1
ATOM 5882 C CA . ALA A 1 735 ? -9.734 -13.172 28.265 1.00 95.06 735 ALA A CA 1
ATOM 5883 C C . ALA A 1 735 ? -9.046 -14.415 27.676 1.00 95.06 735 ALA A C 1
ATOM 5885 O O . ALA A 1 735 ? -7.833 -14.572 27.819 1.00 95.06 735 ALA A O 1
ATOM 5886 N N . ARG A 1 736 ? -9.801 -15.289 27.001 1.00 94.19 736 ARG A N 1
ATOM 5887 C CA . ARG A 1 736 ? -9.265 -16.462 26.297 1.00 94.19 736 ARG A CA 1
ATOM 5888 C C . ARG A 1 736 ? -8.293 -16.040 25.198 1.00 94.19 736 ARG A C 1
ATOM 5890 O O . ARG A 1 736 ? -7.210 -16.602 25.094 1.00 94.19 736 ARG A O 1
ATOM 5897 N N . ASN A 1 737 ? -8.640 -15.009 24.430 1.00 88.12 737 ASN A N 1
ATOM 5898 C CA . ASN A 1 737 ? -7.789 -14.505 23.353 1.00 88.12 737 ASN A CA 1
ATOM 5899 C C . ASN A 1 737 ? -6.427 -14.017 23.882 1.00 88.12 737 ASN A C 1
ATOM 5901 O O . ASN A 1 737 ? -5.403 -14.263 23.244 1.00 88.12 737 ASN A O 1
ATOM 5905 N N . LEU A 1 738 ? -6.388 -13.398 25.072 1.00 93.19 738 LEU A N 1
ATOM 5906 C CA . LEU A 1 738 ? -5.128 -13.051 25.747 1.00 93.19 738 LEU A CA 1
ATOM 5907 C C . LEU A 1 738 ? -4.303 -14.303 26.086 1.00 93.19 738 LEU A C 1
ATOM 5909 O O . LEU A 1 738 ? -3.097 -14.328 25.837 1.00 93.19 738 LEU A O 1
ATOM 5913 N N . GLY A 1 739 ? -4.956 -15.353 26.595 1.00 94.50 739 GLY A N 1
ATOM 5914 C CA . GLY A 1 739 ? -4.320 -16.641 26.881 1.00 94.50 739 GLY A CA 1
ATOM 5915 C C . GLY A 1 739 ? -3.753 -17.319 25.644 1.00 94.50 739 GLY A C 1
ATOM 5916 O O . GLY A 1 739 ? -2.575 -17.670 25.628 1.00 94.50 739 GLY A O 1
ATOM 5917 N N . SER A 1 740 ? -4.539 -17.425 24.576 1.00 89.94 740 SER A N 1
ATOM 5918 C CA . SER A 1 740 ? -4.082 -17.975 23.299 1.00 89.94 740 SER A CA 1
ATOM 5919 C C . SER A 1 740 ? -2.888 -17.210 22.725 1.00 89.94 740 SER A C 1
ATOM 5921 O O . SER A 1 740 ? -1.913 -17.833 22.298 1.00 89.94 740 SER A O 1
ATOM 5923 N N . ARG A 1 741 ? -2.930 -15.868 22.742 1.00 89.31 741 ARG A N 1
ATOM 5924 C CA . ARG A 1 741 ? -1.826 -15.024 22.255 1.00 89.31 741 ARG A CA 1
ATOM 5925 C C . ARG A 1 741 ? -0.548 -15.282 23.049 1.00 89.31 741 ARG A C 1
ATOM 5927 O O . ARG A 1 741 ? 0.493 -15.544 22.450 1.00 89.31 741 ARG A O 1
ATOM 5934 N N . TRP A 1 742 ? -0.629 -15.279 24.380 1.00 94.81 742 TRP A N 1
ATOM 5935 C CA . TRP A 1 742 ? 0.531 -15.539 25.232 1.00 94.81 742 TRP A CA 1
ATOM 5936 C C . TRP A 1 742 ? 1.083 -16.960 25.050 1.00 94.81 742 TRP A C 1
ATOM 5938 O O . TRP A 1 742 ? 2.288 -17.114 24.871 1.00 94.81 742 TRP A O 1
ATOM 5948 N N . CYS A 1 743 ? 0.230 -17.991 25.003 1.00 93.62 743 CYS A N 1
ATOM 5949 C CA . CYS A 1 743 ? 0.664 -19.372 24.763 1.00 93.62 743 CYS A CA 1
ATOM 5950 C C . CYS A 1 743 ? 1.406 -19.518 23.426 1.00 93.62 743 CYS A C 1
ATOM 5952 O O . CYS A 1 743 ? 2.447 -20.173 23.364 1.00 93.62 743 CYS A O 1
ATOM 5954 N N . ASN A 1 744 ? 0.908 -18.880 22.361 1.00 88.38 744 ASN A N 1
ATOM 5955 C CA . ASN A 1 744 ? 1.559 -18.898 21.050 1.00 88.38 744 ASN A CA 1
ATOM 5956 C C . ASN A 1 744 ? 2.947 -18.240 21.095 1.00 88.38 744 ASN A C 1
ATOM 5958 O O . ASN A 1 744 ? 3.913 -18.822 20.597 1.00 88.38 744 ASN A O 1
ATOM 5962 N N . LEU A 1 745 ? 3.064 -17.068 21.729 1.00 90.00 745 LEU A N 1
ATOM 5963 C CA . LEU A 1 745 ? 4.344 -16.378 21.911 1.00 90.00 745 LEU A CA 1
ATOM 5964 C C . LEU A 1 745 ? 5.320 -17.201 22.764 1.00 90.00 745 LEU A C 1
ATOM 5966 O O . LEU A 1 745 ? 6.484 -17.347 22.401 1.00 90.00 745 LEU A O 1
ATOM 5970 N N . ALA A 1 746 ? 4.845 -17.793 23.861 1.00 94.06 746 ALA A N 1
ATOM 5971 C CA . ALA A 1 746 ? 5.660 -18.588 24.774 1.00 94.06 746 ALA A CA 1
ATOM 5972 C C . ALA A 1 746 ? 6.195 -19.860 24.098 1.00 94.06 746 ALA A C 1
ATOM 5974 O O . ALA A 1 746 ? 7.377 -20.182 24.234 1.00 94.06 746 ALA A O 1
ATOM 5975 N N . ARG A 1 747 ? 5.360 -20.545 23.303 1.00 91.00 747 ARG A N 1
ATOM 5976 C CA . ARG A 1 747 ? 5.777 -21.710 22.508 1.00 91.00 747 ARG A CA 1
ATOM 5977 C C . ARG A 1 747 ? 6.848 -21.329 21.490 1.00 91.00 747 ARG A C 1
ATOM 5979 O O . ARG A 1 747 ? 7.870 -22.005 21.391 1.00 91.00 747 ARG A O 1
ATOM 5986 N N . ARG A 1 748 ? 6.643 -20.224 20.766 1.00 87.88 748 ARG A N 1
ATOM 5987 C CA . ARG A 1 748 ? 7.630 -19.706 19.806 1.00 87.88 748 ARG A CA 1
ATOM 5988 C C . ARG A 1 748 ? 8.944 -19.336 20.483 1.00 87.88 748 ARG A C 1
ATOM 5990 O O . ARG A 1 748 ? 10.001 -19.696 19.980 1.00 87.88 748 ARG A O 1
ATOM 5997 N N . TYR A 1 749 ? 8.886 -18.675 21.636 1.00 91.25 749 TYR A N 1
ATOM 5998 C CA . TYR A 1 749 ? 10.070 -18.322 22.413 1.00 91.25 749 TYR A CA 1
ATOM 5999 C C . TYR A 1 749 ? 10.858 -19.567 22.857 1.00 91.25 749 TYR A C 1
ATOM 6001 O O . TYR A 1 749 ? 12.085 -19.594 22.736 1.00 91.25 749 TYR A O 1
ATOM 6009 N N . ALA A 1 750 ? 10.171 -20.619 23.316 1.00 91.50 750 ALA A N 1
ATOM 6010 C CA . ALA A 1 750 ? 10.799 -21.881 23.711 1.00 91.50 750 ALA A CA 1
ATOM 6011 C C . ALA A 1 750 ? 11.480 -22.600 22.527 1.00 91.50 750 ALA A C 1
ATOM 6013 O O . ALA A 1 750 ? 12.610 -23.081 22.648 1.00 91.50 750 ALA A O 1
ATOM 6014 N N . GLU A 1 751 ? 10.830 -22.629 21.364 1.00 87.81 751 GLU A N 1
ATOM 6015 C CA . GLU A 1 751 ? 11.392 -23.195 20.130 1.00 87.81 751 GLU A CA 1
ATOM 6016 C C . GLU A 1 751 ? 12.590 -22.384 19.623 1.00 87.81 751 GLU A C 1
ATOM 6018 O O . GLU A 1 751 ? 13.641 -22.956 19.342 1.00 87.81 751 GLU A O 1
ATOM 6023 N N . LEU A 1 752 ? 12.490 -21.052 19.585 1.00 85.62 752 LEU A N 1
ATOM 6024 C CA . LEU A 1 752 ? 13.593 -20.188 19.152 1.00 85.62 752 LEU A CA 1
ATOM 6025 C C . LEU A 1 752 ? 14.805 -20.310 20.089 1.00 85.62 752 LEU A C 1
ATOM 6027 O O . LEU A 1 752 ? 15.944 -20.372 19.633 1.00 85.62 752 LEU A O 1
ATOM 6031 N N . THR A 1 753 ? 14.573 -20.413 21.399 1.00 88.56 753 THR A N 1
ATOM 6032 C CA . THR A 1 753 ? 15.654 -20.582 22.385 1.00 88.56 753 THR A CA 1
ATOM 6033 C C . THR A 1 753 ? 16.339 -21.948 22.269 1.00 88.56 753 THR A C 1
ATOM 6035 O O . THR A 1 753 ? 17.532 -22.058 22.542 1.00 88.56 753 THR A O 1
ATOM 6038 N N . SER A 1 754 ? 15.615 -22.992 21.852 1.00 89.19 754 SER A N 1
ATOM 6039 C CA . SER A 1 754 ? 16.164 -24.351 21.743 1.00 89.19 754 SER A CA 1
ATOM 6040 C C . SER A 1 754 ? 16.773 -24.670 20.375 1.00 89.19 754 SER A C 1
ATOM 6042 O O . SER A 1 754 ? 17.764 -25.396 20.312 1.00 89.19 754 SER A O 1
ATOM 6044 N N . ARG A 1 755 ? 16.211 -24.139 19.282 1.00 86.94 755 ARG A N 1
ATOM 6045 C CA . ARG A 1 755 ? 16.607 -24.452 17.895 1.00 86.94 755 ARG A CA 1
ATOM 6046 C C . ARG A 1 755 ? 17.223 -23.274 17.136 1.00 86.94 755 ARG A C 1
ATOM 6048 O O . ARG A 1 755 ? 17.625 -23.446 15.987 1.00 86.94 755 ARG A O 1
ATOM 6055 N N . GLY A 1 756 ? 17.303 -22.090 17.742 1.00 86.31 756 GLY A N 1
ATOM 6056 C CA . GLY A 1 756 ? 17.786 -20.876 17.082 1.00 86.31 756 GLY A CA 1
ATOM 6057 C C . GLY A 1 756 ? 16.879 -20.459 15.921 1.00 86.31 756 GLY A C 1
ATOM 6058 O O . GLY A 1 756 ? 15.663 -20.610 15.987 1.00 86.31 756 GLY A O 1
ATOM 6059 N N . ASN A 1 757 ? 17.467 -19.991 14.818 1.00 84.50 757 ASN A N 1
ATOM 6060 C CA . ASN A 1 757 ? 16.753 -19.418 13.663 1.00 84.50 757 ASN A CA 1
ATOM 6061 C C . ASN A 1 757 ? 16.013 -20.442 12.773 1.00 84.50 757 ASN A C 1
ATOM 6063 O O . ASN A 1 757 ? 15.688 -20.147 11.623 1.00 84.50 757 ASN A O 1
ATOM 6067 N N . TRP A 1 758 ? 15.719 -21.643 13.277 1.00 88.62 758 TRP A N 1
ATOM 6068 C CA . TRP A 1 758 ? 15.093 -22.716 12.502 1.00 88.62 758 TRP A CA 1
ATOM 6069 C C . TRP A 1 758 ? 13.759 -22.303 11.858 1.00 88.62 758 TRP A C 1
ATOM 6071 O O . TRP A 1 758 ? 13.537 -22.607 10.686 1.00 88.62 758 TRP A O 1
ATOM 6081 N N . LEU A 1 759 ? 12.883 -21.588 12.579 1.00 88.69 759 LEU A N 1
ATOM 6082 C CA . LEU A 1 759 ? 11.586 -21.160 12.032 1.00 88.69 759 LEU A CA 1
ATOM 6083 C C . LEU A 1 759 ? 11.765 -20.168 10.877 1.00 88.69 759 LEU A C 1
ATOM 6085 O O . LEU A 1 759 ? 11.131 -20.325 9.835 1.00 88.69 759 LEU A O 1
ATOM 6089 N N . TYR A 1 760 ? 12.685 -19.211 11.023 1.00 89.25 760 TYR A N 1
ATOM 6090 C CA . TYR A 1 760 ? 13.044 -18.282 9.953 1.00 89.25 760 TYR A CA 1
ATOM 6091 C C . TYR A 1 760 ? 13.568 -19.019 8.715 1.00 89.25 760 TYR A C 1
ATOM 6093 O O . TYR A 1 760 ? 13.199 -18.682 7.590 1.00 89.25 760 TYR A O 1
ATOM 6101 N N . GLU A 1 761 ? 14.378 -20.067 8.891 1.00 92.25 761 GLU A N 1
ATOM 6102 C CA . GLU A 1 761 ? 14.805 -20.901 7.766 1.00 92.25 761 GLU A CA 1
ATOM 6103 C C . GLU A 1 761 ? 13.625 -21.616 7.096 1.00 92.25 761 GLU A C 1
ATOM 6105 O O . GLU A 1 761 ? 13.585 -21.686 5.868 1.00 92.25 761 GLU A O 1
ATOM 6110 N N . GLN A 1 762 ? 12.654 -22.127 7.865 1.00 94.81 762 GLN A N 1
ATOM 6111 C CA . GLN A 1 762 ? 11.452 -22.752 7.296 1.00 94.81 762 GLN A CA 1
ATOM 6112 C C . GLN A 1 762 ? 10.612 -21.743 6.507 1.00 94.81 762 GLN A C 1
ATOM 6114 O O . GLN A 1 762 ? 10.193 -22.041 5.389 1.00 94.81 762 GLN A O 1
ATOM 6119 N N . VAL A 1 763 ? 10.416 -20.537 7.045 1.00 94.75 763 VAL A N 1
ATOM 6120 C CA . VAL A 1 763 ? 9.708 -19.446 6.360 1.00 94.75 763 VAL A CA 1
ATOM 6121 C C . VAL A 1 763 ? 10.465 -19.012 5.105 1.00 94.75 763 VAL A C 1
ATOM 6123 O O . VAL A 1 763 ? 9.860 -18.842 4.051 1.00 94.75 763 VAL A O 1
ATOM 6126 N N . SER A 1 764 ? 11.794 -18.917 5.164 1.00 94.50 764 SER A N 1
ATOM 6127 C CA . SER A 1 764 ? 12.636 -18.592 4.006 1.00 94.50 764 SER A CA 1
ATOM 6128 C C . SER A 1 764 ? 12.533 -19.650 2.902 1.00 94.50 764 SER A C 1
ATOM 6130 O O . SER A 1 764 ? 12.397 -19.307 1.728 1.00 94.50 764 SER A O 1
ATOM 6132 N N . ARG A 1 765 ? 12.531 -20.942 3.262 1.00 97.12 765 ARG A N 1
ATOM 6133 C CA . ARG A 1 765 ? 12.322 -22.048 2.309 1.00 97.12 765 ARG A CA 1
ATOM 6134 C C . ARG A 1 765 ? 10.918 -22.021 1.710 1.00 97.12 765 ARG A C 1
ATOM 6136 O O . ARG A 1 765 ? 10.775 -22.229 0.505 1.00 97.12 765 ARG A O 1
ATOM 6143 N N . LEU A 1 766 ? 9.898 -21.740 2.524 1.00 97.75 766 LEU A N 1
ATOM 6144 C CA . LEU A 1 766 ? 8.525 -21.568 2.054 1.00 97.75 766 LEU A CA 1
ATOM 6145 C C . LEU A 1 766 ? 8.442 -20.414 1.049 1.00 97.75 766 LEU A C 1
ATOM 6147 O O . LEU A 1 766 ? 7.912 -20.616 -0.038 1.00 97.75 766 LEU A O 1
ATOM 6151 N N . ARG A 1 767 ? 9.016 -19.246 1.367 1.00 97.38 767 ARG A N 1
ATOM 6152 C CA . ARG A 1 767 ? 9.057 -18.078 0.471 1.00 97.38 767 ARG A CA 1
ATOM 6153 C C . ARG A 1 767 ? 9.700 -18.416 -0.865 1.00 97.38 767 ARG A C 1
ATOM 6155 O O . ARG A 1 767 ? 9.080 -18.182 -1.895 1.00 97.38 767 ARG A O 1
ATOM 6162 N N . ALA A 1 768 ? 10.885 -19.023 -0.846 1.00 96.62 768 ALA A N 1
ATOM 6163 C CA . ALA A 1 768 ? 11.583 -19.426 -2.064 1.00 96.62 768 ALA A CA 1
ATOM 6164 C C . ALA A 1 768 ? 10.746 -20.403 -2.911 1.00 96.62 768 ALA A C 1
ATOM 6166 O O . ALA A 1 768 ? 10.611 -20.214 -4.117 1.00 96.62 768 ALA A O 1
ATOM 6167 N N . SER A 1 769 ? 10.123 -21.400 -2.273 1.00 97.31 769 SER A N 1
ATOM 6168 C CA . SER A 1 769 ? 9.292 -22.394 -2.968 1.00 97.31 769 SER A CA 1
ATOM 6169 C C . SER A 1 769 ? 8.024 -21.773 -3.566 1.00 97.31 769 SER A C 1
ATOM 6171 O O . SER A 1 769 ? 7.631 -22.100 -4.684 1.00 97.31 769 SER A O 1
ATOM 6173 N N . VAL A 1 770 ? 7.382 -20.856 -2.834 1.00 97.19 770 VAL A N 1
ATOM 6174 C CA . VAL A 1 770 ? 6.212 -20.113 -3.318 1.00 97.19 770 VAL A CA 1
ATOM 6175 C C . VAL A 1 770 ? 6.609 -19.217 -4.491 1.00 97.19 770 VAL A C 1
ATOM 6177 O O . VAL A 1 770 ? 5.936 -19.253 -5.517 1.00 97.19 770 VAL A O 1
ATOM 6180 N N . GLU A 1 771 ? 7.710 -18.464 -4.385 1.00 96.06 771 GLU A N 1
ATOM 6181 C CA . GLU A 1 771 ? 8.223 -17.605 -5.462 1.00 96.06 771 GLU A CA 1
ATOM 6182 C C . GLU A 1 771 ? 8.546 -18.384 -6.741 1.00 96.06 771 GLU A C 1
ATOM 6184 O O . GLU A 1 771 ? 8.220 -17.919 -7.837 1.00 96.06 771 GLU A O 1
ATOM 6189 N N . GLU A 1 772 ? 9.148 -19.568 -6.614 1.00 95.44 772 GLU A N 1
ATOM 6190 C CA . GLU A 1 772 ? 9.424 -20.458 -7.741 1.00 95.44 772 GLU A CA 1
ATOM 6191 C C . GLU A 1 772 ? 8.124 -20.917 -8.420 1.00 95.44 772 GLU A C 1
ATOM 6193 O O . GLU A 1 772 ? 7.999 -20.836 -9.646 1.00 95.44 772 GLU A O 1
ATOM 6198 N N . ALA A 1 773 ? 7.116 -21.309 -7.632 1.00 96.38 773 ALA A N 1
ATOM 6199 C CA . ALA A 1 773 ? 5.827 -21.762 -8.147 1.00 96.38 773 ALA A CA 1
ATOM 6200 C C . ALA A 1 773 ? 5.049 -20.660 -8.898 1.00 96.38 773 ALA A C 1
ATOM 6202 O O . ALA A 1 773 ? 4.288 -20.966 -9.818 1.00 96.38 773 ALA A O 1
ATOM 6203 N N . LEU A 1 774 ? 5.242 -19.378 -8.561 1.00 95.00 774 LEU A N 1
ATOM 6204 C CA . LEU A 1 774 ? 4.464 -18.273 -9.141 1.00 95.00 774 LEU A CA 1
ATOM 6205 C C . LEU A 1 774 ? 4.560 -18.161 -10.662 1.00 95.00 774 LEU A C 1
ATOM 6207 O O . LEU A 1 774 ? 3.564 -17.830 -11.303 1.00 95.00 774 LEU A O 1
ATOM 6211 N N . SER A 1 775 ? 5.736 -18.413 -11.240 1.00 88.38 775 SER A N 1
ATOM 6212 C CA . SER A 1 775 ? 5.952 -18.197 -12.679 1.00 88.38 775 SER A CA 1
ATOM 6213 C C . SER A 1 775 ? 5.093 -19.139 -13.526 1.00 88.38 775 SER A C 1
ATOM 6215 O O . SER A 1 775 ? 4.539 -18.731 -14.544 1.00 88.38 775 SER A O 1
ATOM 6217 N N . GLU A 1 776 ? 4.936 -20.387 -13.083 1.00 90.88 776 GLU A N 1
ATOM 6218 C CA . GLU A 1 776 ? 4.095 -21.380 -13.759 1.00 90.88 776 GLU A CA 1
ATOM 6219 C C . GLU A 1 776 ? 2.608 -21.150 -13.477 1.00 90.88 776 GLU A C 1
ATOM 6221 O O . GLU A 1 776 ? 1.774 -21.282 -14.374 1.00 90.88 776 GLU A O 1
ATOM 6226 N N . LEU A 1 777 ? 2.268 -20.756 -12.246 1.00 94.81 777 LEU A N 1
ATOM 6227 C CA . LEU A 1 777 ? 0.883 -20.487 -11.861 1.00 94.81 777 LEU A CA 1
ATOM 6228 C C . LEU A 1 777 ? 0.293 -19.280 -12.580 1.00 94.81 777 LEU A C 1
ATOM 6230 O O . LEU A 1 777 ? -0.896 -19.295 -12.880 1.00 94.81 777 LEU A O 1
ATOM 6234 N N . ALA A 1 778 ? 1.098 -18.255 -12.872 1.00 94.12 778 ALA A N 1
ATOM 6235 C CA . ALA A 1 778 ? 0.631 -17.054 -13.557 1.00 94.12 778 ALA A CA 1
ATOM 6236 C C . ALA A 1 778 ? -0.041 -17.384 -14.897 1.00 94.12 778 ALA A C 1
ATOM 6238 O O . ALA A 1 778 ? -1.163 -16.939 -15.132 1.00 94.12 778 ALA A O 1
ATOM 6239 N N . GLY A 1 779 ? 0.590 -18.224 -15.725 1.00 93.56 779 GLY A N 1
ATOM 6240 C CA . GLY A 1 779 ? 0.024 -18.635 -17.012 1.00 93.56 779 GLY A CA 1
ATOM 6241 C C . GLY A 1 779 ? -1.269 -19.438 -16.859 1.00 93.56 779 GLY A C 1
ATOM 6242 O O . GLY A 1 779 ? -2.266 -19.124 -17.503 1.00 93.56 779 GLY A O 1
ATOM 6243 N N . ILE A 1 780 ? -1.278 -20.419 -15.949 1.00 95.56 780 ILE A N 1
ATOM 6244 C CA . ILE A 1 780 ? -2.440 -21.292 -15.711 1.00 95.56 780 ILE A CA 1
ATOM 6245 C C . ILE A 1 780 ? -3.632 -20.484 -15.199 1.00 95.56 780 ILE A C 1
ATOM 6247 O O . ILE A 1 780 ? -4.747 -20.638 -15.687 1.00 95.56 780 ILE A O 1
ATOM 6251 N N . VAL A 1 781 ? -3.405 -19.609 -14.219 1.00 95.94 781 VAL A N 1
ATOM 6252 C CA . VAL A 1 781 ? -4.464 -18.777 -13.643 1.00 95.94 781 VAL A CA 1
ATOM 6253 C C . VAL A 1 781 ? -4.974 -17.774 -14.674 1.00 95.94 781 VAL A C 1
ATOM 6255 O O . VAL A 1 781 ? -6.180 -17.576 -14.772 1.00 95.94 781 VAL A O 1
ATOM 6258 N N . GLN A 1 782 ? -4.092 -17.163 -15.467 1.00 94.62 782 GLN A N 1
ATOM 6259 C CA . GLN A 1 782 ? -4.505 -16.228 -16.510 1.00 94.62 782 GLN A CA 1
ATOM 6260 C C . GLN A 1 782 ? -5.382 -16.903 -17.574 1.00 94.62 782 GLN A C 1
ATOM 6262 O O . GLN A 1 782 ? -6.395 -16.328 -17.964 1.00 94.62 782 GLN A O 1
ATOM 6267 N N . GLU A 1 783 ? -5.028 -18.114 -18.010 1.00 94.88 783 GLU A N 1
ATOM 6268 C CA . GLU A 1 783 ? -5.829 -18.898 -18.957 1.00 94.88 783 GLU A CA 1
ATOM 6269 C C . GLU A 1 783 ? -7.162 -19.353 -18.345 1.00 94.88 783 GLU A C 1
ATOM 6271 O O . GLU A 1 783 ? -8.202 -19.286 -18.999 1.00 94.88 783 GLU A O 1
ATOM 6276 N N . ALA A 1 784 ? -7.149 -19.783 -17.081 1.00 95.62 784 ALA A N 1
ATOM 6277 C CA . ALA A 1 784 ? -8.327 -20.308 -16.400 1.00 95.62 784 ALA A CA 1
ATOM 6278 C C . ALA A 1 784 ? -9.359 -19.231 -16.032 1.00 95.62 784 ALA A C 1
ATOM 6280 O O . ALA A 1 784 ? -10.551 -19.523 -15.980 1.00 95.62 784 ALA A O 1
ATOM 6281 N N . VAL A 1 785 ? -8.918 -17.995 -15.785 1.00 94.81 785 VAL A N 1
ATOM 6282 C CA . VAL A 1 785 ? -9.787 -16.845 -15.478 1.00 94.81 785 VAL A CA 1
ATOM 6283 C C . VAL A 1 785 ? -10.298 -16.161 -16.758 1.00 94.81 785 VAL A C 1
ATOM 6285 O O . VAL A 1 785 ? -11.134 -15.261 -16.680 1.00 94.81 785 VAL A O 1
ATOM 6288 N N . ASP A 1 786 ? -9.841 -16.579 -17.944 1.00 92.31 786 ASP A N 1
ATOM 6289 C CA . ASP A 1 786 ? -10.247 -15.963 -19.208 1.00 92.31 786 ASP A CA 1
ATOM 6290 C C . ASP A 1 786 ? -11.780 -15.963 -19.390 1.00 92.31 786 ASP A C 1
ATOM 6292 O O . ASP A 1 786 ? -12.443 -16.967 -19.099 1.00 92.31 786 ASP A O 1
ATOM 6296 N N . PRO A 1 787 ? -12.369 -14.869 -19.919 1.00 88.88 787 PRO A N 1
ATOM 6297 C CA . PRO A 1 787 ? -13.808 -14.764 -20.089 1.00 88.88 787 PRO A CA 1
ATOM 6298 C C . PRO A 1 787 ? -14.482 -15.872 -20.920 1.00 88.88 787 PRO A C 1
ATOM 6300 O O . PRO A 1 787 ? -15.696 -16.063 -20.827 1.00 88.88 787 PRO A O 1
ATOM 6303 N N . SER A 1 788 ? -13.722 -16.597 -21.743 1.00 92.06 788 SER A N 1
ATOM 6304 C CA . SER A 1 788 ? -14.206 -17.727 -22.543 1.00 92.06 788 SER A CA 1
ATOM 6305 C C . SER A 1 788 ? -14.336 -19.042 -21.768 1.00 92.06 788 SER A C 1
ATOM 6307 O O . SER A 1 788 ? -14.988 -19.969 -22.253 1.00 92.06 788 SER A O 1
ATOM 6309 N N . GLN A 1 789 ? -13.760 -19.141 -20.569 1.00 95.38 789 GLN A N 1
ATOM 6310 C CA . GLN A 1 789 ? -13.814 -20.357 -19.762 1.00 95.38 789 GLN A CA 1
ATOM 6311 C C . GLN A 1 789 ? -15.209 -20.579 -19.153 1.00 95.38 789 GLN A C 1
ATOM 6313 O O . GLN A 1 789 ? -15.978 -19.623 -18.966 1.00 95.38 789 GLN A O 1
ATOM 6318 N N . PRO A 1 790 ? -15.566 -21.833 -18.803 1.00 95.75 790 PRO A N 1
ATOM 6319 C CA . PRO A 1 790 ? -16.809 -22.126 -18.095 1.00 95.75 790 PRO A CA 1
ATOM 6320 C C . PRO A 1 790 ? -16.903 -21.328 -16.790 1.00 95.75 790 PRO A C 1
ATOM 6322 O O . PRO A 1 790 ? -15.975 -21.356 -15.980 1.00 95.75 790 PRO A O 1
ATOM 6325 N N . ALA A 1 791 ? -18.043 -20.669 -16.553 1.00 94.50 791 ALA A N 1
ATOM 6326 C CA . ALA A 1 791 ? -18.206 -19.758 -15.415 1.00 94.50 791 ALA A CA 1
ATOM 6327 C C . ALA A 1 791 ? -17.801 -20.343 -14.042 1.00 94.50 791 ALA A C 1
ATOM 6329 O O . ALA A 1 791 ? -17.093 -19.652 -13.307 1.00 94.50 791 ALA A O 1
ATOM 6330 N N . PRO A 1 792 ? -18.146 -21.603 -13.693 1.00 95.38 792 PRO A N 1
ATOM 6331 C CA . PRO A 1 792 ? -17.722 -22.192 -12.421 1.00 95.38 792 PRO A CA 1
ATOM 6332 C C . PRO A 1 792 ? -16.204 -22.312 -12.273 1.00 95.38 792 PRO A C 1
ATOM 6334 O O . PRO A 1 792 ? -15.649 -22.046 -11.210 1.00 95.38 792 PRO A O 1
ATOM 6337 N N . PHE A 1 793 ? -15.530 -22.695 -13.357 1.00 95.81 793 PHE A N 1
ATOM 6338 C CA . PHE A 1 793 ? -14.090 -22.910 -13.376 1.00 95.81 793 PHE A CA 1
ATOM 6339 C C . PHE A 1 793 ? -13.338 -21.581 -13.248 1.00 95.81 793 PHE A C 1
ATOM 6341 O O . PHE A 1 793 ? -12.497 -21.435 -12.360 1.00 95.81 793 PHE A O 1
ATOM 6348 N N . ALA A 1 794 ? -13.722 -20.581 -14.049 1.00 96.25 794 ALA A N 1
ATOM 6349 C CA . ALA A 1 794 ? -13.129 -19.245 -14.003 1.00 96.25 794 ALA A CA 1
ATOM 6350 C C . ALA A 1 794 ? -13.295 -18.576 -12.633 1.00 96.25 794 ALA A C 1
ATOM 6352 O O . ALA A 1 794 ? -12.353 -17.998 -12.094 1.00 96.25 794 ALA A O 1
ATOM 6353 N N . ALA A 1 795 ? -14.481 -18.692 -12.034 1.00 96.00 795 ALA A N 1
ATOM 6354 C CA . ALA A 1 795 ? -14.769 -18.129 -10.722 1.00 96.00 795 ALA A CA 1
ATOM 6355 C C . ALA A 1 795 ? -13.969 -18.806 -9.594 1.00 96.00 795 ALA A C 1
ATOM 6357 O O . ALA A 1 795 ? -13.431 -18.119 -8.727 1.00 96.00 795 ALA A O 1
ATOM 6358 N N . ALA A 1 796 ? -13.826 -20.137 -9.621 1.00 97.38 796 ALA A N 1
ATOM 6359 C CA . ALA A 1 796 ? -12.994 -20.848 -8.650 1.00 97.38 796 ALA A CA 1
ATOM 6360 C C . ALA A 1 796 ? -11.514 -20.446 -8.760 1.00 97.38 796 ALA A C 1
ATOM 6362 O O . ALA A 1 796 ? -10.862 -20.181 -7.746 1.00 97.38 796 ALA A O 1
ATOM 6363 N N . PHE A 1 797 ? -10.994 -20.318 -9.983 1.00 97.56 797 PHE A N 1
ATOM 6364 C CA . PHE A 1 797 ? -9.637 -19.823 -10.210 1.00 97.56 797 PHE A CA 1
ATOM 6365 C C . PHE A 1 797 ? -9.455 -18.357 -9.807 1.00 97.56 797 PHE A C 1
ATOM 6367 O O . PHE A 1 797 ? -8.393 -18.003 -9.294 1.00 97.56 797 PHE A O 1
ATOM 6374 N N . ALA A 1 798 ? -10.484 -17.517 -9.946 1.00 96.81 798 ALA A N 1
ATOM 6375 C CA . ALA A 1 798 ? -10.453 -16.152 -9.432 1.00 96.81 798 ALA A CA 1
ATOM 6376 C C . ALA A 1 798 ? -10.300 -16.134 -7.897 1.00 96.81 798 ALA A C 1
ATOM 6378 O O . ALA A 1 798 ? -9.451 -15.411 -7.371 1.00 96.81 798 ALA A O 1
ATOM 6379 N N . CYS A 1 799 ? -11.031 -16.988 -7.169 1.00 97.44 799 CYS A N 1
ATOM 6380 C CA . CYS A 1 799 ? -10.851 -17.153 -5.720 1.00 97.44 799 CYS A CA 1
ATOM 6381 C C . CYS A 1 799 ? -9.451 -17.669 -5.358 1.00 97.44 799 CYS A C 1
ATOM 6383 O O . CYS A 1 799 ? -8.835 -17.186 -4.405 1.00 97.44 799 CYS A O 1
ATOM 6385 N N . LEU A 1 800 ? -8.924 -18.638 -6.114 1.00 97.88 800 LEU A N 1
ATOM 6386 C CA . LEU A 1 800 ? -7.567 -19.151 -5.921 1.00 97.88 800 LEU A CA 1
ATOM 6387 C C . LEU A 1 800 ? -6.524 -18.045 -6.109 1.00 97.88 800 LEU A C 1
ATOM 6389 O O . LEU A 1 800 ? -5.668 -17.872 -5.247 1.00 97.88 800 LEU A O 1
ATOM 6393 N N . ALA A 1 801 ? -6.628 -17.260 -7.179 1.00 97.31 801 ALA A N 1
ATOM 6394 C CA . ALA A 1 801 ? -5.732 -16.145 -7.462 1.00 97.31 801 ALA A CA 1
ATOM 6395 C C . ALA A 1 801 ? -5.715 -15.108 -6.328 1.00 97.31 801 ALA A C 1
ATOM 6397 O O . ALA A 1 801 ? -4.648 -14.620 -5.948 1.00 97.31 801 ALA A O 1
ATOM 6398 N N . ARG A 1 802 ? -6.883 -14.794 -5.748 1.00 96.38 802 ARG A N 1
ATOM 6399 C CA . ARG A 1 802 ? -6.983 -13.912 -4.574 1.00 96.38 802 ARG A CA 1
ATOM 6400 C C . ARG A 1 802 ? -6.278 -14.511 -3.361 1.00 96.38 802 ARG A C 1
ATOM 6402 O O . ARG A 1 802 ? -5.455 -13.828 -2.762 1.00 96.38 802 ARG A O 1
ATOM 6409 N N . SER A 1 803 ? -6.539 -15.779 -3.044 1.00 97.44 803 SER A N 1
ATOM 6410 C CA . SER A 1 803 ? -5.897 -16.484 -1.922 1.00 97.44 803 SER A CA 1
ATOM 6411 C C . SER A 1 803 ? -4.371 -16.542 -2.073 1.00 97.44 803 SER A C 1
ATOM 6413 O O . SER A 1 803 ? -3.638 -16.259 -1.126 1.00 97.44 803 SER A O 1
ATOM 6415 N N . VAL A 1 804 ? -3.876 -16.792 -3.292 1.00 97.69 804 VAL A N 1
ATOM 6416 C CA . VAL A 1 804 ? -2.443 -16.711 -3.617 1.00 97.69 804 VAL A CA 1
ATOM 6417 C C . VAL A 1 804 ? -1.914 -15.304 -3.353 1.00 97.69 804 VAL A C 1
ATOM 6419 O O . VAL A 1 804 ? -0.949 -15.158 -2.613 1.00 97.69 804 VAL A O 1
ATOM 6422 N N . ASN A 1 805 ? -2.557 -14.261 -3.884 1.00 96.56 805 ASN A N 1
ATOM 6423 C CA . ASN A 1 805 ? -2.137 -12.875 -3.657 1.00 96.56 805 ASN A CA 1
ATOM 6424 C C . ASN A 1 805 ? -2.133 -12.480 -2.171 1.00 96.56 805 ASN A C 1
ATOM 6426 O O . ASN A 1 805 ? -1.266 -11.712 -1.751 1.00 96.56 805 ASN A O 1
ATOM 6430 N N . GLN A 1 806 ? -3.057 -13.012 -1.369 1.00 95.56 806 GLN A N 1
ATOM 6431 C CA . GLN A 1 806 ? -3.050 -12.805 0.078 1.00 95.56 806 GLN A CA 1
ATOM 6432 C C . GLN A 1 806 ? -1.850 -13.488 0.739 1.00 95.56 806 GLN A C 1
ATOM 6434 O O . GLN A 1 806 ? -1.155 -12.835 1.508 1.00 95.56 806 GLN A O 1
ATOM 6439 N N . ILE A 1 807 ? -1.532 -14.737 0.380 1.00 96.81 807 ILE A N 1
ATOM 6440 C CA . ILE A 1 807 ? -0.319 -15.402 0.883 1.00 96.81 807 ILE A CA 1
ATOM 6441 C C . ILE A 1 807 ? 0.942 -14.640 0.479 1.00 96.81 807 ILE A C 1
ATOM 6443 O O . ILE A 1 807 ? 1.851 -14.509 1.287 1.00 96.81 807 ILE A O 1
ATOM 6447 N N . LEU A 1 808 ? 1.022 -14.121 -0.749 1.00 96.75 808 LEU A N 1
ATOM 6448 C CA . LEU A 1 808 ? 2.176 -13.320 -1.172 1.00 96.75 808 LEU A CA 1
ATOM 6449 C C . LEU A 1 808 ? 2.355 -12.080 -0.296 1.00 96.75 808 LEU A C 1
ATOM 6451 O O . LEU A 1 808 ? 3.484 -11.745 0.058 1.00 96.75 808 LEU A O 1
ATOM 6455 N N . SER A 1 809 ? 1.248 -11.450 0.104 1.00 95.00 809 SER A N 1
ATOM 6456 C CA . SER A 1 809 ? 1.263 -10.360 1.078 1.00 95.00 809 SER A CA 1
ATOM 6457 C C . SER A 1 809 ? 1.707 -10.841 2.463 1.00 95.00 809 SER A C 1
ATOM 6459 O O . SER A 1 809 ? 2.611 -10.243 3.039 1.00 95.00 809 SER A O 1
ATOM 6461 N N . ASP A 1 810 ? 1.120 -11.930 2.971 1.00 95.00 810 ASP A N 1
ATOM 6462 C CA . ASP A 1 810 ? 1.431 -12.500 4.291 1.00 95.00 810 ASP A CA 1
ATOM 6463 C C . ASP A 1 810 ? 2.888 -13.007 4.378 1.00 95.00 810 ASP A C 1
ATOM 6465 O O . ASP A 1 810 ? 3.470 -13.039 5.455 1.00 95.00 810 ASP A O 1
ATOM 6469 N N . LEU A 1 811 ? 3.502 -13.374 3.247 1.00 95.69 811 LEU A N 1
ATOM 6470 C CA . LEU A 1 811 ? 4.899 -13.809 3.129 1.00 95.69 811 LEU A CA 1
ATOM 6471 C C . LEU A 1 811 ? 5.876 -12.681 2.749 1.00 95.69 811 LEU A C 1
ATOM 6473 O O . LEU A 1 811 ? 7.060 -12.949 2.520 1.00 95.69 811 LEU A O 1
ATOM 6477 N N . ALA A 1 812 ? 5.400 -11.437 2.630 1.00 95.00 812 ALA A N 1
ATOM 6478 C CA . ALA A 1 812 ? 6.175 -10.288 2.153 1.00 95.00 812 ALA A CA 1
ATOM 6479 C C . ALA A 1 812 ? 6.946 -10.568 0.842 1.00 95.00 812 ALA A C 1
ATOM 6481 O O . ALA A 1 812 ? 8.109 -10.184 0.672 1.00 95.00 812 ALA A O 1
ATOM 6482 N N . ILE A 1 813 ? 6.308 -11.265 -0.099 1.00 95.06 813 ILE A N 1
ATOM 6483 C CA . ILE A 1 813 ? 6.828 -11.485 -1.449 1.00 95.06 813 ILE A CA 1
ATOM 6484 C C . ILE A 1 813 ? 6.387 -10.296 -2.307 1.00 95.06 813 ILE A C 1
ATOM 6486 O O . ILE A 1 813 ? 5.203 -10.081 -2.541 1.00 95.06 813 ILE A O 1
ATOM 6490 N N . GLY A 1 814 ? 7.345 -9.505 -2.800 1.00 89.56 814 GLY A N 1
ATOM 6491 C CA . GLY A 1 814 ? 7.082 -8.248 -3.521 1.00 89.56 814 GLY A CA 1
ATOM 6492 C C . GLY A 1 814 ? 6.452 -8.395 -4.915 1.00 89.56 814 GLY A C 1
ATOM 6493 O O . GLY A 1 814 ? 6.320 -7.405 -5.632 1.00 89.56 814 GLY A O 1
ATOM 6494 N N . ARG A 1 815 ? 6.091 -9.614 -5.322 1.00 90.31 815 ARG A N 1
ATOM 6495 C CA . ARG A 1 815 ? 5.401 -9.908 -6.581 1.00 90.31 815 ARG A CA 1
ATOM 6496 C C . ARG A 1 815 ? 3.917 -10.123 -6.316 1.00 90.31 815 ARG A C 1
ATOM 6498 O O . ARG A 1 815 ? 3.535 -10.623 -5.266 1.00 90.31 815 ARG A O 1
ATOM 6505 N N . LYS A 1 816 ? 3.086 -9.787 -7.299 1.00 90.75 816 LYS A N 1
ATOM 6506 C CA . LYS A 1 816 ? 1.665 -10.143 -7.318 1.00 90.75 816 LYS A CA 1
ATOM 6507 C C . LYS A 1 816 ? 1.391 -11.031 -8.518 1.00 90.75 816 LYS A C 1
ATOM 6509 O O . LYS A 1 816 ? 2.057 -10.912 -9.544 1.00 90.75 816 LYS A O 1
ATOM 6514 N N . LEU A 1 817 ? 0.397 -11.896 -8.386 1.00 92.31 817 LEU A N 1
ATOM 6515 C CA . LEU A 1 817 ? -0.166 -12.613 -9.512 1.00 92.31 817 LEU A CA 1
ATOM 6516 C C . LEU A 1 817 ? -1.003 -11.617 -10.324 1.00 92.31 817 LEU A C 1
ATOM 6518 O O . LEU A 1 817 ? -2.072 -11.188 -9.880 1.00 92.31 817 LEU A O 1
ATOM 6522 N N . GLU A 1 818 ? -0.485 -11.198 -11.476 1.00 87.19 818 GLU A N 1
ATOM 6523 C CA . GLU A 1 818 ? -1.165 -10.260 -12.367 1.00 87.19 818 GLU A CA 1
ATOM 6524 C C . GLU A 1 818 ? -2.380 -10.940 -13.002 1.00 87.19 818 GLU A C 1
ATOM 6526 O O . GLU A 1 818 ? -2.267 -11.713 -13.948 1.00 87.19 818 GLU A O 1
ATOM 6531 N N . CYS A 1 819 ? -3.568 -10.663 -12.471 1.00 81.75 819 CYS A N 1
ATOM 6532 C CA . CYS A 1 819 ? -4.814 -11.139 -13.050 1.00 81.75 819 CYS A CA 1
ATOM 6533 C C . CYS A 1 819 ? -5.863 -10.028 -13.002 1.00 81.75 819 CYS A C 1
ATOM 6535 O O . CYS A 1 819 ? -5.994 -9.324 -11.999 1.00 81.75 819 CYS A O 1
ATOM 6537 N N . LYS A 1 820 ? -6.608 -9.853 -14.098 1.00 83.56 820 LYS A N 1
ATOM 6538 C CA . LYS A 1 820 ? -7.658 -8.831 -14.234 1.00 83.56 820 LYS A CA 1
ATOM 6539 C C . LYS A 1 820 ? -8.947 -9.286 -13.545 1.00 83.56 820 LYS A C 1
ATOM 6541 O O . LYS A 1 820 ? -9.983 -9.436 -14.185 1.00 83.56 820 LYS A O 1
ATOM 6546 N N . ILE A 1 821 ? -8.862 -9.543 -12.247 1.00 82.12 821 ILE A N 1
ATOM 6547 C CA . ILE A 1 821 ? -9.993 -9.997 -11.443 1.00 82.12 821 ILE A CA 1
ATOM 6548 C C . ILE A 1 821 ? -10.623 -8.776 -10.764 1.00 82.12 821 ILE A C 1
ATOM 6550 O O . ILE A 1 821 ? -9.891 -7.983 -10.164 1.00 82.12 821 ILE A O 1
ATOM 6554 N N . PRO A 1 822 ? -11.955 -8.610 -10.821 1.00 82.00 822 PRO A N 1
ATOM 6555 C CA . PRO A 1 822 ? -12.641 -7.597 -10.032 1.00 82.00 822 PRO A CA 1
ATOM 6556 C C . PRO A 1 822 ? -12.352 -7.799 -8.539 1.00 82.00 822 PRO A C 1
ATOM 6558 O O . PRO A 1 822 ? -12.436 -8.917 -8.021 1.00 82.00 822 PRO A O 1
ATOM 6561 N N . LEU A 1 823 ? -11.995 -6.711 -7.861 1.00 78.94 823 LEU A N 1
ATOM 6562 C CA . LEU A 1 823 ? -11.780 -6.669 -6.418 1.00 78.94 823 LEU A CA 1
ATOM 6563 C C . LEU A 1 823 ? -12.895 -5.834 -5.800 1.00 78.94 823 LEU A C 1
ATOM 6565 O O . LEU A 1 823 ? -12.7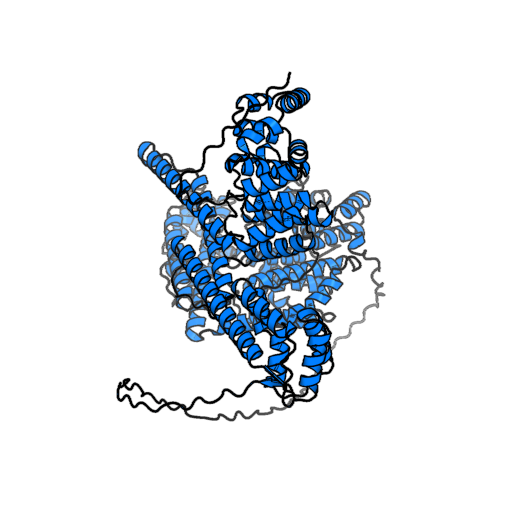78 -4.613 -5.700 1.00 78.94 823 LEU A O 1
ATOM 6569 N N . ASN A 1 824 ? -13.966 -6.499 -5.384 1.00 80.50 824 ASN A N 1
ATOM 6570 C CA . ASN A 1 824 ? -14.978 -5.881 -4.542 1.00 80.50 824 ASN A CA 1
ATOM 6571 C C . ASN A 1 824 ? -14.584 -6.110 -3.082 1.00 80.50 824 ASN A C 1
ATOM 6573 O O . ASN A 1 824 ? -15.005 -7.075 -2.449 1.00 80.50 824 ASN A O 1
ATOM 6577 N N . SER A 1 825 ? -13.730 -5.239 -2.540 1.00 74.12 825 SER A N 1
ATOM 6578 C CA . SER A 1 825 ? -13.400 -5.301 -1.120 1.00 74.12 825 SER A CA 1
ATOM 6579 C C . SER A 1 825 ? -14.490 -4.614 -0.297 1.00 74.12 825 SER A C 1
ATOM 6581 O O . SER A 1 825 ? -14.844 -3.455 -0.511 1.00 74.12 825 SER A O 1
ATOM 6583 N N . TRP A 1 826 ? -15.009 -5.337 0.691 1.00 83.94 826 TRP A N 1
ATOM 6584 C CA . TRP A 1 826 ? -16.028 -4.841 1.614 1.00 83.94 826 TRP A CA 1
ATOM 6585 C C . TRP A 1 826 ? -15.487 -4.820 3.049 1.00 83.94 826 TRP A C 1
ATOM 6587 O O . TRP A 1 826 ? -16.037 -5.496 3.912 1.00 83.94 826 TRP A O 1
ATOM 6597 N N . PRO A 1 827 ? -14.403 -4.086 3.357 1.00 83.69 827 PRO A N 1
ATOM 6598 C CA . PRO A 1 827 ? -13.726 -4.193 4.654 1.00 83.69 827 PRO A CA 1
ATOM 6599 C C . PRO A 1 827 ? -14.639 -3.895 5.856 1.00 83.69 827 PRO A C 1
ATOM 6601 O O . PRO A 1 827 ? -14.406 -4.398 6.946 1.00 83.69 827 PRO A O 1
ATOM 6604 N N . TRP A 1 828 ? -15.717 -3.129 5.669 1.00 88.25 828 TRP A N 1
ATOM 6605 C CA . TRP A 1 828 ? -16.668 -2.798 6.732 1.00 88.25 828 TRP A CA 1
ATOM 6606 C C . TRP A 1 828 ? -17.516 -3.988 7.223 1.00 88.25 828 TRP A C 1
ATOM 6608 O O . TRP A 1 828 ? -18.021 -3.948 8.347 1.00 88.25 828 TRP A O 1
ATOM 6618 N N . ILE A 1 829 ? -17.683 -5.061 6.434 1.00 90.81 829 ILE A N 1
ATOM 6619 C CA . ILE A 1 829 ? -18.537 -6.194 6.846 1.00 90.81 829 ILE A CA 1
ATOM 6620 C C . ILE A 1 829 ? -17.912 -7.027 7.967 1.00 90.81 829 ILE A C 1
ATOM 6622 O O . ILE A 1 829 ? -18.636 -7.705 8.688 1.00 90.81 829 ILE A O 1
ATOM 6626 N N . THR A 1 830 ? -16.598 -6.940 8.178 1.00 90.06 830 THR A N 1
ATOM 6627 C CA . THR A 1 830 ? -15.906 -7.658 9.260 1.00 90.06 830 THR A CA 1
ATOM 6628 C C . THR A 1 830 ? -15.763 -6.841 10.544 1.00 90.06 830 THR A C 1
ATOM 6630 O O . THR A 1 830 ? -15.473 -7.415 11.592 1.00 90.06 830 THR A O 1
ATOM 6633 N N . VAL A 1 831 ? -15.993 -5.524 10.503 1.00 85.12 831 VAL A N 1
ATOM 6634 C CA . VAL A 1 831 ? -15.790 -4.609 11.644 1.00 85.12 831 VAL A CA 1
ATOM 6635 C C . VAL A 1 831 ? -16.722 -4.974 12.798 1.00 85.12 831 VAL A C 1
ATOM 6637 O O . VAL A 1 831 ? -17.916 -4.772 12.682 1.00 85.12 831 VAL A O 1
ATOM 6640 N N . ASP A 1 832 ? -16.236 -5.489 13.923 1.00 82.25 832 ASP A N 1
ATOM 6641 C CA . ASP A 1 832 ? -17.072 -5.988 15.038 1.00 82.25 832 ASP A CA 1
ATOM 6642 C C . ASP A 1 832 ? -17.912 -7.241 14.710 1.00 82.25 832 ASP A C 1
ATOM 6644 O O . ASP A 1 832 ? -18.894 -7.541 15.399 1.00 82.25 832 ASP A O 1
ATOM 6648 N N . ALA A 1 833 ? -17.589 -7.976 13.642 1.00 87.50 833 ALA A N 1
ATOM 6649 C CA . ALA A 1 833 ? -18.176 -9.296 13.439 1.00 87.50 833 ALA A CA 1
ATOM 6650 C C . ALA A 1 833 ? -17.644 -10.245 14.524 1.00 87.50 833 ALA A C 1
ATOM 6652 O O . ALA A 1 833 ? -16.438 -10.355 14.720 1.00 87.50 833 ALA A O 1
ATOM 6653 N N . THR A 1 834 ? -18.542 -10.908 15.253 1.00 83.81 834 THR A N 1
ATOM 6654 C CA . THR A 1 834 ? -18.164 -11.851 16.321 1.00 83.81 834 THR A CA 1
ATOM 6655 C C . THR A 1 834 ? -17.897 -13.259 15.813 1.00 83.81 834 THR A C 1
ATOM 6657 O O . THR A 1 834 ? -17.257 -14.038 16.508 1.00 83.81 834 THR A O 1
ATOM 6660 N N . ASP A 1 835 ? -18.424 -13.574 14.636 1.00 89.94 835 ASP A N 1
ATOM 6661 C CA . ASP A 1 835 ? -18.345 -14.865 13.969 1.00 89.94 835 ASP A CA 1
ATOM 6662 C C . ASP A 1 835 ? -18.526 -14.658 12.457 1.00 89.94 835 ASP A C 1
ATOM 6664 O O . ASP A 1 835 ? -18.911 -13.579 11.978 1.00 89.94 835 ASP A O 1
ATOM 6668 N N . LEU A 1 836 ? -18.218 -15.701 11.694 1.00 94.06 836 LEU A N 1
ATOM 6669 C CA . LEU A 1 836 ? -18.277 -15.716 10.240 1.00 94.06 836 LEU A CA 1
ATOM 6670 C C . LEU A 1 836 ? -19.695 -15.427 9.745 1.00 94.06 836 LEU A C 1
ATOM 6672 O O . LEU A 1 836 ? -19.873 -14.644 8.813 1.00 94.06 836 LEU A O 1
ATOM 6676 N N . GLN A 1 837 ? -20.714 -16.004 10.385 1.00 92.31 837 GLN A N 1
ATOM 6677 C CA . GLN A 1 837 ? -22.102 -15.830 9.965 1.00 92.31 837 GLN A CA 1
ATOM 6678 C C . GLN A 1 837 ? -22.559 -14.370 10.108 1.00 92.31 837 GLN A C 1
ATOM 6680 O O . GLN A 1 837 ? -23.187 -13.840 9.193 1.00 92.31 837 GLN A O 1
ATOM 6685 N N . ALA A 1 838 ? -22.210 -13.696 11.205 1.00 90.50 838 ALA A N 1
ATOM 6686 C CA . ALA A 1 838 ? -22.499 -12.285 11.431 1.00 90.50 838 ALA A CA 1
ATOM 6687 C C . ALA A 1 838 ? -21.820 -11.387 10.384 1.00 90.50 838 ALA A C 1
ATOM 6689 O O . ALA A 1 838 ? -22.449 -10.454 9.878 1.00 90.50 838 ALA A O 1
ATOM 6690 N N . GLY A 1 839 ? -20.568 -11.692 10.021 1.00 92.56 839 GLY A N 1
ATOM 6691 C CA . GLY A 1 839 ? -19.862 -11.015 8.928 1.00 92.56 839 GLY A CA 1
ATOM 6692 C C . GLY A 1 839 ? -20.591 -11.171 7.591 1.00 92.56 839 GLY A C 1
ATOM 6693 O O . GLY A 1 839 ? -20.844 -10.189 6.892 1.00 92.56 839 GLY A O 1
ATOM 6694 N N . MET A 1 840 ? -21.030 -12.392 7.275 1.00 93.75 840 MET A N 1
ATOM 6695 C CA . MET A 1 840 ? -21.798 -12.681 6.059 1.00 93.75 840 MET A CA 1
ATOM 6696 C C . MET A 1 840 ? -23.163 -11.977 6.058 1.00 93.75 840 MET A C 1
ATOM 6698 O O . MET A 1 840 ? -23.565 -11.433 5.031 1.00 93.75 840 MET A O 1
ATOM 6702 N N . CYS A 1 841 ? -23.887 -11.953 7.185 1.00 92.56 841 CYS A N 1
ATOM 6703 C CA . CYS A 1 841 ? -25.200 -11.300 7.310 1.00 92.56 841 CYS A CA 1
ATOM 6704 C C . CYS A 1 841 ? -25.150 -9.811 6.955 1.00 92.56 841 CYS A C 1
ATOM 6706 O O . CYS A 1 841 ? -26.098 -9.287 6.378 1.00 92.56 841 CYS A O 1
ATOM 6708 N N . ARG A 1 842 ? -24.055 -9.112 7.267 1.00 91.38 842 ARG A N 1
ATOM 6709 C CA . ARG A 1 842 ? -23.948 -7.662 7.037 1.00 91.38 842 ARG A CA 1
ATOM 6710 C C . ARG A 1 842 ? -24.027 -7.272 5.572 1.00 91.38 842 ARG A C 1
ATOM 6712 O O . ARG A 1 842 ? -24.524 -6.191 5.271 1.00 91.38 842 ARG A O 1
ATOM 6719 N N . ARG A 1 843 ? -23.632 -8.159 4.655 1.00 92.81 843 ARG A N 1
ATOM 6720 C CA . ARG A 1 843 ? -23.826 -7.938 3.216 1.00 92.81 843 ARG A CA 1
ATOM 6721 C C . ARG A 1 843 ? -25.302 -7.751 2.848 1.00 92.81 843 ARG A C 1
ATOM 6723 O O . ARG A 1 843 ? -25.595 -7.016 1.905 1.00 92.81 843 ARG A O 1
ATOM 6730 N N . LEU A 1 844 ? -26.220 -8.365 3.597 1.00 91.06 844 LEU A N 1
ATOM 6731 C CA . LEU A 1 844 ? -27.663 -8.248 3.380 1.00 91.06 844 LEU A CA 1
ATOM 6732 C C . LEU A 1 844 ? -28.211 -6.864 3.760 1.00 91.06 844 LEU A C 1
ATOM 6734 O O . LEU A 1 844 ? -29.318 -6.534 3.364 1.00 91.06 844 LEU A O 1
ATOM 6738 N N . LEU A 1 845 ? -27.457 -6.015 4.472 1.00 86.94 845 LEU A N 1
ATOM 6739 C CA . LEU A 1 845 ? -27.882 -4.632 4.748 1.00 86.94 845 LEU A CA 1
ATOM 6740 C C . LEU A 1 845 ? -27.990 -3.779 3.475 1.00 86.94 845 LEU A C 1
ATOM 6742 O O . LEU A 1 845 ? -28.651 -2.745 3.486 1.00 86.94 845 LEU A O 1
ATOM 6746 N N . LEU A 1 846 ? -27.356 -4.213 2.382 1.00 86.94 846 LEU A N 1
ATOM 6747 C CA . LEU A 1 846 ? -27.502 -3.602 1.060 1.00 86.94 846 LEU A CA 1
ATOM 6748 C C . LEU A 1 846 ? -28.777 -4.062 0.326 1.00 86.94 846 LEU A C 1
ATOM 6750 O O . LEU A 1 846 ? -29.036 -3.579 -0.771 1.00 86.94 846 LEU A O 1
ATOM 6754 N N . ALA A 1 847 ? -29.545 -4.979 0.920 1.00 86.62 847 ALA A N 1
ATOM 6755 C CA . ALA A 1 847 ? -30.790 -5.537 0.402 1.00 86.62 847 ALA A CA 1
ATOM 6756 C C . ALA A 1 847 ? -31.949 -5.149 1.352 1.00 86.62 847 ALA A C 1
ATOM 6758 O O . ALA A 1 847 ? -32.313 -5.924 2.246 1.00 86.62 847 ALA A O 1
ATOM 6759 N N . PRO A 1 848 ? -32.481 -3.912 1.248 1.00 82.00 848 PRO A N 1
ATOM 6760 C CA . PRO A 1 848 ? -33.445 -3.352 2.204 1.00 82.00 848 PRO A CA 1
ATOM 6761 C C . PRO A 1 848 ? -34.771 -4.127 2.301 1.00 82.00 848 PRO A C 1
ATOM 6763 O O . PRO A 1 848 ? -35.535 -3.929 3.245 1.00 82.00 848 PRO A O 1
ATOM 6766 N N . GLU A 1 849 ? -35.055 -5.009 1.347 1.00 84.12 849 GLU A N 1
ATOM 6767 C CA . GLU A 1 849 ? -36.228 -5.877 1.300 1.00 84.12 849 GLU A CA 1
ATOM 6768 C C . GLU A 1 849 ? -36.153 -7.029 2.321 1.00 84.12 849 GLU A C 1
ATOM 6770 O O . GLU A 1 849 ? -37.181 -7.620 2.671 1.00 84.12 849 GLU A O 1
ATOM 6775 N N . ILE A 1 850 ? -34.958 -7.349 2.831 1.00 84.06 850 ILE A N 1
ATOM 6776 C CA . ILE A 1 850 ? -34.754 -8.419 3.810 1.00 84.06 850 ILE A CA 1
ATOM 6777 C C . ILE A 1 850 ? -35.057 -7.903 5.216 1.00 84.06 850 ILE A C 1
ATOM 6779 O O . ILE A 1 850 ? -34.440 -6.972 5.728 1.00 84.06 850 ILE A O 1
ATOM 6783 N N . SER A 1 851 ? -35.993 -8.568 5.893 1.00 83.50 851 SER A N 1
ATOM 6784 C CA . SER A 1 851 ? -36.265 -8.295 7.304 1.00 83.50 851 SER A CA 1
ATOM 6785 C C . SER A 1 851 ? -35.305 -9.062 8.216 1.00 83.50 851 SER A C 1
ATOM 6787 O O . SER A 1 851 ? -35.137 -10.275 8.076 1.00 83.50 851 SER A O 1
ATOM 6789 N N . PHE A 1 852 ? -34.715 -8.365 9.188 1.00 82.69 852 PHE A N 1
ATOM 6790 C CA . PHE A 1 852 ? -33.769 -8.939 10.148 1.00 82.69 852 PHE A CA 1
ATOM 6791 C C . PHE A 1 852 ? -34.418 -9.205 11.512 1.00 82.69 852 PHE A C 1
ATOM 6793 O O . PHE A 1 852 ? -35.334 -8.487 11.934 1.00 82.69 852 PHE A O 1
ATOM 6800 N N . SER A 1 853 ? -33.978 -10.265 12.190 1.00 81.50 853 SER A N 1
ATOM 6801 C CA . SER A 1 853 ? -34.233 -10.527 13.607 1.00 81.50 853 SER A CA 1
ATOM 6802 C C . SER A 1 853 ? -33.315 -9.680 14.486 1.00 81.50 853 SER A C 1
ATOM 6804 O O . SER A 1 853 ? -32.392 -9.025 14.005 1.00 81.50 853 SER A O 1
ATOM 6806 N N . ASP A 1 854 ? -33.582 -9.674 15.793 1.00 72.75 854 ASP A N 1
ATOM 6807 C CA . ASP A 1 854 ? -32.839 -8.864 16.769 1.00 72.75 854 ASP A CA 1
ATOM 6808 C C . ASP A 1 854 ? -31.346 -9.241 16.862 1.00 72.75 854 ASP A C 1
ATOM 6810 O O . ASP A 1 854 ? -30.538 -8.473 17.379 1.00 72.75 854 ASP A O 1
ATOM 6814 N N . ASP A 1 855 ? -30.971 -10.422 16.367 1.00 66.06 855 ASP A N 1
ATOM 6815 C CA . ASP A 1 855 ? -29.594 -10.910 16.239 1.00 66.06 855 ASP A CA 1
ATOM 6816 C C . ASP A 1 855 ? -28.952 -10.582 14.875 1.00 66.06 855 ASP A C 1
ATOM 6818 O O . ASP A 1 855 ? -27.835 -11.016 14.602 1.00 66.06 855 ASP A O 1
ATOM 6822 N N . GLY A 1 856 ? -29.639 -9.817 14.020 1.00 75.38 856 GLY A N 1
ATOM 6823 C CA . GLY A 1 856 ? -29.151 -9.409 12.703 1.00 75.38 856 GLY A CA 1
ATOM 6824 C C . GLY A 1 856 ? -29.198 -10.509 11.640 1.00 75.38 856 GLY A C 1
ATOM 6825 O O . GLY A 1 856 ? -28.669 -10.309 10.549 1.00 75.38 856 GLY A O 1
ATOM 6826 N N . GLN A 1 857 ? -29.812 -11.663 11.924 1.00 79.50 857 GLN A N 1
ATOM 6827 C CA . GLN A 1 857 ? -30.053 -12.698 10.915 1.00 79.50 857 GLN A CA 1
ATOM 6828 C C . GLN A 1 857 ? -31.330 -12.401 10.113 1.00 79.50 857 GLN A C 1
ATOM 6830 O O . GLN A 1 857 ? -32.239 -11.750 10.620 1.00 79.50 857 GLN A O 1
ATOM 6835 N N . PRO A 1 858 ? -31.445 -12.858 8.858 1.00 81.06 858 PRO A N 1
ATOM 6836 C CA . PRO A 1 858 ? -32.701 -12.756 8.118 1.00 81.06 858 PRO A CA 1
ATOM 6837 C C . PRO A 1 858 ? -33.813 -13.574 8.805 1.00 81.06 858 PRO A C 1
ATOM 6839 O O . PRO A 1 858 ? -33.617 -14.750 9.123 1.00 81.06 858 PRO A O 1
ATOM 6842 N N . LYS A 1 859 ? -34.989 -12.960 9.023 1.00 81.38 859 LYS A N 1
ATOM 6843 C CA . LYS A 1 859 ? -36.156 -13.590 9.684 1.00 81.38 859 LYS A CA 1
ATOM 6844 C C . LYS A 1 859 ? -36.726 -14.763 8.894 1.00 81.38 859 LYS A C 1
ATOM 6846 O O . LYS A 1 859 ? -37.209 -15.719 9.496 1.00 81.38 859 LYS A O 1
ATOM 6851 N N . ASP A 1 860 ? -36.677 -14.680 7.569 1.00 77.62 860 ASP A N 1
ATOM 6852 C CA . ASP A 1 860 ? -37.098 -15.740 6.661 1.00 77.62 860 ASP A CA 1
ATOM 6853 C C . ASP A 1 860 ? -35.907 -16.151 5.783 1.00 77.62 860 ASP A C 1
ATOM 6855 O O . ASP A 1 860 ? -35.243 -15.315 5.171 1.00 77.62 860 ASP A O 1
ATOM 6859 N N . LYS A 1 861 ? -35.569 -17.446 5.792 1.00 66.56 861 LYS A N 1
ATOM 6860 C CA . LYS A 1 861 ? -34.319 -17.958 5.204 1.00 66.56 861 LYS A CA 1
ATOM 6861 C C . LYS A 1 861 ? -34.444 -18.384 3.739 1.00 66.56 861 LYS A C 1
ATOM 6863 O O . LYS A 1 861 ? -33.417 -18.693 3.147 1.00 66.56 861 LYS A O 1
ATOM 6868 N N . SER A 1 862 ? -35.646 -18.455 3.157 1.00 67.00 862 SER A N 1
ATOM 6869 C CA . SER A 1 862 ? -35.800 -18.838 1.739 1.00 67.00 862 SER A CA 1
ATOM 6870 C C . SER A 1 862 ? -36.383 -17.733 0.866 1.00 67.00 862 SER A C 1
ATOM 6872 O O . SER A 1 862 ? -35.677 -17.241 -0.005 1.00 67.00 862 SER A O 1
ATOM 6874 N N . ASP A 1 863 ? -37.615 -17.284 1.104 1.00 58.81 863 ASP A N 1
ATOM 6875 C CA . ASP A 1 863 ? -38.325 -16.501 0.079 1.00 58.81 863 ASP A CA 1
ATOM 6876 C C . ASP A 1 863 ? -37.916 -15.024 0.026 1.00 58.81 863 ASP A C 1
ATOM 6878 O O . ASP A 1 863 ? -37.970 -14.412 -1.040 1.00 58.81 863 ASP A O 1
ATOM 6882 N N . SER A 1 864 ? -37.503 -14.432 1.150 1.00 59.25 864 SER A N 1
ATOM 6883 C CA . SER A 1 864 ? -37.053 -13.034 1.180 1.00 59.25 864 SER A CA 1
ATOM 6884 C C . SER A 1 864 ? -35.626 -12.854 0.674 1.00 59.25 864 SER A C 1
ATOM 6886 O O . SER A 1 864 ? -35.316 -11.792 0.157 1.00 59.25 864 SER A O 1
ATOM 6888 N N . ILE A 1 865 ? -34.769 -13.872 0.812 1.00 62.03 865 ILE A N 1
ATOM 6889 C CA . ILE A 1 865 ? -33.357 -13.791 0.408 1.00 62.03 865 ILE A CA 1
ATOM 6890 C C . ILE A 1 865 ? -33.206 -13.964 -1.105 1.00 62.03 865 ILE A C 1
ATOM 6892 O O . ILE A 1 865 ? -32.354 -13.328 -1.693 1.00 62.03 865 ILE A O 1
ATOM 6896 N N . THR A 1 866 ? -34.024 -14.797 -1.758 1.00 62.75 866 THR A N 1
ATOM 6897 C CA . THR A 1 866 ? -33.959 -14.941 -3.226 1.00 62.75 866 THR A CA 1
ATOM 6898 C C . THR A 1 866 ? -34.544 -13.730 -3.964 1.00 62.75 866 THR A C 1
ATOM 6900 O O . THR A 1 866 ? -34.193 -13.479 -5.112 1.00 62.75 866 THR A O 1
ATOM 6903 N N . LYS A 1 867 ? -35.477 -13.001 -3.336 1.00 61.50 867 LYS A N 1
ATOM 6904 C CA . LYS A 1 867 ? -36.149 -11.834 -3.936 1.00 61.50 867 LYS A CA 1
ATOM 6905 C C . LYS A 1 867 ? -35.351 -10.535 -3.838 1.00 61.50 867 LYS A C 1
ATOM 6907 O O . LYS A 1 867 ? -35.688 -9.599 -4.559 1.00 61.50 867 LYS A O 1
ATOM 6912 N N . ALA A 1 868 ? -34.393 -10.476 -2.923 1.00 56.62 868 ALA A N 1
ATOM 6913 C CA . ALA A 1 868 ? -33.598 -9.302 -2.597 1.00 56.62 868 ALA A CA 1
ATOM 6914 C C . ALA A 1 868 ? -32.160 -9.513 -3.076 1.00 56.62 868 ALA A C 1
ATOM 6916 O O . ALA A 1 868 ? -31.548 -8.535 -3.554 1.00 56.62 868 ALA A O 1
#

Secondary structure (DSSP, 8-state):
---------PPPPTT---PPPPHHHHHHHHHHHTT-HHHHHHTS-HHHHHHHHHHTT-GGGGGGTTS-HHHHHHHHHHH-HHHHHTTTTT-HHHHHHHHHHHHHHHHHHTTSS-HHHHH-TTS---HHHHHHHHHHHHHHHHHTT-HHHHHHHHHHHHHSGGGTTSS-HHHHHHHHHHHTTT-HHHHHHHHHHHHHHHHTSSHHHHHHHHHHHHHHHHHHHHHHHHHHHHHHH-PPPPTHHHHHHHHHHHHHHHHHHHHHHHHHHSTT---------SHHHHHHHHHHHHHHHHHHHHHHHHHHHHHHHHHHTEEETT----S-HHHHHHHHHHHHHHTT-HHHHHHHHHT-SHHHHHHHHHHH-S---HHHHHHHHHHHHHHH-HHHHHHHHHHHHTT-EEEPP--------------PPPP-----PPPP--------------------------------PPPP--PPBHHHH-STHHHHHHHHHH--HHHHHHHHHHHHHTT-HHHHHHHHHHTTTSS--HHHHHHHHHHHHPPTT--TTHHHHHHHHHH----SSHHHHHHHHHHHHHHHHH-GGGSGGGG-PPPTT-GGGHHHHHHHHHHHTT-PPP-THHHHS---HHHHHHHHHHHHHHHHHHHHHHHHPPPSSHHHHHHHHHHTSTTSHHHHHHHHHHTT-GGGHHHHHHHHHHHH-HHHHHHHHHHHHHHHS-SSPPPP-SHHHHHHHHHHHHHHHHHHHHHHHHHHHHHHHHHTTHHHHHHHHHHHHHHHHHHHHHHHHHHHTSTTSBHHHHHHHHHHHHHHHHHHHHTT-S------------GGGGTT-SSHHHHHHHGGGG-TTSPBPTTSSBSSSSHHHHH-

Foldseek 3Di:
DDDDDDDDDDDDDPDDPPDDQDLLLLLLVLCVVVVNVVVLLVLFDLQLNLVLVVVLVPVCSNVCPPPPPVVSVVVSVVPPCVVSCVVVSRPLVSSLSSLLRSLVSVCCVVVVDPPVCSVPVVPPPQLVNLLVVLLVVLVVCLVVVVLLVSLSSVSNVDSDPLCPPLDDPVVSVVSSVVNSVSDSVNSVVVSVSSVCSCQLHCSSLVSLLVVLVVLVVVLVVLVVVQVVCCVPPVDHDDCVSVVSVVVSVVSVVVSVVSLVVSQVPDPPRDDDPDDCPDSVSSVVSSVSSVVVVVVVLVVLLVVLVVLLVQLVQKDFAPDPDGQDVLLVVLSVVLNVVSVPDSPSSVCLVVCVQLSNVLVVCQVVVDDDDPVSLVSSLVNVCVRRNNVSSVVSSVSVVVVRIHGHDPPPDPPDDDDDDDDDDDDDDDDDDDDDDDDDDDDDDDDDDDDDDDDDDDDDDDDDDDDPDDPDPDFDFLLVLPPLVVLLVVCVVPVDLNSLLSSLLNCLLQVVLLLSLLSVLQVPDDHDDSLLSLLLVLLLPDDQLDPQALVVLLVSLVVDAQDLDPLSLLSLCLSQQSCLQRPLSSNSLVSLDDNPVHCLSVLQSVLSSVLSVVVAHFDPLLQPLPNPLVVLVVVLQVLLCVLVVLLVVQCVDDFPDPLLNQLSNVCCDPVHLLVVLSVCSNVSVLVCLVVNVVSLVQLVDPVSLQVSSQVSQCVPDDPDGDRDDDPSVVVSNVSSVVSSSSSVSSSSSSVVSVCCVVPPSVSSVSLVVSLVSLVVSLVVLLVVLQVQLDSRHRSSRNSSSSSSLSSSQVVCVSSVPPDHSDHPGNDPDDPVLCVPNSYSVSSSLVVCVVVVQFDADPSSHGPDSHDSSSVD